Protein AF-0000000075244440 (afdb_homodimer)

Solvent-accessible surface area (backbone atoms only — not comparable to full-atom values): 50216 Å² total; per-residue (Å²): 133,82,74,75,76,78,76,61,69,69,57,56,50,50,51,46,50,51,49,48,52,52,49,50,52,50,43,52,56,48,33,72,63,42,45,59,71,54,45,70,45,36,67,42,29,48,49,49,31,52,45,41,51,48,50,46,51,46,51,52,47,52,49,50,47,53,51,52,54,40,43,72,74,70,46,52,72,71,58,43,63,72,31,72,67,40,49,54,52,52,53,50,49,52,53,44,51,50,50,36,51,52,33,48,49,52,22,46,47,60,66,45,50,66,72,66,66,48,75,63,43,72,50,62,38,38,43,51,30,50,49,40,28,30,30,20,2,69,40,48,68,46,76,30,69,63,62,68,83,76,61,66,69,60,52,52,50,34,40,51,46,34,35,59,58,34,46,26,57,54,86,52,78,94,41,58,62,27,31,45,16,27,80,77,61,42,75,33,49,48,93,42,45,37,73,40,54,55,55,51,72,55,47,40,62,41,35,49,24,24,33,65,38,77,59,98,58,85,46,68,70,32,51,47,25,39,47,52,28,39,51,59,55,53,71,36,57,84,65,14,41,38,32,59,41,66,67,60,63,96,78,59,50,59,51,55,49,41,51,47,70,68,40,82,62,66,59,38,16,31,39,67,65,48,79,48,65,73,63,28,66,34,49,61,36,92,51,76,90,38,75,52,31,48,55,68,42,46,65,35,64,51,45,71,72,39,73,61,62,56,44,52,42,46,36,41,51,42,34,50,52,21,52,50,49,45,40,62,71,45,34,80,70,46,52,81,70,54,63,87,42,46,63,38,71,64,77,38,64,56,52,77,39,41,65,59,19,50,48,49,47,53,39,55,53,53,32,36,38,50,70,75,52,59,71,59,39,52,89,76,81,70,89,77,74,80,66,64,59,44,55,60,58,45,58,63,51,60,58,61,58,52,60,63,66,63,62,73,79,80,74,77,84,73,89,72,84,87,79,90,80,91,81,92,79,91,90,81,93,81,89,92,82,95,77,98,78,94,83,93,84,93,83,134,132,84,75,74,76,77,74,59,71,69,56,55,49,52,50,46,50,51,51,46,53,51,49,50,52,50,44,54,56,48,32,74,62,41,47,59,70,52,47,69,45,36,68,42,31,47,46,49,32,51,45,42,52,48,50,45,50,46,51,52,47,52,48,51,47,51,51,51,54,39,44,71,74,72,46,53,73,70,58,44,64,73,31,73,66,40,48,53,51,51,53,50,48,51,53,44,49,51,49,37,52,53,33,48,48,53,23,46,47,58,66,45,48,68,71,67,65,46,74,64,43,73,50,64,38,39,43,51,29,49,48,41,28,30,29,21,2,69,40,49,70,45,76,31,69,63,60,67,84,75,60,67,68,59,53,53,49,34,40,52,46,35,36,60,57,35,46,26,58,55,85,50,78,94,40,59,64,26,32,45,16,28,82,78,62,41,76,33,49,48,93,42,45,37,73,39,55,55,54,50,70,54,48,39,63,41,35,49,24,25,33,61,38,78,58,97,58,85,46,69,71,30,51,47,26,38,48,52,27,38,50,62,56,53,70,36,58,84,65,13,40,37,35,58,40,65,67,59,61,95,78,58,49,58,53,55,48,42,53,49,69,69,39,82,63,66,58,36,16,32,38,67,64,47,78,49,66,72,62,28,65,34,50,60,37,92,50,77,90,36,75,53,31,48,56,69,43,45,66,35,63,49,46,70,73,39,74,59,62,56,44,52,42,46,37,42,51,43,34,49,51,23,52,49,48,46,41,62,71,46,32,80,70,47,51,80,72,56,63,87,42,45,64,38,71,64,77,39,62,71,42,77,37,44,65,58,19,49,47,48,46,53,38,54,54,53,32,35,40,50,70,74,54,58,69,62,39,50,89,74,82,71,89,75,75,80,65,63,60,44,54,61,56,44,60,64,52,64,61,64,62,55,63,65,67,65,61,74,81,78,76,75,84,76,88,75,86,89,79,89,75,90,78,90,81,86,88,81,90,85,91,89,79,87,76,85,82,81,66,95,84,77,84,124

Sequence (888 aa):
MLSRPPVPIRTSSKRHLDELKEINESLQRKRRKLHPKGSFDAEYWSTAVDVISDERRRNNIRKQVSIDDFRATGGTEEEWTNSEHARAFLVEEEVLKLKEAKFKEQCQRLQTSNNTDSTDSPSLALRRSYLELFLSSKRGLGVVSGSGKRADKVQSTFRKDLITAYNSQTSTPHLLEYIWCPILSTWVHESSAIASHIFGYKHGQQTMDAIFGKMEQPELFHPKNGLMLSSVVESKFNSGLFAIVPNLPDIPSPEEIAQWQESEPKDYKLRIVDRDPVKLNMSTAFVPGSGTTWKDLDGKKLDFRSDFRPRARYLYYHYCLQILRVAFRERFEGEIIREKELQKPFWGSPGKYIRKNMLQVFVEEIGHKYDGLLKGASDESSEAQGEDDLMLLAATRDVDLYVREHGDTIVEGETCEEDDEDEDEEEEEEEDKVEDEDEDSDEYMLSRPPVPIRTSSKRHLDELKEINESLQRKRRKLHPKGSFDAEYWSTAVDVISDERRRNNIRKQVSIDDFRATGGTEEEWTNSEHARAFLVEEEVLKLKEAKFKEQCQRLQTSNNTDSTDSPSLALRRSYLELFLSSKRGLGVVSGSGKRADKVQSTFRKDLITAYNSQTSTPHLLEYIWCPILSTWVHESSAIASHIFGYKHGQQTMDAIFGKMEQPELFHPKNGLMLSSVVESKFNSGLFAIVPNLPDIPSPEEIAQWQESEPKDYKLRIVDRDPVKLNMSTAFVPGSGTTWKDLDGKKLDFRSDFRPRARYLYYHYCLQILRVAFRERFEGEIIREKELQKPFWGSPGKYIRKNMLQVFVEEIGHKYDGLLKGASDESSEAQGEDDLMLLAATRDVDLYVREHGDTIVEGETCEEDDEDEDEEEEEEEDKVEDEDEDSDEY

pLDDT: mean 76.16, std 25.98, range [15.17, 98.19]

Structure (mmCIF, N/CA/C/O backbone):
data_AF-0000000075244440-model_v1
#
loop_
_entity.id
_entity.type
_entity.pdbx_description
1 polymer 'HNH nuclease domain-containing protein'
#
loop_
_atom_site.group_PDB
_atom_site.id
_atom_site.type_symbol
_atom_site.label_atom_id
_atom_site.label_alt_id
_atom_site.label_comp_id
_atom_site.label_asym_id
_atom_site.label_entity_id
_atom_site.label_seq_id
_atom_site.pdbx_PDB_ins_code
_atom_site.Cartn_x
_atom_site.Cartn_y
_atom_site.Cartn_z
_atom_site.occupancy
_atom_site.B_iso_or_equiv
_atom_site.auth_seq_id
_atom_site.auth_comp_id
_atom_site.auth_asym_id
_atom_site.auth_atom_id
_atom_site.pdbx_PDB_model_num
ATOM 1 N N . MET A 1 1 ? -62.469 38.688 13.906 1 28.22 1 MET A N 1
ATOM 2 C CA . MET A 1 1 ? -61.125 38.156 13.758 1 28.22 1 MET A CA 1
ATOM 3 C C . MET A 1 1 ? -60.562 37.656 15.102 1 28.22 1 MET A C 1
ATOM 5 O O . MET A 1 1 ? -60.25 38.469 15.977 1 28.22 1 MET A O 1
ATOM 9 N N . LEU A 1 2 ? -61.062 36.625 15.664 1 35.22 2 LEU A N 1
ATOM 10 C CA . LEU A 1 2 ? -60.844 36 16.984 1 35.22 2 LEU A CA 1
ATOM 11 C C . LEU A 1 2 ? -59.375 35.656 17.188 1 35.22 2 LEU A C 1
ATOM 13 O O . LEU A 1 2 ? -58.781 35 16.359 1 35.22 2 LEU A O 1
ATOM 17 N N . SER A 1 3 ? -58.656 36.531 17.906 1 37 3 SER A N 1
ATOM 18 C CA . SER A 1 3 ? -57.25 36.469 18.297 1 37 3 SER A CA 1
ATOM 19 C C . SER A 1 3 ? -56.906 35.094 18.891 1 37 3 SER A C 1
ATOM 21 O O . SER A 1 3 ? -57.625 34.594 19.75 1 37 3 SER A O 1
ATOM 23 N N . ARG A 1 4 ? -56.312 34.156 18.141 1 44.41 4 ARG A N 1
ATOM 24 C CA . ARG A 1 4 ? -55.844 32.875 18.656 1 44.41 4 ARG A CA 1
ATOM 25 C C . ARG A 1 4 ? -55.219 33.031 20.047 1 44.41 4 ARG A C 1
ATOM 27 O O . ARG A 1 4 ? -54.531 34 20.312 1 44.41 4 ARG A O 1
ATOM 34 N N . PRO A 1 5 ? -55.781 32.438 21.047 1 43.78 5 PRO A N 1
ATOM 35 C CA . PRO A 1 5 ? -55.219 32.531 22.391 1 43.78 5 PRO A CA 1
ATOM 36 C C . PRO A 1 5 ? -53.719 32.312 22.422 1 43.78 5 PRO A C 1
ATOM 38 O O . PRO A 1 5 ? -53.156 31.609 21.562 1 43.78 5 PRO A O 1
ATOM 41 N N . PRO A 1 6 ? -52.812 33.219 23.047 1 43.31 6 PRO A N 1
ATOM 42 C CA . PRO A 1 6 ? -51.375 33.125 23.109 1 43.31 6 PRO A CA 1
ATOM 43 C C . PRO A 1 6 ? -50.875 31.766 23.562 1 43.31 6 PRO A C 1
ATOM 45 O O . PRO A 1 6 ? -51.438 31.172 24.469 1 43.31 6 PRO A O 1
ATOM 48 N N . VAL A 1 7 ? -50.438 30.859 22.781 1 47.53 7 VAL A N 1
ATOM 49 C CA . VAL A 1 7 ? -49.781 29.609 23.141 1 47.53 7 VAL A CA 1
ATOM 50 C C . VAL A 1 7 ? -48.906 29.844 24.391 1 47.53 7 VAL A C 1
ATOM 52 O O . VAL A 1 7 ? -48.062 30.734 24.406 1 47.53 7 VAL A O 1
ATOM 55 N N . PRO A 1 8 ? -49.281 29.359 25.5 1 48.44 8 PRO A N 1
ATOM 56 C CA . PRO A 1 8 ? -48.531 29.656 26.719 1 48.44 8 PRO A CA 1
ATOM 57 C C . PRO A 1 8 ? -47.031 29.438 26.594 1 48.44 8 PRO A C 1
ATOM 59 O O . PRO A 1 8 ? -46.594 28.516 25.891 1 48.44 8 PRO A O 1
ATOM 62 N N . ILE A 1 9 ? -46.156 30.328 26.844 1 49.88 9 ILE A N 1
ATOM 63 C CA . ILE A 1 9 ? -44.688 30.469 26.812 1 49.88 9 ILE A CA 1
ATOM 64 C C . ILE A 1 9 ? -44.062 29.203 27.375 1 49.88 9 ILE A C 1
ATOM 66 O O . ILE A 1 9 ? -43.031 28.75 26.875 1 49.88 9 ILE A O 1
ATOM 70 N N . ARG A 1 10 ? -44.719 28.531 28.375 1 54.56 10 ARG A N 1
ATOM 71 C CA . ARG A 1 10 ? -44.156 27.375 29.078 1 54.56 10 ARG A CA 1
ATOM 72 C C . ARG A 1 10 ? -44.031 26.172 28.141 1 54.56 10 ARG A C 1
ATOM 74 O O . ARG A 1 10 ? -43.125 25.375 28.266 1 54.56 10 ARG A O 1
ATOM 81 N N . THR A 1 11 ? -44.906 26.047 27.219 1 58.16 11 THR A N 1
ATOM 82 C CA . THR A 1 11 ? -45 24.891 26.344 1 58.16 11 THR A CA 1
ATOM 83 C C . THR A 1 11 ? -43.938 24.953 25.25 1 58.16 11 THR A C 1
ATOM 85 O O . THR A 1 11 ? -43.375 23.922 24.859 1 58.16 11 THR A O 1
ATOM 88 N N . SER A 1 12 ? -43.656 26.141 24.844 1 64 12 SER A N 1
ATOM 89 C CA . SER A 1 12 ? -42.688 26.297 23.781 1 64 12 SER A CA 1
ATOM 90 C C . SER A 1 12 ? -41.281 25.969 24.266 1 64 12 SER A C 1
ATOM 92 O O . SER A 1 12 ? -40.5 25.312 23.562 1 64 12 SER A O 1
ATOM 94 N N . SER A 1 13 ? -41.094 26.328 25.531 1 68.5 13 SER A N 1
ATOM 95 C CA . SER A 1 13 ? -39.781 26.062 26.141 1 68.5 13 SER A CA 1
ATOM 96 C C . SER A 1 13 ? -39.562 24.578 26.328 1 68.5 13 SER A C 1
ATOM 98 O O . SER A 1 13 ? -38.438 24.062 26.062 1 68.5 13 SER A O 1
ATOM 100 N N . LYS A 1 14 ? -40.688 23.906 26.688 1 75.5 14 LYS A N 1
ATOM 101 C CA . LYS A 1 14 ? -40.562 22.469 26.875 1 75.5 14 LYS A CA 1
ATOM 102 C C . LYS A 1 14 ? -40.312 21.766 25.547 1 75.5 14 LYS A C 1
ATOM 104 O O . LYS A 1 14 ? -39.531 20.797 25.5 1 75.5 14 LYS A O 1
ATOM 109 N N . ARG A 1 15 ? -40.969 22.281 24.516 1 82.06 15 ARG A N 1
ATOM 110 C CA . ARG A 1 15 ? -40.75 21.703 23.203 1 82.06 15 ARG A CA 1
ATOM 111 C C . ARG A 1 15 ? -39.312 21.875 22.734 1 82.06 15 ARG A C 1
ATOM 113 O O . ARG A 1 15 ? -38.719 20.938 22.188 1 82.06 15 ARG A O 1
ATOM 120 N N . HIS A 1 16 ? -38.812 23.016 23.016 1 86.38 16 HIS A N 1
ATOM 121 C CA . HIS A 1 16 ? -37.438 23.266 22.609 1 86.38 16 HIS A CA 1
ATOM 122 C C . HIS A 1 16 ? -36.438 22.422 23.406 1 86.38 16 HIS A C 1
ATOM 124 O O . HIS A 1 16 ? -35.438 21.969 22.875 1 86.38 16 HIS A O 1
ATOM 130 N N . LEU A 1 17 ? -36.875 22.172 24.609 1 84.12 17 LEU A N 1
ATOM 131 C CA . LEU A 1 17 ? -36 21.344 25.453 1 84.12 17 LEU A CA 1
ATOM 132 C C . LEU A 1 17 ? -36 19.906 24.969 1 84.12 17 LEU A C 1
ATOM 134 O O . LEU A 1 17 ? -34.969 19.234 25 1 84.12 17 LEU A O 1
ATOM 138 N N . ASP A 1 18 ? -37.156 19.469 24.531 1 88.5 18 ASP A N 1
ATOM 139 C CA . ASP A 1 18 ? -37.25 18.125 23.984 1 88.5 18 ASP A CA 1
ATOM 140 C C . ASP A 1 18 ? -36.5 18 22.672 1 88.5 18 ASP A C 1
ATOM 142 O O . ASP A 1 18 ? -35.812 17 22.422 1 88.5 18 ASP A O 1
ATOM 146 N N . GLU A 1 19 ? -36.594 19.031 21.891 1 89.56 19 GLU A N 1
ATOM 147 C CA . GLU A 1 19 ? -35.844 19.047 20.641 1 89.56 19 GLU A CA 1
ATOM 148 C C . GLU A 1 19 ? -34.344 19.031 20.875 1 89.56 19 GLU A C 1
ATOM 150 O O . GLU A 1 19 ? -33.594 18.375 20.156 1 89.56 19 GLU A O 1
ATOM 155 N N . LEU A 1 20 ? -33.969 19.719 21.891 1 90.06 20 LEU A N 1
ATOM 156 C CA . LEU A 1 20 ? -32.562 19.766 22.25 1 90.06 20 LEU A CA 1
ATOM 157 C C . LEU A 1 20 ? -32.062 18.391 22.688 1 90.06 20 LEU A C 1
ATOM 159 O O . LEU A 1 20 ? -30.938 18 22.359 1 90.06 20 LEU A O 1
ATOM 163 N N . LYS A 1 21 ? -32.875 17.703 23.391 1 90.12 21 LYS A N 1
ATOM 164 C CA . LYS A 1 21 ? -32.5 16.359 23.828 1 90.12 21 LYS A CA 1
ATOM 165 C C . LYS A 1 21 ? -32.344 15.422 22.641 1 90.12 21 LYS A C 1
ATOM 167 O O . LYS A 1 21 ? -31.406 14.633 22.578 1 90.12 21 LYS A O 1
ATOM 172 N N . GLU A 1 22 ? -33.219 15.562 21.719 1 92.06 22 GLU A N 1
ATOM 173 C CA . GLU A 1 22 ? -33.188 14.711 20.516 1 92.06 22 GLU A CA 1
ATOM 174 C C . GLU A 1 22 ? -31.969 15 19.672 1 92.06 22 GLU A C 1
ATOM 176 O O . GLU A 1 22 ? -31.312 14.07 19.188 1 92.06 22 GLU A O 1
ATOM 181 N N . ILE A 1 23 ? -31.656 16.234 19.516 1 92.69 23 ILE A N 1
ATOM 182 C CA . ILE A 1 23 ? -30.531 16.609 18.688 1 92.69 23 ILE A CA 1
ATOM 183 C C . ILE A 1 23 ? -29.219 16.188 19.359 1 92.69 23 ILE A C 1
ATOM 185 O O . ILE A 1 23 ? -28.266 15.789 18.688 1 92.69 23 ILE A O 1
ATOM 189 N N . ASN A 1 24 ? -29.234 16.312 20.656 1 91.69 24 ASN A N 1
ATOM 190 C CA . ASN A 1 24 ? -28.047 15.883 21.391 1 91.69 24 ASN A CA 1
ATOM 191 C C . ASN A 1 24 ? -27.812 14.383 21.266 1 91.69 24 ASN A C 1
ATOM 193 O O . ASN A 1 24 ? -26.672 13.938 21.125 1 91.69 24 ASN A O 1
ATOM 197 N N . GLU A 1 25 ? -28.844 13.664 21.266 1 92.38 25 GLU A N 1
ATOM 198 C CA . GLU A 1 25 ? -28.734 12.219 21.078 1 92.38 25 GLU A CA 1
ATOM 199 C C . GLU A 1 25 ? -28.25 11.891 19.656 1 92.38 25 GLU A C 1
ATOM 201 O O . GLU A 1 25 ? -27.406 11.016 19.484 1 92.38 25 GLU A O 1
ATOM 206 N N . SER A 1 26 ? -28.797 12.609 18.797 1 91.94 26 SER A N 1
ATOM 207 C CA . SER A 1 26 ? -28.391 12.422 17.406 1 91.94 26 SER A CA 1
ATOM 208 C C . SER A 1 26 ? -26.922 12.766 17.203 1 91.94 26 SER A C 1
ATOM 210 O O . SER A 1 26 ? -26.188 12.047 16.531 1 91.94 26 SER A O 1
ATOM 212 N N . LEU A 1 27 ? -26.531 13.828 17.844 1 90.88 27 LEU A N 1
ATOM 213 C CA . LEU A 1 27 ? -25.141 14.281 17.75 1 90.88 27 LEU A CA 1
ATOM 214 C C . LEU A 1 27 ? -24.203 13.258 18.359 1 90.88 27 LEU A C 1
ATOM 216 O O . LEU A 1 27 ? -23.125 12.984 17.812 1 90.88 27 LEU A O 1
ATOM 220 N N . GLN A 1 28 ? -24.609 12.734 19.406 1 89.69 28 GLN A N 1
ATOM 221 C CA . GLN A 1 28 ? -23.781 11.727 20.062 1 89.69 28 GLN A CA 1
ATOM 222 C C . GLN A 1 28 ? -23.641 10.484 19.188 1 89.69 28 GLN A C 1
ATOM 224 O O . GLN A 1 28 ? -22.531 9.93 19.078 1 89.69 28 GLN A O 1
ATOM 229 N N . ARG A 1 29 ? -24.641 10.086 18.562 1 90.25 29 ARG A N 1
ATOM 230 C CA . ARG A 1 29 ? -24.625 8.93 17.688 1 90.25 29 ARG A CA 1
ATOM 231 C C . ARG A 1 29 ? -23.719 9.18 16.469 1 90.25 29 ARG A C 1
ATOM 233 O O . ARG A 1 29 ? -22.922 8.32 16.094 1 90.25 29 ARG A O 1
ATOM 240 N N . LYS A 1 30 ? -23.844 10.297 15.953 1 89.25 30 LYS A N 1
ATOM 241 C CA . LYS A 1 30 ? -23.078 10.633 14.758 1 89.25 30 LYS A CA 1
ATOM 242 C C . LYS A 1 30 ? -21.609 10.828 15.086 1 89.25 30 LYS A C 1
ATOM 244 O O . LYS A 1 30 ? -20.734 10.477 14.289 1 89.25 30 LYS A O 1
ATOM 249 N N . ARG A 1 31 ? -21.328 11.398 16.219 1 87.56 31 ARG A N 1
ATOM 250 C CA . ARG A 1 31 ? -19.953 11.594 16.641 1 87.56 31 ARG A CA 1
ATOM 251 C C . ARG A 1 31 ? -19.25 10.258 16.875 1 87.56 31 ARG A C 1
ATOM 253 O O . ARG A 1 31 ? -18.047 10.125 16.625 1 87.56 31 ARG A O 1
ATOM 260 N N . ARG A 1 32 ? -19.984 9.289 17.266 1 83.88 32 ARG A N 1
ATOM 261 C CA . ARG A 1 32 ? -19.438 7.957 17.484 1 83.88 32 ARG A CA 1
ATOM 262 C C . ARG A 1 32 ? -19.062 7.305 16.156 1 83.88 32 ARG A C 1
ATOM 264 O O . ARG A 1 32 ? -18.125 6.492 16.094 1 83.88 32 ARG A O 1
ATOM 271 N N . LYS A 1 33 ? -19.719 7.785 15.133 1 83.5 33 LYS A N 1
ATOM 272 C CA . LYS A 1 33 ? -19.469 7.211 13.812 1 83.5 33 LYS A CA 1
ATOM 273 C C . LYS A 1 33 ? -18.422 8.008 13.047 1 83.5 33 LYS A C 1
ATOM 275 O O . LYS A 1 33 ? -18 7.609 11.961 1 83.5 33 LYS A O 1
ATOM 280 N N . LEU A 1 34 ? -18.047 9.125 13.734 1 86.19 34 LEU A N 1
ATOM 281 C CA . LEU A 1 34 ? -17.109 10.016 13.062 1 86.19 34 LEU A CA 1
ATOM 282 C C . LEU A 1 34 ? -15.672 9.523 13.234 1 86.19 34 LEU A C 1
ATOM 284 O O . LEU A 1 34 ? -14.922 10.07 14.039 1 86.19 34 LEU A O 1
ATOM 288 N N . HIS A 1 35 ? -15.273 8.523 12.57 1 83.38 35 HIS A N 1
ATOM 289 C CA . HIS A 1 35 ? -13.906 8.039 12.523 1 83.38 35 HIS A CA 1
ATOM 290 C C . HIS A 1 35 ? -13.539 7.551 11.125 1 83.38 35 HIS A C 1
ATOM 292 O O . HIS A 1 35 ? -14.375 6.992 10.422 1 83.38 35 HIS A O 1
ATOM 298 N N . PRO A 1 36 ? -12.305 7.832 10.773 1 83.06 36 PRO A N 1
ATOM 299 C CA . PRO A 1 36 ? -11.883 7.402 9.438 1 83.06 36 PRO A CA 1
ATOM 300 C C . PRO A 1 36 ? -11.75 5.887 9.32 1 83.06 36 PRO A C 1
ATOM 302 O O . PRO A 1 36 ? -11.25 5.234 10.242 1 83.06 36 PRO A O 1
ATOM 305 N N . LYS A 1 37 ? -12.328 5.336 8.328 1 77.69 37 LYS A N 1
ATOM 306 C CA . LYS A 1 37 ? -12.172 3.918 8.008 1 77.69 37 LYS A CA 1
ATOM 307 C C . LYS A 1 37 ? -11.016 3.703 7.027 1 77.69 37 LYS A C 1
ATOM 309 O O . LYS A 1 37 ? -11.242 3.5 5.832 1 77.69 37 LYS A O 1
ATOM 314 N N . GLY A 1 38 ? -9.805 3.879 7.492 1 78.56 38 GLY A N 1
ATOM 315 C CA . GLY A 1 38 ? -8.633 3.691 6.656 1 78.56 38 GLY A CA 1
ATOM 316 C C . GLY A 1 38 ? -8.078 4.992 6.109 1 78.56 38 GLY A C 1
ATOM 317 O O . GLY A 1 38 ? -6.867 5.113 5.895 1 78.56 38 GLY A O 1
ATOM 318 N N . SER A 1 39 ? -9.039 5.914 5.695 1 85 39 SER A N 1
ATOM 319 C CA . SER A 1 39 ? -8.656 7.238 5.215 1 85 39 SER A CA 1
ATOM 320 C C . SER A 1 39 ? -9.758 8.266 5.496 1 85 39 SER A C 1
ATOM 322 O O . SER A 1 39 ? -10.844 7.906 5.957 1 85 39 SER A O 1
ATOM 324 N N . PHE A 1 40 ? -9.414 9.477 5.301 1 87.94 40 PHE A N 1
ATOM 325 C CA . PHE A 1 40 ? -10.398 10.547 5.41 1 87.94 40 PHE A CA 1
ATOM 326 C C . PHE A 1 40 ? -11.102 10.773 4.078 1 87.94 40 PHE A C 1
ATOM 328 O O . PHE A 1 40 ? -10.883 11.789 3.42 1 87.94 40 PHE A O 1
ATOM 335 N N . ASP A 1 41 ? -11.969 9.828 3.789 1 86.69 41 ASP A N 1
ATOM 336 C CA . ASP A 1 41 ? -12.602 9.797 2.475 1 86.69 41 ASP A CA 1
ATOM 337 C C . ASP A 1 41 ? -13.898 10.602 2.473 1 86.69 41 ASP A C 1
ATOM 339 O O . ASP A 1 41 ? -14.172 11.352 3.418 1 86.69 41 ASP A O 1
ATOM 343 N N . ALA A 1 42 ? -14.633 10.492 1.374 1 87.25 42 ALA A N 1
ATOM 344 C CA . ALA A 1 42 ? -15.867 11.258 1.204 1 87.25 42 ALA A CA 1
ATOM 345 C C . ALA A 1 42 ? -16.906 10.875 2.254 1 87.25 42 ALA A C 1
ATOM 347 O O . ALA A 1 42 ? -17.672 11.719 2.727 1 87.25 42 ALA A O 1
ATOM 348 N N . GLU A 1 43 ? -16.906 9.641 2.633 1 86.25 43 GLU A N 1
ATOM 349 C CA . GLU A 1 43 ? -17.844 9.195 3.658 1 86.25 43 GLU A CA 1
ATOM 350 C C . GLU A 1 43 ? -17.547 9.859 5 1 86.25 43 GLU A C 1
ATOM 352 O O . GLU A 1 43 ? -18.469 10.266 5.715 1 86.25 43 GLU A O 1
ATOM 357 N N . TYR A 1 44 ? -16.328 9.938 5.34 1 89.19 44 TYR A N 1
ATOM 358 C CA . TYR A 1 44 ? -15.93 10.617 6.562 1 89.19 44 TYR A CA 1
ATOM 359 C C . TYR A 1 44 ? -16.438 12.055 6.582 1 89.19 44 TYR A C 1
ATOM 361 O O . TYR A 1 44 ? -17.031 12.492 7.559 1 89.19 44 TYR A O 1
ATOM 369 N N . TRP A 1 45 ? -16.203 12.727 5.539 1 90.5 45 TRP A N 1
ATOM 370 C CA . TRP A 1 45 ? -16.547 14.141 5.492 1 90.5 45 TRP A CA 1
ATOM 371 C C . TRP A 1 45 ? -18.062 14.328 5.367 1 90.5 45 TRP A C 1
ATOM 373 O O . TRP A 1 45 ? -18.609 15.328 5.836 1 90.5 45 TRP A O 1
ATOM 383 N N . SER A 1 46 ? -18.734 13.398 4.75 1 92 46 SER A N 1
ATOM 384 C CA . SER A 1 46 ? -20.188 13.445 4.754 1 92 46 SER A CA 1
ATOM 385 C C . SER A 1 46 ? -20.75 13.359 6.172 1 92 46 SER A C 1
ATOM 387 O O . SER A 1 46 ? -21.656 14.109 6.535 1 92 46 SER A O 1
ATOM 389 N N . THR A 1 47 ? -20.141 12.477 6.91 1 91 47 THR A N 1
ATOM 390 C CA . THR A 1 47 ? -20.531 12.367 8.312 1 91 47 THR A CA 1
ATOM 391 C C . THR A 1 47 ? -20.188 13.641 9.07 1 91 47 THR A C 1
ATOM 393 O O . THR A 1 47 ? -20.953 14.086 9.93 1 91 47 THR A O 1
ATOM 396 N N . ALA A 1 48 ? -19.078 14.219 8.781 1 91.5 48 ALA A N 1
ATOM 397 C CA . ALA A 1 48 ? -18.672 15.477 9.414 1 91.5 48 ALA A CA 1
ATOM 398 C C . ALA A 1 48 ? -19.672 16.594 9.109 1 91.5 48 ALA A C 1
ATOM 400 O O . ALA A 1 48 ? -20 17.391 9.984 1 91.5 48 ALA A O 1
ATOM 401 N N . VAL A 1 49 ? -20.156 16.594 7.871 1 93.44 49 VAL A N 1
ATOM 402 C CA . VAL A 1 49 ? -21.156 17.578 7.477 1 93.44 49 VAL A CA 1
ATOM 403 C C . VAL A 1 49 ? -22.438 17.375 8.273 1 93.44 49 VAL A C 1
ATOM 405 O O . VAL A 1 49 ? -23.062 18.328 8.75 1 93.44 49 VAL A O 1
ATOM 408 N N . ASP A 1 50 ? -22.766 16.141 8.445 1 93.81 50 ASP A N 1
ATOM 409 C CA . ASP A 1 50 ? -23.953 15.828 9.227 1 93.81 50 ASP A CA 1
ATOM 410 C C . ASP A 1 50 ? -23.812 16.297 10.672 1 93.81 50 ASP A C 1
ATOM 412 O O . ASP A 1 50 ? -24.75 16.828 11.25 1 93.81 50 ASP A O 1
ATOM 416 N N . VAL A 1 51 ? -22.703 16.109 11.203 1 92.31 51 VAL A N 1
ATOM 417 C CA . VAL A 1 51 ? -22.438 16.5 12.586 1 92.31 51 VAL A CA 1
ATOM 418 C C . VAL A 1 51 ? -22.547 18.016 12.719 1 92.31 51 VAL A C 1
ATOM 420 O O . VAL A 1 51 ? -23.219 18.516 13.625 1 92.31 51 VAL A O 1
ATOM 423 N N . ILE A 1 52 ? -21.938 18.688 11.805 1 91.88 52 ILE A N 1
ATOM 424 C CA . ILE A 1 52 ? -21.922 20.141 11.891 1 91.88 52 ILE A CA 1
ATOM 425 C C . ILE A 1 52 ? -23.328 20.688 11.633 1 91.88 52 ILE A C 1
ATOM 427 O O . ILE A 1 52 ? -23.734 21.688 12.234 1 91.88 52 ILE A O 1
ATOM 431 N N . SER A 1 53 ? -24.062 20.094 10.766 1 93.75 53 SER A N 1
ATOM 432 C CA . SER A 1 53 ? -25.453 20.5 10.516 1 93.75 53 SER A CA 1
ATOM 433 C C . SER A 1 53 ? -26.297 20.344 11.773 1 93.75 53 SER A C 1
ATOM 435 O O . SER A 1 53 ? -27.109 21.219 12.086 1 93.75 53 SER A O 1
ATOM 437 N N . ASP A 1 54 ? -26.047 19.281 12.453 1 94.31 54 ASP A N 1
ATOM 438 C CA . ASP A 1 54 ? -26.766 19.078 13.703 1 94.31 54 ASP A CA 1
ATOM 439 C C . ASP A 1 54 ? -26.312 20.094 14.766 1 94.31 54 ASP A C 1
ATOM 441 O O . ASP A 1 54 ? -27.125 20.531 15.578 1 94.31 54 ASP A O 1
ATOM 445 N N . GLU A 1 55 ? -25.078 20.391 14.789 1 92.12 55 GLU A N 1
ATOM 446 C CA . GLU A 1 55 ? -24.578 21.406 15.711 1 92.12 55 GLU A CA 1
ATOM 447 C C . GLU A 1 55 ? -25.203 22.766 15.422 1 92.12 55 GLU A C 1
ATOM 449 O O . GLU A 1 55 ? -25.5 23.531 16.344 1 92.12 55 GLU A O 1
ATOM 454 N N . ARG A 1 56 ? -25.375 23.047 14.172 1 93 56 ARG A N 1
ATOM 455 C CA . ARG A 1 56 ? -26.031 24.281 13.781 1 93 56 ARG A CA 1
ATOM 456 C C . ARG A 1 56 ? -27.484 24.312 14.242 1 93 56 ARG A C 1
ATOM 458 O O . ARG A 1 56 ? -27.953 25.312 14.773 1 93 56 ARG A O 1
ATOM 465 N N . ARG A 1 57 ? -28.109 23.234 14.047 1 94.19 57 ARG A N 1
ATOM 466 C CA . ARG A 1 57 ? -29.5 23.125 14.508 1 94.19 57 ARG A CA 1
ATOM 467 C C . ARG A 1 57 ? -29.578 23.266 16.016 1 94.19 57 ARG A C 1
ATOM 469 O O . ARG A 1 57 ? -30.484 23.922 16.547 1 94.19 57 ARG A O 1
ATOM 476 N N . ARG A 1 58 ? -28.656 22.625 16.672 1 93.44 58 ARG A N 1
ATOM 477 C CA . ARG A 1 58 ? -28.609 22.734 18.125 1 93.44 58 ARG A CA 1
ATOM 478 C C . ARG A 1 58 ? -28.422 24.188 18.562 1 93.44 58 ARG A C 1
ATOM 480 O O . ARG A 1 58 ? -29.078 24.656 19.5 1 93.44 58 ARG A O 1
ATOM 487 N N . ASN A 1 59 ? -27.5 24.844 17.891 1 92.19 59 ASN A N 1
ATOM 488 C CA . ASN A 1 59 ? -27.25 26.25 18.188 1 92.19 59 ASN A CA 1
ATOM 489 C C . ASN A 1 59 ? -28.5 27.094 17.969 1 92.19 59 ASN A C 1
ATOM 491 O O . ASN A 1 59 ? -28.781 28 18.75 1 92.19 59 ASN A O 1
ATOM 495 N N . ASN A 1 60 ? -29.266 26.797 16.938 1 92.31 60 ASN A N 1
ATOM 496 C CA . ASN A 1 60 ? -30.5 27.516 16.641 1 92.31 60 ASN A CA 1
ATOM 497 C C . ASN A 1 60 ? -31.562 27.297 17.719 1 92.31 60 ASN A C 1
ATOM 499 O O . ASN A 1 60 ? -32.25 28.219 18.109 1 92.31 60 ASN A O 1
ATOM 503 N N . ILE A 1 61 ? -31.641 26.078 18.141 1 92.75 61 ILE A N 1
ATOM 504 C CA . ILE A 1 61 ? -32.594 25.75 19.203 1 92.75 61 ILE A CA 1
ATOM 505 C C . ILE A 1 61 ? -32.188 26.438 20.5 1 92.75 61 ILE A C 1
ATOM 507 O O . ILE A 1 61 ? -33.031 26.984 21.219 1 92.75 61 ILE A O 1
ATOM 511 N N . ARG A 1 62 ? -30.891 26.391 20.828 1 91.25 62 ARG A N 1
ATOM 512 C CA . ARG A 1 62 ? -30.391 27.062 22.016 1 91.25 62 ARG A CA 1
ATOM 513 C C . ARG A 1 62 ? -30.656 28.562 21.969 1 91.25 62 ARG A C 1
ATOM 515 O O . ARG A 1 62 ? -30.953 29.172 23 1 91.25 62 ARG A O 1
ATOM 522 N N . LYS A 1 63 ? -30.484 29.109 20.766 1 90.94 63 LYS A N 1
ATOM 523 C CA . LYS A 1 63 ? -30.797 30.516 20.578 1 90.94 63 LYS A CA 1
ATOM 524 C C . LYS A 1 63 ? -32.281 30.797 20.891 1 90.94 63 LYS A C 1
ATOM 526 O O . LYS A 1 63 ? -32.594 31.766 21.594 1 90.94 63 LYS A O 1
ATOM 531 N N . GLN A 1 64 ? -33.156 29.922 20.453 1 90.12 64 GLN A N 1
ATOM 532 C CA . GLN A 1 64 ? -34.594 30.094 20.703 1 90.12 64 GLN A CA 1
ATOM 533 C C . GLN A 1 64 ? -34.906 29.969 22.188 1 90.12 64 GLN A C 1
ATOM 535 O O . GLN A 1 64 ? -35.75 30.703 22.703 1 90.12 64 GLN A O 1
ATOM 540 N N . VAL A 1 65 ? -34.281 29.062 22.75 1 88.12 65 VAL A N 1
ATOM 541 C CA . VAL A 1 65 ? -34.469 28.891 24.188 1 88.12 65 VAL A CA 1
ATOM 542 C C . VAL A 1 65 ? -34 30.141 24.938 1 88.12 65 VAL A C 1
ATOM 544 O O . VAL A 1 65 ? -34.656 30.594 25.875 1 88.12 65 VAL A O 1
ATOM 547 N N . SER A 1 66 ? -32.875 30.703 24.531 1 88.31 66 SER A N 1
ATOM 548 C CA . SER A 1 66 ? -32.344 31.906 25.156 1 88.31 66 SER A CA 1
ATOM 549 C C . SER A 1 66 ? -33.281 33.094 24.969 1 88.31 66 SER A C 1
ATOM 551 O O . SER A 1 66 ? -33.469 33.906 25.875 1 88.31 66 SER A O 1
ATOM 553 N N . ILE A 1 67 ? -33.938 33.188 23.828 1 88.75 67 ILE A N 1
ATOM 554 C CA . ILE A 1 67 ? -34.906 34.25 23.547 1 88.75 67 ILE A CA 1
ATOM 555 C C . ILE A 1 67 ? -36.125 34.062 24.438 1 88.75 67 ILE A C 1
ATOM 557 O O . ILE A 1 67 ? -36.625 35.062 25.016 1 88.75 67 ILE A O 1
ATOM 561 N N . ASP A 1 68 ? -36.594 32.812 24.562 1 87.06 68 ASP A N 1
ATOM 562 C CA . ASP A 1 68 ? -37.75 32.531 25.375 1 87.06 68 ASP A CA 1
ATOM 563 C C . ASP A 1 68 ? -37.5 32.844 26.859 1 87.06 68 ASP A C 1
ATOM 565 O O . ASP A 1 68 ? -38.375 33.375 27.547 1 87.06 68 ASP A O 1
ATOM 569 N N . ASP A 1 69 ? -36.312 32.469 27.297 1 85.94 69 ASP A N 1
ATOM 570 C CA . ASP A 1 69 ? -35.938 32.75 28.688 1 85.94 69 ASP A CA 1
ATOM 571 C C . ASP A 1 69 ? -35.875 34.25 28.938 1 85.94 69 ASP A C 1
ATOM 573 O O . ASP A 1 69 ? -36.281 34.719 30 1 85.94 69 ASP A O 1
ATOM 577 N N . PHE A 1 70 ? -35.375 34.938 27.953 1 86.69 70 PHE A N 1
ATOM 578 C CA . PHE A 1 70 ? -35.25 36.406 28.078 1 86.69 70 PHE A CA 1
ATOM 579 C C . PHE A 1 70 ? -36.656 37.031 28.109 1 86.69 70 PHE A C 1
ATOM 581 O O . PHE A 1 70 ? -36.875 37.969 28.875 1 86.69 70 PHE A O 1
ATOM 588 N N . ARG A 1 71 ? -37.562 36.531 27.375 1 86.88 71 ARG A N 1
ATOM 589 C CA . ARG A 1 71 ? -38.938 37 27.328 1 86.88 71 ARG A CA 1
ATOM 590 C C . ARG A 1 71 ? -39.656 36.719 28.641 1 86.88 71 ARG A C 1
ATOM 592 O O . ARG A 1 71 ? -40.469 37.531 29.094 1 86.88 71 ARG A O 1
ATOM 599 N N . ALA A 1 72 ? -39.312 35.656 29.156 1 85.56 72 ALA A N 1
ATOM 600 C CA . ALA A 1 72 ? -39.938 35.25 30.406 1 85.56 72 ALA A CA 1
ATOM 601 C C . ALA A 1 72 ? -39.531 36.156 31.562 1 85.56 72 ALA A C 1
ATOM 603 O O . ALA A 1 72 ? -40.25 36.281 32.562 1 85.56 72 ALA A O 1
ATOM 604 N N . THR A 1 73 ? -38.281 36.719 31.469 1 86.81 73 THR A N 1
ATOM 605 C CA . THR A 1 73 ? -37.812 37.625 32.531 1 86.81 73 THR A CA 1
ATOM 606 C C . THR A 1 73 ? -38.219 39.062 32.281 1 86.81 73 THR A C 1
ATOM 608 O O . THR A 1 73 ? -37.812 39.969 33 1 86.81 73 THR A O 1
ATOM 611 N N . GLY A 1 74 ? -39.031 39.344 31.203 1 86.5 74 GLY A N 1
ATOM 612 C CA . GLY A 1 74 ? -39.625 40.625 30.969 1 86.5 74 GLY A CA 1
ATOM 613 C C . GLY A 1 74 ? -38.906 41.438 29.875 1 86.5 74 GLY A C 1
ATOM 614 O O . GLY A 1 74 ? -39.25 42.594 29.625 1 86.5 74 GLY A O 1
ATOM 615 N N . GLY A 1 75 ? -37.938 40.875 29.266 1 86.12 75 GLY A N 1
ATOM 616 C CA . GLY A 1 75 ? -37.219 41.562 28.219 1 86.12 75 GLY A CA 1
ATOM 617 C C . GLY A 1 75 ? -37.844 41.406 26.859 1 86.12 75 GLY A C 1
ATOM 618 O O . GLY A 1 75 ? -38.719 40.562 26.656 1 86.12 75 GLY A O 1
ATOM 619 N N . THR A 1 76 ? -37.594 42.344 25.938 1 89.75 76 THR A N 1
ATOM 620 C CA . THR A 1 76 ? -38.094 42.281 24.562 1 89.75 76 THR A CA 1
ATOM 621 C C . THR A 1 76 ? -37.094 41.625 23.641 1 89.75 76 THR A C 1
ATOM 623 O O . THR A 1 76 ? -35.906 41.531 23.984 1 89.75 76 THR A O 1
ATOM 626 N N . GLU A 1 77 ? -37.531 41.062 22.562 1 87.62 77 GLU A N 1
ATOM 627 C CA . GLU A 1 77 ? -36.688 40.406 21.578 1 87.62 77 GLU A CA 1
ATOM 628 C C . GLU A 1 77 ? -35.625 41.375 21.031 1 87.62 77 GLU A C 1
ATOM 630 O O . GLU A 1 77 ? -34.5 40.969 20.703 1 87.62 77 GLU A O 1
ATOM 635 N N . GLU A 1 78 ? -36.031 42.625 20.938 1 88 78 GLU A N 1
ATOM 636 C CA . GLU A 1 78 ? -35.125 43.656 20.453 1 88 78 GLU A CA 1
ATOM 637 C C . GLU A 1 78 ? -33.969 43.875 21.422 1 88 78 GLU A C 1
ATOM 639 O O . GLU A 1 78 ? -32.812 44.062 21.016 1 88 78 GLU A O 1
ATOM 644 N N . GLU A 1 79 ? -34.25 43.781 22.719 1 89.88 79 GLU A N 1
ATOM 645 C CA . GLU A 1 79 ? -33.219 43.938 23.75 1 89.88 79 GLU A CA 1
ATOM 646 C C . GLU A 1 79 ? -32.281 42.719 23.75 1 89.88 79 GLU A C 1
ATOM 648 O O . GLU A 1 79 ? -31.062 42.875 23.969 1 89.88 79 GLU A O 1
ATOM 653 N N . TRP A 1 80 ? -32.844 41.625 23.484 1 91.31 80 TRP A N 1
ATOM 654 C CA . TRP A 1 80 ? -32.062 40.406 23.422 1 91.31 80 TRP A CA 1
ATOM 655 C C . TRP A 1 80 ? -31.062 40.469 22.25 1 91.31 80 TRP A C 1
ATOM 657 O O . TRP A 1 80 ? -29.891 40.125 22.406 1 91.31 80 TRP A O 1
ATOM 667 N N . THR A 1 81 ? -31.547 40.969 21.094 1 89 81 THR A N 1
ATOM 668 C CA . THR A 1 81 ? -30.734 41.031 19.875 1 89 81 THR A CA 1
ATOM 669 C C . THR A 1 81 ? -29.516 41.938 20.094 1 89 81 THR A C 1
ATOM 671 O O . THR A 1 81 ? -28.469 41.719 19.484 1 89 81 THR A O 1
ATOM 674 N N . ASN A 1 82 ? -29.641 42.844 21 1 87 82 ASN A N 1
ATOM 675 C CA . ASN A 1 82 ? -28.547 43.781 21.266 1 87 82 ASN A CA 1
ATOM 676 C C . ASN A 1 82 ? -27.703 43.312 22.453 1 87 82 ASN A C 1
ATOM 678 O O . ASN A 1 82 ? -26.734 44 22.812 1 87 82 ASN A O 1
ATOM 682 N N . SER A 1 83 ? -27.984 42.156 22.984 1 88.31 83 SER A N 1
ATOM 683 C CA . SER A 1 83 ? -27.266 41.656 24.156 1 88.31 83 SER A CA 1
ATOM 684 C C . SER A 1 83 ? -26.016 40.875 23.75 1 88.31 83 SER A C 1
ATOM 686 O O . SER A 1 83 ? -25.844 40.531 22.578 1 88.31 83 SER A O 1
ATOM 688 N N . GLU A 1 84 ? -25.078 40.719 24.734 1 84.75 84 GLU A N 1
ATOM 689 C CA . GLU A 1 84 ? -23.844 39.969 24.547 1 84.75 84 GLU A CA 1
ATOM 690 C C . GLU A 1 84 ? -24.141 38.5 24.25 1 84.75 84 GLU A C 1
ATOM 692 O O . GLU A 1 84 ? -23.422 37.844 23.469 1 84.75 84 GLU A O 1
ATOM 697 N N . HIS A 1 85 ? -25.25 38.031 24.766 1 83.88 85 HIS A N 1
ATOM 698 C CA . HIS A 1 85 ? -25.656 36.656 24.531 1 83.88 85 HIS A CA 1
ATOM 699 C C . HIS A 1 85 ? -26.047 36.438 23.078 1 83.88 85 HIS A C 1
ATOM 701 O O . HIS A 1 85 ? -25.688 35.438 22.469 1 83.88 85 HIS A O 1
ATOM 707 N N . ALA A 1 86 ? -26.766 37.344 22.609 1 89.06 86 ALA A N 1
ATOM 708 C CA . ALA A 1 86 ? -27.188 37.25 21.203 1 89.06 86 ALA A CA 1
ATOM 709 C C . ALA A 1 86 ? -25.984 37.281 20.266 1 89.06 86 ALA A C 1
ATOM 711 O O . ALA A 1 86 ? -25.938 36.531 19.297 1 89.06 86 ALA A O 1
ATOM 712 N N . ARG A 1 87 ? -25 38.125 20.625 1 87.75 87 ARG A N 1
ATOM 713 C CA . ARG A 1 87 ? -23.797 38.219 19.797 1 87.75 87 ARG A CA 1
ATOM 714 C C . ARG A 1 87 ? -23.031 36.906 19.797 1 87.75 87 ARG A C 1
ATOM 716 O O . ARG A 1 87 ? -22.516 36.5 18.766 1 87.75 87 ARG A O 1
ATOM 723 N N . ALA A 1 88 ? -22.969 36.281 20.922 1 88.25 88 ALA A N 1
ATOM 724 C CA . ALA A 1 88 ? -22.266 35.031 21.031 1 88.25 88 ALA A CA 1
ATOM 725 C C . ALA A 1 88 ? -22.906 33.969 20.141 1 88.25 88 ALA A C 1
ATOM 727 O O . ALA A 1 88 ? -22.203 33.188 19.484 1 88.25 88 ALA A O 1
ATOM 728 N N . PHE A 1 89 ? -24.234 33.938 20.047 1 89.25 89 PHE A N 1
ATOM 729 C CA . PHE A 1 89 ? -24.938 32.969 19.219 1 89.25 89 PHE A CA 1
ATOM 730 C C . PHE A 1 89 ? -24.719 33.281 17.75 1 89.25 89 PHE A C 1
ATOM 732 O O . PHE A 1 89 ? -24.578 32.344 16.938 1 89.25 89 PHE A O 1
ATOM 739 N N . LEU A 1 90 ? -24.672 34.5 17.438 1 88.06 90 LEU A N 1
ATOM 740 C CA . LEU A 1 90 ? -24.5 34.875 16.031 1 88.06 90 LEU A CA 1
ATOM 741 C C . LEU A 1 90 ? -23.109 34.531 15.539 1 88.06 90 LEU A C 1
ATOM 743 O O . LEU A 1 90 ? -22.953 34.031 14.422 1 88.06 90 LEU A O 1
ATOM 747 N N . VAL A 1 91 ? -22.094 34.812 16.375 1 87.25 91 VAL A N 1
ATOM 748 C CA . VAL A 1 91 ? -20.734 34.469 16.016 1 87.25 91 VAL A CA 1
ATOM 749 C C . VAL A 1 91 ? -20.609 32.938 15.859 1 87.25 91 VAL A C 1
ATOM 751 O O . VAL A 1 91 ? -20 32.469 14.898 1 87.25 91 VAL A O 1
ATOM 754 N N . GLU A 1 92 ? -21.172 32.25 16.766 1 88.75 92 GLU A N 1
ATOM 755 C CA . GLU A 1 92 ? -21.125 30.781 16.703 1 88.75 92 GLU A CA 1
ATOM 756 C C . GLU A 1 92 ? -21.812 30.266 15.438 1 88.75 92 GLU A C 1
ATOM 758 O O . GLU A 1 92 ? -21.328 29.328 14.805 1 88.75 92 GLU A O 1
ATOM 763 N N . GLU A 1 93 ? -22.875 30.844 15.133 1 90.25 93 GLU A N 1
A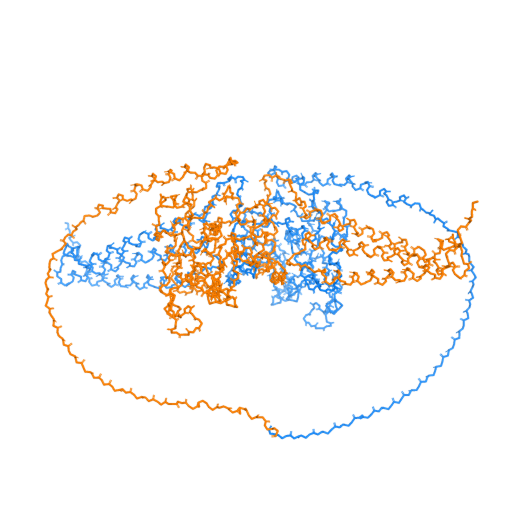TOM 764 C CA . GLU A 1 93 ? -23.594 30.453 13.922 1 90.25 93 GLU A CA 1
ATOM 765 C C . GLU A 1 93 ? -22.75 30.688 12.68 1 90.25 93 GLU A C 1
ATOM 767 O O . GLU A 1 93 ? -22.734 29.844 11.766 1 90.25 93 GLU A O 1
ATOM 772 N N . GLU A 1 94 ? -22.109 31.812 12.68 1 87.12 94 GLU A N 1
ATOM 773 C CA . GLU A 1 94 ? -21.266 32.125 11.531 1 87.12 94 GLU A CA 1
ATOM 774 C C . GLU A 1 94 ? -20.109 31.125 11.422 1 87.12 94 GLU A C 1
ATOM 776 O O . GLU A 1 94 ? -19.75 30.688 10.32 1 87.12 94 GLU A O 1
ATOM 781 N N . VAL A 1 95 ? -19.5 30.812 12.516 1 88.81 95 VAL A N 1
ATOM 782 C CA . VAL A 1 95 ? -18.406 29.844 12.547 1 88.81 95 VAL A CA 1
ATOM 783 C C . VAL A 1 95 ? -18.891 28.484 12.055 1 88.81 95 VAL A C 1
ATOM 785 O O . VAL A 1 95 ? -18.234 27.844 11.234 1 88.81 95 VAL A O 1
ATOM 788 N N . LEU A 1 96 ? -20.031 28.062 12.508 1 91 96 LEU A N 1
ATOM 789 C CA . LEU A 1 96 ? -20.578 26.766 12.125 1 91 96 LEU A CA 1
ATOM 790 C C . LEU A 1 96 ? -20.938 26.75 10.648 1 91 96 LEU A C 1
ATOM 792 O O . LEU A 1 96 ? -20.766 25.719 9.977 1 91 96 LEU A O 1
ATOM 796 N N . LYS A 1 97 ? -21.422 27.844 10.172 1 90.75 97 LYS A N 1
ATOM 797 C CA . LYS A 1 97 ? -21.75 27.953 8.758 1 90.75 97 LYS A CA 1
ATOM 798 C C . LYS A 1 97 ? -20.5 27.812 7.895 1 90.75 97 LYS A C 1
ATOM 800 O O . LYS A 1 97 ? -20.516 27.125 6.871 1 90.75 97 LYS A O 1
ATOM 805 N N . LEU A 1 98 ? -19.469 28.453 8.352 1 88.19 98 LEU A N 1
ATOM 806 C CA . LEU A 1 98 ? -18.203 28.375 7.617 1 88.19 98 LEU A CA 1
ATOM 807 C C . LEU A 1 98 ? -17.656 26.969 7.629 1 88.19 98 LEU A C 1
ATOM 809 O O . LEU A 1 98 ? -17.172 26.469 6.605 1 88.19 98 LEU A O 1
ATOM 813 N N . LYS A 1 99 ? -17.75 26.344 8.734 1 89.12 99 LYS A N 1
ATOM 814 C CA . LYS A 1 99 ? -17.281 24.969 8.852 1 89.12 99 LYS A CA 1
ATOM 815 C C . LYS A 1 99 ? -18.078 24.047 7.934 1 89.12 99 LYS A C 1
ATOM 817 O O . LYS A 1 99 ? -17.5 23.203 7.238 1 89.12 99 LYS A O 1
ATOM 822 N N . GLU A 1 100 ? -19.328 24.203 7.984 1 91.75 100 GLU A N 1
ATOM 823 C CA . GLU A 1 100 ? -20.188 23.359 7.148 1 91.75 100 GLU A CA 1
ATOM 824 C C . GLU A 1 100 ? -19.844 23.531 5.672 1 91.75 100 GLU A C 1
ATOM 826 O O . GLU A 1 100 ? -19.766 22.531 4.938 1 91.75 100 GLU A O 1
ATOM 831 N N . ALA A 1 101 ? -19.656 24.766 5.297 1 90.81 101 ALA A N 1
ATOM 832 C CA . ALA A 1 101 ? -19.312 25.031 3.902 1 90.81 101 ALA A CA 1
ATOM 833 C C . ALA A 1 101 ? -17.984 24.375 3.531 1 90.81 101 ALA A C 1
ATOM 835 O O . ALA A 1 101 ? -17.859 23.766 2.463 1 90.81 101 ALA A O 1
ATOM 836 N N . LYS A 1 102 ? -17.016 24.469 4.418 1 87.88 102 LYS A N 1
ATOM 837 C CA . LYS A 1 102 ? -15.703 23.875 4.188 1 87.88 102 LYS A CA 1
ATOM 838 C C . LYS A 1 102 ? -15.789 22.359 4.078 1 87.88 102 LYS A C 1
ATOM 840 O O . LYS A 1 102 ? -15.172 21.766 3.197 1 87.88 102 LYS A O 1
ATOM 845 N N . PHE A 1 103 ? -16.547 21.781 4.945 1 91.88 103 PHE A N 1
ATOM 846 C CA . PHE A 1 103 ? -16.688 20.328 4.957 1 91.88 103 PHE A CA 1
ATOM 847 C C . PHE A 1 103 ? -17.422 19.844 3.717 1 91.88 103 PHE A C 1
ATOM 849 O O . PHE A 1 103 ? -17.078 18.828 3.135 1 91.88 103 PHE A O 1
ATOM 856 N N . LYS A 1 104 ? -18.406 20.594 3.322 1 91.75 104 LYS A N 1
ATOM 857 C CA . LYS A 1 104 ? -19.156 20.25 2.123 1 91.75 104 LYS A CA 1
ATOM 858 C C . LYS A 1 104 ? -18.281 20.312 0.88 1 91.75 104 LYS A C 1
ATOM 860 O O . LYS A 1 104 ? -18.344 19.438 0.017 1 91.75 104 LYS A O 1
ATOM 865 N N . GLU A 1 105 ? -17.516 21.328 0.873 1 88.69 105 GLU A N 1
ATOM 866 C CA . GLU A 1 105 ? -16.594 21.469 -0.26 1 88.69 105 GLU A CA 1
ATOM 867 C C . GLU A 1 105 ? -15.602 20.312 -0.316 1 88.69 105 GLU A C 1
ATOM 869 O O . GLU A 1 105 ? -15.336 19.766 -1.389 1 88.69 105 GLU A O 1
ATOM 874 N N . GLN A 1 106 ? -15.023 19.984 0.789 1 88.94 106 GLN A N 1
ATOM 875 C CA . GLN A 1 106 ? -14.086 18.875 0.85 1 88.94 106 GLN A CA 1
ATOM 876 C C . GLN A 1 106 ? -14.758 17.562 0.443 1 88.94 106 GLN A C 1
ATOM 878 O O . GLN A 1 106 ? -14.172 16.766 -0.283 1 88.94 106 GLN A O 1
ATOM 883 N N . CYS A 1 107 ? -15.938 17.375 0.935 1 89.44 107 CYS A N 1
ATOM 884 C CA . CYS A 1 107 ? -16.703 16.188 0.584 1 89.44 107 CYS A CA 1
ATOM 885 C C . CYS A 1 107 ? -16.922 16.094 -0.921 1 89.44 107 CYS A C 1
ATOM 887 O O . CYS A 1 107 ? -16.719 15.047 -1.523 1 89.44 107 CYS A O 1
ATOM 889 N N . GLN A 1 108 ? -17.234 17.188 -1.501 1 87.62 108 GLN A N 1
ATOM 890 C CA . GLN A 1 108 ? -17.5 17.234 -2.936 1 87.62 108 GLN A CA 1
ATOM 891 C C . GLN A 1 108 ? -16.219 17 -3.734 1 87.62 108 GLN A C 1
ATOM 893 O O . GLN A 1 108 ? -16.234 16.297 -4.75 1 87.62 108 GLN A O 1
ATOM 898 N N . ARG A 1 109 ? -15.18 17.516 -3.266 1 83.38 109 ARG A N 1
ATOM 899 C CA . ARG A 1 109 ? -13.883 17.359 -3.93 1 83.38 109 ARG A CA 1
ATOM 900 C C . ARG A 1 109 ? -13.461 15.891 -3.969 1 83.38 109 ARG A C 1
ATOM 902 O O . ARG A 1 109 ? -12.898 15.43 -4.961 1 83.38 109 ARG A O 1
ATOM 909 N N . LEU A 1 110 ? -13.703 15.242 -2.895 1 86.12 110 LEU A N 1
ATOM 910 C CA . LEU A 1 110 ? -13.281 13.852 -2.787 1 86.12 110 LEU A CA 1
ATOM 911 C C . LEU A 1 110 ? -14.219 12.938 -3.57 1 86.12 110 LEU A C 1
ATOM 913 O O . LEU A 1 110 ? -13.859 11.805 -3.904 1 86.12 110 LEU A O 1
ATOM 917 N N . GLN A 1 111 ? -15.5 13.422 -3.592 1 80.19 111 GLN A N 1
ATOM 918 C CA . GLN A 1 111 ? -16.453 12.633 -4.359 1 80.19 111 GLN A CA 1
ATOM 919 C C . GLN A 1 111 ? -16.219 12.797 -5.859 1 80.19 111 GLN A C 1
ATOM 921 O O . GLN A 1 111 ? -16.438 11.867 -6.637 1 80.19 111 GLN A O 1
ATOM 926 N N . THR A 1 112 ? -16.016 14.125 -6.105 1 65.19 112 THR A N 1
ATOM 927 C CA . THR A 1 112 ? -15.867 14.477 -7.516 1 65.19 112 THR A CA 1
ATOM 928 C C . THR A 1 112 ? -14.43 14.227 -7.988 1 65.19 112 THR A C 1
ATOM 930 O O . THR A 1 112 ? -14.117 14.43 -9.164 1 65.19 112 THR A O 1
ATOM 933 N N . SER A 1 113 ? -13.695 14.266 -6.941 1 53.22 113 SER A N 1
ATOM 934 C CA . SER A 1 113 ? -12.352 14.109 -7.484 1 53.22 113 SER A CA 1
ATOM 935 C C . SER A 1 113 ? -12.391 13.641 -8.938 1 53.22 113 SER A C 1
ATOM 937 O O . SER A 1 113 ? -13.023 12.633 -9.25 1 53.22 113 SER A O 1
ATOM 939 N N . ASN A 1 114 ? -11.891 14.602 -9.695 1 43.31 114 ASN A N 1
ATOM 940 C CA . ASN A 1 114 ? -12.125 15.203 -11.008 1 43.31 114 ASN A CA 1
ATOM 941 C C . ASN A 1 114 ? -12.172 14.148 -12.109 1 43.31 114 ASN A C 1
ATOM 943 O O . ASN A 1 114 ? -11.258 13.336 -12.234 1 43.31 114 ASN A O 1
ATOM 947 N N . ASN A 1 115 ? -13.273 13.828 -12.594 1 40.69 115 ASN A N 1
ATOM 948 C CA . ASN A 1 115 ? -13.547 13.641 -14.008 1 40.69 115 ASN A CA 1
ATOM 949 C C . ASN A 1 115 ? -12.5 14.344 -14.875 1 40.69 115 ASN A C 1
ATOM 951 O O . ASN A 1 115 ? -12.742 14.617 -16.062 1 40.69 115 ASN A O 1
ATOM 955 N N . THR A 1 116 ? -11.875 15.406 -14.242 1 40.5 116 THR A N 1
ATOM 956 C CA . THR A 1 116 ? -11.047 15.852 -15.352 1 40.5 116 THR A CA 1
ATOM 957 C C . THR A 1 116 ? -10.273 14.688 -15.961 1 40.5 116 THR A C 1
ATOM 959 O O . THR A 1 116 ? -9.359 14.141 -15.328 1 40.5 116 THR A O 1
ATOM 962 N N . ASP A 1 117 ? -11 13.852 -16.391 1 44.19 117 ASP A N 1
ATOM 963 C CA . ASP A 1 117 ? -10.664 12.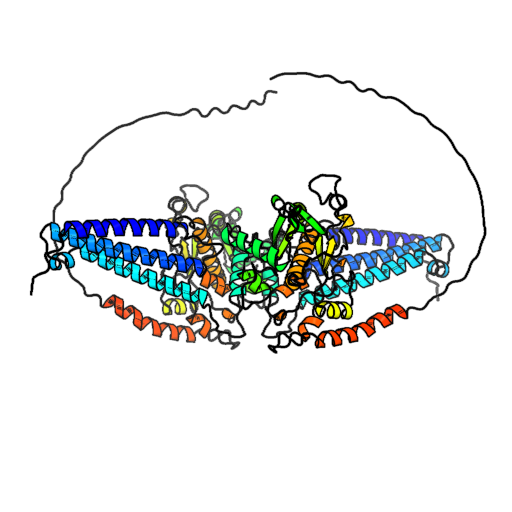914 -17.453 1 44.19 117 ASP A CA 1
ATOM 964 C C . ASP A 1 117 ? -9.328 13.273 -18.109 1 44.19 117 ASP A C 1
ATOM 966 O O . ASP A 1 117 ? -9.281 13.664 -19.281 1 44.19 117 ASP A O 1
ATOM 970 N N . SER A 1 118 ? -8.664 14.297 -17.562 1 47.69 118 SER A N 1
ATOM 971 C CA . SER A 1 118 ? -7.496 14.297 -18.422 1 47.69 118 SER A CA 1
ATOM 972 C C . SER A 1 118 ? -6.805 12.938 -18.422 1 47.69 118 SER A C 1
ATOM 974 O O . SER A 1 118 ? -6.711 12.289 -17.375 1 47.69 118 SER A O 1
ATOM 976 N N . THR A 1 119 ? -6.918 12.352 -19.453 1 55.5 119 THR A N 1
ATOM 977 C CA . THR A 1 119 ? -6.344 11.109 -19.938 1 55.5 119 THR A CA 1
ATOM 978 C C . THR A 1 119 ? -5.031 10.797 -19.234 1 55.5 119 THR A C 1
ATOM 980 O O . THR A 1 119 ? -4.613 9.641 -19.156 1 55.5 119 THR A O 1
ATOM 983 N N . ASP A 1 120 ? -4.543 11.938 -18.375 1 63.09 120 ASP A N 1
ATOM 984 C CA . ASP A 1 120 ? -3.162 11.664 -17.984 1 63.09 120 ASP A CA 1
ATOM 985 C C . ASP A 1 120 ? -3.049 11.438 -16.484 1 63.09 120 ASP A C 1
ATOM 987 O O . ASP A 1 120 ? -1.963 11.164 -15.969 1 63.09 120 ASP A O 1
ATOM 991 N N . SER A 1 121 ? -4.273 11.547 -15.656 1 71.56 121 SER A N 1
ATOM 992 C CA . SER A 1 121 ? -4.152 11.383 -14.211 1 71.56 121 SER A CA 1
ATOM 993 C C . SER A 1 121 ? -4.656 10.016 -13.766 1 71.56 121 SER A C 1
ATOM 995 O O . SER A 1 121 ? -5.535 9.43 -14.398 1 71.56 121 SER A O 1
ATOM 997 N N . PRO A 1 122 ? -4.012 9.516 -12.703 1 78.44 122 PRO A N 1
ATOM 998 C CA . PRO A 1 122 ? -4.543 8.258 -12.164 1 78.44 122 PRO A CA 1
ATOM 999 C C . PRO A 1 122 ? -6.008 8.375 -11.742 1 78.44 122 PRO A C 1
ATOM 1001 O O . PRO A 1 122 ? -6.445 9.438 -11.305 1 78.44 122 PRO A O 1
ATOM 1004 N N . SER A 1 123 ? -6.746 7.348 -11.969 1 82.44 123 SER A N 1
ATOM 1005 C CA . SER A 1 123 ? -8.156 7.316 -11.609 1 82.44 123 SER A CA 1
ATOM 1006 C C . SER A 1 123 ? -8.352 7.547 -10.109 1 82.44 123 SER A C 1
ATOM 1008 O O . SER A 1 123 ? -7.422 7.344 -9.328 1 82.44 123 SER A O 1
ATOM 1010 N N . LEU A 1 124 ? -9.508 8.039 -9.781 1 85.19 124 LEU A N 1
ATOM 1011 C CA . LEU A 1 124 ? -9.836 8.25 -8.375 1 85.19 124 LEU A CA 1
ATOM 1012 C C . LEU A 1 124 ? -9.672 6.965 -7.574 1 85.19 124 LEU A C 1
ATOM 1014 O O . LEU A 1 124 ? -9.141 6.98 -6.461 1 85.19 124 LEU A O 1
ATOM 1018 N N . ALA A 1 125 ? -10.133 5.879 -8.156 1 87.75 125 ALA A N 1
ATOM 1019 C CA . ALA A 1 125 ? -10.039 4.586 -7.477 1 87.75 125 ALA A CA 1
ATOM 1020 C C . ALA A 1 125 ? -8.586 4.215 -7.207 1 87.75 125 ALA A C 1
ATOM 1022 O O . ALA A 1 125 ? -8.258 3.709 -6.133 1 87.75 125 ALA A O 1
ATOM 1023 N N . LEU A 1 126 ? -7.809 4.484 -8.18 1 90.81 126 LEU A N 1
ATOM 1024 C CA . LEU A 1 126 ? -6.395 4.164 -8.023 1 90.81 126 LEU A CA 1
ATOM 1025 C C . LEU A 1 126 ? -5.758 5.043 -6.953 1 90.81 126 LEU A C 1
ATOM 1027 O O . LEU A 1 126 ? -4.996 4.551 -6.113 1 90.81 126 LEU A O 1
ATOM 1031 N N . ARG A 1 127 ? -6.027 6.289 -6.945 1 90.31 127 ARG A N 1
ATOM 1032 C CA . ARG A 1 127 ? -5.48 7.215 -5.957 1 90.31 127 ARG A CA 1
ATOM 1033 C C . ARG A 1 127 ? -5.895 6.816 -4.547 1 90.31 127 ARG A C 1
ATOM 1035 O O . ARG A 1 127 ? -5.055 6.738 -3.646 1 90.31 127 ARG A O 1
ATOM 1042 N N . ARG A 1 128 ? -7.094 6.496 -4.418 1 90.94 128 ARG A N 1
ATOM 1043 C CA . ARG A 1 128 ? -7.605 6.141 -3.098 1 90.94 128 ARG A CA 1
ATOM 1044 C C . ARG A 1 128 ? -7.035 4.809 -2.629 1 90.94 128 ARG A C 1
ATOM 1046 O O . ARG A 1 128 ? -6.664 4.66 -1.462 1 90.94 128 ARG A O 1
ATOM 1053 N N . SER A 1 129 ? -7.039 3.875 -3.553 1 93.25 129 SER A N 1
ATOM 1054 C CA . SER A 1 129 ? -6.461 2.576 -3.219 1 93.25 129 SER A CA 1
ATOM 1055 C C . SER A 1 129 ? -4.996 2.711 -2.816 1 93.25 129 SER A C 1
ATOM 1057 O O . SER A 1 129 ? -4.559 2.117 -1.827 1 93.25 129 SER A O 1
ATOM 1059 N N . TYR A 1 130 ? -4.297 3.521 -3.586 1 94.5 130 TYR A N 1
ATOM 1060 C CA . TYR A 1 130 ? -2.885 3.758 -3.305 1 94.5 130 TYR A CA 1
ATOM 1061 C C . TYR A 1 130 ? -2.697 4.336 -1.906 1 94.5 130 TYR A C 1
ATOM 1063 O O . TYR A 1 130 ? -1.835 3.879 -1.15 1 94.5 130 TYR A O 1
ATOM 1071 N N . LEU A 1 131 ? -3.498 5.281 -1.595 1 94.75 131 LEU A N 1
ATOM 1072 C CA . LEU A 1 131 ? -3.408 5.93 -0.292 1 94.75 131 LEU A CA 1
ATOM 1073 C C . LEU A 1 131 ? -3.719 4.945 0.83 1 94.75 131 LEU A C 1
ATOM 1075 O O . LEU A 1 131 ? -3.002 4.895 1.833 1 94.75 131 LEU A O 1
ATOM 1079 N N . GLU A 1 132 ? -4.742 4.184 0.683 1 93.44 132 GLU A N 1
ATOM 1080 C CA . GLU A 1 132 ? -5.125 3.223 1.712 1 93.44 132 GLU A CA 1
ATOM 1081 C C . GLU A 1 132 ? -4.02 2.197 1.946 1 93.44 132 GLU A C 1
ATOM 1083 O O . GLU A 1 132 ? -3.744 1.825 3.088 1 93.44 132 GLU A O 1
ATOM 1088 N N . LEU A 1 133 ? -3.5 1.772 0.868 1 94.62 133 LEU A N 1
ATOM 1089 C CA . LEU A 1 133 ? -2.385 0.838 0.984 1 94.62 133 LEU A CA 1
ATOM 1090 C C . LEU A 1 133 ? -1.194 1.495 1.673 1 94.62 133 LEU A C 1
ATOM 1092 O O . LEU A 1 133 ? -0.562 0.889 2.541 1 94.62 133 LEU A O 1
ATOM 1096 N N . PHE A 1 134 ? -0.899 2.715 1.317 1 96.06 134 PHE A N 1
ATOM 1097 C CA . PHE A 1 134 ? 0.225 3.434 1.904 1 96.06 134 PHE A CA 1
ATOM 1098 C C . PHE A 1 134 ? 0.035 3.602 3.406 1 96.06 134 PHE A C 1
ATOM 1100 O O . PHE A 1 134 ? 0.969 3.395 4.184 1 96.06 134 PHE A O 1
ATOM 1107 N N . LEU A 1 135 ? -1.131 3.967 3.791 1 94.81 135 LEU A N 1
ATOM 1108 C CA . LEU A 1 135 ? -1.424 4.254 5.191 1 94.81 135 LEU A CA 1
ATOM 1109 C C . LEU A 1 135 ? -1.376 2.982 6.027 1 94.81 135 LEU A C 1
ATOM 1111 O O . LEU A 1 135 ? -1.088 3.033 7.227 1 94.81 135 LEU A O 1
ATOM 1115 N N . SER A 1 136 ? -1.584 1.845 5.426 1 93.5 136 SER A N 1
ATOM 1116 C CA . SER A 1 136 ? -1.667 0.598 6.18 1 93.5 136 SER A CA 1
ATOM 1117 C C . SER A 1 136 ? -0.4 -0.235 6.012 1 93.5 136 SER A C 1
ATOM 1119 O O . SER A 1 136 ? -0.219 -1.244 6.695 1 93.5 136 SER A O 1
ATOM 1121 N N . SER A 1 137 ? 0.431 0.111 5.156 1 93.56 137 SER A N 1
ATOM 1122 C CA . SER A 1 137 ? 1.636 -0.651 4.844 1 93.56 137 SER A CA 1
ATOM 1123 C C . SER A 1 137 ? 2.76 -0.33 5.824 1 93.56 137 SER A C 1
ATOM 1125 O O . SER A 1 137 ? 2.947 0.827 6.207 1 93.56 137 SER A O 1
ATOM 1127 N N . LYS A 1 138 ? 3.59 -1.305 6.098 1 90.19 138 LYS A N 1
ATOM 1128 C CA . LYS A 1 138 ? 4.793 -1.112 6.906 1 90.19 138 LYS A CA 1
ATOM 1129 C C . LYS A 1 138 ? 5.832 -0.286 6.156 1 90.19 138 LYS A C 1
ATOM 1131 O O . LYS A 1 13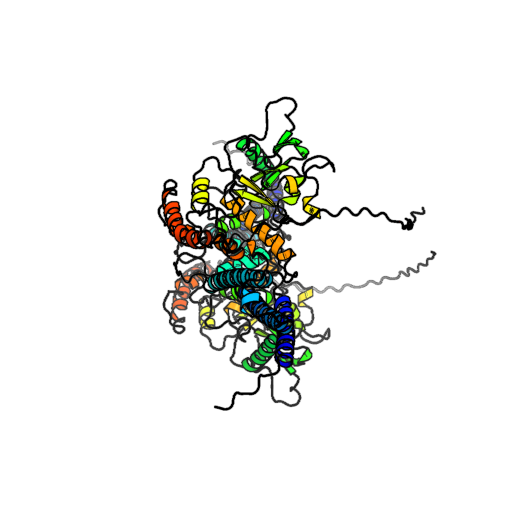8 ? 6.688 0.353 6.773 1 90.19 138 LYS A O 1
ATOM 1136 N N . ARG A 1 139 ? 5.746 -0.275 4.844 1 92.5 139 ARG A N 1
ATOM 1137 C CA . ARG A 1 139 ? 6.66 0.496 4.008 1 92.5 139 ARG A CA 1
ATOM 1138 C C . ARG A 1 139 ? 6.129 1.909 3.779 1 92.5 139 ARG A C 1
ATOM 1140 O O . ARG A 1 139 ? 6.836 2.76 3.232 1 92.5 139 ARG A O 1
ATOM 1147 N N . GLY A 1 140 ? 4.867 2.074 4.125 1 93.69 140 GLY A N 1
ATOM 1148 C CA . GLY A 1 140 ? 4.266 3.396 4.051 1 93.69 140 GLY A CA 1
ATOM 1149 C C . GLY A 1 140 ? 4.234 4.113 5.391 1 93.69 140 GLY A C 1
ATOM 1150 O O . GLY A 1 140 ? 5.273 4.281 6.031 1 93.69 140 GLY A O 1
ATOM 1151 N N . LEU A 1 141 ? 3.08 4.477 5.789 1 94.12 141 LEU A N 1
ATOM 1152 C CA . LEU A 1 141 ? 2.955 5.176 7.062 1 94.12 141 LEU A CA 1
ATOM 1153 C C . LEU A 1 141 ? 2.672 4.195 8.195 1 94.12 141 LEU A C 1
ATOM 1155 O O . LEU A 1 141 ? 3.082 4.422 9.336 1 94.12 141 LEU A O 1
ATOM 1159 N N . GLY A 1 142 ? 1.893 3.123 7.93 1 91.31 142 GLY A N 1
ATOM 1160 C CA . GLY A 1 142 ? 1.654 2.045 8.875 1 91.31 142 GLY A CA 1
ATOM 1161 C C . GLY A 1 142 ? 0.792 2.463 10.055 1 91.31 142 GLY A C 1
ATOM 1162 O O . GLY A 1 142 ? 1 2.002 11.172 1 91.31 142 GLY A O 1
ATOM 1163 N N . VAL A 1 143 ? -0.175 3.369 9.852 1 89.25 143 VAL A N 1
ATOM 1164 C CA . VAL A 1 143 ? -0.93 3.912 10.977 1 89.25 143 VAL A CA 1
ATOM 1165 C C . VAL A 1 143 ? -2.342 3.328 10.984 1 89.25 143 VAL A C 1
ATOM 1167 O O . VAL A 1 143 ? -3.096 3.518 11.945 1 89.25 143 VAL A O 1
ATOM 1170 N N . VAL A 1 144 ? -2.684 2.74 9.859 1 84.81 144 VAL A N 1
ATOM 1171 C CA . VAL A 1 144 ? -4.043 2.225 9.734 1 84.81 144 VAL A CA 1
ATOM 1172 C C . VAL A 1 144 ? -4.023 0.698 9.797 1 84.81 144 VAL A C 1
ATOM 1174 O O . VAL A 1 144 ? -3.127 0.06 9.242 1 84.81 144 VAL A O 1
ATOM 1177 N N . SER A 1 145 ? -4.852 0.353 10.586 1 75.56 145 SER A N 1
ATOM 1178 C CA . SER A 1 145 ? -5.016 -1.097 10.633 1 75.56 145 SER A CA 1
ATOM 1179 C C . SER A 1 145 ? -6.105 -1.562 9.672 1 75.56 145 SER A C 1
ATOM 1181 O O . SER A 1 145 ? -6.582 -0.785 8.844 1 75.56 145 SER A O 1
ATOM 1183 N N . GLY A 1 146 ? -6.82 -2.484 9.805 1 66.44 146 GLY A N 1
ATOM 1184 C CA . GLY A 1 146 ? -7.773 -3.213 8.977 1 66.44 146 GLY A CA 1
ATOM 1185 C C . GLY A 1 146 ? -9.039 -2.426 8.688 1 66.44 146 GLY A C 1
ATOM 1186 O O . GLY A 1 146 ? -9.117 -1.234 8.992 1 66.44 146 GLY A O 1
ATOM 1187 N N . SER A 1 147 ? -9.922 -2.691 7.742 1 62.5 147 SER A N 1
ATOM 1188 C CA . SER A 1 147 ? -11.141 -2.084 7.211 1 62.5 147 SER A CA 1
ATOM 1189 C C . SER A 1 147 ? -12.242 -2.053 8.258 1 62.5 147 SER A C 1
ATOM 1191 O O . SER A 1 147 ? -13.32 -1.501 8.016 1 62.5 147 SER A O 1
ATOM 1193 N N . GLY A 1 148 ? -11.898 -2.119 9.492 1 61.81 148 GLY A N 1
ATOM 1194 C CA . GLY A 1 148 ? -12.945 -2.104 10.5 1 61.81 148 GLY A CA 1
ATOM 1195 C C . GLY A 1 148 ? -13.961 -3.221 10.328 1 61.81 148 GLY A C 1
ATOM 1196 O O . GLY A 1 148 ? -13.867 -4.004 9.375 1 61.81 148 GLY A O 1
ATOM 1197 N N . LYS A 1 149 ? -15.008 -3.344 11.18 1 64.12 149 LYS A N 1
ATOM 1198 C CA . LYS A 1 149 ? -16.016 -4.402 11.172 1 64.12 149 LYS A CA 1
ATOM 1199 C C . LYS A 1 149 ? -17.047 -4.172 10.07 1 64.12 149 LYS A C 1
ATOM 1201 O O . LYS A 1 149 ? -17.406 -3.029 9.773 1 64.12 149 LYS A O 1
ATOM 1206 N N . ARG A 1 150 ? -17.422 -5.238 9.422 1 66 150 ARG A N 1
ATOM 1207 C CA . ARG A 1 150 ? -18.453 -5.238 8.398 1 66 150 ARG A CA 1
ATOM 1208 C C . ARG A 1 150 ? -19.844 -5.051 9.016 1 66 150 ARG A C 1
ATOM 1210 O O . ARG A 1 150 ? -20.078 -5.473 10.148 1 66 150 ARG A O 1
ATOM 1217 N N . ALA A 1 151 ? -20.594 -4.355 8.242 1 70.12 151 ALA A N 1
ATOM 1218 C CA . ALA A 1 151 ? -21.969 -4.258 8.711 1 70.12 151 ALA A CA 1
ATOM 1219 C C . ALA A 1 151 ? -22.672 -5.609 8.617 1 70.12 151 ALA A C 1
ATOM 1221 O O . ALA A 1 151 ? -22.625 -6.27 7.582 1 70.12 151 ALA A O 1
ATOM 1222 N N . ASP A 1 152 ? -23.281 -6.102 9.664 1 74.31 152 ASP A N 1
ATOM 1223 C CA . ASP A 1 152 ? -23.922 -7.406 9.781 1 74.31 152 ASP A CA 1
ATOM 1224 C C . ASP A 1 152 ? -24.969 -7.605 8.688 1 74.31 152 ASP A C 1
ATOM 1226 O O . ASP A 1 152 ? -25.062 -8.68 8.102 1 74.31 152 ASP A O 1
ATOM 1230 N N . LYS A 1 153 ? -25.703 -6.637 8.383 1 82 153 LYS A N 1
ATOM 1231 C CA . LYS A 1 153 ? -26.766 -6.754 7.395 1 82 153 LYS A CA 1
ATOM 1232 C C . LYS A 1 153 ? -26.203 -7.035 6.004 1 82 153 LYS A C 1
ATOM 1234 O O . LYS A 1 153 ? -26.75 -7.848 5.258 1 82 153 LYS A O 1
ATOM 1239 N N . VAL A 1 154 ? -25.125 -6.473 5.691 1 85.12 154 VAL A N 1
ATOM 1240 C CA . VAL A 1 154 ? -24.516 -6.621 4.379 1 85.12 154 VAL A CA 1
ATOM 1241 C C . VAL A 1 154 ? -23.969 -8.039 4.219 1 85.12 154 VAL A C 1
ATOM 1243 O O . VAL A 1 154 ? -24.094 -8.648 3.152 1 85.12 154 VAL A O 1
ATOM 1246 N N . GLN A 1 155 ? -23.516 -8.586 5.262 1 87.12 155 GLN A N 1
ATOM 1247 C CA . GLN A 1 155 ? -22.969 -9.938 5.242 1 87.12 155 GLN A CA 1
ATOM 1248 C C . GLN A 1 155 ? -24.078 -10.969 5.047 1 87.12 155 GLN A C 1
ATOM 1250 O O . GLN A 1 155 ? -23.922 -11.93 4.285 1 87.12 155 GLN A O 1
ATOM 1255 N N . SER A 1 156 ? -25.141 -10.695 5.727 1 91.5 156 SER A N 1
ATOM 1256 C CA . SER A 1 156 ? -26.281 -11.609 5.605 1 91.5 156 SER A CA 1
ATOM 1257 C C . SER A 1 156 ? -26.859 -11.594 4.195 1 91.5 156 SER A C 1
ATOM 1259 O O . SER A 1 156 ? -27.188 -12.648 3.643 1 91.5 156 SER A O 1
ATOM 1261 N N . THR A 1 157 ? -26.953 -10.477 3.621 1 94.56 157 THR A N 1
ATOM 1262 C CA . THR A 1 157 ? -27.469 -10.344 2.258 1 94.56 157 THR A CA 1
ATOM 1263 C C . THR A 1 157 ? -26.516 -11.008 1.266 1 94.56 157 THR A C 1
ATOM 1265 O O . THR A 1 157 ? -26.953 -11.664 0.317 1 94.56 157 THR A O 1
ATOM 1268 N N . PHE A 1 158 ? -25.281 -10.82 1.458 1 96.38 158 PHE A N 1
ATOM 1269 C CA . PHE A 1 158 ? -24.281 -11.438 0.609 1 96.38 158 PHE A CA 1
ATOM 1270 C C . PHE A 1 158 ? -24.406 -12.953 0.617 1 96.38 158 PHE A C 1
ATOM 1272 O O . PHE A 1 158 ? -24.422 -13.586 -0.441 1 96.38 158 PHE A O 1
ATOM 1279 N N . ARG A 1 159 ? -24.594 -13.508 1.804 1 97.19 159 ARG A N 1
ATOM 1280 C CA . ARG A 1 159 ? -24.766 -14.953 1.951 1 97.19 159 ARG A CA 1
ATOM 1281 C C . ARG A 1 159 ? -26.016 -15.438 1.217 1 97.19 159 ARG A C 1
ATOM 1283 O O . ARG A 1 159 ? -25.953 -16.422 0.472 1 97.19 159 ARG A O 1
ATOM 1290 N N . LYS A 1 160 ? -27.062 -14.734 1.41 1 97.06 160 LYS A N 1
ATOM 1291 C CA . LYS A 1 160 ? -28.312 -15.109 0.76 1 97.06 160 LYS A CA 1
ATOM 1292 C C . LYS A 1 160 ? -28.188 -15.039 -0.759 1 97.06 160 LYS A C 1
ATOM 1294 O O . LYS A 1 160 ? -28.672 -15.922 -1.468 1 97.06 160 LYS A O 1
ATOM 1299 N N . ASP A 1 161 ? -27.547 -14.016 -1.247 1 97.75 161 ASP A N 1
ATOM 1300 C CA . ASP A 1 161 ? -27.344 -13.836 -2.684 1 97.75 161 ASP A CA 1
ATOM 1301 C C . ASP A 1 161 ? -26.5 -14.961 -3.271 1 97.75 161 ASP A C 1
ATOM 1303 O O . ASP A 1 161 ? -26.781 -15.438 -4.375 1 97.75 161 ASP A O 1
ATOM 1307 N N . LEU A 1 162 ? -25.547 -15.383 -2.545 1 98.12 162 LEU A N 1
ATOM 1308 C CA . LEU A 1 162 ? -24.703 -16.484 -2.988 1 98.12 162 LEU A CA 1
ATOM 1309 C C . LEU A 1 162 ? -25.5 -17.781 -3.076 1 98.12 162 LEU A C 1
ATOM 1311 O O . LEU A 1 162 ? -25.406 -18.5 -4.074 1 98.12 162 LEU A O 1
ATOM 1315 N N . ILE A 1 163 ? -26.188 -18.016 -2.055 1 98 163 ILE A N 1
ATOM 1316 C CA . ILE A 1 163 ? -26.984 -19.25 -1.994 1 98 163 ILE A CA 1
ATOM 1317 C C . ILE A 1 163 ? -27.969 -19.281 -3.162 1 98 163 ILE A C 1
ATOM 1319 O O . ILE A 1 163 ? -28.109 -20.312 -3.822 1 98 163 ILE A O 1
ATOM 1323 N N . THR A 1 164 ? -28.531 -18.156 -3.398 1 97.88 164 THR A N 1
ATOM 1324 C CA . THR A 1 164 ? -29.5 -18.062 -4.48 1 97.88 164 THR A CA 1
ATOM 1325 C C . THR A 1 164 ? -28.828 -18.203 -5.836 1 97.88 164 THR A C 1
ATOM 1327 O O . THR A 1 164 ? -29.266 -19 -6.672 1 97.88 164 THR A O 1
ATOM 1330 N N . ALA A 1 165 ? -27.797 -17.5 -6.086 1 98.06 165 ALA A N 1
ATOM 1331 C CA . ALA A 1 165 ? -27.109 -17.484 -7.375 1 98.06 165 ALA A CA 1
ATOM 1332 C C . ALA A 1 165 ? -26.578 -18.859 -7.727 1 98.06 165 ALA A C 1
ATOM 1334 O O . ALA A 1 165 ? -26.688 -19.312 -8.867 1 98.06 165 ALA A O 1
ATOM 1335 N N . TYR A 1 166 ? -26.062 -19.562 -6.738 1 98.19 166 TYR A N 1
ATOM 1336 C CA . TYR A 1 166 ? -25.391 -20.844 -6.977 1 98.19 166 TYR A CA 1
ATOM 1337 C C . TYR A 1 166 ? -26.344 -22 -6.715 1 98.19 166 TYR A C 1
ATOM 1339 O O . TYR A 1 166 ? -25.953 -23.172 -6.816 1 98.19 166 TYR A O 1
ATOM 1347 N N . ASN A 1 167 ? -27.531 -21.672 -6.367 1 97.69 167 ASN A N 1
ATOM 1348 C CA . ASN A 1 167 ? -28.5 -22.719 -6.027 1 97.69 167 ASN A CA 1
ATOM 1349 C C . ASN A 1 167 ? -27.938 -23.688 -5 1 97.69 167 ASN A C 1
ATOM 1351 O O . ASN A 1 167 ? -28 -24.906 -5.195 1 97.69 167 ASN A O 1
ATOM 1355 N N . SER A 1 168 ? -27.406 -23.141 -3.947 1 96.94 168 SER A N 1
ATOM 1356 C CA . SER A 1 168 ? -26.656 -23.922 -2.984 1 96.94 168 SER A CA 1
ATOM 1357 C C . SER A 1 168 ? -27.578 -24.547 -1.932 1 96.94 168 SER A C 1
ATOM 1359 O O . SER A 1 168 ? -27.109 -25.156 -0.968 1 96.94 168 SER A O 1
ATOM 1361 N N . GLN A 1 169 ? -28.797 -24.328 -2.018 1 95.81 169 GLN A N 1
ATOM 1362 C CA . GLN A 1 169 ? -29.766 -24.953 -1.129 1 95.81 169 GLN A CA 1
ATOM 1363 C C . GLN A 1 169 ? -30.781 -25.781 -1.917 1 95.81 169 GLN A C 1
ATOM 1365 O O . GLN A 1 169 ? -31 -25.531 -3.104 1 95.81 169 GLN A O 1
ATOM 1370 N N . THR A 1 170 ? -31.328 -26.734 -1.241 1 92.75 170 THR A N 1
ATOM 1371 C CA . THR A 1 170 ? -32.312 -27.609 -1.873 1 92.75 170 THR A CA 1
ATOM 1372 C C . THR A 1 170 ? -33.562 -27.719 -1.02 1 92.75 170 THR A C 1
ATOM 1374 O O . THR A 1 170 ? -33.562 -27.359 0.162 1 92.75 170 THR A O 1
ATOM 1377 N N . SER A 1 171 ? -34.688 -28.094 -1.698 1 90.56 171 SER A N 1
ATOM 1378 C CA . SER A 1 171 ? -35.938 -28.266 -1.007 1 90.56 171 SER A CA 1
ATOM 1379 C C . SER A 1 171 ? -36.094 -29.688 -0.448 1 90.56 171 SER A C 1
ATOM 1381 O O . SER A 1 171 ? -37.094 -30 0.201 1 90.56 171 SER A O 1
ATOM 1383 N N . THR A 1 172 ? -35.125 -30.453 -0.685 1 91.81 172 THR A N 1
ATOM 1384 C CA . THR A 1 172 ? -35.156 -31.797 -0.136 1 91.81 172 THR A CA 1
ATOM 1385 C C . THR A 1 172 ? -35.188 -31.766 1.389 1 91.81 172 THR A C 1
ATOM 1387 O O . THR A 1 172 ? -34.312 -31.172 2.023 1 91.81 172 THR A O 1
ATOM 1390 N N . PRO A 1 173 ? -36.125 -32.375 2.066 1 90.94 173 PRO A N 1
ATOM 1391 C CA . PRO A 1 173 ? -36.406 -32.219 3.5 1 90.94 173 PRO A CA 1
ATOM 1392 C C . PRO A 1 173 ? -35.188 -32.531 4.367 1 90.94 173 PRO A C 1
ATOM 1394 O O . PRO A 1 173 ? -34.875 -31.781 5.293 1 90.94 173 PRO A O 1
ATOM 1397 N N . HIS A 1 174 ? -34.438 -33.562 4.105 1 91.25 174 HIS A N 1
ATOM 1398 C CA . HIS A 1 174 ? -33.344 -33.938 4.98 1 91.25 174 HIS A CA 1
ATOM 1399 C C . HIS A 1 174 ? -32.094 -33.094 4.719 1 91.25 174 HIS A C 1
ATOM 1401 O O . HIS A 1 174 ? -31.109 -33.188 5.434 1 91.25 174 HIS A O 1
ATOM 1407 N N . LEU A 1 175 ? -32.094 -32.188 3.746 1 92 175 LEU A N 1
ATOM 1408 C CA . LEU A 1 175 ? -30.969 -31.375 3.377 1 92 175 LEU A CA 1
ATOM 1409 C C . LEU A 1 175 ? -31.297 -29.891 3.549 1 92 175 LEU A C 1
ATOM 1411 O O . LEU A 1 175 ? -30.531 -29.031 3.111 1 92 175 LEU A O 1
ATOM 1415 N N . LEU A 1 176 ? -32.344 -29.609 4.277 1 91.94 176 LEU A N 1
ATOM 1416 C CA . LEU A 1 176 ? -32.844 -28.25 4.406 1 91.94 176 LEU A CA 1
ATOM 1417 C C . LEU A 1 176 ? -31.828 -27.391 5.168 1 91.94 176 LEU A C 1
ATOM 1419 O O . LEU A 1 176 ? -31.719 -26.188 4.926 1 91.94 176 LEU A O 1
ATOM 1423 N N . GLU A 1 177 ? -31.078 -27.984 6.062 1 94.75 177 GLU A N 1
ATOM 1424 C CA . GLU A 1 177 ? -30.141 -27.234 6.891 1 94.75 177 GLU A CA 1
ATOM 1425 C C . GLU A 1 177 ? -28.719 -27.344 6.336 1 94.75 177 GLU A C 1
ATOM 1427 O O . GLU A 1 177 ? -27.75 -27.109 7.055 1 94.75 177 GLU A O 1
ATOM 1432 N N . TYR A 1 178 ? -28.672 -27.734 5.094 1 96.25 178 TYR A N 1
ATOM 1433 C CA . TYR A 1 178 ? -27.359 -27.953 4.5 1 96.25 178 TYR A CA 1
ATOM 1434 C C . TYR A 1 178 ? -27.156 -27.047 3.293 1 96.25 178 TYR A C 1
ATOM 1436 O O . TYR A 1 178 ? -28.125 -26.594 2.674 1 96.25 178 TYR A O 1
ATOM 1444 N N . ILE A 1 179 ? -25.891 -26.719 3.041 1 96.75 179 ILE A N 1
ATOM 1445 C CA . ILE A 1 179 ? -25.469 -25.875 1.934 1 96.75 179 ILE A CA 1
ATOM 1446 C C . ILE A 1 179 ? -24.453 -26.609 1.067 1 96.75 179 ILE A C 1
ATOM 1448 O O . ILE A 1 179 ? -23.562 -27.266 1.587 1 96.75 179 ILE A O 1
ATOM 1452 N N . TRP A 1 180 ? -24.609 -26.516 -0.204 1 96.62 180 TRP A N 1
ATOM 1453 C CA . TRP A 1 180 ? -23.719 -27.203 -1.137 1 96.62 180 TRP A CA 1
ATOM 1454 C C . TRP A 1 180 ? -22.375 -26.5 -1.225 1 96.62 180 TRP A C 1
ATOM 1456 O O . TRP A 1 180 ? -22.312 -25.281 -1.441 1 96.62 180 TRP A O 1
ATOM 1466 N N . CYS A 1 181 ? -21.312 -27.203 -1.051 1 96.19 181 CYS A N 1
ATOM 1467 C CA . CYS A 1 181 ? -19.969 -26.703 -1.255 1 96.19 181 CYS A CA 1
ATOM 1468 C C . CYS A 1 181 ? -19.406 -27.172 -2.594 1 96.19 181 CYS A C 1
ATOM 1470 O O . CYS A 1 181 ? -19.156 -28.375 -2.783 1 96.19 181 CYS A O 1
ATOM 1472 N N . PRO A 1 182 ? -19.125 -26.297 -3.449 1 97.12 182 PRO A N 1
ATOM 1473 C CA . PRO A 1 182 ? -18.703 -26.703 -4.797 1 97.12 182 PRO A CA 1
ATOM 1474 C C . PRO A 1 182 ? -17.312 -27.328 -4.812 1 97.12 182 PRO A C 1
ATOM 1476 O O . PRO A 1 182 ? -17 -28.109 -5.719 1 97.12 182 PRO A O 1
ATOM 1479 N N . ILE A 1 183 ? -16.453 -26.984 -3.895 1 96.06 183 ILE A N 1
ATOM 1480 C CA . ILE A 1 183 ? -15.102 -27.531 -3.865 1 96.06 183 ILE A CA 1
ATOM 1481 C C . ILE A 1 183 ? -15.125 -28.969 -3.359 1 96.06 183 ILE A C 1
ATOM 1483 O O . ILE A 1 183 ? -14.5 -29.844 -3.953 1 96.06 183 ILE A O 1
ATOM 1487 N N . LEU A 1 184 ? -15.891 -29.188 -2.316 1 94.12 184 LEU A N 1
ATOM 1488 C CA . LEU A 1 184 ? -15.969 -30.531 -1.737 1 94.12 184 LEU A CA 1
ATOM 1489 C C . LEU A 1 184 ? -17.016 -31.375 -2.457 1 94.12 184 LEU A C 1
ATOM 1491 O O . LEU A 1 184 ? -17.047 -32.594 -2.307 1 94.12 184 LEU A O 1
ATOM 1495 N N . SER A 1 185 ? -17.859 -30.797 -3.191 1 93.56 185 SER A N 1
ATOM 1496 C CA . SER A 1 185 ? -18.953 -31.453 -3.889 1 93.56 185 SER A CA 1
ATOM 1497 C C . SER A 1 185 ? -19.828 -32.219 -2.916 1 93.56 185 SER A C 1
ATOM 1499 O O . SER A 1 185 ? -20.141 -33.406 -3.148 1 93.56 185 SER A O 1
ATOM 1501 N N . THR A 1 186 ? -20.125 -31.609 -1.86 1 92.81 186 THR A N 1
ATOM 1502 C CA . THR A 1 186 ? -20.953 -32.25 -0.844 1 92.81 186 THR A CA 1
ATOM 1503 C C . THR A 1 186 ? -21.781 -31.203 -0.09 1 92.81 186 THR A C 1
ATOM 1505 O O . THR A 1 186 ? -21.531 -30 -0.202 1 92.81 186 THR A O 1
ATOM 1508 N N . TRP A 1 187 ? -22.828 -31.703 0.575 1 94.62 187 TRP A N 1
ATOM 1509 C CA . TRP A 1 187 ? -23.656 -30.875 1.438 1 94.62 187 TRP A CA 1
ATOM 1510 C C . TRP A 1 187 ? -23 -30.688 2.805 1 94.62 187 TRP A C 1
ATOM 1512 O O . TRP A 1 187 ? -22.547 -31.656 3.422 1 94.62 187 TRP A O 1
ATOM 1522 N N . VAL A 1 188 ? -22.844 -29.453 3.205 1 93.62 188 VAL A N 1
ATOM 1523 C CA . VAL A 1 188 ? -22.281 -29.125 4.512 1 93.62 188 VAL A CA 1
ATOM 1524 C C . VAL A 1 188 ? -23.344 -28.438 5.363 1 93.62 188 VAL A C 1
ATOM 1526 O O . VAL A 1 188 ? -24.141 -27.625 4.852 1 93.62 188 VAL A O 1
ATOM 1529 N N . HIS A 1 189 ? -23.297 -28.719 6.637 1 94.31 189 HIS A N 1
ATOM 1530 C CA . HIS A 1 189 ? -24.266 -28.078 7.52 1 94.31 189 HIS A CA 1
ATOM 1531 C C . HIS A 1 189 ? -24.156 -26.562 7.453 1 94.31 189 HIS A C 1
ATOM 1533 O O . HIS A 1 189 ? -23.047 -26.016 7.359 1 94.31 189 HIS A O 1
ATOM 1539 N N . GLU A 1 190 ? -25.234 -25.891 7.578 1 94.75 190 GLU A N 1
ATOM 1540 C CA . GLU A 1 190 ? -25.297 -24.453 7.395 1 94.75 190 GLU A CA 1
ATOM 1541 C C . GLU A 1 190 ? -24.391 -23.734 8.391 1 94.75 190 GLU A C 1
ATOM 1543 O O . GLU A 1 190 ? -23.812 -22.688 8.078 1 94.75 190 GLU A O 1
ATOM 1548 N N . SER A 1 191 ? -24.25 -24.312 9.586 1 93.69 191 SER A N 1
ATOM 1549 C CA . SER A 1 191 ? -23.438 -23.688 10.617 1 93.69 191 SER A CA 1
ATOM 1550 C C . SER A 1 191 ? -21.953 -23.75 10.258 1 93.69 191 SER A C 1
ATOM 1552 O O . SER A 1 191 ? -21.141 -22.969 10.781 1 93.69 191 SER A O 1
ATOM 1554 N N . SER A 1 192 ? -21.625 -24.625 9.32 1 94.56 192 SER A N 1
ATOM 1555 C CA . SER A 1 192 ? -20.234 -24.797 8.906 1 94.56 192 SER A CA 1
ATOM 1556 C C . SER A 1 192 ? -20.016 -24.25 7.5 1 94.56 192 SER A C 1
ATOM 1558 O O . SER A 1 192 ? -18.953 -24.453 6.914 1 94.56 192 SER A O 1
ATOM 1560 N N . ALA A 1 193 ? -21.047 -23.672 7.008 1 96 193 ALA A N 1
ATOM 1561 C CA . ALA A 1 193 ? -20.953 -23.094 5.672 1 96 193 ALA A CA 1
ATOM 1562 C C . ALA A 1 193 ? -20.672 -21.594 5.754 1 96 193 ALA A C 1
ATOM 1564 O O . ALA A 1 193 ? -21.375 -20.859 6.461 1 96 193 ALA A O 1
ATOM 1565 N N . ILE A 1 194 ? -19.672 -21.156 5.074 1 96.88 194 ILE A N 1
ATOM 1566 C CA . ILE A 1 194 ? -19.25 -19.766 5.156 1 96.88 194 ILE A CA 1
ATOM 1567 C C . ILE A 1 194 ? -19.312 -19.125 3.768 1 96.88 194 ILE A C 1
ATOM 1569 O O . ILE A 1 194 ? -18.891 -19.734 2.779 1 96.88 194 ILE A O 1
ATOM 1573 N N . ALA A 1 195 ? -19.906 -17.969 3.705 1 97.44 195 ALA A N 1
ATOM 1574 C CA . ALA A 1 195 ? -19.828 -17.141 2.5 1 97.44 195 ALA A CA 1
ATOM 1575 C C . ALA A 1 195 ? -18.453 -16.5 2.361 1 97.44 195 ALA A C 1
ATOM 1577 O O . ALA A 1 195 ? -18.109 -15.578 3.109 1 97.44 195 ALA A O 1
ATOM 1578 N N . SER A 1 196 ? -17.688 -16.984 1.386 1 97.38 196 SER A N 1
ATOM 1579 C CA . SER A 1 196 ? -16.312 -16.547 1.265 1 97.38 196 SER A CA 1
ATOM 1580 C C . SER A 1 196 ? -16.125 -15.578 0.103 1 97.38 196 SER A C 1
ATOM 1582 O O . SER A 1 196 ? -16.625 -15.812 -0.997 1 97.38 196 SER A O 1
ATOM 1584 N N . HIS A 1 197 ? -15.438 -14.516 0.343 1 97.25 197 HIS A N 1
ATOM 1585 C CA . HIS A 1 197 ? -15.047 -13.586 -0.714 1 97.25 197 HIS A CA 1
ATOM 1586 C C . HIS A 1 197 ? -13.82 -14.094 -1.465 1 97.25 197 HIS A C 1
ATOM 1588 O O . HIS A 1 197 ? -12.859 -14.57 -0.849 1 97.25 197 HIS A O 1
ATOM 1594 N N . ILE A 1 198 ? -13.883 -14.031 -2.754 1 97.94 198 ILE A N 1
ATOM 1595 C CA . ILE A 1 198 ? -12.688 -14.328 -3.541 1 97.94 198 ILE A CA 1
ATOM 1596 C C . ILE A 1 198 ? -11.711 -13.156 -3.453 1 97.94 198 ILE A C 1
ATOM 1598 O O . ILE A 1 198 ? -10.547 -13.344 -3.076 1 97.94 198 ILE A O 1
ATOM 1602 N N . PHE A 1 199 ? -12.203 -12.008 -3.9 1 97.12 199 PHE A N 1
ATOM 1603 C CA . PHE A 1 199 ? -11.516 -10.766 -3.561 1 97.12 199 PHE A CA 1
ATOM 1604 C C . PHE A 1 199 ? -11.891 -10.312 -2.156 1 97.12 199 PHE A C 1
ATOM 1606 O O . PHE A 1 199 ? -13.039 -9.93 -1.906 1 97.12 199 PHE A O 1
ATOM 1613 N N . GLY A 1 200 ? -10.945 -10.344 -1.278 1 94.56 200 GLY A N 1
ATOM 1614 C CA . GLY A 1 200 ? -11.188 -10.164 0.144 1 94.56 200 GLY A CA 1
ATOM 1615 C C . GLY A 1 200 ? -11.828 -8.836 0.478 1 94.56 200 GLY A C 1
ATOM 1616 O O . GLY A 1 200 ? -11.477 -7.805 -0.102 1 94.56 200 GLY A O 1
ATOM 1617 N N . TYR A 1 201 ? -12.688 -8.891 1.418 1 91.75 201 TYR A N 1
ATOM 1618 C CA . TYR A 1 201 ? -13.359 -7.691 1.905 1 91.75 201 TYR A CA 1
ATOM 1619 C C . TYR A 1 201 ? -12.359 -6.676 2.438 1 91.75 201 TYR A C 1
ATOM 1621 O O . TYR A 1 201 ? -12.539 -5.465 2.275 1 91.75 201 TYR A O 1
ATOM 1629 N N . LYS A 1 202 ? -11.305 -7.145 3.016 1 90.25 202 LYS A N 1
ATOM 1630 C CA . LYS A 1 202 ? -10.312 -6.289 3.662 1 90.25 202 LYS A CA 1
ATOM 1631 C C . LYS A 1 202 ? -9.672 -5.336 2.66 1 90.25 202 LYS A C 1
ATOM 1633 O O . LYS A 1 202 ? -9.172 -4.27 3.037 1 90.25 202 LYS A O 1
ATOM 1638 N N . HIS A 1 203 ? -9.641 -5.785 1.406 1 93.12 203 HIS A N 1
ATOM 1639 C CA . HIS A 1 203 ? -9.023 -4.938 0.39 1 93.12 203 HIS A CA 1
ATOM 1640 C C . HIS A 1 203 ? -9.875 -3.705 0.108 1 93.12 203 HIS A C 1
ATOM 1642 O O . HIS A 1 203 ? -9.344 -2.625 -0.153 1 93.12 203 HIS A O 1
ATOM 1648 N N . GLY A 1 204 ? -11.211 -3.871 0.093 1 90.75 204 GLY A N 1
ATOM 1649 C CA . GLY A 1 204 ? -12.133 -2.768 -0.121 1 90.75 204 GLY A CA 1
ATOM 1650 C C . GLY A 1 204 ? -12.508 -2.582 -1.578 1 90.75 204 GLY A C 1
ATOM 1651 O O . GLY A 1 204 ? -11.82 -3.074 -2.473 1 90.75 204 GLY A O 1
ATOM 1652 N N . GLN A 1 205 ? -13.57 -1.804 -1.778 1 90.94 205 GLN A N 1
ATOM 1653 C CA . GLN A 1 205 ? -14.125 -1.58 -3.109 1 90.94 205 GLN A CA 1
ATOM 1654 C C . GLN A 1 205 ? -13.18 -0.73 -3.959 1 90.94 205 GLN A C 1
ATOM 1656 O O . GLN A 1 205 ? -13.039 -0.968 -5.16 1 90.94 205 GLN A O 1
ATOM 1661 N N . GLN A 1 206 ? -12.523 0.23 -3.416 1 89.38 206 GLN A N 1
ATOM 1662 C CA . GLN A 1 206 ? -11.625 1.101 -4.16 1 89.38 206 GLN A CA 1
ATOM 1663 C C . GLN A 1 206 ? -10.453 0.311 -4.738 1 89.38 206 GLN A C 1
ATOM 1665 O O . GLN A 1 206 ? -10.055 0.531 -5.887 1 89.38 206 GLN A O 1
ATOM 1670 N N . THR A 1 207 ? -9.945 -0.557 -3.955 1 94 207 THR A N 1
ATOM 1671 C CA . THR A 1 207 ? -8.852 -1.396 -4.418 1 94 207 THR A CA 1
ATOM 1672 C C . THR A 1 207 ? -9.312 -2.338 -5.523 1 94 207 THR A C 1
ATOM 1674 O O . THR A 1 207 ? -8.594 -2.562 -6.5 1 94 207 THR A O 1
ATOM 1677 N N . MET A 1 208 ? -10.523 -2.877 -5.328 1 94.5 208 MET A N 1
ATOM 1678 C CA . MET A 1 208 ? -11.078 -3.715 -6.383 1 94.5 208 MET A CA 1
ATOM 1679 C C . MET A 1 208 ? -11.156 -2.951 -7.699 1 94.5 208 MET A C 1
ATOM 1681 O O . MET A 1 208 ? -10.758 -3.465 -8.742 1 94.5 208 MET A O 1
ATOM 1685 N N . ASP A 1 209 ? -11.594 -1.734 -7.625 1 91.56 209 ASP A N 1
ATOM 1686 C CA . ASP A 1 209 ? -11.734 -0.896 -8.812 1 91.56 209 ASP A CA 1
ATOM 1687 C C . ASP A 1 209 ? -10.367 -0.552 -9.398 1 91.56 209 ASP A C 1
ATOM 1689 O O . ASP A 1 209 ? -10.219 -0.455 -10.625 1 91.56 209 ASP A O 1
ATOM 1693 N N . ALA A 1 210 ? -9.438 -0.336 -8.578 1 92.19 210 ALA A N 1
ATOM 1694 C CA . ALA A 1 210 ? -8.094 -0.007 -9.039 1 92.19 210 ALA A CA 1
ATOM 1695 C C . ALA A 1 210 ? -7.461 -1.185 -9.773 1 92.19 210 ALA A C 1
ATOM 1697 O O . ALA A 1 210 ? -6.762 -0.999 -10.773 1 92.19 210 ALA A O 1
ATOM 1698 N N . ILE A 1 211 ? -7.727 -2.342 -9.297 1 93.25 211 ILE A N 1
ATOM 1699 C CA . ILE A 1 211 ? -7.062 -3.533 -9.812 1 93.25 211 ILE A CA 1
ATOM 1700 C C . ILE A 1 211 ? -7.797 -4.031 -11.055 1 93.25 211 ILE A C 1
ATOM 1702 O O . ILE A 1 211 ? -7.168 -4.426 -12.039 1 93.25 211 ILE A O 1
ATOM 1706 N N . PHE A 1 212 ? -9.125 -3.963 -11.016 1 91.19 212 PHE A N 1
ATOM 1707 C CA . PHE A 1 212 ? -9.875 -4.617 -12.078 1 91.19 212 PHE A CA 1
ATOM 1708 C C . PHE A 1 212 ? -10.57 -3.59 -12.969 1 91.19 212 PHE A C 1
ATOM 1710 O O . PHE A 1 212 ? -11.086 -3.932 -14.031 1 91.19 212 PHE A O 1
ATOM 1717 N N . GLY A 1 213 ? -10.617 -2.408 -12.562 1 85.81 213 GLY A N 1
ATOM 1718 C CA . GLY A 1 213 ? -11.406 -1.398 -13.25 1 85.81 213 GLY A CA 1
ATOM 1719 C C . GLY A 1 213 ? -12.781 -1.204 -12.641 1 85.81 213 GLY A C 1
ATOM 1720 O O . GLY A 1 213 ? -13.391 -2.16 -12.156 1 85.81 213 GLY A O 1
ATOM 1721 N N . LYS A 1 214 ? -13.18 -0.014 -12.703 1 84.06 214 LYS A N 1
ATOM 1722 C CA . LYS A 1 214 ? -14.492 0.304 -12.141 1 84.06 214 LYS A CA 1
ATOM 1723 C C . LYS A 1 214 ? -15.609 -0.341 -12.953 1 84.06 214 LYS A C 1
ATOM 1725 O O . LYS A 1 214 ? -15.625 -0.243 -14.18 1 84.06 214 LYS A O 1
ATOM 1730 N N . MET A 1 215 ? -16.484 -1.009 -12.219 1 83.31 215 MET A N 1
ATOM 1731 C CA . MET A 1 215 ? -17.656 -1.618 -12.82 1 83.31 215 MET A CA 1
ATOM 1732 C C . MET A 1 215 ? -18.891 -0.743 -12.617 1 83.31 215 MET A C 1
ATOM 1734 O O . MET A 1 215 ? -18.875 0.175 -11.789 1 83.31 215 MET A O 1
ATOM 1738 N N . GLU A 1 216 ? -19.875 -0.96 -13.414 1 82.38 216 GLU A N 1
ATOM 1739 C CA . GLU A 1 216 ? -21.125 -0.214 -13.266 1 82.38 216 GLU A CA 1
ATOM 1740 C C . GLU A 1 216 ? -21.672 -0.335 -11.844 1 82.38 216 GLU A C 1
ATOM 1742 O O . GLU A 1 216 ? -22.047 0.666 -11.234 1 82.38 216 GLU A O 1
ATOM 1747 N N . GLN A 1 217 ? -21.609 -1.515 -11.43 1 89.56 217 GLN A N 1
ATOM 1748 C CA . GLN A 1 217 ? -22.016 -1.766 -10.047 1 89.56 217 GLN A CA 1
ATOM 1749 C C . GLN A 1 217 ? -20.859 -2.357 -9.242 1 89.56 217 GLN A C 1
ATOM 1751 O O . GLN A 1 217 ? -20.094 -3.189 -9.75 1 89.56 217 GLN A O 1
ATOM 1756 N N . PRO A 1 218 ? -20.797 -1.882 -8.008 1 91.88 218 PRO A N 1
ATOM 1757 C CA . PRO A 1 218 ? -19.766 -2.479 -7.156 1 91.88 218 PRO A CA 1
ATOM 1758 C C . PRO A 1 218 ? -19.938 -3.986 -6.996 1 91.88 218 PRO A C 1
ATOM 1760 O O . PRO A 1 218 ? -21.062 -4.48 -6.883 1 91.88 218 PRO A O 1
ATOM 1763 N N . GLU A 1 219 ? -18.859 -4.684 -6.945 1 94.38 219 GLU A N 1
ATOM 1764 C CA . GLU A 1 219 ? -18.984 -6.141 -6.973 1 94.38 219 GLU A CA 1
ATOM 1765 C C . GLU A 1 219 ? -18.344 -6.77 -5.738 1 94.38 219 GLU A C 1
ATOM 1767 O O . GLU A 1 219 ? -18.203 -7.992 -5.66 1 94.38 219 GLU A O 1
ATOM 1772 N N . LEU A 1 220 ? -17.969 -5.953 -4.793 1 94.94 220 LEU A N 1
ATOM 1773 C CA . LEU A 1 220 ? -17.344 -6.508 -3.596 1 94.94 220 LEU A CA 1
ATOM 1774 C C . LEU A 1 220 ? -18.281 -7.5 -2.908 1 94.94 220 LEU A C 1
ATOM 1776 O O . LEU A 1 220 ? -17.828 -8.539 -2.408 1 94.94 220 LEU A O 1
ATOM 1780 N N . PHE A 1 221 ? -19.578 -7.227 -2.967 1 95.44 221 PHE A N 1
ATOM 1781 C CA . PHE A 1 221 ? -20.578 -8.102 -2.348 1 95.44 221 PHE A CA 1
ATOM 1782 C C . PHE A 1 221 ? -21.469 -8.734 -3.4 1 95.44 221 PHE A C 1
ATOM 1784 O O . PHE A 1 221 ? -22.609 -9.117 -3.105 1 95.44 221 PHE A O 1
ATOM 1791 N N . HIS A 1 222 ? -21.031 -8.75 -4.559 1 96.62 222 HIS A N 1
ATOM 1792 C CA . HIS A 1 222 ? -21.734 -9.43 -5.637 1 96.62 222 HIS A CA 1
ATOM 1793 C C . HIS A 1 222 ? -21.422 -10.922 -5.648 1 96.62 222 HIS A C 1
ATOM 1795 O O . HIS A 1 222 ? -20.281 -11.328 -5.379 1 96.62 222 HIS A O 1
ATOM 1801 N N . PRO A 1 223 ? -22.328 -11.75 -6.008 1 97.62 223 PRO A N 1
ATOM 1802 C CA . PRO A 1 223 ? -22.109 -13.203 -5.992 1 97.62 223 PRO A CA 1
ATOM 1803 C C . PRO A 1 223 ? -20.969 -13.633 -6.898 1 97.62 223 PRO A C 1
ATOM 1805 O O . PRO A 1 223 ? -20.375 -14.695 -6.684 1 97.62 223 PRO A O 1
ATOM 1808 N N . LYS A 1 224 ? -20.641 -12.867 -7.855 1 96.75 224 LYS A N 1
ATOM 1809 C CA . LYS A 1 224 ? -19.531 -13.195 -8.75 1 96.75 224 LYS A CA 1
ATOM 1810 C C . LYS A 1 224 ? -18.188 -13.133 -8.016 1 96.75 224 LYS A C 1
ATOM 1812 O O . LYS A 1 224 ? -17.172 -13.617 -8.516 1 96.75 224 LYS A O 1
ATOM 1817 N N . ASN A 1 225 ? -18.219 -12.516 -6.836 1 97.62 225 ASN A N 1
ATOM 1818 C CA . ASN A 1 225 ? -17 -12.391 -6.023 1 97.62 225 ASN A CA 1
ATOM 1819 C C . ASN A 1 225 ? -17.047 -13.305 -4.801 1 97.62 225 ASN A C 1
ATOM 1821 O O . ASN A 1 225 ? -16.469 -12.984 -3.762 1 97.62 225 ASN A O 1
ATOM 1825 N N . GLY A 1 226 ? -17.781 -14.383 -4.914 1 98.06 226 GLY A N 1
ATOM 1826 C CA . GLY A 1 226 ? -17.875 -15.211 -3.719 1 98.06 226 GLY A CA 1
ATOM 1827 C C . GLY A 1 226 ? -18.25 -16.656 -4.02 1 98.06 226 GLY A C 1
ATOM 1828 O O . GLY A 1 226 ? -18.562 -16.984 -5.16 1 98.06 226 GLY A O 1
ATOM 1829 N N . LEU A 1 227 ? -18.141 -17.484 -3 1 98.12 227 LEU A N 1
ATOM 1830 C CA . LEU A 1 227 ? -18.5 -18.891 -3.004 1 98.12 227 LEU A CA 1
ATOM 1831 C C . LEU A 1 227 ? -18.953 -19.344 -1.619 1 98.12 227 LEU A C 1
ATOM 1833 O O . LEU A 1 227 ? -18.5 -18.812 -0.606 1 98.12 227 LEU A O 1
ATOM 1837 N N . MET A 1 228 ? -19.891 -20.234 -1.602 1 97.88 228 MET A N 1
ATOM 1838 C CA . MET A 1 228 ? -20.188 -20.922 -0.348 1 97.88 228 MET A CA 1
ATOM 1839 C C . MET A 1 228 ? -19.219 -22.078 -0.109 1 97.88 228 MET A C 1
ATOM 1841 O O . MET A 1 228 ? -19.094 -22.984 -0.934 1 97.88 228 MET A O 1
ATOM 1845 N N . LEU A 1 229 ? -18.5 -21.984 1.032 1 97.25 229 LEU A N 1
ATOM 1846 C CA . LEU A 1 229 ? -17.484 -22.984 1.327 1 97.25 229 LEU A CA 1
ATOM 1847 C C . LEU A 1 229 ? -17.656 -23.547 2.729 1 97.25 229 LEU A C 1
ATOM 1849 O O . LEU A 1 229 ? -18.219 -22.891 3.607 1 97.25 229 LEU A O 1
ATOM 1853 N N . SER A 1 230 ? -17.234 -24.781 2.871 1 95.44 230 SER A N 1
ATOM 1854 C CA . SER A 1 230 ? -17.141 -25.297 4.23 1 95.44 230 SER A CA 1
ATOM 1855 C C . SER A 1 230 ? -16.125 -24.5 5.055 1 95.44 230 SER A C 1
ATOM 1857 O O . SER A 1 230 ? -15.18 -23.938 4.508 1 95.44 230 SER A O 1
ATOM 1859 N N . SER A 1 231 ? -16.312 -24.562 6.336 1 95.31 231 SER A N 1
ATOM 1860 C CA . SER A 1 231 ? -15.43 -23.828 7.234 1 95.31 231 SER A CA 1
ATOM 1861 C C . SER A 1 231 ? -13.984 -24.312 7.113 1 95.31 231 SER A C 1
ATOM 1863 O O . SER A 1 231 ? -13.047 -23.516 7.203 1 95.31 231 SER A O 1
ATOM 1865 N N . VAL A 1 232 ? -13.805 -25.516 6.812 1 93.19 232 VAL A N 1
ATOM 1866 C CA . VAL A 1 232 ? -12.461 -26.094 6.688 1 93.19 232 VAL A CA 1
ATOM 1867 C C . VAL A 1 232 ? -11.789 -25.562 5.422 1 93.19 232 VAL A C 1
ATOM 1869 O O . VAL A 1 232 ? -10.641 -25.125 5.461 1 93.19 232 VAL A O 1
ATOM 1872 N N . VAL A 1 233 ? -12.555 -25.547 4.359 1 95.06 233 VAL A N 1
ATOM 1873 C CA . VAL A 1 233 ? -12.023 -25.078 3.086 1 95.06 233 VAL A CA 1
ATOM 1874 C C . VAL A 1 233 ? -11.758 -23.578 3.164 1 95.06 233 VAL A C 1
ATOM 1876 O O . VAL A 1 233 ? -10.711 -23.094 2.723 1 95.06 233 VAL A O 1
ATOM 1879 N N . GLU A 1 234 ? -12.672 -22.891 3.762 1 96.94 234 GLU A N 1
ATOM 1880 C CA . GLU A 1 234 ? -12.555 -21.438 3.877 1 96.94 234 GLU A CA 1
ATOM 1881 C C . GLU A 1 234 ? -11.344 -21.047 4.707 1 96.94 234 GLU A C 1
ATOM 1883 O O . GLU A 1 234 ? -10.672 -20.047 4.41 1 96.94 234 GLU A O 1
ATOM 1888 N N . SER A 1 235 ? -11.023 -21.812 5.688 1 95.38 235 SER A N 1
ATOM 1889 C CA . SER A 1 235 ? -9.883 -21.5 6.555 1 95.38 235 SER A CA 1
ATOM 1890 C C . SER A 1 235 ? -8.57 -21.578 5.789 1 95.38 235 SER A C 1
ATOM 1892 O O . SER A 1 235 ? -7.566 -21 6.203 1 95.38 235 SER A O 1
ATOM 1894 N N . LYS A 1 236 ? -8.602 -22.266 4.664 1 95.69 236 LYS A N 1
ATOM 1895 C CA . LYS A 1 236 ? -7.387 -22.438 3.873 1 95.69 236 LYS A CA 1
ATOM 1896 C C . LYS A 1 236 ? -7.438 -21.609 2.594 1 95.69 236 LYS A C 1
ATOM 1898 O O . LYS A 1 236 ? -6.477 -21.578 1.826 1 95.69 236 LYS A O 1
ATOM 1903 N N . PHE A 1 237 ? -8.492 -20.906 2.395 1 96.44 237 PHE A N 1
ATOM 1904 C CA . PHE A 1 237 ? -8.75 -20.219 1.135 1 96.44 237 PHE A CA 1
ATOM 1905 C C . PHE A 1 237 ? -7.688 -19.172 0.872 1 96.44 237 PHE A C 1
ATOM 1907 O O . PHE A 1 237 ? -7.309 -18.938 -0.277 1 96.44 237 PHE A O 1
ATOM 1914 N N . ASN A 1 238 ? -7.219 -18.531 1.928 1 95.12 238 ASN A N 1
ATOM 1915 C CA . ASN A 1 238 ? -6.215 -17.484 1.782 1 95.12 238 ASN A CA 1
ATOM 1916 C C . ASN A 1 238 ? -4.898 -17.875 2.443 1 95.12 238 ASN A C 1
ATOM 1918 O O . ASN A 1 238 ? -4.141 -17 2.889 1 95.12 238 ASN A O 1
ATOM 1922 N N . SER A 1 239 ? -4.578 -19.141 2.486 1 94.69 239 SER A N 1
ATOM 1923 C CA . SER A 1 239 ? -3.389 -19.594 3.195 1 94.69 239 SER A CA 1
ATOM 1924 C C . SER A 1 239 ? -2.242 -19.875 2.229 1 94.69 239 SER A C 1
ATOM 1926 O O . SER A 1 239 ? -1.098 -20.047 2.65 1 94.69 239 SER A O 1
ATOM 1928 N N . GLY A 1 240 ? -2.566 -19.938 0.973 1 95.56 240 GLY A N 1
ATOM 1929 C CA . GLY A 1 240 ? -1.573 -20.328 -0.016 1 95.56 240 GLY A CA 1
ATOM 1930 C C . GLY A 1 240 ? -1.619 -21.812 -0.359 1 95.56 240 GLY A C 1
ATOM 1931 O O . GLY A 1 240 ? -0.859 -22.281 -1.209 1 95.56 240 GLY A O 1
ATOM 1932 N N . LEU A 1 241 ? -2.533 -22.5 0.189 1 96 241 LEU A N 1
ATOM 1933 C CA . LEU A 1 241 ? -2.578 -23.953 0.006 1 96 241 LEU A CA 1
ATOM 1934 C C . LEU A 1 241 ? -3.088 -24.312 -1.387 1 96 241 LEU A C 1
ATOM 1936 O O . LEU A 1 241 ? -2.502 -25.156 -2.07 1 96 241 LEU A O 1
ATOM 1940 N N . PHE A 1 242 ? -4.129 -23.656 -1.743 1 96.81 242 PHE A N 1
ATOM 1941 C CA . PHE A 1 242 ? -4.715 -24 -3.035 1 96.81 242 PHE A CA 1
ATOM 1942 C C . PHE A 1 242 ? -5.23 -22.75 -3.74 1 96.81 242 PHE A C 1
ATOM 1944 O O . PHE A 1 242 ? -5.293 -21.672 -3.143 1 96.81 242 PHE A O 1
ATOM 1951 N N . ALA A 1 243 ? -5.555 -22.906 -4.973 1 96.88 243 ALA A N 1
ATOM 1952 C CA . ALA A 1 243 ? -6.234 -21.906 -5.789 1 96.88 243 ALA A CA 1
ATOM 1953 C C . ALA A 1 243 ? -7.234 -22.547 -6.738 1 96.88 243 ALA A C 1
ATOM 1955 O O . ALA A 1 243 ? -7.133 -23.75 -7.039 1 96.88 243 ALA A O 1
ATOM 1956 N N . ILE A 1 244 ? -8.219 -21.828 -7.074 1 97.94 244 ILE A N 1
ATOM 1957 C CA . ILE A 1 244 ? -9.18 -22.266 -8.086 1 97.94 244 ILE A CA 1
ATOM 1958 C C . ILE A 1 244 ? -8.75 -21.766 -9.461 1 97.94 244 ILE A C 1
ATOM 1960 O O . ILE A 1 244 ? -8.562 -20.562 -9.656 1 97.94 244 ILE A O 1
ATOM 1964 N N . VAL A 1 245 ? -8.562 -22.672 -10.43 1 96.62 245 VAL A N 1
ATOM 1965 C CA . VAL A 1 245 ? -8.047 -22.344 -11.75 1 96.62 245 VAL A CA 1
ATOM 1966 C C . VAL A 1 245 ? -8.953 -22.922 -12.828 1 96.62 245 VAL A C 1
ATOM 1968 O O . VAL A 1 245 ? -9.828 -23.734 -12.531 1 96.62 245 VAL A O 1
ATOM 1971 N N . PRO A 1 246 ? -8.789 -22.484 -14.062 1 96 246 PRO A N 1
ATOM 1972 C CA . PRO A 1 246 ? -9.562 -23.078 -15.156 1 96 246 PRO A CA 1
ATOM 1973 C C . PRO A 1 246 ? -9.359 -24.594 -15.266 1 96 246 PRO A C 1
ATOM 1975 O O . PRO A 1 246 ? -8.258 -25.078 -15.055 1 96 246 PRO A O 1
ATOM 1978 N N . ASN A 1 247 ? -10.461 -25.234 -15.547 1 96.75 247 ASN A N 1
ATOM 1979 C CA . ASN A 1 247 ? -10.344 -26.672 -15.789 1 96.75 247 ASN A CA 1
ATOM 1980 C C . ASN A 1 247 ? -9.602 -26.969 -17.078 1 96.75 247 ASN A C 1
ATOM 1982 O O . ASN A 1 247 ? -10.188 -27.453 -18.047 1 96.75 247 ASN A O 1
ATOM 1986 N N . LEU A 1 248 ? -8.312 -26.656 -17.078 1 94.19 248 LEU A N 1
ATOM 1987 C CA . LEU A 1 248 ? -7.375 -26.844 -18.188 1 94.19 248 LEU A CA 1
ATOM 1988 C C . LEU A 1 248 ? -6.102 -27.531 -17.703 1 94.19 248 LEU A C 1
ATOM 1990 O O . LEU A 1 248 ? -5.875 -27.656 -16.5 1 94.19 248 LEU A O 1
ATOM 1994 N N . PRO A 1 249 ? -5.348 -28 -18.594 1 89.5 249 PRO A N 1
ATOM 1995 C CA . PRO A 1 249 ? -4.047 -28.531 -18.188 1 89.5 249 PRO A CA 1
ATOM 1996 C C . PRO A 1 249 ? -3.143 -27.469 -17.578 1 89.5 249 PRO A C 1
ATOM 1998 O O . PRO A 1 249 ? -3.426 -26.281 -17.672 1 89.5 249 PRO A O 1
ATOM 2001 N N . ASP A 1 250 ? -2.098 -27.859 -16.906 1 80.75 250 ASP A N 1
ATOM 2002 C CA . ASP A 1 250 ? -1.214 -26.953 -16.172 1 80.75 250 ASP A CA 1
ATOM 2003 C C . ASP A 1 250 ? -0.585 -25.922 -17.094 1 80.75 250 ASP A C 1
ATOM 2005 O O . ASP A 1 250 ? -0.374 -24.766 -16.703 1 80.75 250 ASP A O 1
ATOM 2009 N N . ILE A 1 251 ? -0.257 -26.328 -18.219 1 80.94 251 ILE A N 1
ATOM 2010 C CA . ILE A 1 251 ? 0.269 -25.406 -19.234 1 80.94 251 ILE A CA 1
ATOM 2011 C C . ILE A 1 251 ? -0.637 -25.422 -20.453 1 80.94 251 ILE A C 1
ATOM 2013 O O . ILE A 1 251 ? -0.356 -26.125 -21.438 1 80.94 251 ILE A O 1
ATOM 2017 N N . PRO A 1 252 ? -1.635 -24.672 -20.328 1 85.44 252 PRO A N 1
ATOM 2018 C CA . PRO A 1 252 ? -2.584 -24.672 -21.438 1 85.44 252 PRO A CA 1
ATOM 2019 C C . PRO A 1 252 ? -2.068 -23.891 -22.641 1 85.44 252 PRO A C 1
ATOM 2021 O O . PRO A 1 252 ? -1.312 -22.938 -22.484 1 85.44 252 PRO A O 1
ATOM 2024 N N . SER A 1 253 ? -2.475 -24.359 -23.781 1 82 253 SER A N 1
ATOM 2025 C CA . SER A 1 253 ? -2.199 -23.594 -25 1 82 253 SER A CA 1
ATOM 2026 C C . SER A 1 253 ? -3.082 -22.359 -25.094 1 82 253 SER A C 1
ATOM 2028 O O . SER A 1 253 ? -4.121 -22.281 -24.438 1 82 253 SER A O 1
ATOM 2030 N N . PRO A 1 254 ? -2.672 -21.422 -25.828 1 77.69 254 PRO A N 1
ATOM 2031 C CA . PRO A 1 254 ? -3.51 -20.234 -26.016 1 77.69 254 PRO A CA 1
ATOM 2032 C C . PRO A 1 254 ? -4.895 -20.562 -26.562 1 77.69 254 PRO A C 1
ATOM 2034 O O . PRO A 1 254 ? -5.879 -19.922 -26.203 1 77.69 254 PRO A O 1
ATOM 2037 N N . GLU A 1 255 ? -4.895 -21.578 -27.406 1 83.19 255 GLU A N 1
ATOM 2038 C CA . GLU A 1 255 ? -6.168 -22 -27.984 1 83.19 255 GLU A CA 1
ATOM 2039 C C . GLU A 1 255 ? -7.094 -22.578 -26.922 1 83.19 255 GLU A C 1
ATOM 2041 O O . GLU A 1 255 ? -8.305 -22.328 -26.938 1 83.19 255 GLU A O 1
ATOM 2046 N N . GLU A 1 256 ? -6.5 -23.328 -26.078 1 88.56 256 GLU A N 1
ATOM 2047 C CA . GLU A 1 256 ? -7.277 -23.922 -25 1 88.56 256 GLU A CA 1
ATOM 2048 C C . GLU A 1 256 ? -7.836 -22.844 -24.062 1 88.56 256 GLU A C 1
ATOM 2050 O O . GLU A 1 256 ? -8.984 -22.938 -23.625 1 88.56 256 GLU A O 1
ATOM 2055 N N . ILE A 1 257 ? -7.078 -21.906 -23.812 1 86 257 ILE A N 1
ATOM 2056 C CA . ILE A 1 257 ? -7.5 -20.797 -22.953 1 86 257 ILE A CA 1
ATOM 2057 C C . ILE A 1 257 ? -8.641 -20.031 -23.625 1 86 257 ILE A C 1
ATOM 2059 O O . ILE A 1 257 ? -9.641 -19.703 -22.984 1 86 257 ILE A O 1
ATOM 2063 N N . ALA A 1 258 ? -8.469 -19.75 -24.859 1 82.94 258 ALA A N 1
ATOM 2064 C CA . ALA A 1 258 ? -9.492 -19.031 -25.609 1 82.94 258 ALA A CA 1
ATOM 2065 C C . ALA A 1 258 ? -10.812 -19.797 -25.625 1 82.94 258 ALA A C 1
ATOM 2067 O O . ALA A 1 258 ? -11.883 -19.203 -25.438 1 82.94 258 ALA A O 1
ATOM 2068 N N . GLN A 1 259 ? -10.688 -21.078 -25.891 1 89.38 259 GLN A N 1
ATOM 2069 C CA . GLN A 1 259 ? -11.883 -21.922 -25.906 1 89.38 259 GLN A CA 1
ATOM 2070 C C . GLN A 1 259 ? -12.57 -21.906 -24.547 1 89.38 259 GLN A C 1
ATOM 2072 O O . GLN A 1 259 ? -13.797 -21.812 -24.469 1 89.38 259 GLN A O 1
ATOM 2077 N N . TRP A 1 260 ? -11.781 -21.984 -23.578 1 91.88 260 TRP A N 1
ATOM 2078 C CA . TRP A 1 260 ? -12.328 -21.953 -22.219 1 91.88 260 TRP A CA 1
ATOM 2079 C C . TRP A 1 260 ? -12.984 -20.609 -21.938 1 91.88 260 TRP A C 1
ATOM 2081 O O . TRP A 1 260 ? -14.062 -20.547 -21.344 1 91.88 260 TRP A O 1
ATOM 2091 N N . GLN A 1 261 ? -12.422 -19.578 -22.297 1 85.88 261 GLN A N 1
ATOM 2092 C CA . GLN A 1 261 ? -12.945 -18.234 -22.078 1 85.88 261 GLN A CA 1
ATOM 2093 C C . GLN A 1 261 ? -14.297 -18.047 -22.75 1 85.88 261 GLN A C 1
ATOM 2095 O O . GLN A 1 261 ? -15.156 -17.328 -22.25 1 85.88 261 GLN A O 1
ATOM 2100 N N . GLU A 1 262 ? -14.477 -18.734 -23.828 1 86.75 262 GLU A N 1
ATOM 2101 C CA . GLU A 1 262 ? -15.711 -18.594 -24.594 1 86.75 262 GLU A CA 1
ATOM 2102 C C . GLU A 1 262 ? -16.766 -19.578 -24.109 1 86.75 262 GLU A C 1
ATOM 2104 O O . GLU A 1 262 ? -17.953 -19.438 -24.438 1 86.75 262 GLU A O 1
ATOM 2109 N N . SER A 1 263 ? -16.328 -20.438 -23.359 1 90.5 263 SER A N 1
ATOM 2110 C CA . SER A 1 263 ? -17.266 -21.453 -22.891 1 90.5 263 SER A CA 1
ATOM 2111 C C . SER A 1 263 ? -18.188 -20.906 -21.797 1 90.5 263 SER A C 1
ATOM 2113 O O . SER A 1 263 ? -17.781 -20.047 -21.016 1 90.5 263 SER A O 1
ATOM 2115 N N . GLU A 1 264 ? -19.453 -21.312 -21.953 1 91 264 GLU A N 1
ATOM 2116 C CA . GLU A 1 264 ? -20.422 -20.984 -20.906 1 91 264 GLU A CA 1
ATOM 2117 C C . GLU A 1 264 ? -21.25 -22.203 -20.531 1 91 264 GLU A C 1
ATOM 2119 O O . GLU A 1 264 ? -21.891 -22.828 -21.391 1 91 264 GLU A O 1
ATOM 2124 N N . PRO A 1 265 ? -21.266 -22.609 -19.234 1 95.06 265 PRO A N 1
ATOM 2125 C CA . PRO A 1 265 ? -20.562 -22.031 -18.094 1 95.06 265 PRO A CA 1
ATOM 2126 C C . PRO A 1 265 ? -19.094 -22.438 -18.031 1 95.06 265 PRO A C 1
ATOM 2128 O O . PRO A 1 265 ? -18.734 -23.531 -18.484 1 95.06 265 PRO A O 1
ATOM 2131 N N . LYS A 1 266 ? -18.281 -21.656 -17.453 1 94.75 266 LYS A N 1
ATOM 2132 C CA . LYS A 1 266 ? -16.859 -21.922 -17.312 1 94.75 266 LYS A CA 1
ATOM 2133 C C . LYS A 1 266 ? -16.594 -23 -16.25 1 94.75 266 LYS A C 1
ATOM 2135 O O . LYS A 1 266 ? -17.203 -22.969 -15.172 1 94.75 266 LYS A O 1
ATOM 2140 N N . ASP A 1 267 ? -15.719 -23.859 -16.609 1 96.56 267 ASP A N 1
ATOM 2141 C CA . ASP A 1 267 ? -15.367 -24.922 -15.664 1 96.56 267 ASP A CA 1
ATOM 2142 C C . ASP A 1 267 ? -14.055 -24.609 -14.953 1 96.56 267 ASP A C 1
ATOM 2144 O O . ASP A 1 267 ? -13.109 -24.125 -15.578 1 96.56 267 ASP A O 1
ATOM 2148 N N . TYR A 1 268 ? -14.078 -24.875 -13.68 1 97.62 268 TYR A N 1
ATOM 2149 C CA . TYR A 1 268 ? -12.914 -24.625 -12.852 1 97.62 268 TYR A CA 1
ATOM 2150 C C . TYR A 1 268 ? -12.469 -25.906 -12.133 1 97.62 268 TYR A C 1
ATOM 2152 O O . TYR A 1 268 ? -13.242 -26.859 -12.016 1 97.62 268 TYR A O 1
ATOM 2160 N N . LYS A 1 269 ? -11.273 -25.891 -11.672 1 97.88 269 LYS A N 1
ATOM 2161 C CA . LYS A 1 269 ? -10.758 -26.984 -10.844 1 97.88 269 LYS A CA 1
ATOM 2162 C C . LYS A 1 269 ? -9.891 -26.453 -9.711 1 97.88 269 LYS A C 1
ATOM 2164 O O . LYS A 1 269 ? -9.484 -25.297 -9.727 1 97.88 269 LYS A O 1
ATOM 2169 N N . LEU A 1 270 ? -9.695 -27.297 -8.75 1 97.31 270 LEU A N 1
ATOM 2170 C CA . LEU A 1 270 ? -8.828 -26.969 -7.625 1 97.31 270 LEU A CA 1
ATOM 2171 C C . LEU A 1 270 ? -7.383 -27.344 -7.922 1 97.31 270 LEU A C 1
ATOM 2173 O O . LEU A 1 270 ? -7.105 -28.438 -8.422 1 97.31 270 LEU A O 1
ATOM 2177 N N . ARG A 1 271 ? -6.469 -26.453 -7.668 1 96.12 271 ARG A N 1
ATOM 2178 C CA . ARG A 1 271 ? -5.039 -26.703 -7.816 1 96.12 271 ARG A CA 1
ATOM 2179 C C . ARG A 1 271 ? -4.301 -26.469 -6.504 1 96.12 271 ARG A C 1
ATOM 2181 O O . ARG A 1 271 ? -4.395 -25.391 -5.922 1 96.12 271 ARG A O 1
ATOM 2188 N N . ILE A 1 272 ? -3.611 -27.422 -6.09 1 95.31 272 ILE A N 1
ATOM 2189 C CA . ILE A 1 272 ? -2.791 -27.266 -4.895 1 95.31 272 ILE A CA 1
ATOM 2190 C C . ILE A 1 272 ? -1.537 -26.469 -5.234 1 95.31 272 ILE A C 1
ATOM 2192 O O . ILE A 1 272 ? -0.854 -26.75 -6.219 1 95.31 272 ILE A O 1
ATOM 2196 N N . VAL A 1 273 ? -1.27 -25.469 -4.477 1 92.94 273 VAL A N 1
ATOM 2197 C CA . VAL A 1 273 ? -0.136 -24.578 -4.695 1 92.94 273 VAL A CA 1
ATOM 2198 C C . VAL A 1 273 ? 1.013 -24.953 -3.766 1 92.94 273 VAL A C 1
ATOM 2200 O O . VAL A 1 273 ? 2.133 -25.203 -4.219 1 92.94 273 VAL A O 1
ATOM 2203 N N . ASP A 1 274 ? 0.685 -25.031 -2.49 1 92.5 274 ASP A N 1
ATOM 2204 C CA . ASP A 1 274 ? 1.667 -25.453 -1.492 1 92.5 274 ASP A CA 1
ATOM 2205 C C . ASP A 1 274 ? 1.699 -26.969 -1.345 1 92.5 274 ASP A C 1
ATOM 2207 O O . ASP A 1 274 ? 0.787 -27.562 -0.765 1 92.5 274 ASP A O 1
ATOM 2211 N N . ARG A 1 275 ? 2.709 -27.578 -1.708 1 89.31 275 ARG A N 1
ATOM 2212 C CA . ARG A 1 275 ? 2.76 -29.031 -1.776 1 89.31 275 ARG A CA 1
ATOM 2213 C C . ARG A 1 275 ? 3.535 -29.609 -0.596 1 89.31 275 ARG A C 1
ATOM 2215 O O . ARG A 1 275 ? 4.164 -30.656 -0.714 1 89.31 275 ARG A O 1
ATOM 2222 N N . ASP A 1 276 ? 3.465 -28.875 0.462 1 89.62 276 ASP A N 1
ATOM 2223 C CA . ASP A 1 276 ? 3.998 -29.422 1.708 1 89.62 276 ASP A CA 1
ATOM 2224 C C . ASP A 1 276 ? 3.289 -30.719 2.088 1 89.62 276 ASP A C 1
ATOM 2226 O O . ASP A 1 276 ? 2.062 -30.75 2.209 1 89.62 276 ASP A O 1
ATOM 2230 N N . PRO A 1 277 ? 4.008 -31.734 2.283 1 90.06 277 PRO A N 1
ATOM 2231 C CA . PRO A 1 277 ? 3.393 -33.031 2.523 1 90.06 277 PRO A CA 1
ATOM 2232 C C . PRO A 1 277 ? 2.492 -33.062 3.756 1 90.06 277 PRO A C 1
ATOM 2234 O O . PRO A 1 277 ? 1.463 -33.719 3.77 1 90.06 277 PRO A O 1
ATOM 2237 N N . VAL A 1 278 ? 2.857 -32.375 4.719 1 90.94 278 VAL A N 1
ATOM 2238 C CA . VAL A 1 278 ? 2.062 -32.312 5.941 1 90.94 278 VAL A CA 1
ATOM 2239 C C . VAL A 1 278 ? 0.694 -31.719 5.648 1 90.94 278 VAL A C 1
ATOM 2241 O O . VAL A 1 278 ? -0.336 -32.25 6.051 1 90.94 278 VAL A O 1
ATOM 2244 N N . LYS A 1 279 ? 0.67 -30.719 4.902 1 90.81 279 LYS A N 1
ATOM 2245 C CA . LYS A 1 279 ? -0.57 -30.016 4.559 1 90.81 279 LYS A CA 1
ATOM 2246 C C . LYS A 1 279 ? -1.406 -30.844 3.584 1 90.81 279 LYS A C 1
ATOM 2248 O O . LYS A 1 279 ? -2.633 -30.891 3.701 1 90.81 279 LYS A O 1
ATOM 2253 N N . LEU A 1 280 ? -0.808 -31.5 2.738 1 92.5 280 LEU A N 1
ATOM 2254 C CA . LEU A 1 280 ? -1.485 -32.281 1.707 1 92.5 280 LEU A CA 1
ATOM 2255 C C . LEU A 1 280 ? -2.232 -33.438 2.32 1 92.5 280 LEU A C 1
ATOM 2257 O O . LEU A 1 280 ? -3.287 -33.844 1.821 1 92.5 280 LEU A O 1
ATOM 2261 N N . ASN A 1 281 ? -1.688 -33.938 3.359 1 90.69 281 ASN A N 1
ATOM 2262 C CA . ASN A 1 281 ? -2.271 -35.125 3.949 1 90.69 281 ASN A CA 1
ATOM 2263 C C . ASN A 1 281 ? -3.289 -34.781 5.031 1 90.69 281 ASN A C 1
ATOM 2265 O O . ASN A 1 281 ? -3.93 -35.688 5.594 1 90.69 281 ASN A O 1
ATOM 2269 N N . MET A 1 282 ? -3.516 -33.594 5.223 1 89.56 282 MET A N 1
ATOM 2270 C CA . MET A 1 282 ? -4.543 -33.156 6.168 1 89.56 282 MET A CA 1
ATOM 2271 C C . MET A 1 282 ? -5.938 -33.406 5.609 1 89.56 282 MET A C 1
ATOM 2273 O O . MET A 1 282 ? -6.16 -33.312 4.406 1 89.56 282 MET A O 1
ATOM 2277 N N . SER A 1 283 ? -6.844 -33.719 6.539 1 88.81 283 SER A N 1
ATOM 2278 C CA . SER A 1 283 ? -8.227 -33.969 6.164 1 88.81 283 SER A CA 1
ATOM 2279 C C . SER A 1 283 ? -8.984 -32.688 5.859 1 88.81 283 SER A C 1
ATOM 2281 O O . SER A 1 283 ? -8.734 -31.656 6.488 1 88.81 283 SER A O 1
ATOM 2283 N N . THR A 1 284 ? -9.898 -32.781 4.863 1 86.69 284 THR A N 1
ATOM 2284 C CA . THR A 1 284 ? -10.75 -31.641 4.52 1 86.69 284 THR A CA 1
ATOM 2285 C C . THR A 1 284 ? -12.016 -31.641 5.363 1 86.69 284 THR A C 1
ATOM 2287 O O . THR A 1 284 ? -12.883 -30.766 5.195 1 86.69 284 THR A O 1
ATOM 2290 N N . ALA A 1 285 ? -12.258 -32.625 6.156 1 76.81 285 ALA A N 1
ATOM 2291 C CA . ALA A 1 285 ? -13.391 -32.719 7.07 1 76.81 285 ALA A CA 1
ATOM 2292 C C . ALA A 1 285 ? -12.992 -32.281 8.477 1 76.81 285 ALA A C 1
ATOM 2294 O O . ALA A 1 285 ? -11.805 -32.219 8.797 1 76.81 285 ALA A O 1
ATOM 2295 N N . PHE A 1 286 ? -14.047 -31.906 9.211 1 69.38 286 PHE A N 1
ATOM 2296 C CA . PHE A 1 286 ? -13.812 -31.516 10.594 1 69.38 286 PHE A CA 1
ATOM 2297 C C . PHE A 1 286 ? -13.32 -32.719 11.414 1 69.38 286 PHE A C 1
ATOM 2299 O O . PHE A 1 286 ? -12.523 -32.562 12.336 1 69.38 286 PHE A O 1
ATOM 2306 N N . VAL A 1 287 ? -13.914 -33.781 11.023 1 55.88 287 VAL A N 1
ATOM 2307 C CA . VAL A 1 287 ? -13.523 -34.969 11.742 1 55.88 287 VAL A CA 1
ATOM 2308 C C . VAL A 1 287 ? -12.312 -35.625 11.078 1 55.88 287 VAL A C 1
ATOM 2310 O O . VAL A 1 287 ? -12.359 -35.969 9.898 1 55.88 287 VAL A O 1
ATOM 2313 N N . PRO A 1 288 ? -11.281 -35.656 11.828 1 56.62 288 PRO A N 1
ATOM 2314 C CA . PRO A 1 288 ? -10.07 -36.25 11.281 1 56.62 288 PRO A CA 1
ATOM 2315 C C . PRO A 1 288 ? -10.312 -37.688 10.758 1 56.62 288 PRO A C 1
ATOM 2317 O O . PRO A 1 288 ? -11.039 -38.469 11.391 1 56.62 288 PRO A O 1
ATOM 2320 N N . GLY A 1 289 ? -9.602 -38.031 9.703 1 53.94 289 GLY A N 1
ATOM 2321 C CA . GLY A 1 289 ? -9.719 -39.375 9.133 1 53.94 289 GLY A CA 1
ATOM 2322 C C . GLY A 1 289 ? -10.969 -39.562 8.297 1 53.94 289 GLY A C 1
ATOM 2323 O O . GLY A 1 289 ? -11.156 -40.594 7.668 1 53.94 289 GLY A O 1
ATOM 2324 N N . SER A 1 290 ? -11.758 -38.562 8.406 1 61.28 290 SER A N 1
ATOM 2325 C CA . SER A 1 290 ? -12.977 -38.594 7.598 1 61.28 290 SER A CA 1
ATOM 2326 C C . SER A 1 290 ? -12.875 -37.656 6.398 1 61.28 290 SER A C 1
ATOM 2328 O O . SER A 1 290 ? -12.203 -36.625 6.465 1 61.28 290 SER A O 1
ATOM 2330 N N . GLY A 1 291 ? -13.07 -38.188 5.281 1 67.12 291 GLY A N 1
ATOM 2331 C CA . GLY A 1 291 ? -13.195 -37.344 4.105 1 67.12 291 GLY A CA 1
ATOM 2332 C C . GLY A 1 291 ? -11.977 -37.406 3.203 1 67.12 291 GLY A C 1
ATOM 2333 O O . GLY A 1 291 ? -11.18 -38.344 3.281 1 67.12 291 GLY A O 1
ATOM 2334 N N . THR A 1 292 ? -11.836 -36.656 2.357 1 86.44 292 THR A N 1
ATOM 2335 C CA . THR A 1 292 ? -10.773 -36.562 1.359 1 86.44 292 THR A CA 1
ATOM 2336 C C . THR A 1 292 ? -9.648 -35.656 1.835 1 86.44 292 THR A C 1
ATOM 2338 O O . THR A 1 292 ? -9.844 -34.844 2.73 1 86.44 292 THR A O 1
ATOM 2341 N N . THR A 1 293 ? -8.461 -36.031 1.517 1 92.69 293 THR A N 1
ATOM 2342 C CA . THR A 1 293 ? -7.316 -35.188 1.818 1 92.69 293 THR A CA 1
ATOM 2343 C C . THR A 1 293 ? -7.168 -34.094 0.768 1 92.69 293 THR A C 1
ATOM 2345 O O . THR A 1 293 ? -7.801 -34.125 -0.289 1 92.69 293 THR A O 1
ATOM 2348 N N . TRP A 1 294 ? -6.387 -33.125 1.141 1 94.5 294 TRP A N 1
ATOM 2349 C CA . TRP A 1 294 ? -6.141 -32.031 0.183 1 94.5 294 TRP A CA 1
ATOM 2350 C C . TRP A 1 294 ? -5.449 -32.562 -1.066 1 94.5 294 TRP A C 1
ATOM 2352 O O . TRP A 1 294 ? -5.684 -32.094 -2.172 1 94.5 294 TRP A O 1
ATOM 2362 N N . LYS A 1 295 ? -4.676 -33.562 -0.875 1 94 295 LYS A N 1
ATOM 2363 C CA . LYS A 1 295 ? -4.027 -34.219 -2.014 1 94 295 LYS A CA 1
ATOM 2364 C C . LYS A 1 295 ? -5.059 -34.781 -2.98 1 94 295 LYS A C 1
ATOM 2366 O O . LYS A 1 295 ? -4.906 -34.656 -4.199 1 94 295 LYS A O 1
ATOM 2371 N N . ASP A 1 296 ? -6.062 -35.281 -2.404 1 93.69 296 ASP A N 1
ATOM 2372 C CA . ASP A 1 296 ? -7.117 -35.906 -3.209 1 93.69 296 ASP A CA 1
ATOM 2373 C C . ASP A 1 296 ? -7.891 -34.844 -3.996 1 93.69 296 ASP A C 1
ATOM 2375 O O . ASP A 1 296 ? -8.5 -35.156 -5.02 1 93.69 296 ASP A O 1
ATOM 2379 N N . LEU A 1 297 ? -7.867 -33.656 -3.545 1 94.5 297 LEU A N 1
ATOM 2380 C CA . LEU A 1 297 ? -8.648 -32.562 -4.156 1 94.5 297 LEU A CA 1
ATOM 2381 C C . LEU A 1 297 ? -7.871 -31.922 -5.293 1 94.5 297 LEU A C 1
ATOM 2383 O O . LEU A 1 297 ? -8.438 -31.156 -6.074 1 94.5 297 LEU A O 1
ATOM 2387 N N . ASP A 1 298 ? -6.598 -32.25 -5.371 1 95.44 298 ASP A N 1
ATOM 2388 C CA . ASP A 1 298 ? -5.785 -31.656 -6.422 1 95.44 298 ASP A CA 1
ATOM 2389 C C . ASP A 1 298 ? -6.297 -32.062 -7.805 1 95.44 298 ASP A C 1
ATOM 2391 O O . ASP A 1 298 ? -6.41 -33.25 -8.109 1 95.44 298 ASP A O 1
ATOM 2395 N N . GLY A 1 299 ? -6.66 -31.062 -8.562 1 95.44 299 GLY A N 1
ATOM 2396 C CA . GLY A 1 299 ? -7.129 -31.312 -9.914 1 95.44 299 GLY A CA 1
ATOM 2397 C C . GLY A 1 299 ? -8.609 -31.641 -9.984 1 95.44 299 GLY A C 1
ATOM 2398 O O . GLY A 1 299 ? -9.148 -31.859 -11.07 1 95.44 299 GLY A O 1
ATOM 2399 N N . LYS A 1 300 ? -9.195 -31.625 -8.914 1 95.44 300 LYS A N 1
ATOM 2400 C CA . LYS A 1 300 ? -10.617 -31.922 -8.891 1 95.44 300 LYS A CA 1
ATOM 2401 C C . LYS A 1 300 ? -11.438 -30.781 -9.492 1 95.44 300 LYS A C 1
ATOM 2403 O O . LYS A 1 300 ? -11.234 -29.625 -9.141 1 95.44 300 LYS A O 1
ATOM 2408 N N . LYS A 1 301 ? -12.344 -31.156 -10.391 1 97.25 301 LYS A N 1
ATOM 2409 C CA . LYS A 1 301 ? -13.266 -30.188 -10.961 1 97.25 301 LYS A CA 1
ATOM 2410 C C . LYS A 1 301 ? -14.273 -29.703 -9.914 1 97.25 301 LYS A C 1
ATOM 2412 O O . LYS A 1 301 ? -14.797 -30.516 -9.141 1 97.25 301 LYS A O 1
ATOM 2417 N N . LEU A 1 302 ? -14.477 -28.391 -9.867 1 97.94 302 LEU A N 1
ATOM 2418 C CA . LEU A 1 302 ? -15.5 -27.875 -8.969 1 97.94 302 LEU A CA 1
ATOM 2419 C C . LEU A 1 302 ? -16.891 -28.281 -9.43 1 97.94 302 LEU A C 1
ATOM 2421 O O . LEU A 1 302 ? -17.172 -28.312 -10.633 1 97.94 302 LEU A O 1
ATOM 2425 N N . ASP A 1 303 ? -17.766 -28.547 -8.461 1 97.44 303 ASP A N 1
ATOM 2426 C CA . ASP A 1 303 ? -19.125 -29.016 -8.75 1 97.44 303 ASP A CA 1
ATOM 2427 C C . ASP A 1 303 ? -20.156 -27.938 -8.383 1 97.44 303 ASP A C 1
ATOM 2429 O O . ASP A 1 303 ? -20.531 -27.812 -7.219 1 97.44 303 ASP A O 1
ATOM 2433 N N . PHE A 1 304 ? -20.641 -27.266 -9.398 1 97.69 304 PHE A N 1
ATOM 2434 C CA . PHE A 1 304 ? -21.656 -26.234 -9.18 1 97.69 304 PHE A CA 1
ATOM 2435 C C . PHE A 1 304 ? -23.047 -26.781 -9.43 1 97.69 304 PHE A C 1
ATOM 2437 O O . PHE A 1 304 ? -23.25 -27.625 -10.305 1 97.69 304 PHE A O 1
ATOM 2444 N N . ARG A 1 305 ? -24.016 -26.203 -8.812 1 97 305 ARG A N 1
ATOM 2445 C CA . ARG A 1 305 ? -25.391 -26.656 -8.945 1 97 305 ARG A CA 1
ATOM 2446 C C . ARG A 1 305 ? -26.172 -25.766 -9.898 1 97 305 ARG A C 1
ATOM 2448 O O . ARG A 1 305 ? -27.344 -26.016 -10.164 1 97 305 ARG A O 1
ATOM 2455 N N . SER A 1 306 ? -25.594 -24.719 -10.289 1 97.19 306 SER A N 1
ATOM 2456 C CA . SER A 1 306 ? -26.172 -23.797 -11.258 1 97.19 306 SER A CA 1
ATOM 2457 C C . SER A 1 306 ? -25.156 -23.406 -12.336 1 97.19 306 SER A C 1
ATOM 2459 O O . SER A 1 306 ? -24 -23.828 -12.281 1 97.19 306 SER A O 1
ATOM 2461 N N . ASP A 1 307 ? -25.609 -22.656 -13.328 1 96.88 307 ASP A N 1
ATOM 2462 C CA . ASP A 1 307 ? -24.719 -22.203 -14.398 1 96.88 307 ASP A CA 1
ATOM 2463 C C . ASP A 1 307 ? -24 -20.922 -14 1 96.88 307 ASP A C 1
ATOM 2465 O O . ASP A 1 307 ? -23.125 -20.438 -14.727 1 96.88 307 ASP A O 1
ATOM 2469 N N . PHE A 1 308 ? -24.297 -20.422 -12.875 1 97.38 308 PHE A N 1
ATOM 2470 C CA . PHE A 1 308 ? -23.625 -19.234 -12.383 1 97.38 308 PHE A CA 1
ATOM 2471 C C . PHE A 1 308 ? -22.188 -19.531 -12.008 1 97.38 308 PHE A C 1
ATOM 2473 O O . PHE A 1 308 ? -21.891 -20.594 -11.461 1 97.38 308 PHE A O 1
ATOM 2480 N N . ARG A 1 309 ? -21.281 -18.656 -12.367 1 97.38 309 ARG A N 1
ATOM 2481 C CA . ARG A 1 309 ? -19.875 -18.828 -12.078 1 97.38 309 ARG A CA 1
ATOM 2482 C C . ARG A 1 309 ? -19.266 -17.547 -11.547 1 97.38 309 ARG A C 1
ATOM 2484 O O . ARG A 1 309 ? -19.719 -16.453 -11.875 1 97.38 309 ARG A O 1
ATOM 2491 N N . PRO A 1 310 ? -18.25 -17.719 -10.617 1 96.62 310 PRO A N 1
ATOM 2492 C CA . PRO A 1 310 ? -17.5 -16.531 -10.234 1 96.62 310 PRO A CA 1
ATOM 2493 C C . PRO A 1 310 ? -16.734 -15.906 -11.406 1 96.62 310 PRO A C 1
ATOM 2495 O O . PRO A 1 310 ? -16.469 -16.594 -12.398 1 96.62 310 PRO A O 1
ATOM 2498 N N . ARG A 1 311 ? -16.406 -14.656 -11.258 1 93.81 311 ARG A N 1
ATOM 2499 C CA . ARG A 1 311 ? -15.648 -13.984 -12.305 1 93.81 311 ARG A CA 1
ATOM 2500 C C . ARG A 1 311 ? -14.234 -14.547 -12.398 1 93.81 311 ARG A C 1
ATOM 2502 O O . ARG A 1 311 ? -13.547 -14.703 -11.383 1 93.81 311 ARG A O 1
ATOM 2509 N N . ALA A 1 312 ? -13.766 -14.75 -13.609 1 93.69 312 ALA A N 1
ATOM 2510 C CA . ALA A 1 312 ? -12.453 -15.359 -13.844 1 93.69 312 ALA A CA 1
ATOM 2511 C C . ALA A 1 312 ? -11.328 -14.461 -13.344 1 93.69 312 ALA A C 1
ATOM 2513 O O . ALA A 1 312 ? -10.336 -14.945 -12.812 1 93.69 312 ALA A O 1
ATOM 2514 N N . ARG A 1 313 ? -11.445 -13.195 -13.492 1 92 313 ARG A N 1
ATOM 2515 C CA . ARG A 1 313 ? -10.367 -12.281 -13.109 1 92 313 ARG A CA 1
ATOM 2516 C C . ARG A 1 313 ? -10.172 -12.281 -11.594 1 92 313 ARG A C 1
ATOM 2518 O O . ARG A 1 313 ? -9.047 -12.133 -11.109 1 92 313 ARG A O 1
ATOM 2525 N N . TYR A 1 314 ? -11.289 -12.445 -10.836 1 95.94 314 TYR A N 1
ATOM 2526 C CA . TYR A 1 314 ? -11.148 -12.516 -9.383 1 95.94 314 TYR A CA 1
ATOM 2527 C C . TYR A 1 314 ? -10.414 -13.781 -8.969 1 95.94 314 TYR A C 1
ATOM 2529 O O . TYR A 1 314 ? -9.562 -13.742 -8.078 1 95.94 314 TYR A O 1
ATOM 2537 N N . LEU A 1 315 ? -10.734 -14.859 -9.625 1 97.06 315 LEU A N 1
ATOM 2538 C CA . LEU A 1 315 ? -10.062 -16.125 -9.336 1 97.06 315 LEU A CA 1
ATOM 2539 C C . LEU A 1 315 ? -8.594 -16.062 -9.727 1 97.06 315 LEU A C 1
ATOM 2541 O O . LEU A 1 315 ? -7.73 -16.594 -9.031 1 97.06 315 LEU A O 1
ATOM 2545 N N . TYR A 1 316 ? -8.336 -15.461 -10.844 1 94.5 316 TYR A N 1
ATOM 2546 C CA . TYR A 1 316 ? -6.953 -15.297 -11.273 1 94.5 316 TYR A CA 1
ATOM 2547 C C . TYR A 1 316 ? -6.152 -14.492 -10.258 1 94.5 316 TYR A C 1
ATOM 2549 O O . TYR A 1 316 ? -5.027 -14.859 -9.914 1 94.5 316 TYR A O 1
ATOM 2557 N N . TYR A 1 317 ? -6.754 -13.438 -9.898 1 95.69 317 TYR A N 1
ATOM 2558 C CA . TYR A 1 317 ? -6.125 -12.609 -8.875 1 95.69 317 TYR A CA 1
ATOM 2559 C C . TYR A 1 317 ? -5.84 -13.422 -7.617 1 95.69 317 TYR A C 1
ATOM 2561 O O . TYR A 1 317 ? -4.746 -13.336 -7.055 1 95.69 317 TYR A O 1
ATOM 2569 N N . HIS A 1 318 ? -6.816 -14.125 -7.184 1 97.56 318 HIS A N 1
ATOM 2570 C CA . HIS A 1 318 ? -6.641 -14.984 -6.02 1 97.56 318 HIS A CA 1
ATOM 2571 C C . HIS A 1 318 ? -5.496 -15.977 -6.23 1 97.56 318 HIS A C 1
ATOM 2573 O O . HIS A 1 318 ? -4.695 -16.203 -5.32 1 97.56 318 HIS A O 1
ATOM 2579 N N . TYR A 1 319 ? -5.457 -16.562 -7.387 1 96 319 TYR A N 1
ATOM 2580 C CA . TYR A 1 319 ? -4.371 -17.453 -7.766 1 96 319 TYR A CA 1
ATOM 2581 C C . TYR A 1 319 ? -3.018 -16.781 -7.598 1 96 319 TYR A C 1
ATOM 2583 O O . TYR A 1 319 ? -2.105 -17.344 -6.992 1 96 319 TYR A O 1
ATOM 2591 N N . CYS A 1 320 ? -2.883 -15.57 -8.094 1 95.38 320 CYS A N 1
ATOM 2592 C CA . CYS A 1 320 ? -1.646 -14.805 -7.969 1 95.38 320 CYS A CA 1
ATOM 2593 C C . CYS A 1 320 ? -1.255 -14.641 -6.504 1 95.38 320 CYS A C 1
ATOM 2595 O O . CYS A 1 320 ? -0.092 -14.828 -6.145 1 95.38 320 CYS A O 1
ATOM 2597 N N . LEU A 1 321 ? -2.219 -14.312 -5.707 1 97 321 LEU A N 1
ATOM 2598 C CA . LEU A 1 321 ? -1.942 -14.062 -4.297 1 97 321 LEU A CA 1
ATOM 2599 C C . LEU A 1 321 ? -1.465 -15.336 -3.604 1 97 321 LEU A C 1
ATOM 2601 O O . LEU A 1 321 ? -0.575 -15.289 -2.752 1 97 321 LEU A O 1
ATOM 2605 N N . GLN A 1 322 ? -2.059 -16.469 -3.936 1 96.12 322 GLN A N 1
ATOM 2606 C CA . GLN A 1 322 ? -1.646 -17.719 -3.316 1 96.12 322 GLN A CA 1
ATOM 2607 C C . GLN A 1 322 ? -0.215 -18.078 -3.705 1 96.12 322 GLN A C 1
ATOM 2609 O O . GLN A 1 322 ? 0.568 -18.531 -2.863 1 96.12 322 GLN A O 1
ATOM 2614 N N . ILE A 1 323 ? 0.086 -17.844 -4.938 1 93.69 323 ILE A N 1
ATOM 2615 C CA . ILE A 1 323 ? 1.441 -18.109 -5.41 1 93.69 323 ILE A CA 1
ATOM 2616 C C . ILE A 1 323 ? 2.432 -17.234 -4.648 1 93.69 323 ILE A C 1
ATOM 2618 O O . ILE A 1 323 ? 3.48 -17.703 -4.207 1 93.69 323 ILE A O 1
ATOM 2622 N N . LEU A 1 324 ? 2.094 -16.031 -4.473 1 93.31 324 LEU A N 1
ATOM 2623 C CA . LEU A 1 324 ? 2.98 -15.086 -3.805 1 93.31 324 LEU A CA 1
ATOM 2624 C C . LEU A 1 324 ? 3.133 -15.43 -2.328 1 93.31 324 LEU A C 1
ATOM 2626 O O . LEU A 1 324 ? 4.223 -15.297 -1.764 1 93.31 324 LEU A O 1
ATOM 2630 N N . ARG A 1 325 ? 2.111 -15.875 -1.702 1 93.69 325 ARG A N 1
ATOM 2631 C CA . ARG A 1 325 ? 2.184 -16.281 -0.305 1 93.69 325 ARG A CA 1
ATOM 2632 C C . ARG A 1 325 ? 3.199 -17.406 -0.118 1 93.69 325 ARG A C 1
ATOM 2634 O O . ARG A 1 325 ? 4.023 -17.359 0.797 1 93.69 325 ARG A O 1
ATOM 2641 N N . VAL A 1 326 ? 3.107 -18.328 -0.953 1 91.56 326 VAL A N 1
ATOM 2642 C CA . VAL A 1 326 ? 4.016 -19.469 -0.859 1 91.56 326 VAL A CA 1
ATOM 2643 C C . VAL A 1 326 ? 5.438 -19.016 -1.194 1 91.56 326 VAL A C 1
ATOM 2645 O O . VAL A 1 326 ? 6.395 -19.406 -0.517 1 91.56 326 VAL A O 1
ATOM 2648 N N . ALA A 1 327 ? 5.543 -18.219 -2.229 1 89.62 327 ALA A N 1
ATOM 2649 C CA . ALA A 1 327 ? 6.855 -17.75 -2.662 1 89.62 327 ALA A CA 1
ATOM 2650 C C . ALA A 1 327 ? 7.57 -17 -1.534 1 89.62 327 ALA A C 1
ATOM 2652 O O . ALA A 1 327 ? 8.766 -17.203 -1.317 1 89.62 327 ALA A O 1
ATOM 2653 N N . PHE A 1 328 ? 6.941 -16.219 -0.804 1 88.81 328 PHE A N 1
ATOM 2654 C CA . PHE A 1 328 ? 7.578 -15.414 0.235 1 88.81 328 PHE A CA 1
ATOM 2655 C C . PHE A 1 328 ? 7.84 -16.25 1.48 1 88.81 328 PHE A C 1
ATOM 2657 O O . PHE A 1 328 ? 8.68 -15.898 2.309 1 88.81 328 PHE A O 1
ATOM 2664 N N . ARG A 1 329 ? 7.152 -17.328 1.628 1 85.5 329 ARG A N 1
ATOM 2665 C CA . ARG A 1 329 ? 7.469 -18.25 2.713 1 85.5 329 ARG A CA 1
ATOM 2666 C C . ARG A 1 329 ? 8.758 -19.016 2.426 1 85.5 329 ARG A C 1
ATOM 2668 O O . ARG A 1 329 ? 9.547 -19.281 3.338 1 85.5 329 ARG A O 1
ATOM 2675 N N . GLU A 1 330 ? 8.977 -19.219 1.173 1 78.94 330 GLU A N 1
ATOM 2676 C CA . GLU A 1 330 ? 10.125 -20 0.75 1 78.94 330 GLU A CA 1
ATOM 2677 C C . GLU A 1 330 ? 11.289 -19.109 0.329 1 78.94 330 GLU A C 1
ATOM 2679 O O . GLU A 1 330 ? 12.289 -19.594 -0.209 1 78.94 330 GLU A O 1
ATOM 2684 N N . ARG A 1 331 ? 11.258 -17.875 0.528 1 68.12 331 ARG A N 1
ATOM 2685 C CA . ARG A 1 331 ? 12.148 -16.875 -0.049 1 68.12 331 ARG A CA 1
ATOM 2686 C C . ARG A 1 331 ? 13.586 -17.078 0.426 1 68.12 331 ARG A C 1
ATOM 2688 O O . ARG A 1 331 ? 14.523 -16.609 -0.219 1 68.12 331 ARG A O 1
ATOM 2695 N N . PHE A 1 332 ? 13.758 -17.859 1.494 1 64.12 332 PHE A N 1
ATOM 2696 C CA . PHE A 1 332 ? 15.109 -17.953 2.025 1 64.12 332 PHE A CA 1
ATOM 2697 C C . PHE A 1 332 ? 15.719 -19.328 1.709 1 64.12 332 PHE A C 1
ATOM 2699 O O . PHE A 1 332 ? 16.812 -19.641 2.174 1 64.12 332 PHE A O 1
ATOM 2706 N N . GLU A 1 333 ? 15.047 -20.109 0.86 1 66.25 333 GLU A N 1
ATOM 2707 C CA . GLU A 1 333 ? 15.516 -21.469 0.617 1 66.25 333 GLU A CA 1
ATOM 2708 C C . GLU A 1 333 ? 16.594 -21.5 -0.461 1 66.25 333 GLU A C 1
ATOM 2710 O O . GLU A 1 333 ? 17.25 -22.516 -0.674 1 66.25 333 GLU A O 1
ATOM 2715 N N . GLY A 1 334 ? 16.906 -20.312 -0.999 1 63.81 334 GLY A N 1
ATOM 2716 C CA . GLY A 1 334 ? 17.984 -20.219 -1.968 1 63.81 334 GLY A CA 1
ATOM 2717 C C . GLY A 1 334 ? 17.609 -20.766 -3.332 1 63.81 334 GLY A C 1
ATOM 2718 O O . GLY A 1 334 ? 18.453 -20.875 -4.219 1 63.81 334 GLY A O 1
ATOM 2719 N N . GLU A 1 335 ? 16.391 -21.266 -3.404 1 68.19 335 GLU A N 1
ATOM 2720 C CA . GLU A 1 335 ? 15.898 -21.75 -4.688 1 68.19 335 GLU A CA 1
ATOM 2721 C C . GLU A 1 335 ? 15.125 -20.672 -5.43 1 68.19 335 GLU A C 1
ATOM 2723 O O . GLU A 1 335 ? 14.617 -19.719 -4.812 1 68.19 335 GLU A O 1
ATOM 2728 N N . ILE A 1 336 ? 15.398 -20.766 -6.668 1 71 336 ILE A N 1
ATOM 2729 C CA . ILE A 1 336 ? 14.664 -19.797 -7.48 1 71 336 ILE A CA 1
ATOM 2730 C C . ILE A 1 336 ? 13.172 -20.078 -7.395 1 71 336 ILE A C 1
ATOM 2732 O O . ILE A 1 336 ? 12.703 -21.156 -7.797 1 71 336 ILE A O 1
ATOM 2736 N N . ILE A 1 337 ? 12.586 -19.141 -6.68 1 66.69 337 ILE A N 1
ATOM 2737 C CA . ILE A 1 337 ? 11.164 -19.266 -6.395 1 66.69 337 ILE A CA 1
ATOM 2738 C C . ILE A 1 337 ? 10.352 -18.844 -7.621 1 66.69 337 ILE A C 1
ATOM 2740 O O . ILE A 1 337 ? 10.773 -17.969 -8.383 1 66.69 337 ILE A O 1
ATOM 2744 N N . ARG A 1 338 ? 9.406 -19.672 -8.039 1 69.88 338 ARG A N 1
ATOM 2745 C CA . ARG A 1 338 ? 8.406 -19.281 -9.031 1 69.88 338 ARG A CA 1
ATOM 2746 C C . ARG A 1 338 ? 8.867 -19.641 -10.438 1 69.88 338 ARG A C 1
ATOM 2748 O O . ARG A 1 338 ? 8.281 -19.203 -11.422 1 69.88 338 ARG A O 1
ATOM 2755 N N . GLU A 1 339 ? 9.875 -20.438 -10.453 1 77.69 339 GLU A N 1
ATOM 2756 C CA . GLU A 1 339 ? 10.344 -20.844 -11.773 1 77.69 339 GLU A CA 1
ATOM 2757 C C . GLU A 1 339 ? 9.227 -21.516 -12.57 1 77.69 339 GLU A C 1
ATOM 2759 O O . GLU A 1 339 ? 9.086 -21.281 -13.773 1 77.69 339 GLU A O 1
ATOM 2764 N N . LYS A 1 340 ? 8.453 -22.25 -11.859 1 75.81 340 LYS A N 1
ATOM 2765 C CA . LYS A 1 340 ? 7.414 -23.047 -12.516 1 75.81 340 LYS A CA 1
ATOM 2766 C C . LYS A 1 340 ? 6.305 -22.156 -13.062 1 75.81 340 LYS A C 1
ATOM 2768 O O . LYS A 1 340 ? 5.586 -22.547 -13.984 1 75.81 340 LYS A O 1
ATOM 2773 N N . GLU A 1 341 ? 6.195 -21 -12.5 1 84.5 341 GLU A N 1
ATOM 2774 C CA . GLU A 1 341 ? 5.117 -20.094 -12.898 1 84.5 341 GLU A CA 1
ATOM 2775 C C . GLU A 1 341 ? 5.539 -19.219 -14.062 1 84.5 341 GLU A C 1
ATOM 2777 O O . GLU A 1 341 ? 4.691 -18.688 -14.789 1 84.5 341 GLU A O 1
ATOM 2782 N N . LEU A 1 342 ? 6.746 -19.109 -14.266 1 86.06 342 LEU A N 1
ATOM 2783 C CA . LEU A 1 342 ? 7.246 -18.172 -15.266 1 86.06 342 LEU A CA 1
ATOM 2784 C C . LEU A 1 342 ? 6.707 -18.5 -16.656 1 86.06 342 LEU A C 1
ATOM 2786 O O . LEU A 1 342 ? 6.68 -19.672 -17.047 1 86.06 342 LEU A O 1
ATOM 2790 N N . GLN A 1 343 ? 6.156 -17.531 -17.328 1 82.62 343 GLN A N 1
ATOM 2791 C CA . GLN A 1 343 ? 5.762 -17.531 -18.734 1 82.62 343 GLN A CA 1
ATOM 2792 C C . GLN A 1 343 ? 4.449 -18.281 -18.938 1 82.62 343 GLN A C 1
ATOM 2794 O O . GLN A 1 343 ? 4.055 -18.562 -20.078 1 82.62 343 GLN A O 1
ATOM 2799 N N . LYS A 1 344 ? 3.85 -18.781 -17.891 1 84.44 344 LYS A N 1
ATOM 2800 C CA . LYS A 1 344 ? 2.488 -19.281 -18.031 1 84.44 344 LYS A CA 1
ATOM 2801 C C . LYS A 1 344 ? 1.552 -18.203 -18.562 1 84.44 344 LYS A C 1
ATOM 2803 O O . LYS A 1 344 ? 1.763 -17.016 -18.297 1 84.44 344 LYS A O 1
ATOM 2808 N N . PRO A 1 345 ? 0.615 -18.609 -19.234 1 83.06 345 PRO A N 1
ATOM 2809 C CA . PRO A 1 345 ? -0.281 -17.609 -19.812 1 83.06 345 PRO A CA 1
ATOM 2810 C C . PRO A 1 345 ? -1.28 -17.062 -18.797 1 83.06 345 PRO A C 1
ATOM 2812 O O . PRO A 1 345 ? -1.711 -17.781 -17.891 1 83.06 345 PRO A O 1
ATOM 2815 N N . PHE A 1 346 ? -1.646 -15.836 -19.047 1 86.31 346 PHE A N 1
ATOM 2816 C CA . PHE A 1 346 ? -2.723 -15.195 -18.297 1 86.31 346 PHE A CA 1
ATOM 2817 C C . PHE A 1 346 ? -4.078 -15.758 -18.719 1 86.31 346 PHE A C 1
ATOM 2819 O O . PHE A 1 346 ? -4.379 -15.859 -19.906 1 86.31 346 PHE A O 1
ATOM 2826 N N . TRP A 1 347 ? -4.879 -16.156 -17.766 1 85.38 347 TRP A N 1
ATOM 2827 C CA . TRP A 1 347 ? -6.168 -16.75 -18.125 1 85.38 347 TRP A CA 1
ATOM 2828 C C . TRP A 1 347 ? -7.316 -15.93 -17.547 1 85.38 347 TRP A C 1
ATOM 2830 O O . TRP A 1 347 ? -8.484 -16.312 -17.672 1 85.38 347 TRP A O 1
ATOM 2840 N N . GLY A 1 348 ? -6.949 -14.82 -16.922 1 81 348 GLY A N 1
ATOM 2841 C CA . GLY A 1 348 ? -8.008 -13.953 -16.422 1 81 348 GLY A CA 1
ATOM 2842 C C . GLY A 1 348 ? -8.719 -13.195 -17.531 1 81 348 GLY A C 1
ATOM 2843 O O . GLY A 1 348 ? -8.25 -13.172 -18.672 1 81 348 GLY A O 1
ATOM 2844 N N . SER A 1 349 ? -9.938 -12.797 -17.422 1 71.56 349 SER A N 1
ATOM 2845 C CA . SER A 1 349 ? -10.602 -11.984 -18.438 1 71.56 349 SER A CA 1
ATOM 2846 C C . SER A 1 349 ? -9.945 -10.609 -18.562 1 71.56 349 SER A C 1
ATOM 2848 O O . SER A 1 349 ? -9.844 -9.875 -17.578 1 71.56 349 SER A O 1
ATOM 2850 N N . PRO A 1 350 ? -9.07 -10.469 -19.688 1 60.78 350 PRO A N 1
ATOM 2851 C CA . PRO A 1 350 ? -8.289 -9.242 -19.766 1 60.78 350 PRO A CA 1
ATOM 2852 C C . PRO A 1 350 ? -9.156 -7.984 -19.734 1 60.78 350 PRO A C 1
ATOM 2854 O O . PRO A 1 350 ? -8.688 -6.914 -19.328 1 60.78 350 PRO A O 1
ATOM 2857 N N . GLY A 1 351 ? -10.281 -7.953 -19.125 1 56.5 351 GLY A N 1
ATOM 2858 C CA . GLY A 1 351 ? -11.18 -6.812 -19.203 1 56.5 351 GLY A CA 1
ATOM 2859 C C . GLY A 1 351 ? -10.672 -5.719 -20.125 1 56.5 351 GLY A C 1
ATOM 2860 O O . GLY A 1 351 ? -9.531 -5.77 -20.594 1 56.5 351 GLY A O 1
ATOM 2861 N N . LYS A 1 352 ? -11.438 -4.746 -20.781 1 54.75 352 LYS A N 1
ATOM 2862 C CA . LYS A 1 352 ? -11.086 -3.604 -21.609 1 54.75 352 LYS A CA 1
ATOM 2863 C C . LYS A 1 352 ? -9.945 -2.799 -21 1 54.75 352 LYS A C 1
ATOM 2865 O O . LYS A 1 352 ? -9.211 -2.115 -21.703 1 54.75 352 LYS A O 1
ATOM 2870 N N . TYR A 1 353 ? -9.672 -3.156 -19.734 1 58.81 353 TYR A N 1
ATOM 2871 C CA . TYR A 1 353 ? -8.898 -2.117 -19.062 1 58.81 353 TYR A CA 1
ATOM 2872 C C . TYR A 1 353 ? -7.695 -2.713 -18.344 1 58.81 353 TYR A C 1
ATOM 2874 O O . TYR A 1 353 ? -7.18 -2.121 -17.391 1 58.81 353 TYR A O 1
ATOM 2882 N N . ILE A 1 354 ? -7.211 -3.863 -18.984 1 61 354 ILE A N 1
ATOM 2883 C CA . ILE A 1 354 ? -6.145 -4.453 -18.188 1 61 354 ILE A CA 1
ATOM 2884 C C . ILE A 1 354 ? -4.934 -3.523 -18.172 1 61 354 ILE A C 1
ATOM 2886 O O . ILE A 1 354 ? -4.219 -3.438 -17.172 1 61 354 ILE A O 1
ATOM 2890 N N . ARG A 1 355 ? -4.828 -2.75 -19.234 1 64.5 355 ARG A N 1
ATOM 2891 C CA . ARG A 1 355 ? -3.658 -1.886 -19.344 1 64.5 355 ARG A CA 1
ATOM 2892 C C . ARG A 1 355 ? -3.758 -0.699 -18.391 1 64.5 355 ARG A C 1
ATOM 2894 O O . ARG A 1 355 ? -2.744 -0.097 -18.031 1 64.5 355 ARG A O 1
ATOM 2901 N N . LYS A 1 356 ? -4.914 -0.558 -18.016 1 70.75 356 LYS A N 1
ATOM 2902 C CA . LYS A 1 356 ? -5.102 0.659 -17.219 1 70.75 356 LYS A CA 1
ATOM 2903 C C . LYS A 1 356 ? -5.203 0.341 -15.734 1 70.75 356 LYS A C 1
ATOM 2905 O O . LYS A 1 356 ? -5.125 1.241 -14.898 1 70.75 356 LYS A O 1
ATOM 2910 N N . ASN A 1 357 ? -5.297 -0.999 -15.578 1 80.5 357 ASN A N 1
ATOM 2911 C CA . ASN A 1 357 ? -5.539 -1.33 -14.18 1 80.5 357 ASN A CA 1
ATOM 2912 C C . ASN A 1 357 ? -4.32 -1.992 -13.539 1 80.5 357 ASN A C 1
ATOM 2914 O O . ASN A 1 357 ? -3.277 -2.127 -14.18 1 80.5 357 ASN A O 1
ATOM 2918 N N . MET A 1 358 ? -4.402 -2.268 -12.328 1 90.06 358 MET A N 1
ATOM 2919 C CA . MET A 1 358 ? -3.236 -2.707 -11.57 1 90.06 358 MET A CA 1
ATOM 2920 C C . MET A 1 358 ? -3.141 -4.23 -11.547 1 90.06 358 MET A C 1
ATOM 2922 O O . MET A 1 358 ? -2.227 -4.789 -10.945 1 90.06 358 MET A O 1
ATOM 2926 N N . LEU A 1 359 ? -4.082 -4.902 -12.266 1 89.62 359 LEU A N 1
ATOM 2927 C CA . LEU A 1 359 ? -3.971 -6.355 -12.352 1 89.62 359 LEU A CA 1
ATOM 2928 C C . LEU A 1 359 ? -2.668 -6.762 -13.031 1 89.62 359 LEU A C 1
ATOM 2930 O O . LEU A 1 359 ? -2.072 -7.781 -12.688 1 89.62 359 LEU A O 1
ATOM 2934 N N . GLN A 1 360 ? -2.246 -5.945 -13.898 1 87.19 360 GLN A N 1
ATOM 2935 C CA . GLN A 1 360 ? -1.024 -6.184 -14.664 1 87.19 360 GLN A CA 1
ATOM 2936 C C . GLN A 1 360 ? 0.171 -6.387 -13.734 1 87.19 360 GLN A C 1
ATOM 2938 O O . GLN A 1 360 ? 1.053 -7.199 -14.016 1 87.19 360 GLN A O 1
ATOM 2943 N N . VAL A 1 361 ? 0.197 -5.695 -12.695 1 90.62 361 VAL A N 1
ATOM 2944 C CA . VAL A 1 361 ? 1.358 -5.73 -11.812 1 90.62 361 VAL A CA 1
ATOM 2945 C C . VAL A 1 361 ? 1.478 -7.109 -11.172 1 90.62 361 VAL A C 1
ATOM 2947 O O . VAL A 1 361 ? 2.584 -7.625 -10.992 1 90.62 361 VAL A O 1
ATOM 2950 N N . PHE A 1 362 ? 0.417 -7.668 -10.891 1 92.31 362 PHE A N 1
ATOM 2951 C CA . PHE A 1 362 ? 0.426 -8.992 -10.289 1 92.31 362 PHE A CA 1
ATOM 2952 C C . PHE A 1 362 ? 0.845 -10.047 -11.297 1 92.31 362 PHE A C 1
ATOM 2954 O O . PHE A 1 362 ? 1.569 -10.992 -10.961 1 92.31 362 PHE A O 1
ATOM 2961 N N . VAL A 1 363 ? 0.386 -9.859 -12.5 1 89.5 363 VAL A N 1
ATOM 2962 C CA . VAL A 1 363 ? 0.766 -10.758 -13.586 1 89.5 363 VAL A CA 1
ATOM 2963 C C . VAL A 1 363 ? 2.279 -10.719 -13.781 1 89.5 363 VAL A C 1
ATOM 2965 O O . VAL A 1 363 ? 2.926 -11.766 -13.898 1 89.5 363 VAL A O 1
ATOM 2968 N N . GLU A 1 364 ? 2.783 -9.547 -13.766 1 87.31 364 GLU A N 1
ATOM 2969 C CA . GLU A 1 364 ? 4.223 -9.352 -13.938 1 87.31 364 GLU A CA 1
ATOM 2970 C C . GLU A 1 364 ? 5 -9.961 -12.773 1 87.31 364 GLU A C 1
ATOM 2972 O O . GLU A 1 364 ? 6.066 -10.547 -12.969 1 87.31 364 GLU A O 1
ATOM 2977 N N . GLU A 1 365 ? 4.461 -9.797 -11.641 1 90.81 365 GLU A N 1
ATOM 2978 C CA . GLU A 1 365 ? 5.148 -10.25 -10.438 1 90.81 365 GLU A CA 1
ATOM 2979 C C . GLU A 1 365 ? 5.289 -11.773 -10.422 1 90.81 365 GLU A C 1
ATOM 2981 O O . GLU A 1 365 ? 6.336 -12.297 -10.039 1 90.81 365 GLU A O 1
ATOM 2986 N N . ILE A 1 366 ? 4.238 -12.484 -10.836 1 90.56 366 ILE A N 1
ATOM 2987 C CA . ILE A 1 366 ? 4.305 -13.945 -10.797 1 90.56 366 ILE A CA 1
ATOM 2988 C C . ILE A 1 366 ? 5.012 -14.453 -12.055 1 90.56 366 ILE A C 1
ATOM 2990 O O . ILE A 1 366 ? 5.398 -15.625 -12.117 1 90.56 366 ILE A O 1
ATOM 2994 N N . GLY A 1 367 ? 5.16 -13.578 -13.086 1 88.44 367 GLY A N 1
ATOM 2995 C CA . GLY A 1 367 ? 5.953 -13.922 -14.258 1 88.44 367 GLY A CA 1
ATOM 2996 C C . GLY A 1 367 ? 5.121 -14.5 -15.391 1 88.44 367 GLY A C 1
ATOM 2997 O O . GLY A 1 367 ? 5.656 -15.172 -16.281 1 88.44 367 GLY A O 1
ATOM 2998 N N . HIS A 1 368 ? 3.836 -14.281 -15.359 1 87.25 368 HIS A N 1
ATOM 2999 C CA . HIS A 1 368 ? 2.959 -14.766 -16.422 1 87.25 368 HIS A CA 1
ATOM 3000 C C . HIS A 1 368 ? 3.045 -13.867 -17.656 1 87.25 368 HIS A C 1
ATOM 3002 O O . HIS A 1 368 ? 3.449 -12.711 -17.562 1 87.25 368 HIS A O 1
ATOM 3008 N N . LYS A 1 369 ? 2.758 -14.445 -18.75 1 80.69 369 LYS A N 1
ATOM 3009 C CA . LYS A 1 369 ? 2.725 -13.695 -20.016 1 80.69 369 LYS A CA 1
ATOM 3010 C C . LYS A 1 369 ? 1.317 -13.188 -20.312 1 80.69 369 LYS A C 1
ATOM 3012 O O . LYS A 1 369 ? 0.335 -13.898 -20.078 1 80.69 369 LYS A O 1
ATOM 3017 N N . TYR A 1 370 ? 1.279 -11.867 -20.656 1 71.88 370 TYR A N 1
ATOM 3018 C CA . TYR A 1 370 ? -0.036 -11.32 -20.969 1 71.88 370 TYR A CA 1
ATOM 3019 C C . TYR A 1 370 ? -0.001 -10.531 -22.281 1 71.88 370 TYR A C 1
ATOM 3021 O O . TYR A 1 370 ? -0.98 -9.875 -22.641 1 71.88 370 TYR A O 1
ATOM 3029 N N . ASP A 1 371 ? 1.05 -10.375 -22.922 1 63.06 371 ASP A N 1
ATOM 3030 C CA . ASP A 1 371 ? 1.221 -9.555 -24.109 1 63.06 371 ASP A CA 1
ATOM 3031 C C . ASP A 1 371 ? 0.162 -9.883 -25.172 1 63.06 371 ASP A C 1
ATOM 3033 O O . ASP A 1 371 ? -0.376 -8.984 -25.812 1 63.06 371 ASP A O 1
ATOM 3037 N N . GLY A 1 372 ? -0.126 -11.055 -25.359 1 55.94 372 GLY A N 1
ATOM 3038 C CA . GLY A 1 372 ? -1.106 -11.43 -26.375 1 55.94 372 GLY A CA 1
ATOM 3039 C C . GLY A 1 372 ? -2.516 -10.984 -26.031 1 55.94 372 GLY A C 1
ATOM 3040 O O . GLY A 1 372 ? -3.342 -10.781 -26.922 1 55.94 372 GLY A O 1
ATOM 3041 N N . LEU A 1 373 ? -2.744 -10.766 -24.703 1 54.62 373 LEU A N 1
ATOM 3042 C CA . LEU A 1 373 ? -4.074 -10.383 -24.234 1 54.62 373 LEU A CA 1
ATOM 3043 C C . LEU A 1 373 ? -4.277 -8.875 -24.344 1 54.62 373 LEU A C 1
ATOM 3045 O O . LEU A 1 373 ? -5.398 -8.406 -24.562 1 54.62 373 LEU A O 1
ATOM 3049 N N . LEU A 1 374 ? -3.164 -8.047 -24.219 1 54.84 374 LEU A N 1
ATOM 3050 C CA . LEU A 1 374 ? -3.197 -6.594 -24.266 1 54.84 374 LEU A CA 1
ATOM 3051 C C . LEU A 1 374 ? -3.539 -6.117 -25.688 1 54.84 374 LEU A C 1
ATOM 3053 O O . LEU A 1 374 ? -4.145 -5.055 -25.844 1 54.84 374 LEU A O 1
ATOM 3057 N N . LYS A 1 375 ? -3.104 -6.715 -26.719 1 47.94 375 LYS A N 1
ATOM 3058 C CA . LYS A 1 375 ? -3.373 -6.312 -28.094 1 47.94 375 LYS A CA 1
ATOM 3059 C C . LYS A 1 375 ? -4.863 -6.402 -28.406 1 47.94 375 LYS A C 1
ATOM 3061 O O . LYS A 1 375 ? -5.383 -5.609 -29.203 1 47.94 375 LYS A O 1
ATOM 3066 N N . GLY A 1 376 ? -5.637 -7.277 -27.906 1 43.12 376 GLY A N 1
ATOM 3067 C CA . GLY A 1 376 ? -7.059 -7.398 -28.188 1 43.12 376 GLY A CA 1
ATOM 3068 C C . GLY A 1 376 ? -7.91 -6.445 -27.359 1 43.12 376 GLY A C 1
ATOM 3069 O O . GLY A 1 376 ? -9.125 -6.359 -27.562 1 43.12 376 GLY A O 1
ATOM 3070 N N . ALA A 1 377 ? -7.41 -6.004 -26.297 1 44.06 377 ALA A N 1
ATOM 3071 C CA . ALA A 1 377 ? -8.211 -5.098 -25.469 1 44.06 377 ALA A CA 1
ATOM 3072 C C . ALA A 1 377 ? -8.383 -3.746 -26.156 1 44.06 377 ALA A C 1
ATOM 3074 O O . ALA A 1 377 ? -7.602 -2.822 -25.938 1 44.06 377 ALA A O 1
ATOM 3075 N N . SER A 1 378 ? -8.461 -3.619 -27.484 1 36.88 378 SER A N 1
ATOM 3076 C CA . SER A 1 378 ? -8.828 -2.4 -28.203 1 36.88 378 SER A CA 1
ATOM 3077 C C . SER A 1 378 ? -9.984 -1.685 -27.5 1 36.88 378 SER A C 1
ATOM 3079 O O . SER A 1 378 ? -10.758 -2.309 -26.766 1 36.88 378 SER A O 1
ATOM 3081 N N . ASP A 1 379 ? -10.07 -0.295 -27.625 1 35.59 379 ASP A N 1
ATOM 3082 C CA . ASP A 1 379 ? -10.992 0.712 -27.094 1 35.59 379 ASP A CA 1
ATOM 3083 C C . ASP A 1 379 ? -12.445 0.26 -27.25 1 35.59 379 ASP A C 1
ATOM 3085 O O . ASP A 1 379 ? -13.367 1.035 -26.984 1 35.59 379 ASP A O 1
ATOM 3089 N N . GLU A 1 380 ? -12.938 -0.509 -28.344 1 31.61 380 GLU A N 1
ATOM 3090 C CA . GLU A 1 380 ? -14.367 -0.501 -28.609 1 31.61 380 GLU A CA 1
ATOM 3091 C C . GLU A 1 380 ? -15.148 -1.112 -27.453 1 31.61 380 GLU A C 1
ATOM 3093 O O . GLU A 1 380 ? -14.664 -2.025 -26.781 1 31.61 380 GLU A O 1
ATOM 3098 N N . SER A 1 381 ? -16.328 -0.535 -27 1 31.84 381 SER A N 1
ATOM 3099 C CA . SER A 1 381 ? -17.453 -0.675 -26.078 1 31.84 381 SER A CA 1
ATOM 3100 C C . SER A 1 381 ? -17.938 -2.119 -26.016 1 31.84 381 SER A C 1
ATOM 3102 O O . SER A 1 381 ? -18.797 -2.451 -25.203 1 31.84 381 SER A O 1
ATOM 3104 N N . SER A 1 382 ? -18.109 -2.984 -27.188 1 28.97 382 SER A N 1
ATOM 3105 C CA . SER A 1 382 ? -19.125 -4.035 -27.094 1 28.97 382 SER A CA 1
ATOM 3106 C C . SER A 1 382 ? -18.672 -5.156 -26.172 1 28.97 382 SER A C 1
ATOM 3108 O O . SER A 1 382 ? -17.547 -5.648 -26.281 1 28.97 382 SER A O 1
ATOM 3110 N N . GLU A 1 383 ? -19.203 -5.516 -25.031 1 32.81 383 GLU A N 1
ATOM 3111 C CA . GLU A 1 383 ? -19.281 -6.734 -24.234 1 32.81 383 GLU A CA 1
ATOM 3112 C C . GLU A 1 383 ? -19.109 -7.977 -25.109 1 32.81 383 GLU A C 1
ATOM 3114 O O . GLU A 1 383 ? -18.828 -9.062 -24.594 1 32.81 383 GLU A O 1
ATOM 3119 N N . ALA A 1 384 ? -19.688 -8.047 -26.484 1 27.61 384 ALA A N 1
ATOM 3120 C CA . ALA A 1 384 ? -19.922 -9.25 -27.281 1 27.61 384 ALA A CA 1
ATOM 3121 C C . ALA A 1 384 ? -18.594 -9.812 -27.797 1 27.61 384 ALA A C 1
ATOM 3123 O O . ALA A 1 384 ? -18.453 -11.023 -27.969 1 27.61 384 ALA A O 1
ATOM 3124 N N . GLN A 1 385 ? -17.688 -9.086 -28.609 1 27.92 385 GLN A N 1
ATOM 3125 C CA . GLN A 1 385 ? -16.781 -9.742 -29.547 1 27.92 385 GLN A CA 1
ATOM 3126 C C . GLN A 1 385 ? -15.492 -10.188 -28.844 1 27.92 385 GLN A C 1
ATOM 3128 O O . GLN A 1 385 ? -14.414 -9.656 -29.125 1 27.92 385 GLN A O 1
ATOM 3133 N N . GLY A 1 386 ? -15.367 -10.469 -27.703 1 29.78 386 GLY A N 1
ATOM 3134 C CA . GLY A 1 386 ? -14.211 -11.039 -27.047 1 29.78 386 GLY A CA 1
ATOM 3135 C C . GLY A 1 386 ? -13.68 -12.281 -27.734 1 29.78 386 GLY A C 1
ATOM 3136 O O . GLY A 1 386 ? -12.75 -12.93 -27.234 1 29.78 386 GLY A O 1
ATOM 3137 N N . GLU A 1 387 ? -14.32 -12.828 -28.828 1 28.86 387 GLU A N 1
ATOM 3138 C CA . GLU A 1 387 ? -14.062 -14.086 -29.531 1 28.86 387 GLU A CA 1
ATOM 3139 C C . GLU A 1 387 ? -12.82 -13.977 -30.422 1 28.86 387 GLU A C 1
ATOM 3141 O O . GLU A 1 387 ? -12.047 -14.93 -30.531 1 28.86 387 GLU A O 1
ATOM 3146 N N . ASP A 1 388 ? -12.648 -12.977 -31.203 1 28.56 388 ASP A N 1
ATOM 3147 C CA . ASP A 1 388 ? -11.789 -13.062 -32.375 1 28.56 388 ASP A CA 1
ATOM 3148 C C . ASP A 1 388 ? -10.312 -13.016 -31.984 1 28.56 388 ASP A C 1
ATOM 3150 O O . ASP A 1 388 ? -9.477 -13.68 -32.594 1 28.56 388 ASP A O 1
ATOM 3154 N N . ASP A 1 389 ? -9.93 -12.258 -31.078 1 30.97 389 ASP A N 1
ATOM 3155 C CA . ASP A 1 389 ? -8.5 -12.008 -30.969 1 30.97 389 ASP A CA 1
ATOM 3156 C C . ASP A 1 389 ? -7.781 -13.164 -30.297 1 30.97 389 ASP A C 1
ATOM 3158 O O . ASP A 1 389 ? -6.551 -13.227 -30.281 1 30.97 389 ASP A O 1
ATOM 3162 N N . LEU A 1 390 ? -8.367 -14.117 -29.766 1 30.78 390 LEU A N 1
ATOM 3163 C CA . LEU A 1 390 ? -7.844 -15.406 -29.344 1 30.78 390 LEU A CA 1
ATOM 3164 C C . LEU A 1 390 ? -7.273 -16.172 -30.531 1 30.78 390 LEU A C 1
ATOM 3166 O O . LEU A 1 390 ? -6.32 -16.938 -30.391 1 30.78 390 LEU A O 1
ATOM 3170 N N . MET A 1 391 ? -7.66 -15.898 -31.734 1 28.52 391 MET A N 1
ATOM 3171 C CA . MET A 1 391 ? -7.211 -16.609 -32.938 1 28.52 391 MET A CA 1
ATOM 3172 C C . MET A 1 391 ? -5.77 -16.25 -33.281 1 28.52 391 MET A C 1
ATOM 3174 O O . MET A 1 391 ? -4.996 -17.109 -33.688 1 28.52 391 MET A O 1
ATOM 3178 N N . LEU A 1 392 ? -5.434 -15.062 -33.094 1 29.56 392 LEU A N 1
ATOM 3179 C CA . LEU A 1 392 ? -4.102 -14.703 -33.594 1 29.56 392 LEU A CA 1
ATOM 3180 C C . LEU A 1 392 ? -3.021 -15.32 -32.688 1 29.56 392 LEU A C 1
ATOM 3182 O O . LEU A 1 392 ? -1.996 -15.789 -33.188 1 29.56 392 LEU A O 1
ATOM 3186 N N . LEU A 1 393 ? -3.281 -15.461 -31.484 1 30.75 393 LEU A N 1
ATOM 3187 C CA . LEU A 1 393 ? -2.244 -16.031 -30.641 1 30.75 393 LEU A CA 1
ATOM 3188 C C . LEU A 1 393 ? -2.049 -17.516 -30.938 1 30.75 393 LEU A C 1
ATOM 3190 O O . LEU A 1 393 ? -0.949 -18.047 -30.766 1 30.75 393 LEU A O 1
ATOM 3194 N N . ALA A 1 394 ? -2.961 -18.188 -31.453 1 28.89 394 ALA A N 1
ATOM 3195 C CA . ALA A 1 394 ? -2.801 -19.562 -31.922 1 28.89 394 ALA A CA 1
ATOM 3196 C C . ALA A 1 394 ? -1.793 -19.625 -33.062 1 28.89 394 ALA A C 1
ATOM 3198 O O . ALA A 1 394 ? -1.034 -20.594 -33.188 1 28.89 394 ALA A O 1
ATOM 3199 N N . ALA A 1 395 ? -1.669 -18.609 -33.812 1 28.92 395 ALA A N 1
ATOM 3200 C CA . ALA A 1 395 ? -0.8 -18.703 -35 1 28.92 395 ALA A CA 1
ATOM 3201 C C . ALA A 1 395 ? 0.671 -18.641 -34.594 1 28.92 395 ALA A C 1
ATOM 3203 O O . ALA A 1 395 ? 1.517 -19.297 -35.188 1 28.92 395 ALA A O 1
ATOM 3204 N N . THR A 1 396 ? 1.023 -17.938 -33.562 1 30.67 396 THR A N 1
ATOM 3205 C CA . THR A 1 396 ? 2.463 -17.828 -33.344 1 30.67 396 THR A CA 1
ATOM 3206 C C . THR A 1 396 ? 3.004 -19.078 -32.625 1 30.67 396 THR A C 1
ATOM 3208 O O . THR A 1 396 ? 4.203 -19.359 -32.688 1 30.67 396 THR A O 1
ATOM 3211 N N . ARG A 1 397 ? 2.277 -19.859 -31.969 1 30.64 397 ARG A N 1
ATOM 3212 C CA . ARG A 1 397 ? 2.746 -21.109 -31.391 1 30.64 397 ARG A CA 1
ATOM 3213 C C . ARG A 1 397 ? 3.158 -22.094 -32.469 1 30.64 397 ARG A C 1
ATOM 3215 O O . ARG A 1 397 ? 3.92 -23.031 -32.219 1 30.64 397 ARG A O 1
ATOM 3222 N N . ASP A 1 398 ? 2.643 -22.047 -33.625 1 29.66 398 ASP A N 1
ATOM 3223 C CA . ASP A 1 398 ? 3.088 -23.016 -34.625 1 29.66 398 ASP A CA 1
ATOM 3224 C C . ASP A 1 398 ? 4.586 -22.891 -34.875 1 29.66 398 ASP A C 1
ATOM 3226 O O . ASP A 1 398 ? 5.23 -23.844 -35.312 1 29.66 398 ASP A O 1
ATOM 3230 N N . VAL A 1 399 ? 5.156 -21.844 -34.469 1 30.89 399 VAL A N 1
ATOM 3231 C CA . VAL A 1 399 ? 6.586 -21.828 -34.781 1 30.89 399 VAL A CA 1
ATOM 3232 C C . VAL A 1 399 ? 7.348 -22.594 -33.719 1 30.89 399 VAL A C 1
ATOM 3234 O O . VAL A 1 399 ? 8.273 -23.359 -34 1 30.89 399 VAL A O 1
ATOM 3237 N N . ASP A 1 400 ? 6.895 -22.547 -32.406 1 30.64 400 ASP A N 1
ATOM 3238 C CA . ASP A 1 400 ? 7.77 -23.156 -31.422 1 30.64 400 ASP A CA 1
ATOM 3239 C C . ASP A 1 400 ? 7.574 -24.672 -31.375 1 30.64 400 ASP A C 1
ATOM 3241 O O . ASP A 1 400 ? 8.484 -25.406 -30.984 1 30.64 400 ASP A O 1
ATOM 3245 N N . LEU A 1 401 ? 6.434 -25.219 -31.672 1 28.55 401 LEU A N 1
ATOM 3246 C CA . LEU A 1 401 ? 6.273 -26.656 -31.797 1 28.55 401 LEU A CA 1
ATOM 3247 C C . LEU A 1 401 ? 7.148 -27.219 -32.906 1 28.55 401 LEU A C 1
ATOM 3249 O O . LEU A 1 401 ? 7.516 -28.391 -32.906 1 28.55 401 LEU A O 1
ATOM 3253 N N . TYR A 1 402 ? 7.496 -26.438 -33.906 1 26.47 402 TYR A N 1
ATOM 3254 C CA . TYR A 1 402 ? 8.344 -27 -34.969 1 26.47 402 TYR A CA 1
ATOM 3255 C C . TYR A 1 402 ? 9.727 -27.328 -34.406 1 26.47 402 TYR A C 1
ATOM 3257 O O . TYR A 1 402 ? 10.375 -28.281 -34.875 1 26.47 402 TYR A O 1
ATOM 3265 N N . VAL A 1 403 ? 10.273 -26.625 -33.406 1 28.56 403 VAL A N 1
ATOM 3266 C CA . VAL A 1 403 ? 11.648 -26.938 -33.031 1 28.56 403 VAL A CA 1
ATOM 3267 C C . VAL A 1 403 ? 11.688 -28.203 -32.219 1 28.56 403 VAL A C 1
ATOM 3269 O O . VAL A 1 403 ? 12.703 -28.906 -32.188 1 28.56 403 VAL A O 1
ATOM 3272 N N . ARG A 1 404 ? 10.672 -28.406 -31.422 1 30.95 404 ARG A N 1
ATOM 3273 C CA . ARG A 1 404 ? 10.766 -29.641 -30.641 1 30.95 404 ARG A CA 1
ATOM 3274 C C . ARG A 1 404 ? 10.672 -30.875 -31.531 1 30.95 404 ARG A C 1
ATOM 3276 O O . ARG A 1 404 ? 11.203 -31.922 -31.188 1 30.95 404 ARG A O 1
ATOM 3283 N N . GLU A 1 405 ? 9.68 -30.828 -32.344 1 26.66 405 GLU A N 1
ATOM 3284 C CA . GLU A 1 405 ? 9.484 -32.094 -33.062 1 26.66 405 GLU A CA 1
ATOM 3285 C C . GLU A 1 405 ? 10.727 -32.469 -33.844 1 26.66 405 GLU A C 1
ATOM 3287 O O . GLU A 1 405 ? 10.977 -33.656 -34.094 1 26.66 405 GLU A O 1
ATOM 3292 N N . HIS A 1 406 ? 11.367 -31.531 -34.562 1 27.25 406 HIS A N 1
ATOM 3293 C CA . HIS A 1 406 ? 12.375 -32.031 -35.469 1 27.25 406 HIS A CA 1
ATOM 3294 C C . HIS A 1 406 ? 13.68 -32.375 -34.75 1 27.25 406 HIS A C 1
ATOM 3296 O O . HIS A 1 406 ? 14.719 -32.562 -35.375 1 27.25 406 HIS A O 1
ATOM 3302 N N . GLY A 1 407 ? 13.891 -32.188 -33.438 1 25.69 407 GLY A N 1
ATOM 3303 C CA . GLY A 1 407 ? 15.125 -32.875 -33.094 1 25.69 407 GLY A CA 1
ATOM 3304 C C . GLY A 1 407 ? 15.047 -34.375 -33.281 1 25.69 407 GLY A C 1
ATOM 3305 O O . GLY A 1 407 ? 14.117 -35 -32.781 1 25.69 407 GLY A O 1
ATOM 3306 N N . ASP A 1 408 ? 15.547 -34.906 -34.375 1 23.48 408 ASP A N 1
ATOM 3307 C CA . ASP A 1 408 ? 15.711 -36.25 -34.938 1 23.48 408 ASP A CA 1
ATOM 3308 C C . ASP A 1 408 ? 15.969 -37.281 -33.844 1 23.48 408 ASP A C 1
ATOM 3310 O O . ASP A 1 408 ? 16.531 -36.938 -32.812 1 23.48 408 ASP A O 1
ATOM 3314 N N . THR A 1 409 ? 15.297 -38.469 -33.906 1 23.61 409 THR A N 1
ATOM 3315 C CA . THR A 1 409 ? 15.391 -39.875 -33.562 1 23.61 409 THR A CA 1
ATOM 3316 C C . THR A 1 409 ? 16.828 -40.375 -33.719 1 23.61 409 THR A C 1
ATOM 3318 O O . THR A 1 409 ? 17.297 -40.594 -34.844 1 23.61 409 THR A O 1
ATOM 3321 N N . ILE A 1 410 ? 17.953 -39.844 -33.188 1 19.66 410 ILE A N 1
ATOM 3322 C CA . ILE A 1 410 ? 19.047 -40.781 -33.25 1 19.66 410 ILE A CA 1
ATOM 3323 C C . ILE A 1 410 ? 18.641 -42.094 -32.594 1 19.66 410 ILE A C 1
ATOM 3325 O O . ILE A 1 410 ? 18.375 -42.125 -31.375 1 19.66 410 ILE A O 1
ATOM 3329 N N . VAL A 1 411 ? 17.938 -43 -33.281 1 20.23 411 VAL A N 1
ATOM 3330 C CA . VAL A 1 411 ? 17.594 -44.406 -33.094 1 20.23 411 VAL A CA 1
ATOM 3331 C C . VAL A 1 411 ? 18.828 -45.188 -32.719 1 20.23 411 VAL A C 1
ATOM 3333 O O . VAL A 1 411 ? 19.734 -45.375 -33.531 1 20.23 411 VAL A O 1
ATOM 3336 N N . GLU A 1 412 ? 19.625 -44.906 -31.688 1 18.66 412 GLU A N 1
ATOM 3337 C CA . GLU A 1 412 ? 20.578 -45.969 -31.469 1 18.66 412 GLU A CA 1
ATOM 3338 C C . GLU A 1 412 ? 19.875 -47.312 -31.391 1 18.66 412 GLU A C 1
ATOM 3340 O O . GLU A 1 412 ? 18.672 -47.406 -31.109 1 18.66 412 GLU A O 1
ATOM 3345 N N . GLY A 1 413 ? 20.688 -48.5 -31.688 1 16.7 413 GLY A N 1
ATOM 3346 C CA . GLY A 1 413 ? 20.688 -49.938 -31.938 1 16.7 413 GLY A CA 1
ATOM 3347 C C . GLY A 1 413 ? 20.125 -50.719 -30.797 1 16.7 413 GLY A C 1
ATOM 3348 O O . GLY A 1 413 ? 20.031 -50.219 -29.672 1 16.7 413 GLY A O 1
ATOM 3349 N N . GLU A 1 414 ? 19.625 -51.969 -31.078 1 17.69 414 GLU A N 1
ATOM 3350 C CA . GLU A 1 414 ? 18.859 -53.125 -30.609 1 17.69 414 GLU A CA 1
ATOM 3351 C C . GLU A 1 414 ? 19.625 -53.875 -29.531 1 17.69 414 GLU A C 1
ATOM 3353 O O . GLU A 1 414 ? 19.109 -54.844 -28.969 1 17.69 414 GLU A O 1
ATOM 3358 N N . THR A 1 415 ? 20.688 -53.562 -28.859 1 16.81 415 THR A N 1
ATOM 3359 C CA . THR A 1 415 ? 21.281 -54.812 -28.406 1 16.81 415 THR A CA 1
ATOM 3360 C C . THR A 1 415 ? 20.344 -55.531 -27.438 1 16.81 415 THR A C 1
ATOM 3362 O O . THR A 1 415 ? 19.672 -54.906 -26.625 1 16.81 415 THR A O 1
ATOM 3365 N N . CYS A 1 416 ? 20.031 -56.875 -27.672 1 16.61 416 CYS A N 1
ATOM 3366 C CA . CYS A 1 416 ? 19.188 -58 -27.234 1 16.61 416 CYS A CA 1
ATOM 3367 C C . CYS A 1 416 ? 19.594 -58.469 -25.844 1 16.61 416 CYS A C 1
ATOM 3369 O O . CYS A 1 416 ? 18.844 -59.188 -25.188 1 16.61 416 CYS A O 1
ATOM 3371 N N . GLU A 1 417 ? 20.781 -58.438 -25.328 1 16.27 417 GLU A N 1
ATOM 3372 C CA . GLU A 1 417 ? 21.094 -59.75 -24.766 1 16.27 417 GLU A CA 1
ATOM 3373 C C . GLU A 1 417 ? 20.109 -60.125 -23.656 1 16.27 417 GLU A C 1
ATOM 3375 O O . GLU A 1 417 ? 19.422 -59.25 -23.125 1 16.27 417 GLU A O 1
ATOM 3380 N N . GLU A 1 418 ? 20.5 -61.281 -22.953 1 16.44 418 GLU A N 1
ATOM 3381 C CA . GLU A 1 418 ? 20.188 -62.562 -22.328 1 16.44 418 GLU A CA 1
ATOM 3382 C C . GLU A 1 418 ? 19.625 -62.375 -20.922 1 16.44 418 GLU A C 1
ATOM 3384 O O . GLU A 1 418 ? 19.812 -61.312 -20.312 1 16.44 418 GLU A O 1
ATOM 3389 N N . ASP A 1 419 ? 19.172 -63.5 -20.25 1 16.09 419 ASP A N 1
ATOM 3390 C CA . ASP A 1 419 ? 18.172 -64.188 -19.438 1 16.09 419 ASP A CA 1
ATOM 3391 C C . ASP A 1 419 ? 18.422 -63.969 -17.953 1 16.09 419 ASP A C 1
ATOM 3393 O O . ASP A 1 419 ? 17.516 -64.125 -17.125 1 16.09 419 ASP A O 1
ATOM 3397 N N . ASP A 1 420 ? 19.641 -63.875 -17.453 1 16.39 420 ASP A N 1
ATOM 3398 C CA . ASP A 1 420 ? 19.859 -64.875 -16.391 1 16.39 420 ASP A CA 1
ATOM 3399 C C . ASP A 1 420 ? 18.953 -64.562 -15.195 1 16.39 420 ASP A C 1
ATOM 3401 O O . ASP A 1 420 ? 18.625 -63.438 -14.906 1 16.39 420 ASP A O 1
ATOM 3405 N N . GLU A 1 421 ? 18.578 -65.688 -14.359 1 16.28 421 GLU A N 1
ATOM 3406 C CA . GLU A 1 421 ? 17.703 -66.5 -13.469 1 16.28 421 GLU A CA 1
ATOM 3407 C C . GLU A 1 421 ? 17.766 -65.938 -12.047 1 16.28 421 GLU A C 1
ATOM 3409 O O . GLU A 1 421 ? 16.719 -65.75 -11.398 1 16.28 421 GLU A O 1
ATOM 3414 N N . ASP A 1 422 ? 18.906 -66.062 -11.312 1 16.12 422 ASP A N 1
ATOM 3415 C CA . ASP A 1 422 ? 18.875 -66.938 -10.125 1 16.12 422 ASP A CA 1
ATOM 3416 C C . ASP A 1 422 ? 18.109 -66.25 -8.992 1 16.12 422 ASP A C 1
ATOM 3418 O O . ASP A 1 422 ? 17.953 -65 -8.977 1 16.12 422 ASP A O 1
ATOM 3422 N N . GLU A 1 423 ? 17.969 -67.062 -7.73 1 15.97 423 GLU A N 1
ATOM 3423 C CA . GLU A 1 423 ? 17.266 -67.688 -6.641 1 15.97 423 GLU A CA 1
ATOM 3424 C C . GLU A 1 423 ? 17.297 -66.875 -5.367 1 15.97 423 GLU A C 1
ATOM 3426 O O . GLU A 1 423 ? 16.297 -66.75 -4.652 1 15.97 423 GLU A O 1
ATOM 3431 N N . ASP A 1 424 ? 18.484 -66.5 -4.766 1 15.44 424 ASP A N 1
ATOM 3432 C CA . ASP A 1 424 ? 18.703 -67 -3.408 1 15.44 424 ASP A CA 1
ATOM 3433 C C . ASP A 1 424 ? 17.828 -66.25 -2.404 1 15.44 424 ASP A C 1
ATOM 3435 O O . ASP A 1 424 ? 17.438 -65.125 -2.656 1 15.44 424 ASP A O 1
ATOM 3439 N N . GLU A 1 425 ? 17.734 -66.812 -0.997 1 15.97 425 GLU A N 1
ATOM 3440 C CA . GLU A 1 425 ? 17.109 -67.312 0.217 1 15.97 425 GLU A CA 1
ATOM 3441 C C . GLU A 1 425 ? 17.125 -66.312 1.327 1 15.97 425 GLU A C 1
ATOM 3443 O O . GLU A 1 425 ? 16.172 -66.188 2.109 1 15.97 425 GLU A O 1
ATOM 3448 N N . GLU A 1 426 ? 18.266 -65.688 1.688 1 15.21 426 GLU A N 1
ATOM 3449 C CA . GLU A 1 426 ? 18.625 -65.875 3.084 1 15.21 426 GLU A CA 1
ATOM 3450 C C . GLU A 1 426 ? 17.672 -65.125 4.02 1 15.21 426 GLU A C 1
ATOM 3452 O O . GLU A 1 426 ? 17.016 -64.188 3.617 1 15.21 426 GLU A O 1
ATOM 3457 N N . GLU A 1 427 ? 17.922 -65.375 5.477 1 15.9 427 GLU A N 1
ATOM 3458 C CA . GLU A 1 427 ? 17.531 -65.812 6.812 1 15.9 427 GLU A CA 1
ATOM 3459 C C . GLU A 1 427 ? 17.062 -64.625 7.664 1 15.9 427 GLU A C 1
ATOM 3461 O O . GLU A 1 427 ? 15.914 -64.625 8.109 1 15.9 427 GLU A O 1
ATOM 3466 N N . GLU A 1 428 ? 17.75 -64.438 8.969 1 15.17 428 GLU A N 1
ATOM 3467 C CA . GLU A 1 428 ? 17.438 -64.75 10.359 1 15.17 428 GLU A CA 1
ATOM 3468 C C . GLU A 1 428 ? 17 -63.531 11.125 1 15.17 428 GLU A C 1
ATOM 3470 O O . GLU A 1 428 ? 15.953 -63.531 11.789 1 15.17 428 GLU A O 1
ATOM 3475 N N . GLU A 1 429 ? 17.891 -62.719 11.797 1 15.41 429 GLU A N 1
ATOM 3476 C CA . GLU A 1 429 ? 18.062 -62.75 13.242 1 15.41 429 GLU A CA 1
ATOM 3477 C C . GLU A 1 429 ? 17.109 -61.781 13.93 1 15.41 429 GLU A C 1
ATOM 3479 O O . GLU A 1 429 ? 16.625 -60.844 13.305 1 15.41 429 GLU A O 1
ATOM 3484 N N . GLU A 1 430 ? 17.125 -61.75 15.453 1 15.76 430 GLU A N 1
ATOM 3485 C CA . GLU A 1 430 ? 16.531 -61.906 16.781 1 15.76 430 GLU A CA 1
ATOM 3486 C C . GLU A 1 430 ? 16.297 -60.531 17.422 1 15.76 430 GLU A C 1
ATOM 3488 O O . GLU A 1 430 ? 15.234 -60.281 18 1 15.76 430 GLU A O 1
ATOM 3493 N N . GLU A 1 431 ? 17.266 -59.656 17.781 1 15.32 431 GLU A N 1
ATOM 3494 C CA . GLU A 1 431 ? 17.531 -59.438 19.203 1 15.32 431 GLU A CA 1
ATOM 3495 C C . GLU A 1 431 ? 16.484 -58.531 19.828 1 15.32 431 GLU A C 1
ATOM 3497 O O . GLU A 1 431 ? 15.82 -57.75 19.125 1 15.32 431 GLU A O 1
ATOM 3502 N N . ASP A 1 432 ? 16.703 -58.125 21.25 1 15.32 432 ASP A N 1
ATOM 3503 C CA . ASP A 1 432 ? 16.312 -58.094 22.656 1 15.32 432 ASP A CA 1
ATOM 3504 C C . ASP A 1 432 ? 15.641 -56.75 23.016 1 15.32 432 ASP A C 1
ATOM 3506 O O . ASP A 1 432 ? 15.438 -55.906 22.156 1 15.32 432 ASP A O 1
ATOM 3510 N N . LYS A 1 433 ? 16.156 -56.125 24.375 1 16.77 433 LYS A N 1
ATOM 3511 C CA . LYS A 1 433 ? 15.773 -55.938 25.766 1 16.77 433 LYS A CA 1
ATOM 3512 C C . LYS A 1 433 ? 15.211 -54.562 26.016 1 16.77 433 LYS A C 1
ATOM 3514 O O . LYS A 1 433 ? 14.156 -54.406 26.641 1 16.77 433 LYS A O 1
ATOM 3519 N N . VAL A 1 434 ? 16.016 -53.375 26.25 1 15.95 434 VAL A N 1
ATOM 3520 C CA . VAL A 1 434 ? 16.234 -52.875 27.594 1 15.95 434 VAL A CA 1
ATOM 3521 C C . VAL A 1 434 ? 15.07 -51.969 28 1 15.95 434 VAL A C 1
ATOM 3523 O O . VAL A 1 434 ? 14.438 -51.344 27.141 1 15.95 434 VAL A O 1
ATOM 3526 N N . GLU A 1 435 ? 14.75 -51.719 29.547 1 16.42 435 GLU A N 1
ATOM 3527 C CA . GLU A 1 435 ? 14.016 -51.531 30.781 1 16.42 435 GLU A CA 1
ATOM 3528 C C . GLU A 1 435 ? 13.969 -50.031 31.156 1 16.42 435 GLU A C 1
ATOM 3530 O O . GLU A 1 435 ? 13.258 -49.656 32.094 1 16.42 435 GLU A O 1
ATOM 3535 N N . ASP A 1 436 ? 14.641 -49.031 30.844 1 16.52 436 ASP A N 1
ATOM 3536 C CA . ASP A 1 436 ? 15.055 -48.125 31.906 1 16.52 436 ASP A CA 1
ATOM 3537 C C . ASP A 1 436 ? 13.852 -47.438 32.531 1 16.52 436 ASP A C 1
ATOM 3539 O O . ASP A 1 436 ? 12.953 -46.969 31.812 1 16.52 436 ASP A O 1
ATOM 3543 N N . GLU A 1 437 ? 13.656 -47.219 34.125 1 16.95 437 GLU A N 1
ATOM 3544 C CA . GLU A 1 437 ? 13.094 -47 35.469 1 16.95 437 GLU A CA 1
ATOM 3545 C C . GLU A 1 437 ? 12.953 -45.5 35.719 1 16.95 437 GLU A C 1
ATOM 3547 O O . GLU A 1 437 ? 12.07 -45.062 36.469 1 16.95 437 GLU A O 1
ATOM 3552 N N . ASP A 1 438 ? 13.898 -44.594 35.781 1 16.75 438 ASP A N 1
ATOM 3553 C CA . ASP A 1 438 ? 14.18 -43.781 36.969 1 16.75 438 ASP A CA 1
ATOM 3554 C C . ASP A 1 438 ? 12.977 -42.906 37.344 1 16.75 438 ASP A C 1
ATOM 3556 O O . ASP A 1 438 ? 12.141 -42.594 36.469 1 16.75 438 ASP A O 1
ATOM 3560 N N . GLU A 1 439 ? 12.961 -42.125 38.781 1 17.02 439 GLU A N 1
ATOM 3561 C CA . GLU A 1 439 ? 12.742 -41.75 40.188 1 17.02 439 GLU A CA 1
ATOM 3562 C C . GLU A 1 439 ? 12.227 -40.312 40.281 1 17.02 439 GLU A C 1
ATOM 3564 O O . GLU A 1 439 ? 11.25 -40.031 40.969 1 17.02 439 GLU A O 1
ATOM 3569 N N . ASP A 1 440 ? 13.109 -39.312 40.5 1 17.86 440 ASP A N 1
ATOM 3570 C CA . ASP A 1 440 ? 13.195 -38.438 41.656 1 17.86 440 ASP A CA 1
ATOM 3571 C C . ASP A 1 440 ? 11.961 -37.562 41.781 1 17.86 440 ASP A C 1
ATOM 3573 O O . ASP A 1 440 ? 11.234 -37.375 40.812 1 17.86 440 ASP A O 1
ATOM 3577 N N . SER A 1 441 ? 12.117 -36.375 42.75 1 17.69 441 SER A N 1
ATOM 3578 C CA . SER A 1 441 ? 12.125 -35.719 44.062 1 17.69 441 SER A CA 1
ATOM 3579 C C . SER A 1 441 ? 11.281 -34.438 44.031 1 17.69 441 SER A C 1
ATOM 3581 O O . SER A 1 441 ? 10.398 -34.25 44.875 1 17.69 441 SER A O 1
ATOM 3583 N N . ASP A 1 442 ? 11.891 -33.312 44.594 1 18.09 442 ASP A N 1
ATOM 3584 C CA . ASP A 1 442 ? 11.641 -32.375 45.688 1 18.09 442 ASP A CA 1
ATOM 3585 C C . ASP A 1 442 ? 10.477 -31.438 45.344 1 18.09 442 ASP A C 1
ATOM 3587 O O . ASP A 1 442 ? 10.047 -31.344 44.188 1 18.09 442 ASP A O 1
ATOM 3591 N N . GLU A 1 443 ? 10.75 -30.078 46 1 19.03 443 GLU A N 1
ATOM 3592 C CA . GLU A 1 443 ? 10.625 -29.141 47.125 1 19.03 443 GLU A CA 1
ATOM 3593 C C . GLU A 1 443 ? 9.719 -27.969 46.75 1 19.03 443 GLU A C 1
ATOM 3595 O O . GLU A 1 443 ? 8.797 -27.641 47.5 1 19.03 443 GLU A O 1
ATOM 3600 N N . TYR A 1 444 ? 10.203 -26.562 46.875 1 21.31 444 TYR A N 1
ATOM 3601 C CA . TYR A 1 444 ? 9.5 -25.375 47.344 1 21.31 444 TYR A CA 1
ATOM 3602 C C . TYR A 1 444 ? 8.383 -24.984 46.375 1 21.31 444 TYR A C 1
ATOM 3604 O O . TYR A 1 444 ? 8.5 -25.172 45.156 1 21.31 444 TYR A O 1
ATOM 3612 N N . MET B 1 1 ? 58.906 -28.438 -35.906 1 28.56 1 MET B N 1
ATOM 3613 C CA . MET B 1 1 ? 57.688 -28.031 -35.188 1 28.56 1 MET B CA 1
ATOM 3614 C C . MET B 1 1 ? 57.562 -28.781 -33.875 1 28.56 1 MET B C 1
ATOM 3616 O O . MET B 1 1 ? 57.375 -30 -33.875 1 28.56 1 MET B O 1
ATOM 3620 N N . LEU B 1 2 ? 58.281 -28.453 -32.844 1 36.06 2 LEU B N 1
ATOM 3621 C CA . LEU B 1 2 ? 58.5 -29.094 -31.547 1 36.06 2 LEU B CA 1
ATOM 3622 C C . LEU B 1 2 ? 57.156 -29.266 -30.797 1 36.06 2 LEU B C 1
ATOM 3624 O O . LEU B 1 2 ? 56.438 -28.297 -30.609 1 36.06 2 LEU B O 1
ATOM 3628 N N . SER B 1 3 ? 56.562 -30.453 -30.875 1 36.56 3 SER B N 1
ATOM 3629 C CA . SER B 1 3 ? 55.344 -30.906 -30.25 1 36.56 3 SER B CA 1
ATOM 3630 C C . SER B 1 3 ? 55.312 -30.547 -28.766 1 36.56 3 SER B C 1
ATOM 3632 O O . SER B 1 3 ? 56.281 -30.812 -28.047 1 36.56 3 SER B O 1
ATOM 3634 N N . ARG B 1 4 ? 54.688 -29.438 -28.359 1 44.06 4 ARG B N 1
ATOM 3635 C CA . ARG B 1 4 ? 54.5 -29.078 -26.953 1 44.06 4 ARG B CA 1
ATOM 3636 C C . ARG B 1 4 ? 54.25 -30.328 -26.094 1 44.06 4 ARG B C 1
ATOM 3638 O O . ARG B 1 4 ? 53.5 -31.219 -26.516 1 44.06 4 ARG B O 1
ATOM 3645 N N . PRO B 1 5 ? 55.125 -30.656 -25.188 1 43.84 5 PRO B N 1
ATOM 3646 C CA . PRO B 1 5 ? 54.906 -31.828 -24.312 1 43.84 5 PRO B CA 1
ATOM 3647 C C . PRO B 1 5 ? 53.5 -31.891 -23.75 1 43.84 5 PRO B C 1
ATOM 3649 O O . PRO B 1 5 ? 52.844 -30.859 -23.578 1 43.84 5 PRO B O 1
ATOM 3652 N N . PRO B 1 6 ? 52.688 -33.031 -23.891 1 42.97 6 PRO B N 1
ATOM 3653 C CA . PRO B 1 6 ? 51.312 -33.219 -23.406 1 42.97 6 PRO B CA 1
ATOM 3654 C C . PRO B 1 6 ? 51.125 -32.781 -21.953 1 42.97 6 PRO B C 1
ATOM 3656 O O . PRO B 1 6 ? 52 -33.062 -21.109 1 42.97 6 PRO B O 1
ATOM 3659 N N . VAL B 1 7 ? 50.656 -31.625 -21.594 1 47.72 7 VAL B N 1
ATOM 3660 C CA . VAL B 1 7 ? 50.312 -31.219 -20.25 1 47.72 7 VAL B CA 1
ATOM 3661 C C . VAL B 1 7 ? 49.781 -32.406 -19.453 1 47.72 7 VAL B C 1
ATOM 3663 O O . VAL B 1 7 ? 48.875 -33.125 -19.906 1 47.72 7 VAL B O 1
ATOM 3666 N N . PRO B 1 8 ? 50.5 -32.906 -18.547 1 48.81 8 PRO B N 1
ATOM 3667 C CA . PRO B 1 8 ? 50.094 -34.125 -17.844 1 48.81 8 PRO B CA 1
ATOM 3668 C C . PRO B 1 8 ?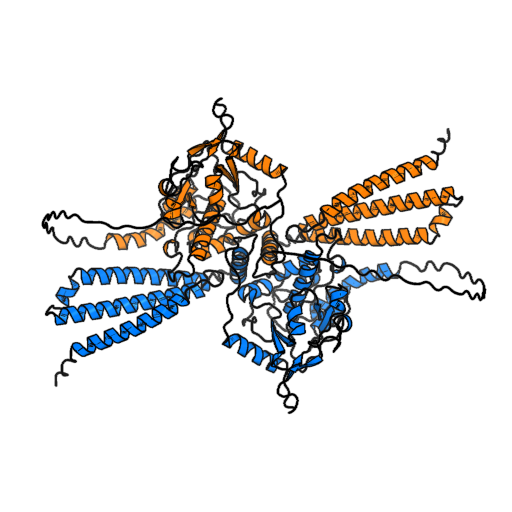 48.656 -34.094 -17.359 1 48.81 8 PRO B C 1
ATOM 3670 O O . PRO B 1 8 ? 48.156 -33 -16.969 1 48.81 8 PRO B O 1
ATOM 3673 N N . ILE B 1 9 ? 47.781 -34.969 -17.656 1 49.88 9 ILE B N 1
ATOM 3674 C CA . ILE B 1 9 ? 46.344 -35.219 -17.375 1 49.88 9 ILE B CA 1
ATOM 3675 C C . ILE B 1 9 ? 46.062 -34.875 -15.922 1 49.88 9 ILE B C 1
ATOM 3677 O O . ILE B 1 9 ? 44.969 -34.344 -15.625 1 49.88 9 ILE B O 1
ATOM 3681 N N . ARG B 1 10 ? 47.062 -35.062 -15.016 1 55.34 10 ARG B N 1
ATOM 3682 C CA . ARG B 1 10 ? 46.875 -34.875 -13.578 1 55.34 10 ARG B CA 1
ATOM 3683 C C . ARG B 1 10 ? 46.656 -33.406 -13.242 1 55.34 10 ARG B C 1
ATOM 3685 O O . ARG B 1 10 ? 45.906 -33.062 -12.328 1 55.34 10 ARG B O 1
ATOM 3692 N N . THR B 1 11 ? 47.281 -32.562 -13.945 1 57.44 11 THR B N 1
ATOM 3693 C CA . THR B 1 11 ? 47.281 -31.125 -13.656 1 57.44 11 THR B CA 1
ATOM 3694 C C . THR B 1 11 ? 46 -30.469 -14.117 1 57.44 11 THR B C 1
ATOM 3696 O O . THR B 1 11 ? 45.469 -29.562 -13.461 1 57.44 11 THR B O 1
ATOM 3699 N N . SER B 1 12 ? 45.469 -30.969 -15.195 1 64 12 SER B N 1
ATOM 3700 C CA . SER B 1 12 ? 44.219 -30.406 -15.719 1 64 12 SER B CA 1
ATOM 3701 C C . SER B 1 12 ? 43.031 -30.703 -14.805 1 64 12 SER B C 1
ATOM 3703 O O . SER B 1 12 ? 42.188 -29.844 -14.562 1 64 12 SER B O 1
ATOM 3705 N N . SER B 1 13 ? 43.156 -31.891 -14.258 1 68.62 13 SER B N 1
ATOM 3706 C CA . SER B 1 13 ? 42.062 -32.312 -13.352 1 68.62 13 SER B CA 1
ATOM 3707 C C . SER B 1 13 ? 42.094 -31.484 -12.07 1 68.62 13 SER B C 1
ATOM 3709 O O . SER B 1 13 ? 41.031 -31.078 -11.578 1 68.62 13 SER B O 1
ATOM 3711 N N . LYS B 1 14 ? 43.375 -31.188 -11.633 1 76 14 LYS B N 1
ATOM 3712 C CA . LYS B 1 14 ? 43.469 -30.375 -10.43 1 76 14 LYS B CA 1
ATOM 3713 C C . LYS B 1 14 ? 42.969 -28.953 -10.672 1 76 14 LYS B C 1
ATOM 3715 O O . LYS B 1 14 ? 42.312 -28.359 -9.797 1 76 14 LYS B O 1
ATOM 3720 N N . ARG B 1 15 ? 43.25 -28.453 -11.867 1 82.5 15 ARG B N 1
ATOM 3721 C CA . ARG B 1 15 ? 42.781 -27.109 -12.219 1 82.5 15 ARG B CA 1
ATOM 3722 C C . ARG B 1 15 ? 41.25 -27.062 -12.25 1 82.5 15 ARG B C 1
ATOM 3724 O O . ARG B 1 15 ? 40.656 -26.094 -11.758 1 82.5 15 ARG B O 1
ATOM 3731 N N . HIS B 1 16 ? 40.688 -28.078 -12.781 1 86.5 16 HIS B N 1
ATOM 3732 C CA . HIS B 1 16 ? 39.25 -28.109 -12.867 1 86.5 16 HIS B CA 1
ATOM 3733 C C . HIS B 1 16 ? 38.625 -28.25 -11.484 1 86.5 16 HIS B C 1
ATOM 3735 O O . HIS B 1 16 ? 37.562 -27.688 -11.219 1 86.5 16 HIS B O 1
ATOM 3741 N N . LEU B 1 17 ? 39.344 -28.938 -10.68 1 84.25 17 LEU B N 1
ATOM 3742 C CA . LEU B 1 17 ? 38.812 -29.125 -9.32 1 84.25 17 LEU B CA 1
ATOM 3743 C C . LEU B 1 17 ? 38.875 -27.812 -8.547 1 84.25 17 LEU B C 1
ATOM 3745 O O . LEU B 1 17 ? 37.969 -27.5 -7.766 1 84.25 17 LEU B O 1
ATOM 3749 N N . ASP B 1 18 ? 39.938 -27.078 -8.797 1 88.62 18 ASP B N 1
ATOM 3750 C CA . ASP B 1 18 ? 40.062 -25.766 -8.172 1 88.62 18 ASP B CA 1
ATOM 3751 C C . ASP B 1 18 ? 39 -24.797 -8.703 1 88.62 18 ASP B C 1
ATOM 3753 O O . ASP B 1 18 ? 38.406 -24.031 -7.938 1 88.62 18 ASP B O 1
ATOM 3757 N N . GLU B 1 19 ? 38.781 -24.891 -9.969 1 89.81 19 GLU B N 1
ATOM 3758 C CA . GLU B 1 19 ? 37.75 -24.047 -10.57 1 89.81 19 GLU B CA 1
ATOM 3759 C C . GLU B 1 19 ? 36.344 -24.391 -10.023 1 89.81 19 GLU B C 1
ATOM 3761 O O . GLU B 1 19 ? 35.531 -23.516 -9.789 1 89.81 19 GLU B O 1
ATOM 3766 N N . LEU B 1 20 ? 36.188 -25.641 -9.789 1 90.12 20 LEU B N 1
ATOM 3767 C CA . LEU B 1 20 ? 34.906 -26.094 -9.242 1 90.12 20 LEU B CA 1
ATOM 3768 C C . LEU B 1 20 ? 34.719 -25.562 -7.824 1 90.12 20 LEU B C 1
ATOM 3770 O O . LEU B 1 20 ? 33.594 -25.172 -7.453 1 90.12 20 LEU B O 1
ATOM 3774 N N . LYS B 1 21 ? 35.719 -25.531 -7.082 1 90.38 21 LYS B N 1
ATOM 3775 C CA . LYS B 1 21 ? 35.656 -25 -5.727 1 90.38 21 LYS B CA 1
ATOM 3776 C C . LYS B 1 21 ? 35.312 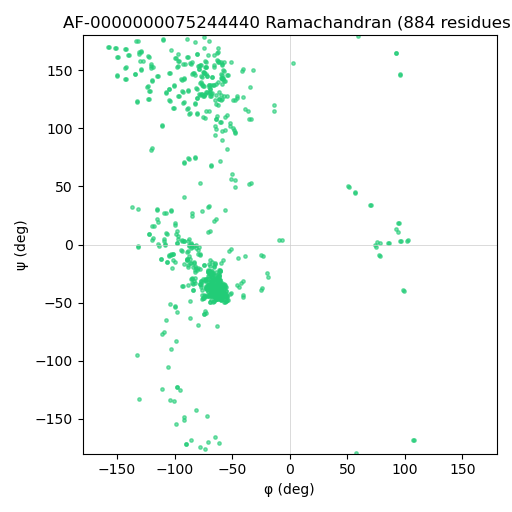-23.5 -5.742 1 90.38 21 LYS B C 1
ATOM 3778 O O . LYS B 1 21 ? 34.5 -23.047 -4.957 1 90.38 21 LYS B O 1
ATOM 3783 N N . GLU B 1 22 ? 35.906 -22.812 -6.652 1 92.12 22 GLU B N 1
ATOM 3784 C CA . GLU B 1 22 ? 35.656 -21.375 -6.766 1 92.12 22 GLU B CA 1
ATOM 3785 C C . GLU B 1 22 ? 34.219 -21.094 -7.18 1 92.12 22 GLU B C 1
ATOM 3787 O O . GLU B 1 22 ? 33.594 -20.188 -6.633 1 92.12 22 GLU B O 1
ATOM 3792 N N . ILE B 1 23 ? 33.75 -21.828 -8.094 1 92.94 23 ILE B N 1
ATOM 3793 C CA . ILE B 1 23 ? 32.406 -21.594 -8.594 1 92.94 23 ILE B CA 1
ATOM 3794 C C . ILE B 1 23 ? 31.391 -21.969 -7.523 1 92.94 23 ILE B C 1
ATOM 3796 O O . ILE B 1 23 ? 30.359 -21.312 -7.391 1 92.94 23 ILE B O 1
ATOM 3800 N N . ASN B 1 24 ? 31.734 -23 -6.805 1 91.81 24 ASN B N 1
ATOM 3801 C CA . ASN B 1 24 ? 30.828 -23.406 -5.723 1 91.81 24 ASN B CA 1
ATOM 3802 C C . ASN B 1 24 ? 30.75 -22.328 -4.641 1 91.81 24 ASN B C 1
ATOM 3804 O O . ASN B 1 24 ? 29.688 -22.062 -4.094 1 91.81 24 ASN B O 1
ATOM 3808 N N . GLU B 1 25 ? 31.828 -21.734 -4.379 1 92.38 25 GLU B N 1
ATOM 3809 C CA . GLU B 1 25 ? 31.844 -20.641 -3.41 1 92.38 25 GLU B CA 1
ATOM 3810 C C . GLU B 1 25 ? 31.062 -19.438 -3.928 1 92.38 25 GLU B C 1
ATOM 3812 O O . GLU B 1 25 ? 30.297 -18.812 -3.18 1 92.38 25 GLU B O 1
ATOM 3817 N N . SER B 1 26 ? 31.266 -19.203 -5.168 1 92.12 26 SER B N 1
ATOM 3818 C CA . SER B 1 26 ? 30.531 -18.109 -5.785 1 92.12 26 SER B CA 1
ATOM 3819 C C . SER B 1 26 ? 29.031 -18.359 -5.773 1 92.12 26 SER B C 1
ATOM 3821 O O . SER B 1 26 ? 28.234 -17.469 -5.477 1 92.12 26 SER B O 1
ATOM 3823 N N . LEU B 1 27 ? 28.688 -19.578 -6.035 1 91.06 27 LEU B N 1
ATOM 3824 C CA . LEU B 1 27 ? 27.297 -19.984 -6.059 1 91.06 27 LEU B CA 1
ATOM 3825 C C . LEU B 1 27 ? 26.672 -19.844 -4.676 1 91.06 27 LEU B C 1
ATOM 3827 O O . LEU B 1 27 ? 25.531 -19.391 -4.543 1 91.06 27 LEU B O 1
ATOM 3831 N N . GLN B 1 28 ? 27.406 -20.219 -3.75 1 89.94 28 GLN B N 1
ATOM 3832 C CA . GLN B 1 28 ? 26.906 -20.125 -2.385 1 89.94 28 GLN B CA 1
ATOM 3833 C C . GLN B 1 28 ? 26.672 -18.672 -1.981 1 89.94 28 GLN B C 1
ATOM 3835 O O . GLN B 1 28 ? 25.656 -18.344 -1.363 1 89.94 28 GLN B O 1
ATOM 3840 N N . ARG B 1 29 ? 27.516 -17.812 -2.346 1 90.31 29 ARG B N 1
ATOM 3841 C CA . ARG B 1 29 ? 27.406 -16.391 -2.045 1 90.31 29 ARG B CA 1
ATOM 3842 C C . ARG B 1 29 ? 26.203 -15.773 -2.76 1 90.31 29 ARG B C 1
ATOM 3844 O O . ARG B 1 29 ? 25.438 -15.023 -2.16 1 90.31 29 ARG B O 1
ATOM 3851 N N . LYS B 1 30 ? 26.062 -16.141 -3.943 1 89.44 30 LYS B N 1
ATOM 3852 C CA . LYS B 1 30 ? 24.969 -15.57 -4.742 1 89.44 30 LYS B CA 1
ATOM 3853 C C . LYS B 1 30 ? 23.625 -16.109 -4.297 1 89.44 30 LYS B C 1
ATOM 3855 O O . LYS B 1 30 ? 22.625 -15.391 -4.309 1 89.44 30 LYS B O 1
ATOM 3860 N N . ARG B 1 31 ? 23.578 -17.359 -3.916 1 87.75 31 ARG B N 1
ATOM 3861 C CA . ARG B 1 31 ? 22.344 -17.953 -3.436 1 87.75 31 ARG B CA 1
ATOM 3862 C C . ARG B 1 31 ? 21.891 -17.312 -2.129 1 87.75 31 ARG B C 1
ATOM 3864 O O . ARG B 1 31 ? 20.688 -17.188 -1.877 1 87.75 31 ARG B O 1
ATOM 3871 N N . ARG B 1 32 ? 22.812 -16.875 -1.357 1 84 32 ARG B N 1
ATOM 3872 C CA . ARG B 1 32 ? 22.484 -16.188 -0.107 1 84 32 ARG B CA 1
ATOM 3873 C C . ARG B 1 32 ? 21.859 -14.828 -0.373 1 84 32 ARG B C 1
ATOM 3875 O O . ARG B 1 32 ? 21.062 -14.344 0.425 1 84 32 ARG B O 1
ATOM 3882 N N . LYS B 1 33 ? 22.172 -14.328 -1.539 1 83.5 33 LYS B N 1
ATOM 3883 C CA . LYS B 1 33 ? 21.672 -13.008 -1.891 1 83.5 33 LYS B CA 1
ATOM 3884 C C . LYS B 1 33 ? 20.359 -13.109 -2.68 1 83.5 33 LYS B C 1
ATOM 3886 O O . LYS B 1 33 ? 19.719 -12.094 -2.955 1 83.5 33 LYS B O 1
ATOM 3891 N N . LEU B 1 34 ? 20.047 -14.391 -2.971 1 86.25 34 LEU B N 1
ATOM 3892 C CA . LEU B 1 34 ? 18.859 -14.609 -3.803 1 86.25 34 LEU B CA 1
ATOM 3893 C C . LEU B 1 34 ? 17.594 -14.57 -2.963 1 86.25 34 LEU B C 1
ATOM 3895 O O . LEU B 1 34 ? 17.016 -15.617 -2.67 1 86.25 34 LEU B O 1
ATOM 3899 N N . HIS B 1 35 ? 17.156 -13.461 -2.553 1 83.5 35 HIS B N 1
ATOM 3900 C CA . HIS B 1 35 ? 15.883 -13.266 -1.866 1 83.5 35 HIS B CA 1
ATOM 3901 C C . HIS B 1 35 ? 15.227 -11.953 -2.287 1 83.5 35 HIS B C 1
ATOM 3903 O O . HIS B 1 35 ? 15.922 -10.961 -2.545 1 83.5 35 HIS B O 1
ATOM 3909 N N . PRO B 1 36 ? 13.93 -12.023 -2.4 1 83.19 36 PRO B N 1
ATOM 3910 C CA . PRO B 1 36 ? 13.227 -10.812 -2.811 1 83.19 36 PRO B CA 1
ATOM 3911 C C . PRO B 1 36 ? 13.25 -9.727 -1.737 1 83.19 36 PRO B C 1
ATOM 3913 O O . PRO B 1 36 ? 13.102 -10.023 -0.548 1 83.19 36 PRO B O 1
ATOM 3916 N N . LYS B 1 37 ? 13.594 -8.539 -2.113 1 77.62 37 LYS B N 1
ATOM 3917 C CA . LYS B 1 37 ? 13.531 -7.375 -1.236 1 77.62 37 LYS B CA 1
ATOM 3918 C C . LYS B 1 37 ? 12.188 -6.656 -1.38 1 77.62 37 LYS B C 1
ATOM 3920 O O . LYS B 1 37 ? 12.102 -5.617 -2.039 1 77.62 37 LYS B O 1
ATOM 3925 N N . GLY B 1 38 ? 11.133 -7.273 -0.896 1 78.81 38 GLY B N 1
ATOM 3926 C CA . GLY B 1 38 ? 9.805 -6.684 -0.963 1 78.81 38 GLY B CA 1
ATOM 3927 C C . GLY B 1 38 ? 8.977 -7.215 -2.117 1 78.81 38 GLY B C 1
ATOM 3928 O O . GLY B 1 38 ? 7.75 -7.273 -2.029 1 78.81 38 GLY B O 1
ATOM 3929 N N . SER B 1 39 ? 9.68 -7.43 -3.309 1 85.5 39 SER B N 1
ATOM 3930 C CA . SER B 1 39 ? 9.039 -8.008 -4.484 1 85.5 39 SER B CA 1
ATOM 3931 C C . SER B 1 39 ? 10.047 -8.766 -5.344 1 85.5 39 SER B C 1
ATOM 3933 O O . SER B 1 39 ? 11.25 -8.727 -5.082 1 85.5 39 SER B O 1
ATOM 3935 N N . PHE B 1 40 ? 9.523 -9.477 -6.277 1 88 40 PHE B N 1
ATOM 3936 C CA . PHE B 1 40 ? 10.375 -10.148 -7.254 1 88 40 PHE B CA 1
ATOM 3937 C C . PHE B 1 40 ? 10.664 -9.234 -8.438 1 88 40 PHE B C 1
ATOM 3939 O O . PHE B 1 40 ? 10.164 -9.453 -9.539 1 88 40 PHE B O 1
ATOM 3946 N N . ASP B 1 41 ? 11.531 -8.297 -8.148 1 86.75 41 ASP B N 1
ATOM 3947 C CA . ASP B 1 41 ? 11.805 -7.242 -9.125 1 86.75 41 ASP B CA 1
ATOM 3948 C C . ASP B 1 41 ? 12.945 -7.633 -10.055 1 86.75 41 ASP B C 1
ATOM 3950 O O . ASP B 1 41 ? 13.375 -8.789 -10.078 1 86.75 41 ASP B O 1
ATOM 3954 N N . ALA B 1 42 ? 13.375 -6.664 -10.867 1 87.44 42 ALA B N 1
ATOM 3955 C CA . ALA B 1 42 ? 14.422 -6.914 -11.859 1 87.44 42 ALA B CA 1
ATOM 3956 C C . ALA B 1 42 ? 15.734 -7.305 -11.188 1 87.44 42 ALA B C 1
ATOM 3958 O O . ALA B 1 42 ? 16.484 -8.133 -11.703 1 87.44 42 ALA B O 1
ATOM 3959 N N . GLU B 1 43 ? 15.992 -6.746 -10.031 1 86.12 43 GLU B N 1
ATOM 3960 C CA . GLU B 1 43 ? 17.219 -7.086 -9.312 1 86.12 43 GLU B CA 1
ATOM 3961 C C . GLU B 1 43 ? 17.203 -8.547 -8.875 1 86.12 43 GLU B C 1
ATOM 3963 O O . GLU B 1 43 ? 18.234 -9.234 -8.961 1 86.12 43 GLU B O 1
ATOM 3968 N N . TYR B 1 44 ? 16.109 -8.984 -8.398 1 89.31 44 TYR B N 1
ATOM 3969 C CA . TYR B 1 44 ? 15.969 -10.391 -8.016 1 89.31 44 TYR B CA 1
ATOM 3970 C C . TYR B 1 44 ? 16.281 -11.305 -9.195 1 89.31 44 TYR B C 1
ATOM 3972 O O . TYR B 1 44 ? 17.062 -12.25 -9.055 1 89.31 44 TYR B O 1
ATOM 3980 N N . TRP B 1 45 ? 15.703 -11.047 -10.281 1 90.5 45 TRP B N 1
ATOM 3981 C CA . TRP B 1 45 ? 15.859 -11.922 -11.438 1 90.5 45 TRP B CA 1
ATOM 3982 C C . TRP B 1 45 ? 17.25 -11.781 -12.047 1 90.5 45 TRP B C 1
ATOM 3984 O O . TRP B 1 45 ? 17.781 -12.727 -12.625 1 90.5 45 TRP B O 1
ATOM 3994 N N . SER B 1 46 ? 17.859 -10.602 -11.922 1 92 46 SER B N 1
ATOM 3995 C CA . SER B 1 46 ? 19.25 -10.469 -12.336 1 92 46 SER B CA 1
ATOM 3996 C C . SER B 1 46 ? 20.156 -11.383 -11.523 1 92 46 SER B C 1
ATOM 3998 O O . SER B 1 46 ? 21.047 -12.039 -12.078 1 92 46 SER B O 1
ATOM 4000 N N . THR B 1 47 ? 19.875 -11.406 -10.258 1 91.06 47 THR B N 1
ATOM 4001 C CA . THR B 1 47 ? 20.625 -12.312 -9.398 1 91.06 47 THR B CA 1
ATOM 4002 C C . THR B 1 47 ? 20.344 -13.766 -9.758 1 91.06 47 THR B C 1
ATOM 4004 O O . THR B 1 47 ? 21.25 -14.602 -9.742 1 91.06 47 THR B O 1
ATOM 4007 N N . ALA B 1 48 ? 19.141 -14.07 -10.07 1 91.56 48 ALA B N 1
ATOM 4008 C CA . ALA B 1 48 ? 18.766 -15.422 -10.492 1 91.56 48 ALA B CA 1
ATOM 4009 C C . ALA B 1 48 ? 19.516 -15.828 -11.758 1 91.56 48 ALA B C 1
ATOM 4011 O O . ALA B 1 48 ? 19.969 -16.969 -11.875 1 91.56 48 ALA B O 1
ATOM 4012 N N . VAL B 1 49 ? 19.656 -14.859 -12.672 1 93.44 49 VAL B N 1
ATOM 4013 C CA . VAL B 1 49 ? 20.391 -15.117 -13.898 1 93.44 49 VAL B CA 1
ATOM 4014 C C . VAL B 1 49 ? 21.859 -15.406 -13.578 1 93.44 49 VAL B C 1
ATOM 4016 O O . VAL B 1 49 ? 22.453 -16.328 -14.148 1 93.44 49 VAL B O 1
ATOM 4019 N N . ASP B 1 50 ? 22.344 -14.68 -12.648 1 93.94 50 ASP B N 1
ATOM 4020 C CA . ASP B 1 50 ? 23.734 -14.898 -12.242 1 93.94 50 ASP B CA 1
ATOM 4021 C C . ASP B 1 50 ? 23.906 -16.297 -11.633 1 93.94 50 ASP B C 1
ATOM 4023 O O . ASP B 1 50 ? 24.891 -16.969 -11.914 1 93.94 50 ASP B O 1
ATOM 4027 N N . VAL B 1 51 ? 23.016 -16.688 -10.875 1 92.31 51 VAL B N 1
ATOM 4028 C CA . VAL B 1 51 ? 23.078 -17.984 -10.227 1 92.31 51 VAL B CA 1
ATOM 4029 C C . VAL B 1 51 ? 23.031 -19.094 -11.281 1 92.31 51 VAL B C 1
ATOM 4031 O O . VAL B 1 51 ? 23.844 -20 -11.266 1 92.31 51 VAL B O 1
ATOM 4034 N N . ILE B 1 52 ? 22.109 -18.953 -12.188 1 91.81 52 ILE B N 1
ATOM 4035 C CA . ILE B 1 52 ? 21.953 -19.984 -13.195 1 91.81 52 ILE B CA 1
ATOM 4036 C C . ILE B 1 52 ? 23.156 -20 -14.125 1 91.81 52 ILE B C 1
ATOM 4038 O O . ILE B 1 52 ? 23.594 -21.062 -14.578 1 91.81 52 ILE B O 1
ATOM 4042 N N . SER B 1 53 ? 23.719 -18.875 -14.43 1 93.81 53 SER B N 1
ATOM 4043 C CA . SER B 1 53 ? 24.922 -18.797 -15.242 1 93.81 53 SER B CA 1
ATOM 4044 C C . SER B 1 53 ? 26.094 -19.531 -14.562 1 93.81 53 SER B C 1
ATOM 4046 O O . SER B 1 53 ? 26.844 -20.25 -15.227 1 93.81 53 SER B O 1
ATOM 4048 N N . ASP B 1 54 ? 26.156 -19.344 -13.289 1 94.44 54 ASP B N 1
ATOM 4049 C CA . ASP B 1 54 ? 27.188 -20.047 -12.539 1 94.44 54 ASP B CA 1
ATOM 4050 C C . ASP B 1 54 ? 26.922 -21.547 -12.492 1 94.44 54 ASP B C 1
ATOM 4052 O O . ASP B 1 54 ? 27.859 -22.344 -12.516 1 94.44 54 ASP B O 1
ATOM 4056 N N . GLU B 1 55 ? 25.703 -21.906 -12.375 1 91.94 55 GLU B N 1
ATOM 4057 C CA . GLU B 1 55 ? 25.359 -23.328 -12.406 1 91.94 55 GLU B CA 1
ATOM 4058 C C . GLU B 1 55 ? 25.703 -23.953 -13.75 1 91.94 55 GLU B C 1
ATOM 4060 O O . GLU B 1 55 ? 26.141 -25.109 -13.805 1 91.94 55 GLU B O 1
ATOM 4065 N N . ARG B 1 56 ? 25.5 -23.203 -14.781 1 93.12 56 ARG B N 1
ATOM 4066 C CA . ARG B 1 56 ? 25.875 -23.672 -16.109 1 93.12 56 ARG B CA 1
ATOM 4067 C C . ARG B 1 56 ? 27.391 -23.859 -16.219 1 93.12 56 ARG B C 1
ATOM 4069 O O . ARG B 1 56 ? 27.859 -24.875 -16.734 1 93.12 56 ARG B O 1
ATOM 4076 N N . ARG B 1 57 ? 28.094 -22.906 -15.727 1 94.31 57 ARG B N 1
ATOM 4077 C CA . ARG B 1 57 ? 29.547 -23.016 -15.711 1 94.31 57 ARG B CA 1
ATOM 4078 C C . ARG B 1 57 ? 30 -24.219 -14.891 1 94.31 57 ARG B C 1
ATOM 4080 O O . ARG B 1 57 ? 30.922 -24.938 -15.281 1 94.31 57 ARG B O 1
ATOM 4087 N N . ARG B 1 58 ? 29.359 -24.375 -13.766 1 93.5 58 ARG B N 1
ATOM 4088 C CA . ARG B 1 58 ? 29.688 -25.516 -12.922 1 93.5 58 ARG B CA 1
ATOM 4089 C C . ARG B 1 58 ? 29.453 -26.828 -13.672 1 93.5 58 ARG B C 1
ATOM 4091 O O . ARG B 1 58 ? 30.266 -27.75 -13.602 1 93.5 58 ARG B O 1
ATOM 4098 N N . ASN B 1 59 ? 28.281 -26.875 -14.336 1 92.25 59 ASN B N 1
ATOM 4099 C CA . ASN B 1 59 ? 27.969 -28.078 -15.109 1 92.25 59 ASN B CA 1
ATOM 4100 C C . ASN B 1 59 ? 29 -28.328 -16.188 1 92.25 59 ASN B C 1
ATOM 4102 O O . ASN B 1 59 ? 29.375 -29.484 -16.438 1 92.25 59 ASN B O 1
ATOM 4106 N N . ASN B 1 60 ? 29.516 -27.281 -16.828 1 92.38 60 ASN B N 1
ATOM 4107 C CA . ASN B 1 60 ? 30.531 -27.406 -17.875 1 92.38 60 ASN B CA 1
ATOM 4108 C C . ASN B 1 60 ? 31.844 -27.922 -17.297 1 92.38 60 ASN B C 1
ATOM 4110 O O . ASN B 1 60 ? 32.531 -28.75 -17.906 1 92.38 60 ASN B O 1
ATOM 4114 N N . ILE B 1 61 ? 32.188 -27.406 -16.156 1 93 61 ILE B N 1
ATOM 4115 C CA . ILE B 1 61 ? 33.406 -27.844 -15.516 1 93 61 ILE B CA 1
ATOM 4116 C C . ILE B 1 61 ? 33.281 -29.312 -15.094 1 93 61 ILE B C 1
ATOM 4118 O O . ILE B 1 61 ? 34.219 -30.094 -15.266 1 93 61 ILE B O 1
ATOM 4122 N N . ARG B 1 62 ? 32.156 -29.672 -14.508 1 91.31 62 ARG B N 1
ATOM 4123 C CA . ARG B 1 62 ? 31.891 -31.047 -14.117 1 91.31 62 ARG B CA 1
ATOM 4124 C C . ARG B 1 62 ? 31.969 -31.984 -15.32 1 91.31 62 ARG B C 1
ATOM 4126 O O . ARG B 1 62 ? 32.438 -33.125 -15.203 1 91.31 62 ARG B O 1
ATOM 4133 N N . LYS B 1 63 ? 31.422 -31.484 -16.422 1 90.94 63 LYS B N 1
ATOM 4134 C CA . LYS B 1 63 ? 31.5 -32.25 -17.656 1 90.94 63 LYS B CA 1
ATOM 4135 C C . LYS B 1 63 ? 32.969 -32.5 -18.047 1 90.94 63 LYS B C 1
ATOM 4137 O O . LYS B 1 63 ? 33.344 -33.625 -18.391 1 90.94 63 LYS B O 1
ATOM 4142 N N . GLN B 1 64 ? 33.812 -31.469 -17.922 1 90.19 64 GLN B N 1
ATOM 4143 C CA . GLN B 1 64 ? 35.219 -31.594 -18.281 1 90.19 64 GLN B CA 1
ATOM 4144 C C . GLN B 1 64 ? 35.938 -32.562 -17.328 1 90.19 64 GLN B C 1
ATOM 4146 O O . GLN B 1 64 ? 36.781 -33.344 -17.766 1 90.19 64 GLN B O 1
ATOM 4151 N N . VAL B 1 65 ? 35.562 -32.469 -16.141 1 88.25 65 VAL B N 1
ATOM 4152 C CA . VAL B 1 65 ? 36.156 -33.375 -15.156 1 88.25 65 VAL B CA 1
ATOM 4153 C C . VAL B 1 65 ? 35.781 -34.812 -15.484 1 88.25 65 VAL B C 1
ATOM 4155 O O . VAL B 1 65 ? 36.594 -35.719 -15.391 1 88.25 65 VAL B O 1
ATOM 4158 N N . SER B 1 66 ? 34.5 -35.031 -15.867 1 88.25 66 SER B N 1
ATOM 4159 C CA . SER B 1 66 ? 34.031 -36.344 -16.219 1 88.25 66 SER B CA 1
ATOM 4160 C C . SER B 1 66 ? 34.75 -36.906 -17.453 1 88.25 66 SER B C 1
ATOM 4162 O O . SER B 1 66 ? 35.031 -38.094 -17.516 1 88.25 66 SER B O 1
ATOM 4164 N N . ILE B 1 67 ? 35.094 -36.031 -18.391 1 88.81 67 ILE B N 1
ATOM 4165 C CA . ILE B 1 67 ? 35.812 -36.438 -19.594 1 88.81 67 ILE B CA 1
ATOM 4166 C C . ILE B 1 67 ? 37.219 -36.844 -19.234 1 88.81 67 ILE B C 1
ATOM 4168 O O . ILE B 1 67 ? 37.75 -37.844 -19.703 1 88.81 67 ILE B O 1
ATOM 4172 N N . ASP B 1 68 ? 37.844 -36.031 -18.359 1 87.12 68 ASP B N 1
ATOM 4173 C CA . ASP B 1 68 ? 39.219 -36.281 -17.953 1 87.12 68 ASP B CA 1
ATOM 4174 C C . ASP B 1 68 ? 39.312 -37.594 -17.188 1 87.12 68 ASP B C 1
ATOM 4176 O O . ASP B 1 68 ? 40.25 -38.375 -17.391 1 87.12 68 ASP B O 1
ATOM 4180 N N . ASP B 1 69 ? 38.312 -37.844 -16.312 1 85.88 69 ASP B N 1
ATOM 4181 C CA . ASP B 1 69 ? 38.281 -39.094 -15.547 1 85.88 69 ASP B CA 1
ATOM 4182 C C . ASP B 1 69 ? 38.125 -40.281 -16.469 1 85.88 69 ASP B C 1
ATOM 4184 O O . ASP B 1 69 ? 38.719 -41.312 -16.266 1 85.88 69 ASP B O 1
ATOM 4188 N N . PHE B 1 70 ? 37.281 -40.094 -17.484 1 86.62 70 PHE B N 1
ATOM 4189 C CA . PHE B 1 70 ? 37.062 -41.156 -18.453 1 86.62 70 PHE B CA 1
ATOM 4190 C C . PHE B 1 70 ? 38.312 -41.438 -19.25 1 86.62 70 PHE B C 1
ATOM 4192 O O . PHE B 1 70 ? 38.625 -42.594 -19.531 1 86.62 70 PHE B O 1
ATOM 4199 N N . ARG B 1 71 ? 39.062 -40.469 -19.578 1 87.06 71 ARG B N 1
ATOM 4200 C CA . ARG B 1 71 ? 40.312 -40.594 -20.328 1 87.06 71 ARG B CA 1
ATOM 4201 C C . ARG B 1 71 ? 41.375 -41.281 -19.469 1 87.06 71 ARG B C 1
ATOM 4203 O O . ARG B 1 71 ? 42.188 -42.062 -19.984 1 87.06 71 ARG B O 1
ATOM 4210 N N . ALA B 1 72 ? 41.312 -40.969 -18.266 1 85.75 72 ALA B N 1
ATOM 4211 C CA . ALA B 1 72 ? 42.281 -41.562 -17.359 1 85.75 72 ALA B CA 1
ATOM 4212 C C . ALA B 1 72 ? 42.062 -43.062 -17.188 1 85.75 72 ALA B C 1
ATOM 4214 O O . ALA B 1 72 ? 43 -43.781 -16.859 1 85.75 72 ALA B O 1
ATOM 4215 N N . THR B 1 73 ? 40.812 -43.531 -17.359 1 86.56 73 THR B N 1
ATOM 4216 C CA . THR B 1 73 ? 40.5 -44.938 -17.219 1 86.56 73 THR B CA 1
ATOM 4217 C C . THR B 1 73 ? 40.688 -45.656 -18.547 1 86.56 73 THR B C 1
ATOM 4219 O O . THR B 1 73 ? 40.375 -46.844 -18.672 1 86.56 73 THR B O 1
ATOM 4222 N N . GLY B 1 74 ? 41.156 -45 -19.625 1 86.44 74 GLY B N 1
ATOM 4223 C CA . GLY B 1 74 ? 41.531 -45.594 -20.891 1 86.44 74 GLY B CA 1
ATOM 4224 C C . GLY B 1 74 ? 40.469 -45.406 -21.969 1 86.44 74 GLY B C 1
ATOM 4225 O O . GLY B 1 74 ? 40.594 -45.969 -23.062 1 86.44 74 GLY B O 1
ATOM 4226 N N . GLY B 1 75 ? 39.438 -44.719 -21.672 1 86.31 75 GLY B N 1
ATOM 4227 C CA . GLY B 1 75 ? 38.406 -44.5 -22.656 1 86.31 75 GLY B CA 1
ATOM 4228 C C . GLY B 1 75 ? 38.656 -43.312 -23.562 1 86.31 75 GLY B C 1
ATOM 4229 O O . GLY B 1 75 ? 39.531 -42.5 -23.281 1 86.31 75 GLY B O 1
ATOM 4230 N N . THR B 1 76 ? 38.094 -43.281 -24.781 1 89.81 76 THR B N 1
ATOM 4231 C CA . THR B 1 76 ? 38.219 -42.188 -25.719 1 89.81 76 THR B CA 1
ATOM 4232 C C . THR B 1 76 ? 37.094 -41.188 -25.531 1 89.81 76 THR B C 1
ATOM 4234 O O . THR B 1 76 ? 36.062 -41.531 -24.953 1 89.81 76 THR B O 1
ATOM 4237 N N . GLU B 1 77 ? 37.312 -39.969 -25.922 1 87.62 77 GLU B N 1
ATOM 4238 C CA . GLU B 1 77 ? 36.312 -38.906 -25.828 1 87.62 77 GLU B CA 1
ATOM 4239 C C . GLU B 1 77 ? 35.062 -39.281 -26.625 1 87.62 77 GLU B C 1
ATOM 4241 O O . GLU B 1 77 ? 33.969 -38.906 -26.234 1 87.62 77 GLU B O 1
ATOM 4246 N N . GLU B 1 78 ? 35.281 -40 -27.703 1 88 78 GLU B N 1
ATOM 4247 C CA . GLU B 1 78 ? 34.156 -40.438 -28.531 1 88 78 GLU B CA 1
ATOM 4248 C C . GLU B 1 78 ? 33.281 -41.438 -27.781 1 88 78 GLU B C 1
ATOM 4250 O O . GLU B 1 78 ? 32.031 -41.406 -27.891 1 88 78 GLU B O 1
ATOM 4255 N N . GLU B 1 79 ? 33.875 -42.312 -26.969 1 89.94 79 GLU B N 1
ATOM 4256 C CA . GLU B 1 79 ? 33.125 -43.281 -26.172 1 89.94 79 GLU B CA 1
ATOM 4257 C C . GLU B 1 79 ? 32.375 -42.594 -25.031 1 89.94 79 GLU B C 1
ATOM 4259 O O . GLU B 1 79 ? 31.266 -43 -24.703 1 89.94 79 GLU B O 1
ATOM 4264 N N . TRP B 1 80 ? 33 -41.594 -24.531 1 91.25 80 TRP B N 1
ATOM 4265 C CA . TRP B 1 80 ? 32.344 -40.844 -23.469 1 91.25 80 TRP B CA 1
ATOM 4266 C C . TRP B 1 80 ? 31.094 -40.125 -24 1 91.25 80 TRP B C 1
ATOM 4268 O O . TRP B 1 80 ? 30.047 -40.156 -23.328 1 91.25 80 TRP B O 1
ATOM 4278 N N . THR B 1 81 ? 31.188 -39.531 -25.219 1 89.06 81 THR B N 1
ATOM 4279 C CA . THR B 1 81 ? 30.094 -38.781 -25.812 1 89.06 81 THR B CA 1
ATOM 4280 C C . THR B 1 81 ? 28.875 -39.688 -26.016 1 89.06 81 THR B C 1
ATOM 4282 O O . THR B 1 81 ? 27.734 -39.219 -25.969 1 89.06 81 THR B O 1
ATOM 4285 N N . ASN B 1 82 ? 29.141 -40.938 -26.156 1 87.12 82 ASN B N 1
ATOM 4286 C CA . ASN B 1 82 ? 28.047 -41.875 -26.406 1 87.12 82 ASN B CA 1
ATOM 4287 C C . ASN B 1 82 ? 27.594 -42.562 -25.109 1 87.12 82 ASN B C 1
ATOM 4289 O O . ASN B 1 82 ? 26.672 -43.375 -25.125 1 87.12 82 ASN B O 1
ATOM 4293 N N . SER B 1 83 ? 28.125 -42.125 -23.984 1 88.25 83 SER B N 1
ATOM 4294 C CA . SER B 1 83 ? 27.812 -42.75 -22.703 1 88.25 83 SER B CA 1
ATOM 4295 C C . SER B 1 83 ? 26.578 -42.094 -22.062 1 88.25 83 SER B C 1
ATOM 4297 O O . SER B 1 83 ? 26.156 -41.031 -22.5 1 88.25 83 SER B O 1
ATOM 4299 N N . GLU B 1 84 ? 25.953 -42.812 -21.078 1 84.81 84 GLU B N 1
ATOM 4300 C CA . GLU B 1 84 ? 24.812 -42.344 -20.328 1 84.81 84 GLU B CA 1
ATOM 4301 C C . GLU B 1 84 ? 25.188 -41.094 -19.516 1 84.81 84 GLU B C 1
ATOM 4303 O O . GLU B 1 84 ? 24.375 -40.188 -19.359 1 84.81 84 GLU B O 1
ATOM 4308 N N . HIS B 1 85 ? 26.453 -41.031 -19.141 1 83.75 85 HIS B N 1
ATOM 4309 C CA . HIS B 1 85 ? 26.922 -39.875 -18.375 1 83.75 85 HIS B CA 1
ATOM 4310 C C . HIS B 1 85 ? 26.953 -38.625 -19.219 1 83.75 85 HIS B C 1
ATOM 4312 O O . HIS B 1 85 ? 26.562 -37.562 -18.766 1 83.75 85 HIS B O 1
ATOM 4318 N N . ALA B 1 86 ? 27.422 -38.812 -20.391 1 89.06 86 ALA B N 1
ATOM 4319 C CA . ALA B 1 86 ? 27.484 -37.656 -21.297 1 89.06 86 ALA B CA 1
ATOM 4320 C C . ALA B 1 86 ? 26.078 -37.125 -21.594 1 89.06 86 ALA B C 1
ATOM 4322 O O . ALA B 1 86 ? 25.875 -35.906 -21.641 1 89.06 86 ALA B O 1
ATOM 4323 N N . ARG B 1 87 ? 25.125 -38.062 -21.734 1 87.62 87 ARG B N 1
ATOM 4324 C CA . ARG B 1 87 ? 23.75 -37.656 -22.016 1 87.62 87 ARG B CA 1
ATOM 4325 C C . ARG B 1 87 ? 23.172 -36.875 -20.844 1 87.62 87 ARG B C 1
ATOM 4327 O O . ARG B 1 87 ? 22.453 -35.906 -21.047 1 87.62 87 ARG B O 1
ATOM 4334 N N . ALA B 1 88 ? 23.453 -37.312 -19.672 1 88 88 ALA B N 1
ATOM 4335 C CA . ALA B 1 88 ? 22.953 -36.625 -18.484 1 88 88 ALA B CA 1
ATOM 4336 C C . ALA B 1 88 ? 23.453 -35.188 -18.422 1 88 88 ALA B C 1
ATOM 4338 O O . ALA B 1 88 ? 22.703 -34.281 -18.094 1 88 88 ALA B O 1
ATOM 4339 N N . PHE B 1 89 ? 24.703 -34.969 -18.812 1 89.38 89 PHE B N 1
ATOM 4340 C CA . PHE B 1 89 ? 25.281 -33.625 -18.797 1 89.38 89 PHE B CA 1
ATOM 4341 C C . PHE B 1 89 ? 24.656 -32.75 -19.891 1 89.38 89 PHE B C 1
ATOM 4343 O O . PHE B 1 89 ? 24.422 -31.562 -19.672 1 89.38 89 PHE B O 1
ATOM 4350 N N . LEU B 1 90 ? 24.375 -33.344 -20.984 1 87.88 90 LEU B N 1
ATOM 4351 C CA . LEU B 1 90 ? 23.812 -32.594 -22.094 1 87.88 90 LEU B CA 1
ATOM 4352 C C . LEU B 1 90 ? 22.375 -32.156 -21.781 1 87.88 90 LEU B C 1
ATOM 4354 O O . LEU B 1 90 ? 22 -31.016 -22.062 1 87.88 90 LEU B O 1
ATOM 4358 N N . VAL B 1 91 ? 21.609 -33.094 -21.203 1 87.19 91 VAL B N 1
ATOM 4359 C CA . VAL B 1 91 ? 20.234 -32.75 -20.812 1 87.19 91 VAL B CA 1
ATOM 4360 C C . VAL B 1 91 ? 20.25 -31.641 -19.766 1 87.19 91 VAL B C 1
ATOM 4362 O O . VAL B 1 91 ? 19.484 -30.688 -19.859 1 87.19 91 VAL B O 1
ATOM 4365 N N . GLU B 1 92 ? 21.109 -31.766 -18.812 1 88.62 92 GLU B N 1
ATOM 4366 C CA . GLU B 1 92 ? 21.219 -30.766 -17.781 1 88.62 92 GLU B CA 1
ATOM 4367 C C . GLU B 1 92 ? 21.609 -29.406 -18.359 1 88.62 92 GLU B C 1
ATOM 4369 O O . GLU B 1 92 ? 21.094 -28.375 -17.938 1 88.62 92 GLU B O 1
ATOM 4374 N N . GLU B 1 93 ? 22.484 -29.438 -19.266 1 90.38 93 GLU B N 1
ATOM 4375 C CA . GLU B 1 93 ? 22.906 -28.188 -19.906 1 90.38 93 GLU B CA 1
ATOM 4376 C C . GLU B 1 93 ? 21.75 -27.531 -20.641 1 90.38 93 GLU B C 1
ATOM 4378 O O . GLU B 1 93 ? 21.578 -26.312 -20.594 1 90.38 93 GLU B O 1
ATOM 4383 N N . GLU B 1 94 ? 20.984 -28.359 -21.297 1 87.19 94 GLU B N 1
ATOM 4384 C CA . GLU B 1 94 ? 19.844 -27.828 -22.031 1 87.19 94 GLU B CA 1
ATOM 4385 C C . GLU B 1 94 ? 18.812 -27.219 -21.078 1 87.19 94 GLU B C 1
ATOM 4387 O O . GLU B 1 94 ? 18.25 -26.156 -21.359 1 87.19 94 GLU B O 1
ATOM 4392 N N . VAL B 1 95 ? 18.562 -27.891 -20 1 88.81 95 VAL B N 1
ATOM 4393 C CA . VAL B 1 95 ? 17.625 -27.406 -19 1 88.81 95 VAL B CA 1
ATOM 4394 C C . VAL B 1 95 ? 18.125 -26.078 -18.422 1 88.81 95 VAL B C 1
ATOM 4396 O O . VAL B 1 95 ? 17.359 -25.109 -18.297 1 88.81 95 VAL B O 1
ATOM 4399 N N . LEU B 1 96 ? 19.391 -25.984 -18.125 1 90.94 96 LEU B N 1
ATOM 4400 C CA . LEU B 1 96 ? 19.969 -24.781 -17.547 1 90.94 96 LEU B CA 1
ATOM 4401 C C . LEU B 1 96 ? 19.938 -23.625 -18.547 1 90.94 96 LEU B C 1
ATOM 4403 O O . LEU B 1 96 ? 19.703 -22.484 -18.188 1 90.94 96 LEU B O 1
ATOM 4407 N N . LYS B 1 97 ? 20.156 -23.953 -19.781 1 90.81 97 LYS B N 1
ATOM 4408 C CA . LYS B 1 97 ? 20.094 -22.953 -20.844 1 90.81 97 LYS B CA 1
ATOM 4409 C C . LYS B 1 97 ? 18.688 -22.359 -20.953 1 90.81 97 LYS B C 1
ATOM 4411 O O . LYS B 1 97 ? 18.516 -21.156 -21.094 1 90.81 97 LYS B O 1
ATOM 4416 N N . LEU B 1 98 ? 17.734 -23.25 -20.875 1 88.31 98 LEU B N 1
ATOM 4417 C CA . LEU B 1 98 ? 16.344 -22.812 -20.953 1 88.31 98 LEU B CA 1
ATOM 4418 C C . LEU B 1 98 ? 15.984 -21.938 -19.766 1 88.31 98 LEU B C 1
ATOM 4420 O O . LEU B 1 98 ? 15.305 -20.922 -19.922 1 88.31 98 LEU B O 1
ATOM 4424 N N . LYS B 1 99 ? 16.406 -22.328 -18.641 1 89.19 99 LYS B N 1
ATOM 4425 C CA . LYS B 1 99 ? 16.156 -21.547 -17.438 1 89.19 99 LYS B CA 1
ATOM 4426 C C . LYS B 1 99 ? 16.781 -20.156 -17.531 1 89.19 99 LYS B C 1
ATOM 4428 O O . LYS B 1 99 ? 16.156 -19.156 -17.219 1 89.19 99 LYS B O 1
ATOM 4433 N N . GLU B 1 100 ? 17.984 -20.156 -17.938 1 91.75 100 GLU B N 1
ATOM 4434 C CA . GLU B 1 100 ? 18.688 -18.875 -18.078 1 91.75 100 GLU B CA 1
ATOM 4435 C C . GLU B 1 100 ? 17.953 -17.938 -19.031 1 91.75 100 GLU B C 1
ATOM 4437 O O . GLU B 1 100 ? 17.812 -16.75 -18.766 1 91.75 100 GLU B O 1
ATOM 4442 N N . ALA B 1 101 ? 17.531 -18.516 -20.141 1 90.75 101 ALA B N 1
ATOM 4443 C CA . ALA B 1 101 ? 16.797 -17.719 -21.125 1 90.75 101 ALA B CA 1
ATOM 4444 C C . ALA B 1 101 ? 15.508 -17.156 -20.531 1 90.75 101 ALA B C 1
ATOM 4446 O O . ALA B 1 101 ? 15.188 -15.984 -20.719 1 90.75 101 ALA B O 1
ATOM 4447 N N . LYS B 1 102 ? 14.812 -17.969 -19.781 1 88 102 LYS B N 1
ATOM 4448 C CA . LYS B 1 102 ? 13.555 -17.562 -19.156 1 88 102 LYS B CA 1
ATOM 4449 C C . LYS B 1 102 ? 13.789 -16.453 -18.141 1 88 102 LYS B C 1
ATOM 4451 O O . LYS B 1 102 ? 13.039 -15.484 -18.078 1 88 102 LYS B O 1
ATOM 4456 N N . PHE B 1 103 ? 14.805 -16.625 -17.359 1 91.94 103 PHE B N 1
ATOM 4457 C CA . PHE B 1 103 ? 15.117 -15.648 -16.328 1 91.94 103 PHE B CA 1
ATOM 4458 C C . PHE B 1 103 ? 15.562 -14.328 -16.953 1 91.94 103 PHE B C 1
ATOM 4460 O O . PHE B 1 103 ? 15.188 -13.25 -16.469 1 91.94 103 PHE B O 1
ATOM 4467 N N . LYS B 1 104 ? 16.312 -14.414 -18 1 91.88 104 LYS B N 1
ATOM 4468 C CA . LYS B 1 104 ? 16.75 -13.219 -18.703 1 91.88 104 LYS B CA 1
ATOM 4469 C C . LYS B 1 104 ? 15.578 -12.453 -19.297 1 91.88 104 LYS B C 1
ATOM 4471 O O . LYS B 1 104 ? 15.523 -11.227 -19.219 1 91.88 104 LYS B O 1
ATOM 4476 N N . GLU B 1 105 ? 14.727 -13.219 -19.844 1 88.62 105 GLU B N 1
ATOM 4477 C CA . GLU B 1 105 ? 13.547 -12.594 -20.422 1 88.62 105 GLU B CA 1
ATOM 4478 C C . GLU B 1 105 ? 12.711 -11.891 -19.359 1 88.62 105 GLU B C 1
ATOM 4480 O O . GLU B 1 105 ? 12.242 -10.766 -19.562 1 88.62 105 GLU B O 1
ATOM 4485 N N . GLN B 1 106 ? 12.477 -12.547 -18.266 1 89.12 106 GLN B N 1
ATOM 4486 C CA . GLN B 1 106 ? 11.727 -11.953 -17.172 1 89.12 106 GLN B CA 1
ATOM 4487 C C . GLN B 1 106 ? 12.422 -10.703 -16.641 1 89.12 106 GLN B C 1
ATOM 4489 O O . GLN B 1 106 ? 11.766 -9.695 -16.359 1 89.12 106 GLN B O 1
ATOM 4494 N N . CYS B 1 107 ? 13.703 -10.781 -16.5 1 89.44 107 CYS B N 1
ATOM 4495 C CA . CYS B 1 107 ? 14.492 -9.641 -16.062 1 89.44 107 CYS B CA 1
ATOM 4496 C C . CYS B 1 107 ? 14.312 -8.453 -17 1 89.44 107 CYS B C 1
ATOM 4498 O O . CYS B 1 107 ? 14.078 -7.328 -16.547 1 89.44 107 CYS B O 1
ATOM 4500 N N . GLN B 1 108 ? 14.328 -8.727 -18.25 1 87.75 108 GLN B N 1
ATOM 4501 C CA . GLN B 1 108 ? 14.195 -7.684 -19.266 1 87.75 108 GLN B CA 1
ATOM 4502 C C . GLN B 1 108 ? 12.789 -7.086 -19.25 1 87.75 108 GLN B C 1
ATOM 4504 O O . GLN B 1 108 ? 12.625 -5.871 -19.375 1 87.75 108 GLN B O 1
ATOM 4509 N N . ARG B 1 109 ? 11.844 -7.906 -19.062 1 83.44 109 ARG B N 1
ATOM 4510 C CA . ARG B 1 109 ? 10.453 -7.465 -19.031 1 83.44 109 ARG B CA 1
ATOM 4511 C C . ARG B 1 109 ? 10.219 -6.504 -17.859 1 83.44 109 ARG B C 1
ATOM 4513 O O . ARG B 1 109 ? 9.461 -5.539 -18 1 83.44 109 ARG B O 1
ATOM 4520 N N . LEU B 1 110 ? 10.812 -6.82 -16.781 1 86.25 110 LEU B N 1
ATOM 4521 C CA . LEU B 1 110 ? 10.602 -6.016 -15.578 1 86.25 110 LEU B CA 1
ATOM 4522 C C . LEU B 1 110 ? 11.406 -4.723 -15.648 1 86.25 110 LEU B C 1
ATOM 4524 O O . LEU B 1 110 ? 11.117 -3.768 -14.922 1 86.25 110 LEU B O 1
ATOM 4528 N N . GLN B 1 111 ? 12.57 -4.879 -16.344 1 80.12 111 GLN B N 1
ATOM 4529 C CA . GLN B 1 111 ? 13.383 -3.674 -16.484 1 80.12 111 GLN B CA 1
ATOM 4530 C C . GLN B 1 111 ? 12.75 -2.717 -17.5 1 80.12 111 GLN B C 1
ATOM 4532 O O . GLN B 1 111 ? 12.859 -1.497 -17.359 1 80.12 111 GLN B O 1
ATOM 4537 N N . THR B 1 112 ? 12.359 -3.439 -18.578 1 65.19 112 THR B N 1
ATOM 4538 C CA . THR B 1 112 ? 11.805 -2.654 -19.672 1 65.19 112 THR B CA 1
ATOM 4539 C C . THR B 1 112 ? 10.336 -2.324 -19.422 1 65.19 112 THR B C 1
ATOM 4541 O O . THR B 1 112 ? 9.695 -1.66 -20.234 1 65.19 112 THR B O 1
ATOM 4544 N N . SER B 1 113 ? 9.922 -3.146 -18.547 1 53.22 113 SER B N 1
ATOM 4545 C CA . SER B 1 113 ? 8.5 -2.828 -18.438 1 53.22 113 SER B CA 1
ATOM 4546 C C . SER B 1 113 ? 8.188 -1.496 -19.109 1 53.22 113 SER B C 1
ATOM 4548 O O . SER B 1 113 ? 8.844 -0.49 -18.844 1 53.22 113 SER B O 1
ATOM 4550 N N . ASN B 1 114 ? 7.293 -1.689 -20.094 1 43.47 114 ASN B N 1
ATOM 4551 C CA . ASN B 1 114 ? 7.047 -1.158 -21.438 1 43.47 114 ASN B CA 1
ATOM 4552 C C . ASN B 1 114 ? 7.004 0.368 -21.438 1 43.47 114 ASN B C 1
ATOM 4554 O O . ASN B 1 114 ? 6.246 0.971 -20.672 1 43.47 114 ASN B O 1
ATOM 4558 N N . ASN B 1 115 ? 7.965 1.017 -21.828 1 40.72 115 ASN B N 1
ATOM 4559 C CA . ASN B 1 115 ? 7.883 2.174 -22.719 1 40.72 115 ASN B CA 1
ATOM 4560 C C . ASN B 1 115 ? 6.559 2.213 -23.469 1 40.72 115 ASN B C 1
ATOM 4562 O O . ASN B 1 115 ? 6.441 2.895 -24.484 1 40.72 115 ASN B O 1
ATOM 4566 N N . THR B 1 116 ? 5.996 0.959 -23.656 1 40.44 116 THR B N 1
ATOM 4567 C CA . THR B 1 116 ? 4.832 1.374 -24.438 1 40.44 116 THR B CA 1
ATOM 4568 C C . THR B 1 116 ? 4.09 2.506 -23.734 1 40.44 116 THR B C 1
ATOM 4570 O O . THR B 1 116 ? 3.441 2.285 -22.703 1 40.44 116 THR B O 1
ATOM 4573 N N . ASP B 1 117 ? 4.793 3.465 -23.5 1 44.38 117 ASP B N 1
ATOM 4574 C CA . ASP B 1 117 ? 4.328 4.844 -23.375 1 44.38 117 ASP B CA 1
ATOM 4575 C C . ASP B 1 117 ? 2.85 4.957 -23.734 1 44.38 117 ASP B C 1
ATOM 4577 O O . ASP B 1 117 ? 2.498 5.566 -24.75 1 44.38 117 ASP B O 1
ATOM 4581 N N . SER B 1 118 ? 2.23 3.809 -24.016 1 47.66 118 SER B N 1
ATOM 4582 C CA . SER B 1 118 ? 0.895 4.332 -24.281 1 47.66 118 SER B CA 1
ATOM 4583 C C . SER B 1 118 ? 0.389 5.172 -23.109 1 47.66 118 SER B C 1
ATOM 4585 O O . SER B 1 118 ? 0.637 4.844 -21.938 1 47.66 118 SER B O 1
ATOM 4587 N N . THR B 1 119 ? 0.3 6.328 -23.344 1 55.47 119 THR B N 1
ATOM 4588 C CA . THR B 1 119 ? -0.238 7.461 -22.609 1 55.47 119 THR B CA 1
ATOM 4589 C C . THR B 1 119 ? -1.272 6.996 -21.578 1 55.47 119 THR B C 1
ATOM 4591 O O . THR B 1 119 ? -1.516 7.676 -20.578 1 55.47 119 THR B O 1
ATOM 4594 N N . ASP B 1 120 ? -1.645 5.547 -21.734 1 63.25 120 ASP B N 1
ATOM 4595 C CA . ASP B 1 120 ? -2.832 5.293 -20.922 1 63.25 120 ASP B CA 1
ATOM 4596 C C . ASP B 1 120 ? -2.52 4.336 -19.781 1 63.25 120 ASP B C 1
ATOM 4598 O O . ASP B 1 120 ? -3.4 4 -18.984 1 63.25 120 ASP B O 1
ATOM 4602 N N . SER B 1 121 ? -1.141 3.82 -19.641 1 71.88 121 SER B N 1
ATOM 4603 C CA . SER B 1 121 ? -0.858 2.863 -18.578 1 71.88 121 SER B CA 1
ATOM 4604 C C . SER B 1 121 ? -0.1 3.52 -17.422 1 71.88 121 SER B C 1
ATOM 4606 O O . SER B 1 121 ? 0.636 4.488 -17.641 1 71.88 121 SER B O 1
ATOM 4608 N N . PRO B 1 122 ? -0.381 3.008 -16.219 1 78.81 122 PRO B N 1
ATOM 4609 C CA . PRO B 1 122 ? 0.413 3.527 -15.109 1 78.81 122 PRO B CA 1
ATOM 4610 C C . PRO B 1 122 ? 1.914 3.322 -15.305 1 78.81 122 PRO B C 1
ATOM 4612 O O . PRO B 1 122 ? 2.33 2.34 -15.93 1 78.81 122 PRO B O 1
ATOM 4615 N N . SER B 1 123 ? 2.68 4.254 -14.891 1 82.56 123 SER B N 1
ATOM 4616 C CA . SER B 1 123 ? 4.133 4.176 -15.008 1 82.56 123 SER B CA 1
ATOM 4617 C C . SER B 1 123 ? 4.684 2.953 -14.289 1 82.56 123 SER B C 1
ATOM 4619 O O . SER B 1 123 ? 4.027 2.406 -13.398 1 82.56 123 SER B O 1
ATOM 4621 N N . LEU B 1 124 ? 5.82 2.518 -14.734 1 85.25 124 LEU B N 1
ATOM 4622 C CA . LEU B 1 124 ? 6.484 1.388 -14.094 1 85.25 124 LEU B CA 1
ATOM 4623 C C . LEU B 1 124 ? 6.688 1.652 -12.609 1 85.25 124 LEU B C 1
ATOM 4625 O O . LEU B 1 124 ? 6.469 0.765 -11.781 1 85.25 124 LEU B O 1
ATOM 4629 N N . ALA B 1 125 ? 7.125 2.861 -12.297 1 87.81 125 ALA B N 1
ATOM 4630 C CA . ALA B 1 125 ? 7.359 3.223 -10.898 1 87.81 125 ALA B CA 1
ATOM 4631 C C . ALA B 1 125 ? 6.082 3.104 -10.078 1 87.81 125 ALA B C 1
ATOM 4633 O O . ALA B 1 125 ? 6.109 2.623 -8.945 1 87.81 125 ALA B O 1
ATOM 4634 N N . LEU B 1 126 ? 5.055 3.545 -10.68 1 90.81 126 LEU B N 1
ATOM 4635 C CA . LEU B 1 126 ? 3.779 3.479 -9.977 1 90.81 126 LEU B CA 1
ATOM 4636 C C . LEU B 1 126 ? 3.342 2.031 -9.781 1 90.81 126 LEU B C 1
ATOM 4638 O O . LEU B 1 126 ? 2.895 1.656 -8.695 1 90.81 126 LEU B O 1
ATOM 4642 N N . ARG B 1 127 ? 3.461 1.226 -10.758 1 90.31 127 ARG B N 1
ATOM 4643 C CA . ARG B 1 127 ? 3.082 -0.182 -10.664 1 90.31 127 ARG B CA 1
ATOM 4644 C C . ARG B 1 127 ? 3.896 -0.899 -9.594 1 90.31 127 ARG B C 1
ATOM 4646 O O . ARG B 1 127 ? 3.338 -1.603 -8.75 1 90.31 127 ARG B O 1
ATOM 4653 N N . ARG B 1 128 ? 5.113 -0.649 -9.609 1 90.94 128 ARG B N 1
ATOM 4654 C CA . ARG B 1 128 ? 5.992 -1.317 -8.648 1 90.94 128 ARG B CA 1
ATOM 4655 C C . ARG B 1 128 ? 5.723 -0.833 -7.23 1 90.94 128 ARG B C 1
ATOM 4657 O O . ARG B 1 128 ? 5.691 -1.631 -6.293 1 90.94 128 ARG B O 1
ATOM 4664 N N . SER B 1 129 ? 5.594 0.468 -7.121 1 93.12 129 SER B N 1
ATOM 4665 C CA . SER B 1 129 ? 5.281 1.025 -5.812 1 93.12 129 SER B CA 1
ATOM 4666 C C . SER B 1 129 ? 3.967 0.466 -5.273 1 93.12 129 SER B C 1
ATOM 4668 O O . SER B 1 129 ? 3.881 0.087 -4.102 1 93.12 129 SER B O 1
ATOM 4670 N N . TYR B 1 130 ? 3.002 0.406 -6.164 1 94.44 130 TYR B N 1
ATOM 4671 C CA . TYR B 1 130 ? 1.697 -0.126 -5.789 1 94.44 130 TYR B CA 1
ATOM 4672 C C . TYR B 1 130 ? 1.817 -1.559 -5.285 1 94.44 130 TYR B C 1
ATOM 4674 O O . TYR B 1 130 ? 1.247 -1.908 -4.246 1 94.44 130 TYR B O 1
ATOM 4682 N N . LEU B 1 131 ? 2.551 -2.324 -5.992 1 94.81 131 LEU B N 1
ATOM 4683 C CA . LEU B 1 131 ? 2.727 -3.727 -5.629 1 94.81 131 LEU B CA 1
ATOM 4684 C C . LEU B 1 131 ? 3.438 -3.852 -4.281 1 94.81 131 LEU B C 1
ATOM 4686 O O . LEU B 1 131 ? 3.02 -4.637 -3.428 1 94.81 131 LEU B O 1
ATOM 4690 N N . GLU B 1 132 ? 4.477 -3.119 -4.09 1 93.44 132 GLU B N 1
ATOM 4691 C CA . GLU B 1 132 ? 5.227 -3.184 -2.84 1 93.44 132 GLU B CA 1
ATOM 4692 C C . GLU B 1 132 ? 4.352 -2.795 -1.649 1 93.44 132 GLU B C 1
ATOM 4694 O O . GLU B 1 132 ? 4.434 -3.412 -0.586 1 93.44 132 GLU B O 1
ATOM 4699 N N . LEU B 1 133 ? 3.625 -1.776 -1.878 1 94.62 133 LEU B N 1
ATOM 4700 C CA . LEU B 1 133 ? 2.701 -1.364 -0.828 1 94.62 133 LEU B CA 1
ATOM 4701 C C . LEU B 1 133 ? 1.664 -2.451 -0.56 1 94.62 133 LEU B C 1
ATOM 4703 O O . LEU B 1 133 ? 1.359 -2.752 0.596 1 94.62 133 LEU B O 1
ATOM 4707 N N . PHE B 1 134 ? 1.144 -3.039 -1.597 1 96.12 134 PHE B N 1
ATOM 4708 C CA . PHE B 1 134 ? 0.135 -4.086 -1.458 1 96.12 134 PHE B CA 1
ATOM 4709 C C . PHE B 1 134 ? 0.693 -5.273 -0.688 1 96.12 134 PHE B C 1
ATOM 4711 O O . PHE B 1 134 ? 0.031 -5.809 0.206 1 96.12 134 PHE B O 1
ATOM 4718 N N . LEU B 1 135 ? 1.864 -5.676 -1.021 1 94.69 135 LEU B N 1
ATOM 4719 C CA . LEU B 1 135 ? 2.477 -6.859 -0.43 1 94.69 135 LEU B CA 1
ATOM 4720 C C . LEU B 1 135 ? 2.799 -6.629 1.042 1 94.69 135 LEU B C 1
ATOM 4722 O O . LEU B 1 135 ? 2.822 -7.574 1.833 1 94.69 135 LEU B O 1
ATOM 4726 N N . SER B 1 136 ? 2.986 -5.391 1.441 1 93.5 136 SER B N 1
ATOM 4727 C CA . SER B 1 136 ? 3.412 -5.098 2.805 1 93.5 136 SER B CA 1
ATOM 4728 C C . SER B 1 136 ? 2.254 -4.566 3.643 1 93.5 136 SER B C 1
ATOM 4730 O O . SER B 1 136 ? 2.387 -4.395 4.859 1 93.5 136 SER B O 1
ATOM 4732 N N . SER B 1 137 ? 1.181 -4.285 3.08 1 93.56 137 SER B N 1
ATOM 4733 C CA . SER B 1 137 ? 0.038 -3.689 3.762 1 93.56 137 SER B CA 1
ATOM 4734 C C . SER B 1 137 ? -0.82 -4.754 4.441 1 93.56 137 SER B C 1
ATOM 4736 O O . SER B 1 137 ? -1.041 -5.828 3.881 1 93.56 137 SER B O 1
ATOM 4738 N N . LYS B 1 138 ? -1.42 -4.387 5.555 1 90.25 138 LYS B N 1
ATOM 4739 C CA . LYS B 1 138 ? -2.379 -5.25 6.234 1 90.25 138 LYS B CA 1
ATOM 4740 C C . LYS B 1 138 ? -3.672 -5.379 5.434 1 90.25 138 LYS B C 1
ATOM 4742 O O . LYS B 1 138 ? -4.398 -6.363 5.574 1 90.25 138 LYS B O 1
ATOM 4747 N N . ARG B 1 139 ? -3.941 -4.418 4.586 1 92.5 139 ARG B N 1
ATOM 4748 C CA . ARG B 1 139 ? -5.129 -4.434 3.738 1 92.5 139 ARG B CA 1
ATOM 4749 C C . ARG B 1 139 ? -4.852 -5.148 2.418 1 92.5 139 ARG B C 1
ATOM 4751 O O . ARG B 1 1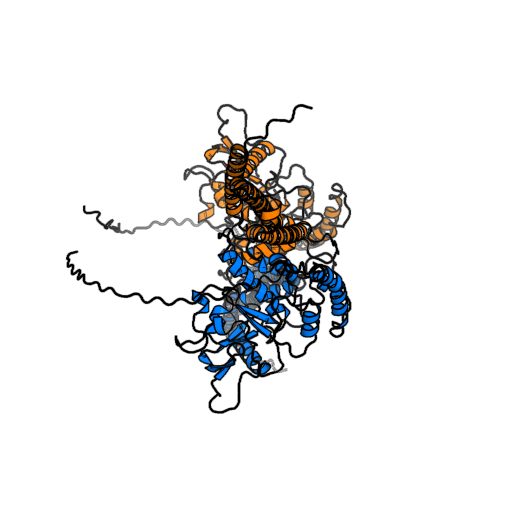39 ? -5.773 -5.402 1.64 1 92.5 139 ARG B O 1
ATOM 4758 N N . GLY B 1 140 ? -3.576 -5.363 2.172 1 93.69 140 GLY B N 1
ATOM 4759 C CA . GLY B 1 140 ? -3.18 -6.121 0.996 1 93.69 140 GLY B CA 1
ATOM 4760 C C . GLY B 1 140 ? -2.883 -7.578 1.299 1 93.69 140 GLY B C 1
ATOM 4761 O O . GLY B 1 140 ? -3.729 -8.289 1.851 1 93.69 140 GLY B O 1
ATOM 4762 N N . LEU B 1 141 ? -1.701 -7.965 0.979 1 94.12 141 LEU B N 1
ATOM 4763 C CA . LEU B 1 141 ? -1.327 -9.352 1.227 1 94.12 141 LEU B CA 1
ATOM 4764 C C . LEU B 1 141 ? -0.643 -9.5 2.582 1 94.12 141 LEU B C 1
ATOM 4766 O O . LEU B 1 141 ? -0.76 -10.539 3.232 1 94.12 141 LEU B O 1
ATOM 4770 N N . GLY B 1 142 ? 0.161 -8.5 2.998 1 91.25 142 GLY B N 1
ATOM 4771 C CA . GLY B 1 142 ? 0.764 -8.445 4.32 1 91.25 142 GLY B CA 1
ATOM 4772 C C . GLY B 1 142 ? 1.85 -9.484 4.523 1 91.25 142 GLY B C 1
ATOM 4773 O O . GLY B 1 142 ? 1.999 -10.031 5.621 1 91.25 142 GLY B O 1
ATOM 4774 N N . VAL B 1 143 ? 2.625 -9.828 3.469 1 89.12 143 VAL B N 1
ATOM 4775 C CA . VAL B 1 143 ? 3.58 -10.93 3.578 1 89.12 143 VAL B CA 1
ATOM 4776 C C . VAL B 1 143 ? 5 -10.375 3.648 1 89.12 143 VAL B C 1
ATOM 4778 O O . VAL B 1 143 ? 5.949 -11.109 3.92 1 89.12 143 VAL B O 1
ATOM 4781 N N . VAL B 1 144 ? 5.105 -9.109 3.283 1 84.81 144 VAL B N 1
ATOM 4782 C CA . VAL B 1 144 ? 6.438 -8.516 3.232 1 84.81 144 VAL B CA 1
ATOM 4783 C C . VAL B 1 144 ? 6.609 -7.539 4.395 1 84.81 144 VAL B C 1
ATOM 4785 O O . VAL B 1 144 ? 5.68 -6.805 4.742 1 84.81 144 VAL B O 1
ATOM 4788 N N . SER B 1 145 ? 7.637 -7.816 4.918 1 75.25 145 SER B N 1
ATOM 4789 C CA . SER B 1 145 ? 7.973 -6.848 5.957 1 75.25 145 SER B CA 1
ATOM 4790 C C . SER B 1 145 ? 8.836 -5.719 5.402 1 75.25 145 SER B C 1
ATOM 4792 O O . SER B 1 145 ? 9.039 -5.625 4.188 1 75.25 145 SER B O 1
ATOM 4794 N N . GLY B 1 146 ? 9.641 -5.066 5.945 1 66.44 146 GLY B N 1
ATOM 4795 C CA . GLY B 1 146 ? 10.438 -3.869 5.73 1 66.44 146 GLY B CA 1
ATOM 4796 C C . GLY B 1 146 ? 11.453 -4.023 4.613 1 66.44 146 GLY B C 1
ATOM 4797 O O . GLY B 1 146 ? 11.438 -5.02 3.885 1 66.44 146 GLY B O 1
ATOM 4798 N N . SER B 1 147 ? 12.094 -3.076 3.986 1 62.53 147 SER B N 1
ATOM 4799 C CA . SER B 1 147 ? 13.031 -2.939 2.879 1 62.53 147 SER B CA 1
ATOM 4800 C C . SER B 1 147 ? 14.367 -3.598 3.205 1 62.53 147 SER B C 1
ATOM 4802 O O . SER B 1 147 ? 15.266 -3.652 2.357 1 62.53 147 SER B O 1
ATOM 4804 N N . GLY B 1 148 ? 14.391 -4.48 4.133 1 62.03 148 GLY B N 1
ATOM 4805 C CA . GLY B 1 148 ? 15.672 -5.098 4.465 1 62.03 148 GLY B CA 1
ATOM 4806 C C . GLY B 1 148 ? 16.719 -4.094 4.918 1 62.03 148 GLY B C 1
ATOM 4807 O O . GLY B 1 148 ? 16.453 -2.889 4.938 1 62.03 148 GLY B O 1
ATOM 4808 N N . LYS B 1 149 ? 17.953 -4.516 5.273 1 63.88 149 LYS B N 1
ATOM 4809 C CA . LYS B 1 149 ? 19.031 -3.678 5.785 1 63.88 149 LYS B CA 1
ATOM 4810 C C . LYS B 1 149 ? 19.688 -2.893 4.66 1 63.88 149 LYS B C 1
ATOM 4812 O O . LYS B 1 149 ? 19.828 -3.395 3.541 1 63.88 149 LYS B O 1
ATOM 4817 N N . ARG B 1 150 ? 20 -1.666 4.953 1 66.06 150 ARG B N 1
ATOM 4818 C CA . ARG B 1 150 ? 20.719 -0.784 4.043 1 66.06 150 ARG B CA 1
ATOM 4819 C C . ARG B 1 150 ? 22.188 -1.2 3.924 1 66.06 150 ARG B C 1
ATOM 4821 O O . ARG B 1 150 ? 22.766 -1.723 4.875 1 66.06 150 ARG B O 1
ATOM 4828 N N . ALA B 1 151 ? 22.609 -0.999 2.732 1 70.5 151 ALA B N 1
ATOM 4829 C CA . ALA B 1 151 ? 24.031 -1.253 2.59 1 70.5 151 ALA B CA 1
ATOM 4830 C C . ALA B 1 151 ? 24.859 -0.202 3.334 1 70.5 151 ALA B C 1
ATOM 4832 O O . ALA B 1 151 ? 24.625 0.999 3.182 1 70.5 151 ALA B O 1
ATOM 4833 N N . ASP B 1 152 ? 25.766 -0.562 4.176 1 74.12 152 ASP B N 1
ATOM 4834 C CA . ASP B 1 152 ? 26.578 0.293 5.031 1 74.12 152 ASP B CA 1
ATOM 4835 C C . ASP B 1 152 ? 27.328 1.351 4.215 1 74.12 152 ASP B C 1
ATOM 4837 O O . ASP B 1 152 ? 27.391 2.516 4.609 1 74.12 152 ASP B O 1
ATOM 4841 N N . LYS B 1 153 ? 27.812 0.999 3.119 1 82.81 153 LYS B N 1
ATOM 4842 C CA . LYS B 1 153 ? 28.578 1.93 2.301 1 82.81 153 LYS B CA 1
ATOM 4843 C C . LYS B 1 153 ? 27.703 3.07 1.792 1 82.81 153 LYS B C 1
ATOM 4845 O O . LYS B 1 153 ? 28.125 4.227 1.772 1 82.81 153 LYS B O 1
ATOM 4850 N N . VAL B 1 154 ? 26.531 2.807 1.48 1 85.44 154 VAL B N 1
ATOM 4851 C CA . VAL B 1 154 ? 25.609 3.803 0.934 1 85.44 154 VAL B CA 1
ATOM 4852 C C . VAL B 1 154 ? 25.234 4.805 2.021 1 85.44 154 VAL B C 1
ATOM 4854 O O . VAL B 1 154 ? 25.141 6.008 1.763 1 85.44 154 VAL B O 1
ATOM 4857 N N . GLN B 1 155 ? 25.141 4.344 3.203 1 87.19 155 GLN B N 1
ATOM 4858 C CA . GLN B 1 155 ? 24.781 5.203 4.324 1 87.19 155 GLN B CA 1
ATOM 4859 C C . GLN B 1 155 ? 25.922 6.168 4.664 1 87.19 155 GLN B C 1
ATOM 4861 O O . GLN B 1 155 ? 25.688 7.348 4.93 1 87.19 155 GLN B O 1
ATOM 4866 N N . SER B 1 156 ? 27.094 5.609 4.594 1 91.5 156 SER B N 1
ATOM 4867 C CA . SER B 1 156 ? 28.25 6.441 4.887 1 91.5 156 SER B CA 1
ATOM 4868 C C . SER B 1 156 ? 28.438 7.535 3.836 1 91.5 156 SER B C 1
ATOM 4870 O O . SER B 1 156 ? 28.734 8.68 4.172 1 91.5 156 SER B O 1
ATOM 4872 N N . THR B 1 157 ? 28.234 7.211 2.625 1 94.62 157 THR B N 1
ATOM 4873 C CA . THR B 1 157 ? 28.344 8.188 1.545 1 94.62 157 THR B CA 1
ATOM 4874 C C . THR B 1 157 ? 27.266 9.242 1.658 1 94.62 157 THR B C 1
ATOM 4876 O O . THR B 1 157 ? 27.516 10.43 1.424 1 94.62 157 THR B O 1
ATOM 4879 N N . PHE B 1 158 ? 26.109 8.836 1.973 1 96.38 158 PHE B N 1
ATOM 4880 C CA . PHE B 1 158 ? 24.984 9.75 2.156 1 96.38 158 PHE B CA 1
ATOM 4881 C C . PHE B 1 158 ? 25.297 10.781 3.238 1 96.38 158 PHE B C 1
ATOM 4883 O O . PHE B 1 158 ? 25.109 11.977 3.035 1 96.38 158 PHE B O 1
ATOM 4890 N N . ARG B 1 159 ? 25.875 10.297 4.34 1 97.19 159 ARG B N 1
ATOM 4891 C CA . ARG B 1 159 ? 26.25 11.172 5.445 1 97.19 159 ARG B CA 1
ATOM 4892 C C . ARG B 1 159 ? 27.312 12.18 5.008 1 97.19 159 ARG B C 1
ATOM 4894 O O . ARG B 1 159 ? 27.172 13.375 5.273 1 97.19 159 ARG B O 1
ATOM 4901 N N . LYS B 1 160 ? 28.281 11.703 4.34 1 97.06 160 LYS B N 1
ATOM 4902 C CA . LYS B 1 160 ? 29.359 12.578 3.873 1 97.06 160 LYS B CA 1
ATOM 4903 C C . LYS B 1 160 ? 28.828 13.633 2.904 1 97.06 160 LYS B C 1
ATOM 4905 O O . LYS B 1 160 ? 29.203 14.797 2.982 1 97.06 160 LYS B O 1
ATOM 4910 N N . ASP B 1 161 ? 27.953 13.219 2.014 1 97.81 161 ASP B N 1
ATOM 4911 C CA . ASP B 1 161 ? 27.375 14.133 1.031 1 97.81 161 ASP B CA 1
ATOM 4912 C C . ASP B 1 161 ? 26.547 15.219 1.713 1 97.81 161 ASP B C 1
ATOM 4914 O O . ASP B 1 161 ? 26.578 16.375 1.302 1 97.81 161 ASP B O 1
ATOM 4918 N N . LEU B 1 162 ? 25.875 14.852 2.723 1 98.12 162 LEU B N 1
ATOM 4919 C CA . LEU B 1 162 ? 25.062 15.812 3.475 1 98.12 162 LEU B CA 1
ATOM 4920 C C . LEU B 1 162 ? 25.953 16.844 4.164 1 98.12 162 LEU B C 1
ATOM 4922 O O . LEU B 1 162 ? 25.703 18.047 4.086 1 98.12 162 LEU B O 1
ATOM 4926 N N . ILE B 1 163 ? 26.922 16.344 4.809 1 98 163 ILE B N 1
ATOM 4927 C CA . ILE B 1 163 ? 27.844 17.203 5.539 1 98 163 ILE B CA 1
ATOM 4928 C C . ILE B 1 163 ? 28.484 18.203 4.578 1 98 163 ILE B C 1
ATOM 4930 O O . ILE B 1 163 ? 28.578 19.406 4.883 1 98 163 ILE B O 1
ATOM 4934 N N . THR B 1 164 ? 28.828 17.688 3.445 1 97.88 164 THR B N 1
ATOM 4935 C CA . THR B 1 164 ? 29.469 18.531 2.441 1 97.88 164 THR B CA 1
ATOM 4936 C C . THR B 1 164 ? 28.469 19.547 1.88 1 97.88 164 THR B C 1
ATOM 4938 O O . THR B 1 164 ? 28.766 20.734 1.82 1 97.88 164 THR B O 1
ATOM 4941 N N . ALA B 1 165 ? 27.344 19.125 1.482 1 98.12 165 ALA B N 1
ATOM 4942 C CA . ALA B 1 165 ? 26.344 19.984 0.838 1 98.12 165 ALA B CA 1
ATOM 4943 C C . ALA B 1 165 ? 25.891 21.094 1.773 1 98.12 165 ALA B C 1
ATOM 4945 O O . ALA B 1 165 ? 25.75 22.25 1.354 1 98.12 165 ALA B O 1
ATOM 4946 N N . TYR B 1 166 ? 25.75 20.781 3.035 1 98.12 166 TYR B N 1
ATOM 4947 C CA . TYR B 1 166 ? 25.203 21.734 3.994 1 98.12 166 TYR B CA 1
ATOM 4948 C C . TYR B 1 166 ? 26.312 22.438 4.762 1 98.12 166 TYR B C 1
ATOM 4950 O O . TYR B 1 166 ? 26.047 23.25 5.652 1 98.12 166 TYR B O 1
ATOM 4958 N N . ASN B 1 167 ? 27.516 22.109 4.445 1 97.62 167 ASN B N 1
ATOM 4959 C CA . ASN B 1 167 ? 28.656 22.656 5.164 1 97.62 167 ASN B CA 1
ATOM 4960 C C . ASN B 1 167 ? 28.5 22.5 6.672 1 97.62 167 ASN B C 1
ATOM 4962 O O . ASN B 1 167 ? 28.641 23.453 7.426 1 97.62 167 ASN B O 1
ATOM 4966 N N . SER B 1 168 ? 28.188 21.297 7.062 1 96.88 168 SER B N 1
ATOM 4967 C CA . SER B 1 168 ? 27.812 21.031 8.445 1 96.88 168 SER B CA 1
ATOM 4968 C C . SER B 1 168 ? 29.047 20.781 9.312 1 96.88 168 SER B C 1
ATOM 4970 O O . SER B 1 168 ? 28.922 20.422 10.484 1 96.88 168 SER B O 1
ATOM 4972 N N . GLN B 1 169 ? 30.156 20.844 8.789 1 95.81 169 GLN B N 1
ATOM 4973 C CA . GLN B 1 169 ? 31.406 20.734 9.547 1 95.81 169 GLN B CA 1
ATOM 4974 C C . GLN B 1 169 ? 32.281 21.984 9.391 1 95.81 169 GLN B C 1
ATOM 4976 O O . GLN B 1 169 ? 32.156 22.703 8.398 1 95.81 169 GLN B O 1
ATOM 4981 N N . THR B 1 170 ? 33.062 22.188 10.375 1 92.69 170 THR B N 1
ATOM 4982 C CA . THR B 1 170 ? 33.938 23.359 10.367 1 92.69 170 THR B CA 1
ATOM 4983 C C . THR B 1 170 ? 35.375 22.938 10.625 1 92.69 170 THR B C 1
ATOM 4985 O O . THR B 1 170 ? 35.656 21.828 11.109 1 92.69 170 THR B O 1
ATOM 4988 N N . SER B 1 171 ? 36.312 23.828 10.188 1 90.62 171 SER B N 1
ATOM 4989 C CA . SER B 1 171 ? 37.75 23.594 10.406 1 90.62 171 SER B CA 1
ATOM 4990 C C . SER B 1 171 ? 38.188 24.141 11.758 1 90.62 171 SER B C 1
ATOM 4992 O O . SER B 1 171 ? 39.344 24 12.133 1 90.62 171 SER B O 1
ATOM 4994 N N . THR B 1 172 ? 37.281 24.719 12.438 1 91.62 172 THR B N 1
ATOM 4995 C CA . THR B 1 172 ? 37.625 25.219 13.766 1 91.62 172 THR B CA 1
ATOM 4996 C C . THR B 1 172 ? 38.062 24.078 14.68 1 91.62 172 THR B C 1
ATOM 4998 O O . THR B 1 172 ? 37.344 23.109 14.867 1 91.62 172 THR B O 1
ATOM 5001 N N . PRO B 1 173 ? 39.219 24.094 15.305 1 90.75 173 PRO B N 1
ATOM 5002 C CA . PRO B 1 173 ? 39.844 22.984 16.031 1 90.75 173 PRO B CA 1
ATOM 5003 C C . PRO B 1 173 ? 38.938 22.406 17.109 1 90.75 173 PRO B C 1
ATOM 5005 O O . PRO B 1 173 ? 38.812 21.188 17.219 1 90.75 173 PRO B O 1
ATOM 5008 N N . HIS B 1 174 ? 38.281 23.203 17.906 1 91.06 174 HIS B N 1
ATOM 5009 C CA . HIS B 1 174 ? 37.5 22.688 19.031 1 91.06 174 HIS B CA 1
ATOM 5010 C C . HIS B 1 174 ? 36.156 22.156 18.547 1 91.06 174 HIS B C 1
ATOM 5012 O O . HIS B 1 174 ? 35.406 21.578 19.344 1 91.06 174 HIS B O 1
ATOM 5018 N N . LEU B 1 175 ? 35.781 22.281 17.297 1 91.69 175 LEU B N 1
ATOM 5019 C CA . LEU B 1 175 ? 34.5 21.875 16.75 1 91.69 175 LEU B CA 1
ATOM 5020 C C . LEU B 1 175 ? 34.688 20.797 15.688 1 91.69 175 LEU B C 1
ATOM 5022 O O . LEU B 1 175 ? 33.719 20.453 14.977 1 91.69 175 LEU B O 1
ATOM 5026 N N . LEU B 1 176 ? 35.844 20.188 15.648 1 91.88 176 LEU B N 1
ATOM 5027 C CA . LEU B 1 176 ? 36.156 19.234 14.594 1 91.88 176 LEU B CA 1
ATOM 5028 C C . LEU B 1 176 ? 35.312 17.984 14.711 1 91.88 176 LEU B C 1
ATOM 5030 O O . LEU B 1 176 ? 35 17.344 13.703 1 91.88 176 LEU B O 1
ATOM 5034 N N . GLU B 1 177 ? 34.906 17.656 15.898 1 94.75 177 GLU B N 1
ATOM 5035 C CA . GLU B 1 177 ? 34.125 16.438 16.125 1 94.75 177 GLU B CA 1
ATOM 5036 C C . GLU B 1 177 ? 32.625 16.75 16.234 1 94.75 177 GLU B C 1
ATOM 5038 O O . GLU B 1 177 ? 31.859 15.938 16.75 1 94.75 177 GLU B O 1
ATOM 5043 N N . TYR B 1 178 ? 32.312 17.938 15.773 1 96.19 178 TYR B N 1
ATOM 5044 C CA . TYR B 1 178 ? 30.922 18.344 15.898 1 96.19 178 TYR B CA 1
ATOM 5045 C C . TYR B 1 178 ? 30.297 18.594 14.531 1 96.19 178 TYR B C 1
ATOM 5047 O O . TYR B 1 178 ? 31.016 18.875 13.562 1 96.19 178 TYR B O 1
ATOM 5055 N N . ILE B 1 179 ? 29 18.406 14.469 1 96.81 179 ILE B N 1
ATOM 5056 C CA . ILE B 1 179 ? 28.203 18.594 13.258 1 96.81 179 ILE B CA 1
ATOM 5057 C C . ILE B 1 179 ? 27.078 19.594 13.516 1 96.81 179 ILE B C 1
ATOM 5059 O O . ILE B 1 179 ? 26.438 19.562 14.57 1 96.81 179 ILE B O 1
ATOM 5063 N N . TRP B 1 180 ? 26.891 20.484 12.609 1 96.62 180 TRP B N 1
ATOM 5064 C CA . TRP B 1 180 ? 25.875 21.531 12.758 1 96.62 180 TRP B CA 1
ATOM 5065 C C . TRP B 1 180 ? 24.484 20.969 12.539 1 96.62 180 TRP B C 1
ATOM 5067 O O . TRP B 1 180 ? 24.219 20.297 11.523 1 96.62 180 TRP B O 1
ATOM 5077 N N . CYS B 1 181 ? 23.594 21.188 13.453 1 96.25 181 CYS B N 1
ATOM 5078 C CA . CYS B 1 181 ? 22.188 20.844 13.312 1 96.25 181 CYS B CA 1
ATOM 5079 C C . CYS B 1 181 ? 21.359 22.078 12.953 1 96.25 181 CYS B C 1
ATOM 5081 O O . CYS B 1 181 ? 21.203 22.984 13.773 1 96.25 181 CYS B O 1
ATOM 5083 N N . PRO B 1 182 ? 20.766 22.078 11.859 1 97.12 182 PRO B N 1
ATOM 5084 C CA . PRO B 1 182 ? 20.047 23.281 11.406 1 97.12 182 PRO B CA 1
ATOM 5085 C C . PRO B 1 182 ? 18.781 23.547 12.219 1 97.12 182 PRO B C 1
ATOM 5087 O O . PRO B 1 182 ? 18.328 24.703 12.297 1 97.12 182 PRO B O 1
ATOM 5090 N N . ILE B 1 183 ? 18.172 22.547 12.781 1 96 183 ILE B N 1
ATOM 5091 C CA . ILE B 1 183 ? 16.938 22.734 13.547 1 96 183 ILE B CA 1
ATOM 5092 C C . ILE B 1 183 ? 17.266 23.328 14.914 1 96 183 ILE B C 1
ATOM 5094 O O . ILE B 1 183 ? 16.625 24.281 15.352 1 96 183 ILE B O 1
ATOM 5098 N N . LEU B 1 184 ? 18.312 22.812 15.539 1 94.12 184 LEU B N 1
ATOM 5099 C CA . LEU B 1 184 ? 18.688 23.281 16.859 1 94.12 184 LEU B CA 1
ATOM 5100 C C . LEU B 1 184 ? 19.609 24.5 16.75 1 94.12 184 LEU B C 1
ATOM 5102 O O . LEU B 1 184 ? 19.812 25.219 17.734 1 94.12 184 LEU B O 1
ATOM 5106 N N . SER B 1 185 ? 20.156 24.75 15.641 1 93.56 185 SER B N 1
ATOM 5107 C CA . SER B 1 185 ? 21.094 25.844 15.414 1 93.56 185 SER B CA 1
ATOM 5108 C C . SER B 1 185 ? 22.281 25.75 16.359 1 93.56 185 SER B C 1
ATOM 5110 O O . SER B 1 185 ? 22.656 26.75 17 1 93.56 185 SER B O 1
ATOM 5112 N N . THR B 1 186 ? 22.766 24.594 16.484 1 92.81 186 THR B N 1
ATOM 5113 C CA . THR B 1 186 ? 23.906 24.375 17.375 1 92.81 186 THR B CA 1
ATOM 5114 C C . THR B 1 186 ? 24.766 23.219 16.875 1 92.81 186 THR B C 1
ATOM 5116 O O . THR B 1 186 ? 24.359 22.469 15.992 1 92.81 186 THR B O 1
ATOM 5119 N N . TRP B 1 187 ? 26 23.188 17.375 1 94.56 187 TRP B N 1
ATOM 5120 C CA . TRP B 1 187 ? 26.922 22.094 17.094 1 94.56 187 TRP B CA 1
ATOM 5121 C C . TRP B 1 187 ? 26.625 20.891 17.984 1 94.56 187 TRP B C 1
ATOM 5123 O O . TRP B 1 187 ? 26.469 21.031 19.203 1 94.56 187 TRP B O 1
ATOM 5133 N N . VAL B 1 188 ? 26.438 19.766 17.375 1 93.56 188 VAL B N 1
ATOM 5134 C CA . VAL B 1 188 ? 26.219 18.516 18.094 1 93.56 188 VAL B CA 1
ATOM 5135 C C . VAL B 1 188 ? 27.375 17.547 17.844 1 93.56 188 VAL B C 1
ATOM 5137 O O . VAL B 1 188 ? 27.906 17.484 16.719 1 93.56 188 VAL B O 1
ATOM 5140 N N . HIS B 1 189 ? 27.688 16.797 18.875 1 94.31 189 HIS B N 1
ATOM 5141 C CA . HIS B 1 189 ? 28.781 15.844 18.703 1 94.31 189 HIS B CA 1
ATOM 5142 C C . HIS B 1 189 ? 28.469 14.859 17.578 1 94.31 189 HIS B C 1
ATOM 5144 O O . HIS B 1 189 ? 27.328 14.438 17.406 1 94.31 189 HIS B O 1
ATOM 5150 N N . GLU B 1 190 ? 29.453 14.445 16.891 1 94.81 190 GLU B N 1
ATOM 5151 C CA . GLU B 1 190 ? 29.281 13.617 15.695 1 94.81 190 GLU B CA 1
ATOM 5152 C C . GLU B 1 190 ? 28.609 12.289 16.031 1 94.81 190 GLU B C 1
ATOM 5154 O O . GLU B 1 190 ? 27.844 11.758 15.227 1 94.81 190 GLU B O 1
ATOM 5159 N N . SER B 1 191 ? 28.859 11.797 17.234 1 93.69 191 SER B N 1
ATOM 5160 C CA . SER B 1 191 ? 28.266 10.531 17.656 1 93.69 191 SER B CA 1
ATOM 5161 C C . SER B 1 191 ? 26.75 10.664 17.859 1 93.69 191 SER B C 1
ATOM 5163 O O . SER B 1 191 ? 26.031 9.664 17.844 1 93.69 191 SER B O 1
ATOM 5165 N N . SER B 1 192 ? 26.297 11.898 18 1 94.5 192 SER B N 1
ATOM 5166 C CA . SER B 1 192 ? 24.891 12.156 18.234 1 94.5 192 SER B CA 1
ATOM 5167 C C . SER B 1 192 ? 24.234 12.789 17 1 94.5 192 SER B C 1
ATOM 5169 O O . SER B 1 192 ? 23.078 13.227 17.062 1 94.5 192 SER B O 1
ATOM 5171 N N . ALA B 1 193 ? 25.047 12.906 16 1 96 193 ALA B N 1
ATOM 5172 C CA . ALA B 1 193 ? 24.531 13.477 14.758 1 96 193 ALA B CA 1
ATOM 5173 C C . ALA B 1 193 ? 24.109 12.383 13.781 1 96 193 ALA B C 1
ATOM 5175 O O . ALA B 1 193 ? 24.875 11.453 13.508 1 96 193 ALA B O 1
ATOM 5176 N N . ILE B 1 194 ? 22.922 12.461 13.281 1 96.88 194 ILE B N 1
ATOM 5177 C CA . ILE B 1 194 ? 22.375 11.414 12.43 1 96.88 194 ILE B CA 1
ATOM 5178 C C . ILE B 1 194 ? 21.984 12.008 11.07 1 96.88 194 ILE B C 1
ATOM 5180 O O . ILE B 1 194 ? 21.406 13.102 11.008 1 96.88 194 ILE B O 1
ATOM 5184 N N . ALA B 1 195 ? 22.406 11.328 10.031 1 97.44 195 ALA B N 1
ATOM 5185 C CA . ALA B 1 195 ? 21.922 11.656 8.695 1 97.44 195 ALA B CA 1
ATOM 5186 C C . ALA B 1 195 ? 20.484 11.156 8.5 1 97.44 195 ALA B C 1
ATOM 5188 O O . ALA B 1 195 ? 20.25 9.953 8.383 1 97.44 195 ALA B O 1
ATOM 5189 N N . SER B 1 196 ? 19.562 12.109 8.438 1 97.31 196 SER B N 1
ATOM 5190 C CA . SER B 1 196 ? 18.141 11.75 8.406 1 97.31 196 SER B CA 1
ATOM 5191 C C . SER B 1 196 ? 17.562 11.93 7.016 1 97.31 196 SER B C 1
ATOM 5193 O O . SER B 1 196 ? 17.781 12.953 6.367 1 97.31 196 SER B O 1
ATOM 5195 N N . HIS B 1 197 ? 16.828 10.953 6.574 1 97.25 197 HIS B N 1
ATOM 5196 C CA . HIS B 1 197 ? 16.078 11.062 5.332 1 97.25 197 HIS B CA 1
ATOM 5197 C C . HIS B 1 197 ? 14.766 11.812 5.555 1 97.25 197 HIS B C 1
ATOM 5199 O O . HIS B 1 197 ? 14.07 11.578 6.547 1 97.25 197 HIS B O 1
ATOM 5205 N N . ILE B 1 198 ? 14.492 12.711 4.68 1 97.94 198 ILE B N 1
ATOM 5206 C CA . ILE B 1 198 ? 13.18 13.352 4.715 1 97.94 198 ILE B CA 1
ATOM 5207 C C . ILE B 1 198 ? 12.117 12.391 4.176 1 97.94 198 ILE B C 1
ATOM 5209 O O . ILE B 1 198 ? 11.133 12.109 4.852 1 97.94 198 ILE B O 1
ATOM 5213 N N . PHE B 1 199 ? 12.328 12 2.924 1 97.19 199 PHE B N 1
ATOM 5214 C CA . PHE B 1 199 ? 11.617 10.836 2.41 1 97.19 199 PHE B CA 1
ATOM 5215 C C . PHE B 1 199 ? 12.289 9.547 2.859 1 97.19 199 PHE B C 1
ATOM 5217 O O . PHE B 1 199 ? 13.398 9.234 2.432 1 97.19 199 PHE B O 1
ATOM 5224 N N . GLY B 1 200 ? 11.609 8.82 3.693 1 94.44 200 GLY B N 1
ATOM 5225 C CA . GLY B 1 200 ? 12.195 7.688 4.391 1 94.44 200 GLY B CA 1
ATOM 5226 C C . GLY B 1 200 ? 12.734 6.621 3.455 1 94.44 200 GLY B C 1
ATOM 5227 O O . GLY B 1 200 ? 12.125 6.32 2.43 1 94.44 200 GLY B O 1
ATOM 5228 N N . TYR B 1 201 ? 13.805 6.074 3.865 1 91.62 201 TYR B N 1
ATOM 5229 C CA . TYR B 1 201 ? 14.438 4.996 3.113 1 91.62 201 TYR B CA 1
ATOM 5230 C C . TYR B 1 201 ? 13.492 3.807 2.969 1 91.62 201 TYR B C 1
ATOM 5232 O O . TYR B 1 201 ? 13.484 3.137 1.933 1 91.62 201 TYR B O 1
ATOM 5240 N N . LYS B 1 202 ? 12.703 3.564 3.947 1 90.19 202 LYS B N 1
ATOM 5241 C CA . LYS B 1 202 ? 11.828 2.4 3.986 1 90.19 202 LYS B CA 1
ATOM 5242 C C . LYS B 1 202 ? 10.836 2.42 2.826 1 90.19 202 LYS B C 1
ATOM 5244 O O . LYS B 1 202 ? 10.344 1.37 2.41 1 90.19 202 LYS B O 1
ATOM 5249 N N . HIS B 1 203 ? 10.531 3.635 2.371 1 93.19 203 HIS B N 1
ATOM 5250 C CA . HIS B 1 203 ? 9.57 3.74 1.275 1 93.19 203 HIS B CA 1
ATOM 5251 C C . HIS B 1 203 ? 10.172 3.227 -0.031 1 93.19 203 HIS B C 1
ATOM 5253 O O . HIS B 1 203 ? 9.461 2.639 -0.852 1 93.19 203 HIS B O 1
ATOM 5259 N N . GLY B 1 204 ? 11.461 3.502 -0.266 1 90.75 204 GLY B N 1
ATOM 5260 C CA . GLY B 1 204 ? 12.156 3.029 -1.453 1 90.75 204 GLY B CA 1
ATOM 5261 C C . GLY B 1 204 ? 12.109 4.016 -2.604 1 90.75 204 GLY B C 1
ATOM 5262 O O . GLY B 1 204 ? 11.273 4.922 -2.619 1 90.75 204 GLY B O 1
ATOM 5263 N N . GLN B 1 205 ? 12.984 3.773 -3.576 1 90.81 205 GLN B N 1
ATOM 5264 C CA . GLN B 1 205 ? 13.125 4.668 -4.719 1 90.81 205 GLN B CA 1
ATOM 5265 C C . GLN B 1 205 ? 11.906 4.605 -5.629 1 90.81 205 GLN B C 1
ATOM 5267 O O . GLN B 1 205 ? 11.477 5.629 -6.172 1 90.81 205 GLN B O 1
ATOM 5272 N N . GLN B 1 206 ? 11.305 3.482 -5.816 1 89.44 206 GLN B N 1
ATOM 5273 C CA . GLN B 1 206 ? 10.141 3.334 -6.68 1 89.44 206 GLN B CA 1
ATOM 5274 C C . GLN B 1 206 ? 8.961 4.148 -6.156 1 89.44 206 GLN B C 1
ATOM 5276 O O . GLN B 1 206 ? 8.258 4.793 -6.934 1 89.44 206 GLN B O 1
ATOM 5281 N N . THR B 1 207 ? 8.797 4.09 -4.891 1 93.94 207 THR B N 1
ATOM 5282 C CA . THR B 1 207 ? 7.723 4.859 -4.277 1 93.94 207 THR B CA 1
ATOM 5283 C C . THR B 1 207 ? 7.988 6.355 -4.402 1 93.94 207 THR B C 1
ATOM 5285 O O . THR B 1 207 ? 7.07 7.137 -4.656 1 93.94 207 THR B O 1
ATOM 5288 N N . MET B 1 208 ? 9.266 6.719 -4.211 1 94.56 208 MET B N 1
ATOM 5289 C CA . MET B 1 208 ? 9.625 8.117 -4.41 1 94.56 208 MET B CA 1
ATOM 5290 C C . MET B 1 208 ? 9.258 8.586 -5.816 1 94.56 208 MET B C 1
ATOM 5292 O O . MET B 1 208 ? 8.656 9.648 -5.988 1 94.56 208 MET B O 1
ATOM 5296 N N . ASP B 1 209 ? 9.555 7.758 -6.77 1 91.69 209 ASP B N 1
ATOM 5297 C CA . ASP B 1 209 ? 9.273 8.086 -8.164 1 91.69 209 ASP B CA 1
ATOM 5298 C C . ASP B 1 209 ? 7.77 8.117 -8.43 1 91.69 209 ASP B C 1
ATOM 5300 O O . ASP B 1 209 ? 7.297 8.922 -9.234 1 91.69 209 ASP B O 1
ATOM 5304 N N . ALA B 1 210 ? 7.062 7.262 -7.82 1 92.19 210 ALA B N 1
ATOM 5305 C CA . ALA B 1 210 ? 5.613 7.215 -8 1 92.19 210 ALA B CA 1
ATOM 5306 C C . ALA B 1 210 ? 4.953 8.469 -7.434 1 92.19 210 ALA B C 1
ATOM 5308 O O . ALA B 1 210 ? 4 8.992 -8.016 1 92.19 210 ALA B O 1
ATOM 5309 N N . ILE B 1 211 ? 5.473 8.93 -6.355 1 93.25 211 ILE B N 1
ATOM 5310 C CA . ILE B 1 211 ? 4.844 10.039 -5.637 1 93.25 211 ILE B CA 1
ATOM 5311 C C . ILE B 1 211 ? 5.281 11.367 -6.25 1 93.25 211 ILE B C 1
ATOM 5313 O O . ILE B 1 211 ? 4.469 12.273 -6.418 1 93.25 211 ILE B O 1
ATOM 5317 N N . PHE B 1 212 ? 6.559 11.438 -6.629 1 91.25 212 PHE B N 1
ATOM 5318 C CA . PHE B 1 212 ? 7.078 12.742 -7.016 1 91.25 212 PHE B CA 1
ATOM 5319 C C . PHE B 1 212 ? 7.379 12.789 -8.508 1 91.25 212 PHE B C 1
ATOM 5321 O O . PHE B 1 212 ? 7.629 13.859 -9.062 1 91.25 212 PHE B O 1
ATOM 5328 N N . GLY B 1 213 ? 7.387 11.711 -9.125 1 85.94 213 GLY B N 1
ATOM 5329 C CA . GLY B 1 213 ? 7.844 11.625 -10.508 1 85.94 213 GLY B CA 1
ATOM 5330 C C . GLY B 1 213 ? 9.297 11.211 -10.625 1 85.94 213 GLY B C 1
ATOM 5331 O O . GLY B 1 213 ? 10.125 11.562 -9.781 1 85.94 213 GLY B O 1
ATOM 5332 N N . LYS B 1 214 ? 9.523 10.508 -11.656 1 83.94 214 LYS B N 1
ATOM 5333 C CA . LYS B 1 214 ? 10.883 10.031 -11.883 1 83.94 214 LYS B CA 1
ATOM 5334 C C . LYS B 1 214 ? 11.82 11.188 -12.211 1 83.94 214 LYS B C 1
ATOM 5336 O O . LYS B 1 214 ? 11.5 12.031 -13.062 1 83.94 214 LYS B O 1
ATOM 5341 N N . MET B 1 215 ? 12.922 11.203 -11.484 1 83.25 215 MET B N 1
ATOM 5342 C CA . MET B 1 215 ? 13.969 12.195 -11.727 1 83.25 215 MET B CA 1
ATOM 5343 C C . MET B 1 215 ? 15.094 11.609 -12.562 1 83.25 215 MET B C 1
ATOM 5345 O O . MET B 1 215 ? 15.195 10.391 -12.711 1 83.25 215 MET B O 1
ATOM 5349 N N . GLU B 1 216 ? 15.852 12.461 -13.156 1 82.38 216 GLU B N 1
ATOM 5350 C CA . GLU B 1 216 ? 17 12 -13.938 1 82.38 216 GLU B CA 1
ATOM 5351 C C . GLU B 1 216 ? 17.906 11.109 -13.102 1 82.38 216 GLU B C 1
ATOM 5353 O O . GLU B 1 216 ? 18.312 10.031 -13.547 1 82.38 216 GLU B O 1
ATOM 5358 N N . GLN B 1 217 ? 18.109 11.586 -11.953 1 89.81 217 GLN B N 1
ATOM 5359 C CA . GLN B 1 217 ? 18.875 10.781 -11.008 1 89.81 217 GLN B CA 1
ATOM 5360 C C . GLN B 1 217 ? 18.047 10.461 -9.766 1 89.81 217 GLN B C 1
ATOM 5362 O O . GLN B 1 217 ? 17.297 11.305 -9.273 1 89.81 217 GLN B O 1
ATOM 5367 N N . PRO B 1 218 ? 18.266 9.234 -9.328 1 91.94 218 PRO B N 1
ATOM 5368 C CA . PRO B 1 218 ? 17.562 8.891 -8.086 1 91.94 218 PRO B CA 1
ATOM 5369 C C . PRO B 1 218 ? 17.953 9.805 -6.922 1 91.94 218 PRO B C 1
ATOM 5371 O O . PRO B 1 218 ? 19.125 10.172 -6.781 1 91.94 218 PRO B O 1
ATOM 5374 N N . GLU B 1 219 ? 17.031 10.117 -6.094 1 94.38 219 GLU B N 1
ATOM 5375 C CA . GLU B 1 219 ? 17.312 11.125 -5.078 1 94.38 219 GLU B CA 1
ATOM 5376 C C . GLU B 1 219 ? 17.094 10.57 -3.674 1 94.38 219 GLU B C 1
ATOM 5378 O O . GLU B 1 219 ? 17.141 11.312 -2.691 1 94.38 219 GLU B O 1
ATOM 5383 N N . LEU B 1 220 ? 16.891 9.281 -3.586 1 94.88 220 LEU B N 1
ATOM 5384 C CA . LEU B 1 220 ? 16.672 8.695 -2.264 1 94.88 220 LEU B CA 1
ATOM 5385 C C . LEU B 1 220 ? 17.859 8.969 -1.349 1 94.88 220 LEU B C 1
ATOM 5387 O O . LEU B 1 220 ? 17.688 9.25 -0.161 1 94.88 220 LEU B O 1
ATOM 5391 N N . PHE B 1 221 ? 19.078 8.984 -1.927 1 95.5 221 PHE B N 1
ATOM 5392 C CA . PHE B 1 221 ? 20.281 9.234 -1.158 1 95.5 221 PHE B CA 1
ATOM 5393 C C . PHE B 1 221 ? 20.953 10.531 -1.604 1 95.5 221 PHE B C 1
ATOM 5395 O O . PHE B 1 221 ? 22.156 10.695 -1.446 1 95.5 221 PHE B O 1
ATOM 5402 N N . HIS B 1 222 ? 20.219 11.344 -2.18 1 96.62 222 HIS B N 1
ATOM 5403 C CA . HIS B 1 222 ? 20.703 12.664 -2.551 1 96.62 222 HIS B CA 1
ATOM 5404 C C . HIS B 1 222 ? 20.578 13.641 -1.385 1 96.62 222 HIS B C 1
ATOM 5406 O O . HIS B 1 222 ? 19.609 13.578 -0.617 1 96.62 222 HIS B O 1
ATOM 5412 N N . PRO B 1 223 ? 21.453 14.562 -1.249 1 97.62 223 PRO B N 1
ATOM 5413 C CA . PRO B 1 223 ? 21.422 15.5 -0.127 1 97.62 223 PRO B CA 1
ATOM 5414 C C . PRO B 1 223 ? 20.141 16.328 -0.082 1 97.62 223 PRO B C 1
ATOM 5416 O O . PRO B 1 223 ? 19.75 16.812 0.984 1 97.62 223 PRO B O 1
ATOM 5419 N N . LYS B 1 224 ? 19.469 16.469 -1.154 1 96.81 224 LYS B N 1
ATOM 5420 C CA . LYS B 1 224 ? 18.219 17.219 -1.188 1 96.81 224 LYS B CA 1
ATOM 5421 C C . LYS B 1 224 ? 17.109 16.469 -0.42 1 96.81 224 LYS B C 1
ATOM 5423 O O . LYS B 1 224 ? 16.062 17.047 -0.119 1 96.81 224 LYS B O 1
ATOM 5428 N N . ASN B 1 225 ? 17.375 15.211 -0.125 1 97.69 225 ASN B N 1
ATOM 5429 C CA . ASN B 1 225 ? 16.406 14.391 0.606 1 97.69 225 ASN B CA 1
ATOM 5430 C C . ASN B 1 225 ? 16.891 14.109 2.031 1 97.69 225 ASN B C 1
ATOM 5432 O O . ASN B 1 225 ? 16.547 13.078 2.607 1 97.69 225 ASN B O 1
ATOM 5436 N N . GLY B 1 226 ? 17.688 14.992 2.557 1 98.06 226 GLY B N 1
ATOM 5437 C CA . GLY B 1 226 ? 18.188 14.688 3.889 1 98.06 226 GLY B CA 1
ATOM 5438 C C . GLY B 1 226 ? 18.625 15.914 4.66 1 98.06 226 GLY B C 1
ATOM 5439 O O . GLY B 1 226 ? 18.672 17.016 4.109 1 98.06 226 GLY B O 1
ATOM 5440 N N . LEU B 1 227 ? 18.891 15.711 5.938 1 98.19 227 LEU B N 1
ATOM 5441 C CA . LEU B 1 227 ? 19.406 16.703 6.871 1 98.19 227 LEU B CA 1
ATOM 5442 C C . LEU B 1 227 ? 20.25 16.047 7.949 1 98.19 227 LEU B C 1
ATOM 5444 O O . LEU B 1 227 ? 20.016 14.898 8.32 1 98.19 227 LEU B O 1
ATOM 5448 N N . MET B 1 228 ? 21.266 16.75 8.367 1 97.88 228 MET B N 1
ATOM 5449 C CA . MET B 1 228 ? 21.953 16.328 9.578 1 97.88 228 MET B CA 1
ATOM 5450 C C . MET B 1 228 ? 21.219 16.812 10.82 1 97.88 228 MET B C 1
ATOM 5452 O O . MET B 1 228 ? 21.016 18.016 11 1 97.88 228 MET B O 1
ATOM 5456 N N . LEU B 1 229 ? 20.828 15.844 11.664 1 97.31 229 LEU B N 1
ATOM 5457 C CA . LEU B 1 229 ? 20.031 16.172 12.844 1 97.31 229 LEU B CA 1
ATOM 5458 C C . LEU B 1 229 ? 20.656 15.547 14.094 1 97.31 229 LEU B C 1
ATOM 5460 O O . LEU B 1 229 ? 21.344 14.531 14.016 1 97.31 229 LEU B O 1
ATOM 5464 N N . SER B 1 230 ? 20.438 16.219 15.195 1 95.56 230 SER B N 1
ATOM 5465 C CA . SER B 1 230 ? 20.75 15.555 16.453 1 95.56 230 SER B CA 1
ATOM 5466 C C . SER B 1 230 ? 19.922 14.297 16.656 1 95.56 230 SER B C 1
ATOM 5468 O O . SER B 1 230 ? 18.797 14.211 16.156 1 95.56 230 SER B O 1
ATOM 5470 N N . SER B 1 231 ? 20.422 13.422 17.469 1 95.31 231 SER B N 1
ATOM 5471 C CA . SER B 1 231 ? 19.734 12.164 17.719 1 95.31 231 SER B CA 1
ATOM 5472 C C . SER B 1 231 ? 18.375 12.406 18.375 1 95.31 231 SER B C 1
ATOM 5474 O O . SER B 1 231 ? 17.406 11.695 18.109 1 95.31 231 SER B O 1
ATOM 5476 N N . VAL B 1 232 ? 18.266 13.422 19.141 1 93.19 232 VAL B N 1
ATOM 5477 C CA . VAL B 1 232 ? 17.031 13.734 19.828 1 93.19 232 VAL B CA 1
ATOM 5478 C C . VAL B 1 232 ? 15.984 14.227 18.828 1 93.19 232 VAL B C 1
ATOM 5480 O O . VAL B 1 232 ? 14.836 13.773 18.844 1 93.19 232 VAL B O 1
ATOM 5483 N N . VAL B 1 233 ? 16.438 15.086 17.953 1 95 233 VAL B N 1
ATOM 5484 C CA . VAL B 1 233 ? 15.531 15.641 16.938 1 95 233 VAL B CA 1
ATOM 5485 C C . VAL B 1 233 ? 15.125 14.539 15.961 1 95 233 VAL B C 1
ATOM 5487 O O . VAL B 1 233 ? 13.945 14.422 15.609 1 95 233 VAL B O 1
ATOM 5490 N N . GLU B 1 234 ? 16.062 13.75 15.586 1 96.94 234 GLU B N 1
ATOM 5491 C CA . GLU B 1 234 ? 15.812 12.68 14.625 1 96.94 234 GLU B CA 1
ATOM 5492 C C . GLU B 1 234 ? 14.82 11.664 15.18 1 96.94 234 GLU B C 1
ATOM 5494 O O . GLU B 1 234 ? 13.984 11.141 14.438 1 96.94 234 GLU B O 1
ATOM 5499 N N . SER B 1 235 ? 14.867 11.422 16.438 1 95.31 235 SER B N 1
ATOM 5500 C CA . SER B 1 235 ? 13.969 10.453 17.047 1 95.31 235 SER B CA 1
ATOM 5501 C C . SER B 1 235 ? 12.523 10.914 16.984 1 95.31 235 SER B C 1
ATOM 5503 O O . SER B 1 235 ? 11.602 10.094 17.062 1 95.31 235 SER B O 1
ATOM 5505 N N . LYS B 1 236 ? 12.344 12.188 16.766 1 95.75 236 LYS B N 1
ATOM 5506 C CA . LYS B 1 236 ? 10.992 12.742 16.719 1 95.75 236 LYS B CA 1
ATOM 5507 C C . LYS B 1 236 ? 10.602 13.133 15.289 1 95.75 236 LYS B C 1
ATOM 5509 O O . LYS B 1 236 ? 9.477 13.562 15.039 1 95.75 236 LYS B O 1
ATOM 5514 N N . PHE B 1 237 ? 11.484 12.922 14.367 1 96.5 237 PHE B N 1
ATOM 5515 C CA . PHE B 1 237 ? 11.312 13.414 13.008 1 96.5 237 PHE B CA 1
ATOM 5516 C C . PHE B 1 237 ? 10.109 12.766 12.344 1 96.5 237 PHE B C 1
ATOM 5518 O O . PHE B 1 237 ? 9.414 13.406 11.547 1 96.5 237 PHE B O 1
ATOM 5525 N N . ASN B 1 238 ? 9.867 11.516 12.672 1 95.19 238 ASN B N 1
ATOM 5526 C CA . ASN B 1 238 ? 8.742 10.797 12.078 1 95.19 238 ASN B CA 1
ATOM 5527 C C . ASN B 1 238 ? 7.703 10.422 13.125 1 95.19 238 ASN B C 1
ATOM 5529 O O . ASN B 1 238 ? 6.996 9.422 12.977 1 95.19 238 ASN B O 1
ATOM 5533 N N . SER B 1 239 ? 7.574 11.195 14.164 1 94.69 239 SER B N 1
ATOM 5534 C CA . SER B 1 239 ? 6.672 10.844 15.258 1 94.69 239 SER B CA 1
ATOM 5535 C C . SER B 1 239 ? 5.355 11.602 15.148 1 94.69 239 SER B C 1
ATOM 5537 O O . SER B 1 239 ? 4.387 11.281 15.844 1 94.69 239 SER B O 1
ATOM 5539 N N . GLY B 1 240 ? 5.336 12.625 14.328 1 95.56 240 GLY B N 1
ATOM 5540 C CA . GLY B 1 240 ? 4.172 13.492 14.25 1 95.56 240 GLY B CA 1
ATOM 5541 C C . GLY B 1 240 ? 4.301 14.742 15.102 1 95.56 240 GLY B C 1
ATOM 5542 O O . GLY B 1 240 ? 3.408 15.594 15.109 1 95.56 240 GLY B O 1
ATOM 5543 N N . LEU B 1 241 ? 5.406 14.906 15.727 1 95.94 241 LEU B N 1
ATOM 5544 C CA . LEU B 1 241 ? 5.57 16.016 16.656 1 95.94 241 LEU B CA 1
ATOM 5545 C C . LEU B 1 241 ? 5.734 17.328 15.906 1 95.94 241 LEU B C 1
ATOM 5547 O O . LEU B 1 241 ? 5.094 18.328 16.25 1 95.94 241 LEU B O 1
ATOM 5551 N N . PHE B 1 242 ? 6.562 17.281 14.93 1 96.69 242 PHE B N 1
ATOM 5552 C CA . PHE B 1 242 ? 6.82 18.531 14.211 1 96.69 242 PHE B CA 1
ATOM 5553 C C . PHE B 1 242 ? 6.988 18.266 12.719 1 96.69 242 PHE B C 1
ATOM 5555 O O . PHE B 1 242 ? 7.078 17.125 12.289 1 96.69 242 PHE B O 1
ATOM 5562 N N . ALA B 1 243 ? 6.988 19.312 11.969 1 96.81 243 ALA B N 1
ATOM 5563 C CA . ALA B 1 243 ? 7.301 19.328 10.547 1 96.81 243 ALA B CA 1
ATOM 5564 C C . ALA B 1 243 ? 8.086 20.578 10.164 1 96.81 243 ALA B C 1
ATOM 5566 O O . ALA B 1 243 ? 8.055 21.578 10.883 1 96.81 243 ALA B O 1
ATOM 5567 N N . ILE B 1 244 ? 8.844 20.453 9.156 1 97.88 244 ILE B N 1
ATOM 5568 C CA . ILE B 1 244 ? 9.555 21.594 8.586 1 97.88 244 ILE B CA 1
ATOM 5569 C C . ILE B 1 244 ? 8.719 22.219 7.469 1 97.88 244 ILE B C 1
ATOM 5571 O O . ILE B 1 244 ? 8.344 21.531 6.508 1 97.88 244 ILE B O 1
ATOM 5575 N N . VAL B 1 245 ? 8.383 23.516 7.586 1 96.62 245 VAL B N 1
ATOM 5576 C CA . VAL B 1 245 ? 7.504 24.188 6.641 1 96.62 245 VAL B CA 1
ATOM 5577 C C . VAL B 1 245 ? 8.164 25.484 6.152 1 96.62 245 VAL B C 1
ATOM 5579 O O . VAL B 1 245 ? 9.172 25.922 6.707 1 96.62 245 VAL B O 1
ATOM 5582 N N . PRO B 1 246 ? 7.629 26.062 5.098 1 95.94 246 PRO B N 1
ATOM 5583 C CA . PRO B 1 246 ? 8.156 27.359 4.645 1 95.94 246 PRO B CA 1
ATOM 5584 C C . PRO B 1 246 ? 8.117 28.422 5.73 1 95.94 246 PRO B C 1
ATOM 5586 O O . PRO B 1 246 ? 7.168 28.469 6.523 1 95.94 246 PRO B O 1
ATOM 5589 N N . ASN B 1 247 ? 9.172 29.188 5.738 1 96.69 247 ASN B N 1
ATOM 5590 C CA . ASN B 1 247 ? 9.172 30.312 6.668 1 96.69 247 ASN B CA 1
ATOM 5591 C C . ASN B 1 247 ? 8.156 31.375 6.266 1 96.69 247 ASN B C 1
ATOM 5593 O O . ASN B 1 247 ? 8.531 32.469 5.867 1 96.69 247 ASN B O 1
ATOM 5597 N N . LEU B 1 248 ? 6.887 31.016 6.371 1 94.06 248 LEU B N 1
ATOM 5598 C CA . LEU B 1 248 ? 5.723 31.828 6.051 1 94.06 248 LEU B CA 1
ATOM 5599 C C . LEU B 1 248 ? 4.707 31.797 7.188 1 94.06 248 LEU B C 1
ATOM 5601 O O . LEU B 1 248 ? 4.82 30.969 8.102 1 94.06 248 LEU B O 1
ATOM 5605 N N . PRO B 1 249 ? 3.799 32.688 7.184 1 89.25 249 PRO B N 1
ATOM 5606 C CA . PRO B 1 249 ? 2.725 32.594 8.172 1 89.25 249 PRO B CA 1
ATOM 5607 C C . PRO B 1 249 ? 1.889 31.328 8.023 1 89.25 249 PRO B C 1
ATOM 5609 O O . PRO B 1 249 ? 1.992 30.641 7.016 1 89.25 249 PRO B O 1
ATOM 5612 N N . ASP B 1 250 ? 1.107 30.984 8.977 1 80.38 250 ASP B N 1
ATOM 5613 C CA . ASP B 1 250 ? 0.345 29.734 9.016 1 80.38 250 ASP B CA 1
ATOM 5614 C C . ASP B 1 250 ? -0.628 29.656 7.84 1 80.38 250 ASP B C 1
ATOM 5616 O O . ASP B 1 250 ? -0.878 28.562 7.312 1 80.38 250 ASP B O 1
ATOM 5620 N N . ILE B 1 251 ? -1.175 30.703 7.512 1 80.69 251 ILE B N 1
ATOM 5621 C CA . ILE B 1 251 ? -2.055 30.766 6.352 1 80.69 251 ILE B CA 1
ATOM 5622 C C . ILE B 1 251 ? -1.507 31.781 5.348 1 80.69 251 ILE B C 1
ATOM 5624 O O . ILE B 1 251 ? -1.952 32.938 5.309 1 80.69 251 ILE B O 1
ATOM 5628 N N . PRO B 1 252 ? -0.597 31.281 4.641 1 85.06 252 PRO B N 1
ATOM 5629 C CA . PRO B 1 252 ? 0.02 32.219 3.682 1 85.06 252 PRO B CA 1
ATOM 5630 C C . PRO B 1 252 ? -0.883 32.5 2.488 1 85.06 252 PRO B C 1
ATOM 5632 O O . PRO B 1 252 ? -1.68 31.656 2.082 1 85.06 252 PRO B O 1
ATOM 5635 N N . SER B 1 253 ? -0.74 33.719 2.016 1 81.44 253 SER B N 1
ATOM 5636 C CA . SER B 1 253 ? -1.413 34.062 0.767 1 81.44 253 SER B CA 1
ATOM 5637 C C . SER B 1 253 ? -0.74 33.406 -0.426 1 81.44 253 SER B C 1
ATOM 5639 O O . SER B 1 253 ? 0.418 32.969 -0.341 1 81.44 253 SER B O 1
ATOM 5641 N N . PRO B 1 254 ? -1.448 33.25 -1.476 1 78.06 254 PRO B N 1
ATOM 5642 C CA . PRO B 1 254 ? -0.836 32.688 -2.68 1 78.06 254 PRO B CA 1
ATOM 5643 C C . PRO B 1 254 ? 0.388 33.469 -3.145 1 78.06 254 PRO B C 1
ATOM 5645 O O . PRO B 1 254 ? 1.346 32.875 -3.654 1 78.06 254 PRO B O 1
ATOM 5648 N N . GLU B 1 255 ? 0.299 34.75 -2.941 1 83.12 255 GLU B N 1
ATOM 5649 C CA . GLU B 1 255 ? 1.417 35.625 -3.336 1 83.12 255 GLU B CA 1
ATOM 5650 C C . GLU B 1 255 ? 2.648 35.344 -2.479 1 83.12 255 GLU B C 1
ATOM 5652 O O . GLU B 1 255 ? 3.773 35.312 -2.984 1 83.12 255 GLU B O 1
ATOM 5657 N N . GLU B 1 256 ? 2.389 35.156 -1.238 1 88.56 256 GLU B N 1
ATOM 5658 C CA . GLU B 1 256 ? 3.488 34.844 -0.326 1 88.56 256 GLU B CA 1
ATOM 5659 C C . GLU B 1 256 ? 4.141 33.531 -0.672 1 88.56 256 GLU B C 1
ATOM 5661 O O . GLU B 1 256 ? 5.363 33.375 -0.622 1 88.56 256 GLU B O 1
ATOM 5666 N N . ILE B 1 257 ? 3.367 32.594 -1.003 1 86.19 257 ILE B N 1
ATOM 5667 C CA . ILE B 1 257 ? 3.869 31.281 -1.382 1 86.19 257 ILE B CA 1
ATOM 5668 C C . ILE B 1 257 ? 4.695 31.406 -2.662 1 86.19 257 ILE B C 1
ATOM 5670 O O . ILE B 1 257 ? 5.781 30.828 -2.76 1 86.19 257 ILE B O 1
ATOM 5674 N N . ALA B 1 258 ? 4.168 32.094 -3.6 1 83.19 258 ALA B N 1
ATOM 5675 C CA . ALA B 1 258 ? 4.863 32.281 -4.871 1 83.19 258 ALA B CA 1
ATOM 5676 C C . ALA B 1 258 ? 6.211 32.938 -4.672 1 83.19 258 ALA B C 1
ATOM 5678 O O . ALA B 1 258 ? 7.215 32.531 -5.262 1 83.19 258 ALA B O 1
ATOM 5679 N N . GLN B 1 259 ? 6.188 34 -3.873 1 89.19 259 GLN 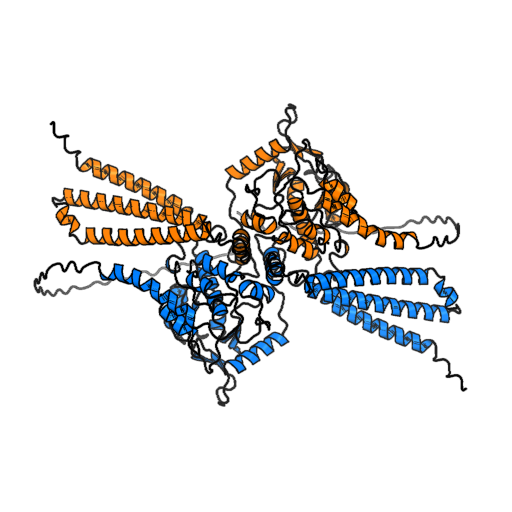B N 1
ATOM 5680 C CA . GLN B 1 259 ? 7.422 34.719 -3.576 1 89.19 259 GLN B CA 1
ATOM 5681 C C . GLN B 1 259 ? 8.438 33.812 -2.904 1 89.19 259 GLN B C 1
ATOM 5683 O O . GLN B 1 259 ? 9.625 33.844 -3.242 1 89.19 259 GLN B O 1
ATOM 5688 N N . TRP B 1 260 ? 7.945 33.031 -2.027 1 91.81 260 TRP B N 1
ATOM 5689 C CA . TRP B 1 260 ? 8.82 32.094 -1.344 1 91.81 260 TRP B CA 1
ATOM 5690 C C . TRP B 1 260 ? 9.367 31.047 -2.318 1 91.81 260 TRP B C 1
ATOM 5692 O O . TRP B 1 260 ? 10.555 30.703 -2.271 1 91.81 260 TRP B O 1
ATOM 5702 N N . GLN B 1 261 ? 8.602 30.562 -3.146 1 86.25 261 GLN B N 1
ATOM 5703 C CA . GLN B 1 261 ? 9.008 29.562 -4.121 1 86.25 261 GLN B CA 1
ATOM 5704 C C . GLN B 1 261 ? 10.102 30.094 -5.039 1 86.25 261 GLN B C 1
ATOM 5706 O O . GLN B 1 261 ? 10.969 29.328 -5.48 1 86.25 261 GLN B O 1
ATOM 5711 N N . GLU B 1 262 ? 10.07 31.344 -5.266 1 86.88 262 GLU B N 1
ATOM 5712 C CA . GLU B 1 262 ? 11.031 31.969 -6.176 1 86.88 262 GLU B CA 1
ATOM 5713 C C . GLU B 1 262 ? 12.289 32.406 -5.434 1 86.88 262 GLU B C 1
ATOM 5715 O O . GLU B 1 262 ? 13.312 32.688 -6.051 1 86.88 262 GLU B O 1
ATOM 5720 N N . SER B 1 263 ? 12.164 32.375 -4.223 1 90.31 263 SER B N 1
ATOM 5721 C CA . SER B 1 263 ? 13.297 32.812 -3.43 1 90.31 263 SER B CA 1
ATOM 5722 C C . SER B 1 263 ? 14.398 31.766 -3.393 1 90.31 263 SER B C 1
ATOM 5724 O O . SER B 1 263 ? 14.125 30.562 -3.412 1 90.31 263 SER B O 1
ATOM 5726 N N . GLU B 1 264 ? 15.617 32.281 -3.539 1 90.94 264 GLU B N 1
ATOM 5727 C CA . GLU B 1 264 ? 16.781 31.422 -3.375 1 90.94 264 GLU B CA 1
ATOM 5728 C C . GLU B 1 264 ? 17.828 32.094 -2.475 1 90.94 264 GLU B C 1
ATOM 5730 O O . GLU B 1 264 ? 18.281 33.188 -2.746 1 90.94 264 GLU B O 1
ATOM 5735 N N . PRO B 1 265 ? 18.219 31.422 -1.35 1 94.94 265 PRO B N 1
ATOM 5736 C CA . PRO B 1 265 ? 17.781 30.109 -0.854 1 94.94 265 PRO B CA 1
ATOM 5737 C C . PRO B 1 265 ? 16.422 30.172 -0.136 1 94.94 265 PRO B C 1
ATOM 5739 O O . PRO B 1 265 ? 16.094 31.203 0.461 1 94.94 265 PRO B O 1
ATOM 5742 N N . LYS B 1 266 ? 15.719 29.109 -0.134 1 94.75 266 LYS B N 1
ATOM 5743 C CA . LYS B 1 266 ? 14.422 29.016 0.533 1 94.75 266 LYS B CA 1
ATOM 5744 C C . LYS B 1 266 ? 14.594 28.922 2.047 1 94.75 266 LYS B C 1
ATOM 5746 O O . LYS B 1 266 ? 15.445 28.188 2.539 1 94.75 266 LYS B O 1
ATOM 5751 N N . ASP B 1 267 ? 13.773 29.672 2.699 1 96.44 267 ASP B N 1
ATOM 5752 C CA . ASP B 1 267 ? 13.812 29.656 4.156 1 96.44 267 ASP B CA 1
ATOM 5753 C C . ASP B 1 267 ? 12.695 28.781 4.723 1 96.44 267 ASP B C 1
ATOM 5755 O O . ASP B 1 267 ? 11.57 28.797 4.223 1 96.44 267 ASP B O 1
ATOM 5759 N N . TYR B 1 268 ? 13.078 28.016 5.703 1 97.62 268 TYR B N 1
ATOM 5760 C CA . TYR B 1 268 ? 12.148 27.094 6.348 1 97.62 268 TYR B CA 1
ATOM 5761 C C . TYR B 1 268 ? 12.062 27.375 7.844 1 97.62 268 TYR B C 1
ATOM 5763 O O . TYR B 1 268 ? 12.938 28.031 8.414 1 97.62 268 TYR B O 1
ATOM 5771 N N . LYS B 1 269 ? 11.047 26.906 8.453 1 97.88 269 LYS B N 1
ATOM 5772 C CA . LYS B 1 269 ? 10.898 26.969 9.906 1 97.88 269 LYS B CA 1
ATOM 5773 C C . LYS B 1 269 ? 10.305 25.672 10.453 1 97.88 269 LYS B C 1
ATOM 5775 O O . LYS B 1 269 ? 9.773 24.859 9.703 1 97.88 269 LYS B O 1
ATOM 5780 N N . LEU B 1 270 ? 10.469 25.516 11.727 1 97.25 270 LEU B N 1
ATOM 5781 C CA . LEU B 1 270 ? 9.891 24.359 12.422 1 97.25 270 LEU B CA 1
ATOM 5782 C C . LEU B 1 270 ? 8.469 24.656 12.883 1 97.25 270 LEU B C 1
ATOM 5784 O O . LEU B 1 270 ? 8.203 25.734 13.438 1 97.25 270 LEU B O 1
ATOM 5788 N N . ARG B 1 271 ? 7.562 23.781 12.648 1 96 271 ARG B N 1
ATOM 5789 C CA . ARG B 1 271 ? 6.184 23.891 13.102 1 96 271 ARG B CA 1
ATOM 5790 C C . ARG B 1 271 ? 5.789 22.688 13.953 1 96 271 ARG B C 1
ATOM 5792 O O . ARG B 1 271 ? 5.902 21.547 13.5 1 96 271 ARG B O 1
ATOM 5799 N N . ILE B 1 272 ? 5.336 22.938 15.086 1 95.19 272 ILE B N 1
ATOM 5800 C CA . ILE B 1 272 ? 4.84 21.875 15.938 1 95.19 272 ILE B CA 1
ATOM 5801 C C . ILE B 1 272 ? 3.459 21.422 15.461 1 95.19 272 ILE B C 1
ATOM 5803 O O . ILE B 1 272 ? 2.58 22.266 15.219 1 95.19 272 ILE B O 1
ATOM 5807 N N . VAL B 1 273 ? 3.295 20.156 15.289 1 92.88 273 VAL B N 1
ATOM 5808 C CA . VAL B 1 273 ? 2.049 19.578 14.797 1 92.88 273 VAL B CA 1
ATOM 5809 C C . VAL B 1 273 ? 1.237 19.031 15.969 1 92.88 273 VAL B C 1
ATOM 5811 O O . VAL B 1 273 ? 0.075 19.391 16.156 1 92.88 273 VAL B O 1
ATOM 5814 N N . ASP B 1 274 ? 1.891 18.188 16.734 1 92.44 274 ASP B N 1
ATOM 5815 C CA . ASP B 1 274 ? 1.263 17.609 17.922 1 92.44 274 ASP B CA 1
ATOM 5816 C C . ASP B 1 274 ? 1.446 18.516 19.125 1 92.44 274 ASP B C 1
ATOM 5818 O O . ASP B 1 274 ? 2.541 18.609 19.688 1 92.44 274 ASP B O 1
ATOM 5822 N N . ARG B 1 275 ? 0.447 19.062 19.609 1 88.94 275 ARG B N 1
ATOM 5823 C CA . ARG B 1 275 ? 0.55 20.094 20.656 1 88.94 275 ARG B CA 1
ATOM 5824 C C . ARG B 1 275 ? 0.194 19.516 22.016 1 88.94 275 ARG B C 1
ATOM 5826 O O . ARG B 1 275 ? -0.319 20.234 22.891 1 88.94 275 ARG B O 1
ATOM 5833 N N . ASP B 1 276 ? 0.469 18.266 22.125 1 89.5 276 ASP B N 1
ATOM 5834 C CA . ASP B 1 276 ? 0.357 17.656 23.453 1 89.5 276 ASP B CA 1
ATOM 5835 C C . ASP B 1 276 ? 1.291 18.344 24.453 1 89.5 276 ASP B C 1
ATOM 5837 O O . ASP B 1 276 ? 2.502 18.406 24.219 1 89.5 276 ASP B O 1
ATOM 5841 N N . PRO B 1 277 ? 0.771 18.812 25.5 1 89.88 277 PRO B N 1
ATOM 5842 C CA . PRO B 1 277 ? 1.58 19.594 26.453 1 89.88 277 PRO B CA 1
ATOM 5843 C C . PRO B 1 277 ? 2.762 18.797 27 1 89.88 277 PRO B C 1
ATOM 5845 O O . PRO B 1 277 ? 3.834 19.359 27.234 1 89.88 277 PRO B O 1
ATOM 5848 N N . VAL B 1 278 ? 2.588 17.578 27.219 1 90.56 278 VAL B N 1
ATOM 5849 C CA . VAL B 1 278 ? 3.66 16.75 27.75 1 90.56 278 VAL B CA 1
ATOM 5850 C C . VAL B 1 278 ? 4.824 16.703 26.766 1 90.56 278 VAL B C 1
ATOM 5852 O O . VAL B 1 278 ? 5.98 16.891 27.156 1 90.56 278 VAL B O 1
ATOM 5855 N N . LYS B 1 279 ? 4.535 16.578 25.562 1 90.62 279 LYS B N 1
ATOM 5856 C CA . LYS B 1 279 ? 5.555 16.516 24.516 1 90.62 279 LYS B CA 1
ATOM 5857 C C . LYS B 1 279 ? 6.199 17.875 24.281 1 90.62 279 LYS B C 1
ATOM 5859 O O . LYS B 1 279 ? 7.41 17.969 24.078 1 90.62 279 LYS B O 1
ATOM 5864 N N . LEU B 1 280 ? 5.477 18.875 24.359 1 92.25 280 LEU B N 1
ATOM 5865 C CA . LEU B 1 280 ? 5.953 20.219 24.109 1 92.25 280 LEU B CA 1
ATOM 5866 C C . LEU B 1 280 ? 6.957 20.656 25.156 1 92.25 280 LEU B C 1
ATOM 5868 O O . LEU B 1 280 ? 7.883 21.422 24.859 1 92.25 280 LEU B O 1
ATOM 5872 N N . ASN B 1 281 ? 6.77 20.141 26.312 1 90.56 281 ASN B N 1
ATOM 5873 C CA . ASN B 1 281 ? 7.621 20.594 27.406 1 90.56 281 ASN B CA 1
ATOM 5874 C C . ASN B 1 281 ? 8.844 19.688 27.578 1 90.56 281 ASN B C 1
ATOM 5876 O O . ASN B 1 281 ? 9.703 19.953 28.422 1 90.56 281 ASN B O 1
ATOM 5880 N N . MET B 1 282 ? 8.992 18.781 26.766 1 89.44 282 MET B N 1
ATOM 5881 C CA . MET B 1 282 ? 10.172 17.922 26.797 1 89.44 282 MET B CA 1
ATOM 5882 C C . MET B 1 282 ? 11.391 18.672 26.25 1 89.44 282 MET B C 1
ATOM 5884 O O . MET B 1 282 ? 11.273 19.5 25.344 1 89.44 282 MET B O 1
ATOM 5888 N N . SER B 1 283 ? 12.531 18.297 26.828 1 88.5 283 SER B N 1
ATOM 5889 C CA . SER B 1 283 ? 13.789 18.922 26.422 1 88.5 283 SER B CA 1
ATOM 5890 C C . SER B 1 283 ? 14.281 18.359 25.094 1 88.5 283 SER B C 1
ATOM 5892 O O . SER B 1 283 ? 14.078 17.188 24.797 1 88.5 283 SER B O 1
ATOM 5894 N N . THR B 1 284 ? 14.914 19.25 24.297 1 86.19 284 THR B N 1
ATOM 5895 C CA . THR B 1 284 ? 15.492 18.844 23.016 1 86.19 284 THR B CA 1
ATOM 5896 C C . THR B 1 284 ? 16.938 18.375 23.203 1 86.19 284 THR B C 1
ATOM 5898 O O . THR B 1 284 ? 17.609 18.031 22.234 1 86.19 284 THR B O 1
ATOM 5901 N N . ALA B 1 285 ? 17.5 18.5 24.359 1 75.94 285 ALA B N 1
ATOM 5902 C CA . ALA B 1 285 ? 18.844 18.031 24.703 1 75.94 285 ALA B CA 1
ATOM 5903 C C . ALA B 1 285 ? 18.781 16.656 25.375 1 75.94 285 ALA B C 1
ATOM 5905 O O . ALA B 1 285 ? 17.734 16.25 25.859 1 75.94 285 ALA B O 1
ATOM 5906 N N . PHE B 1 286 ? 19.906 15.992 25.281 1 68.62 286 PHE B N 1
ATOM 5907 C CA . PHE B 1 286 ? 20.016 14.695 25.938 1 68.62 286 PHE B CA 1
ATOM 5908 C C . PHE B 1 286 ? 19.906 14.836 27.453 1 68.62 286 PHE B C 1
ATOM 5910 O O . PHE B 1 286 ? 19.375 13.953 28.125 1 68.62 286 PHE B O 1
ATOM 5917 N N . VAL B 1 287 ? 20.484 15.906 27.812 1 55.41 287 VAL B N 1
ATOM 5918 C CA . VAL B 1 287 ? 20.469 16.141 29.25 1 55.41 287 VAL B CA 1
ATOM 5919 C C . VAL B 1 287 ? 19.203 16.922 29.625 1 55.41 287 VAL B C 1
ATOM 5921 O O . VAL B 1 287 ? 18.984 18.031 29.141 1 55.41 287 VAL B O 1
ATOM 5924 N N . PRO B 1 288 ? 18.422 16.266 30.406 1 56.38 288 PRO B N 1
ATOM 5925 C CA . PRO B 1 288 ? 17.203 16.938 30.844 1 56.38 288 PRO B CA 1
ATOM 5926 C C . PRO B 1 288 ? 17.469 18.297 31.484 1 56.38 288 PRO B C 1
ATOM 5928 O O . PRO B 1 288 ? 18.438 18.453 32.25 1 56.38 288 PRO B O 1
ATOM 5931 N N . GLY B 1 289 ? 16.562 19.234 31.281 1 53.38 289 GLY B N 1
ATOM 5932 C CA . GLY B 1 289 ? 16.688 20.547 31.875 1 53.38 289 GLY B CA 1
ATOM 5933 C C . GLY B 1 289 ? 17.672 21.438 31.141 1 53.38 289 GLY B C 1
ATOM 5934 O O . GLY B 1 289 ? 17.812 22.625 31.453 1 53.38 289 GLY B O 1
ATOM 5935 N N . SER B 1 290 ? 18.344 20.781 30.266 1 60.97 290 SER B N 1
ATOM 5936 C CA . SER B 1 290 ? 19.297 21.547 29.453 1 60.97 290 SER B CA 1
ATOM 5937 C C . SER B 1 290 ? 18.766 21.781 28.047 1 60.97 290 SER B C 1
ATOM 5939 O O . SER B 1 290 ? 18.016 20.953 27.516 1 60.97 290 SER B O 1
ATOM 5941 N N . GLY B 1 291 ? 18.688 22.984 27.688 1 67.25 291 GLY B N 1
ATOM 5942 C CA . GLY B 1 291 ? 18.391 23.297 26.297 1 67.25 291 GLY B CA 1
ATOM 5943 C C . GLY B 1 291 ? 17 23.844 26.078 1 67.25 291 GLY B C 1
ATOM 5944 O O . GLY B 1 291 ? 16.344 24.297 27.031 1 67.25 291 GLY B O 1
ATOM 5945 N N . THR B 1 292 ? 16.547 23.953 25.016 1 86.31 292 THR B N 1
ATOM 5946 C CA . THR B 1 292 ? 15.25 24.5 24.609 1 86.31 292 THR B CA 1
ATOM 5947 C C . THR B 1 292 ? 14.195 23.406 24.531 1 86.31 292 THR B C 1
ATOM 5949 O O . THR B 1 292 ? 14.523 22.219 24.438 1 86.31 292 THR B O 1
ATOM 5952 N N . THR B 1 293 ? 13.016 23.734 24.906 1 92.56 293 THR B N 1
ATOM 5953 C CA . THR B 1 293 ? 11.898 22.812 24.766 1 92.56 293 THR B CA 1
ATOM 5954 C C . THR B 1 293 ? 11.352 22.828 23.344 1 92.56 293 THR B C 1
ATOM 5956 O O . THR B 1 293 ? 11.68 23.719 22.562 1 92.56 293 THR B O 1
ATOM 5959 N N . TRP B 1 294 ? 10.594 21.797 23.078 1 94.44 294 TRP B N 1
ATOM 5960 C CA . TRP B 1 294 ? 9.977 21.75 21.75 1 94.44 294 TRP B CA 1
ATOM 5961 C C . TRP B 1 294 ? 9.047 22.938 21.547 1 94.44 294 TRP B C 1
ATOM 5963 O O . TRP B 1 294 ? 8.914 23.453 20.422 1 94.44 294 TRP B O 1
ATOM 5973 N N . LYS B 1 295 ? 8.477 23.391 22.594 1 93.94 295 LYS B N 1
ATOM 5974 C CA . LYS B 1 295 ? 7.629 24.578 22.516 1 93.94 295 LYS B CA 1
ATOM 5975 C C . LYS B 1 295 ? 8.43 25.781 22.047 1 93.94 295 LYS B C 1
ATOM 5977 O O . LYS B 1 295 ? 7.945 26.578 21.25 1 93.94 295 LYS B O 1
ATOM 5982 N N . ASP B 1 296 ? 9.602 25.828 22.531 1 93.56 296 ASP B N 1
ATOM 5983 C CA . ASP B 1 296 ? 10.469 26.953 22.188 1 93.56 296 ASP B CA 1
ATOM 5984 C C . ASP B 1 296 ? 10.875 26.906 20.719 1 93.56 296 ASP B C 1
ATOM 5986 O O . ASP B 1 296 ? 11.234 27.938 20.141 1 93.56 296 ASP B O 1
ATOM 5990 N N . LEU B 1 297 ? 10.836 25.766 20.125 1 94.38 297 LEU B N 1
ATOM 5991 C CA . LEU B 1 297 ? 11.305 25.594 18.766 1 94.38 297 LEU B CA 1
ATOM 5992 C C . LEU B 1 297 ? 10.188 25.891 17.766 1 94.38 297 LEU B C 1
ATOM 5994 O O . LEU B 1 297 ? 10.438 26.016 16.562 1 94.38 297 LEU B O 1
ATOM 5998 N N . ASP B 1 298 ? 8.984 26.031 18.297 1 95.31 298 ASP B N 1
ATOM 5999 C CA . ASP B 1 298 ? 7.859 26.297 17.391 1 95.31 298 ASP B CA 1
ATOM 6000 C C . ASP B 1 298 ? 8.031 27.625 16.688 1 95.31 298 ASP B C 1
ATOM 6002 O O . ASP B 1 298 ? 8.203 28.672 17.328 1 95.31 298 ASP B O 1
ATOM 6006 N N . GLY B 1 299 ? 8.062 27.578 15.398 1 95.38 299 GLY B N 1
ATOM 6007 C CA . GLY B 1 299 ? 8.18 28.797 14.609 1 95.38 299 GLY B CA 1
ATOM 6008 C C . GLY B 1 299 ? 9.617 29.234 14.406 1 95.38 299 GLY B C 1
ATOM 6009 O O . GLY B 1 299 ? 9.883 30.234 13.742 1 95.38 299 GLY B O 1
ATOM 6010 N N . LYS B 1 300 ? 10.469 28.5 14.906 1 95.38 300 LYS B N 1
ATOM 6011 C CA . LYS B 1 300 ? 11.875 28.859 14.773 1 95.38 300 LYS B CA 1
ATOM 6012 C C . LYS B 1 300 ? 12.367 28.625 13.344 1 95.38 300 LYS B C 1
ATOM 6014 O O . LYS B 1 300 ? 12.133 27.562 12.766 1 95.38 300 LYS B O 1
ATOM 6019 N N . LYS B 1 301 ? 13.023 29.625 12.836 1 97.25 301 LYS B N 1
ATOM 6020 C CA . LYS B 1 301 ? 13.648 29.5 11.523 1 97.25 301 LYS B CA 1
ATOM 6021 C C . LYS B 1 301 ? 14.836 28.547 11.562 1 97.25 301 LYS B C 1
ATOM 6023 O O . LYS B 1 301 ? 15.633 28.562 12.508 1 97.25 301 LYS B O 1
ATOM 6028 N N . LEU B 1 302 ? 14.883 27.656 10.586 1 97.88 302 LEU B N 1
ATOM 6029 C CA . LEU B 1 302 ? 16.031 26.766 10.492 1 97.88 302 LEU B CA 1
ATOM 6030 C C . LEU B 1 302 ? 17.297 27.531 10.125 1 97.88 302 LEU B C 1
ATOM 6032 O O . LEU B 1 302 ? 17.25 28.469 9.328 1 97.88 302 LEU B O 1
ATOM 6036 N N . ASP B 1 303 ? 18.422 27.094 10.703 1 97.38 303 ASP B N 1
ATOM 6037 C CA . ASP B 1 303 ? 19.703 27.766 10.508 1 97.38 303 ASP B CA 1
ATOM 6038 C C . ASP B 1 303 ? 20.656 26.906 9.68 1 97.38 303 ASP B C 1
ATOM 6040 O O . ASP B 1 303 ? 21.312 26 10.211 1 97.38 303 ASP B O 1
ATOM 6044 N N . PHE B 1 304 ? 20.766 27.266 8.414 1 97.69 304 PHE B N 1
ATOM 6045 C CA . PHE B 1 304 ? 21.656 26.531 7.523 1 97.69 304 PHE B CA 1
ATOM 6046 C C . PHE B 1 304 ? 23 27.25 7.395 1 97.69 304 PHE B C 1
ATOM 6048 O O . PHE B 1 304 ? 23.062 28.469 7.414 1 97.69 304 PHE B O 1
ATOM 6055 N N . ARG B 1 305 ? 24.016 26.531 7.125 1 97 305 ARG B N 1
ATOM 6056 C CA . ARG B 1 305 ? 25.344 27.109 7.016 1 97 305 ARG B CA 1
ATOM 6057 C C . ARG B 1 305 ? 25.75 27.297 5.555 1 97 305 ARG B C 1
ATOM 6059 O O . ARG B 1 305 ? 26.828 27.797 5.262 1 97 305 ARG B O 1
ATOM 6066 N N . SER B 1 306 ? 24.984 26.797 4.688 1 97.12 306 SER B N 1
ATOM 6067 C CA . SER B 1 306 ? 25.172 26.969 3.25 1 97.12 306 SER B CA 1
ATOM 6068 C C . SER B 1 306 ? 23.859 27.375 2.566 1 97.12 306 SER B C 1
ATOM 6070 O O . SER B 1 306 ? 22.812 27.469 3.213 1 97.12 306 SER B O 1
ATOM 6072 N N . ASP B 1 307 ? 23.953 27.656 1.263 1 96.75 307 ASP B N 1
ATOM 6073 C CA . ASP B 1 307 ? 22.766 28.016 0.491 1 96.75 307 ASP B CA 1
ATOM 6074 C C . ASP B 1 307 ? 22.031 26.781 -0.001 1 96.75 307 ASP B C 1
ATOM 6076 O O . ASP B 1 307 ? 20.938 26.875 -0.572 1 96.75 307 ASP B O 1
ATOM 6080 N N . PHE B 1 308 ? 22.547 25.656 0.266 1 97.38 308 PHE B N 1
ATOM 6081 C CA . PHE B 1 308 ? 21.891 24.406 -0.122 1 97.38 308 PHE B CA 1
ATOM 6082 C C . PHE B 1 308 ? 20.641 24.172 0.715 1 97.38 308 PHE B C 1
ATOM 6084 O O . PHE B 1 308 ? 20.625 24.453 1.916 1 97.38 308 PHE B O 1
ATOM 6091 N N . ARG B 1 309 ? 19.594 23.75 0.091 1 97.38 309 ARG B N 1
ATOM 6092 C CA . ARG B 1 309 ? 18.328 23.484 0.771 1 97.38 309 ARG B CA 1
ATOM 6093 C C . ARG B 1 309 ? 17.734 22.156 0.323 1 97.38 309 ARG B C 1
ATOM 6095 O O . ARG B 1 309 ? 17.953 21.719 -0.807 1 97.38 309 ARG B O 1
ATOM 6102 N N . PRO B 1 310 ? 17.031 21.469 1.305 1 96.69 310 PRO B N 1
ATOM 6103 C CA . PRO B 1 310 ? 16.266 20.297 0.874 1 96.69 310 PRO B CA 1
ATOM 6104 C C . PRO B 1 310 ? 15.156 20.656 -0.113 1 96.69 310 PRO B C 1
ATOM 6106 O O . PRO B 1 310 ? 14.727 21.812 -0.176 1 96.69 310 PRO B O 1
ATOM 6109 N N . ARG B 1 311 ? 14.75 19.672 -0.857 1 93.94 311 ARG B N 1
ATOM 6110 C CA . ARG B 1 311 ? 13.664 19.891 -1.812 1 93.94 311 ARG B CA 1
ATOM 6111 C C . ARG B 1 311 ? 12.352 20.172 -1.095 1 93.94 311 ARG B C 1
ATOM 6113 O O . ARG B 1 311 ? 11.977 19.438 -0.167 1 93.94 311 ARG B O 1
ATOM 6120 N N . ALA B 1 312 ? 11.602 21.141 -1.586 1 93.81 312 ALA B N 1
ATOM 6121 C CA . ALA B 1 312 ? 10.359 21.562 -0.944 1 93.81 312 ALA B CA 1
ATOM 6122 C C . ALA B 1 312 ? 9.305 20.469 -0.997 1 93.81 312 ALA B C 1
ATOM 6124 O O . ALA B 1 312 ? 8.547 20.281 -0.044 1 93.81 312 ALA B O 1
ATOM 6125 N N . ARG B 1 313 ? 9.234 19.734 -2.041 1 92.12 313 ARG B N 1
ATOM 6126 C CA . ARG B 1 313 ? 8.195 18.719 -2.184 1 92.12 313 ARG B CA 1
ATOM 6127 C C . ARG B 1 313 ? 8.398 17.578 -1.184 1 92.12 313 ARG B C 1
ATOM 6129 O O . ARG B 1 313 ? 7.434 17 -0.698 1 92.12 313 ARG B O 1
ATOM 6136 N N . TYR B 1 314 ? 9.688 17.266 -0.882 1 95.94 314 TYR B N 1
ATOM 6137 C CA . TYR B 1 314 ? 9.945 16.234 0.115 1 95.94 314 TYR B CA 1
ATOM 6138 C C . TYR B 1 314 ? 9.5 16.688 1.5 1 95.94 314 TYR B C 1
ATOM 6140 O O . TYR B 1 314 ? 8.914 15.906 2.256 1 95.94 314 TYR B O 1
ATOM 6148 N N . LEU B 1 315 ? 9.766 17.938 1.797 1 97.12 315 LEU B N 1
ATOM 6149 C CA . LEU B 1 315 ? 9.352 18.5 3.08 1 97.12 315 LEU B CA 1
ATOM 6150 C C . LEU B 1 315 ? 7.832 18.562 3.174 1 97.12 315 LEU B C 1
ATOM 6152 O O . LEU B 1 315 ? 7.258 18.312 4.234 1 97.12 315 LEU B O 1
ATOM 6156 N N . TYR B 1 316 ? 7.219 18.953 2.092 1 94.5 316 TYR B N 1
ATOM 6157 C CA . TYR B 1 316 ? 5.762 19 2.07 1 94.5 316 TYR B CA 1
ATOM 6158 C C . TYR B 1 316 ? 5.172 17.609 2.33 1 94.5 316 TYR B C 1
ATOM 6160 O O . TYR B 1 316 ? 4.223 17.469 3.107 1 94.5 316 TYR B O 1
ATOM 6168 N N . TYR B 1 317 ? 5.715 16.719 1.63 1 95.69 317 TYR B N 1
ATOM 6169 C CA . TYR B 1 317 ? 5.289 15.336 1.831 1 95.69 317 TYR B CA 1
ATOM 6170 C C . TYR B 1 317 ? 5.441 14.922 3.289 1 95.69 317 TYR B C 1
ATOM 6172 O O . TYR B 1 317 ? 4.531 14.328 3.871 1 95.69 317 TYR B O 1
ATOM 6180 N N . HIS B 1 318 ? 6.574 15.195 3.818 1 97.62 318 HIS B N 1
ATOM 6181 C CA . HIS B 1 318 ? 6.812 14.898 5.227 1 97.62 318 HIS B CA 1
ATOM 6182 C C . HIS B 1 318 ? 5.777 15.578 6.117 1 97.62 318 HIS B C 1
ATOM 6184 O O . HIS B 1 318 ? 5.277 14.969 7.066 1 97.62 318 HIS B O 1
ATOM 6190 N N . TYR B 1 319 ? 5.496 16.812 5.832 1 96 319 TYR B N 1
ATOM 6191 C CA . TYR B 1 319 ? 4.465 17.562 6.539 1 96 319 TYR B CA 1
ATOM 6192 C C . TYR B 1 319 ? 3.131 16.828 6.5 1 96 319 TYR B C 1
ATOM 6194 O O . TYR B 1 319 ? 2.48 16.656 7.531 1 96 319 TYR B O 1
ATOM 6202 N N . CYS B 1 320 ? 2.73 16.359 5.332 1 95.31 320 CYS B N 1
ATOM 6203 C CA . CYS B 1 320 ? 1.49 15.602 5.18 1 95.31 320 CYS B CA 1
ATOM 6204 C C . CYS B 1 320 ? 1.481 14.375 6.082 1 95.31 320 CYS B C 1
ATOM 6206 O O . CYS B 1 320 ? 0.485 14.102 6.754 1 95.31 320 CYS B O 1
ATOM 6208 N N . LEU B 1 321 ? 2.568 13.688 6.094 1 96.94 321 LEU B N 1
ATOM 6209 C CA . LEU B 1 321 ? 2.645 12.461 6.867 1 96.94 321 LEU B CA 1
ATOM 6210 C C . LEU B 1 321 ? 2.523 12.742 8.359 1 96.94 321 LEU B C 1
ATOM 6212 O O . LEU B 1 321 ? 1.893 11.977 9.094 1 96.94 321 LEU B O 1
ATOM 6216 N N . GLN B 1 322 ? 3.15 13.812 8.82 1 96.06 322 GLN B N 1
ATOM 6217 C CA . GLN B 1 322 ? 3.068 14.148 10.242 1 96.06 322 GLN B CA 1
ATOM 6218 C C . GLN B 1 322 ? 1.64 14.508 10.641 1 96.06 322 GLN B C 1
ATOM 6220 O O . GLN B 1 322 ? 1.166 14.102 11.703 1 96.06 322 GLN B O 1
ATOM 6225 N N . ILE B 1 323 ? 0.985 15.211 9.766 1 93.69 323 ILE B N 1
ATOM 6226 C CA . ILE B 1 323 ? -0.406 15.57 10.016 1 93.69 323 ILE B CA 1
ATOM 6227 C C . ILE B 1 323 ? -1.255 14.305 10.117 1 93.69 323 ILE B C 1
ATOM 6229 O O . ILE B 1 323 ? -2.084 14.172 11.023 1 93.69 323 ILE B O 1
ATOM 6233 N N . LEU B 1 324 ? -1.022 13.414 9.266 1 93.31 324 LEU B N 1
ATOM 6234 C CA . LEU B 1 324 ? -1.809 12.188 9.227 1 93.31 324 LEU B CA 1
ATOM 6235 C C . LEU B 1 324 ? -1.522 11.32 10.453 1 93.31 324 LEU B C 1
ATOM 6237 O O . LEU B 1 324 ? -2.432 10.688 10.992 1 93.31 324 LEU B O 1
ATOM 6241 N N . ARG B 1 325 ? -0.321 11.273 10.898 1 93.69 325 ARG B N 1
ATOM 6242 C CA . ARG B 1 325 ? 0.03 10.523 12.094 1 93.69 325 ARG B CA 1
ATOM 6243 C C . ARG B 1 325 ? -0.762 11.016 13.305 1 93.69 325 ARG B C 1
ATOM 6245 O O . ARG B 1 325 ? -1.308 10.211 14.062 1 93.69 325 ARG B O 1
ATOM 6252 N N . VAL B 1 326 ? -0.784 12.258 13.43 1 91.56 326 VAL B N 1
ATOM 6253 C CA . VAL B 1 326 ? -1.493 12.844 14.555 1 91.56 326 VAL B CA 1
ATOM 6254 C C . VAL B 1 326 ? -2.996 12.625 14.398 1 91.56 326 VAL B C 1
ATOM 6256 O O . VAL B 1 326 ? -3.686 12.273 15.359 1 91.56 326 VAL B O 1
ATOM 6259 N N . ALA B 1 327 ? -3.477 12.836 13.188 1 89.5 327 ALA B N 1
ATOM 6260 C CA . ALA B 1 327 ? -4.902 12.68 12.914 1 89.5 327 ALA B CA 1
ATOM 6261 C C . ALA B 1 327 ? -5.379 11.273 13.273 1 89.5 327 ALA B C 1
ATOM 6263 O O . ALA B 1 327 ? -6.445 11.109 13.867 1 89.5 327 ALA B O 1
ATOM 6264 N N . PHE B 1 328 ? -4.68 10.289 12.977 1 88.75 328 PHE B N 1
ATOM 6265 C CA . PHE B 1 328 ? -5.109 8.914 13.211 1 88.75 328 PHE B CA 1
ATOM 6266 C C . PHE B 1 328 ? -4.938 8.531 14.672 1 88.75 328 PHE B C 1
ATOM 6268 O O . PHE B 1 328 ? -5.578 7.594 15.156 1 88.75 328 PHE B O 1
ATOM 6275 N N . ARG B 1 329 ? -4.105 9.219 15.375 1 85.25 329 ARG B N 1
ATOM 6276 C CA . ARG B 1 329 ? -4.016 9 16.812 1 85.25 329 ARG B CA 1
ATOM 6277 C C . ARG B 1 329 ? -5.234 9.562 17.531 1 85.25 329 ARG B C 1
ATOM 6279 O O . ARG B 1 329 ? -5.711 8.984 18.516 1 85.25 329 ARG B O 1
ATOM 6286 N N . GLU B 1 330 ? -5.75 10.609 16.953 1 78.62 330 GLU B N 1
ATOM 6287 C CA . GLU B 1 330 ? -6.871 11.305 17.562 1 78.62 330 GLU B CA 1
ATOM 6288 C C . GLU B 1 330 ? -8.203 10.883 16.953 1 78.62 330 GLU B C 1
ATOM 6290 O O . GLU B 1 330 ? -9.234 11.492 17.219 1 78.62 330 GLU B O 1
ATOM 6295 N N . ARG B 1 331 ? -8.266 9.898 16.203 1 67.75 331 ARG B N 1
ATOM 6296 C CA . ARG B 1 331 ? -9.383 9.539 15.336 1 67.75 331 ARG B CA 1
ATOM 6297 C C . ARG B 1 331 ? -10.625 9.188 16.156 1 67.75 331 ARG B C 1
ATOM 6299 O O . ARG B 1 331 ? -11.742 9.25 15.648 1 67.75 331 ARG B O 1
ATOM 6306 N N . PHE B 1 332 ? -10.422 8.922 17.438 1 63.34 332 PHE B N 1
ATOM 6307 C CA . PHE B 1 332 ? -11.578 8.461 18.203 1 63.34 332 PHE B CA 1
ATOM 6308 C C . PHE B 1 332 ? -12.078 9.555 19.141 1 63.34 332 PHE B C 1
ATOM 6310 O O . PHE B 1 332 ? -12.977 9.32 19.953 1 63.34 332 PHE B O 1
ATOM 6317 N N . GLU B 1 333 ? -11.539 10.758 19 1 65.69 333 GLU B N 1
ATOM 6318 C CA . GLU B 1 333 ? -11.891 11.805 19.969 1 65.69 333 GLU B CA 1
ATOM 6319 C C . GLU B 1 333 ? -13.203 12.477 19.594 1 65.69 333 GLU B C 1
ATOM 6321 O O . GLU B 1 333 ? -13.758 13.25 20.375 1 65.69 333 GLU B O 1
ATOM 6326 N N . GLY B 1 334 ? -13.797 12.055 18.484 1 63.09 334 GLY B N 1
ATOM 6327 C CA . GLY B 1 334 ? -15.102 12.57 18.094 1 63.09 334 GLY B CA 1
ATOM 6328 C C . GLY B 1 334 ? -15.039 13.984 17.547 1 63.09 334 GLY B C 1
ATOM 6329 O O . GLY B 1 334 ? -16.078 14.602 17.297 1 63.09 334 GLY B O 1
ATOM 6330 N N . GLU B 1 335 ? -13.828 14.508 17.531 1 68 335 GLU B N 1
ATOM 6331 C CA . GLU B 1 335 ? -13.633 15.828 16.953 1 68 335 GLU B CA 1
ATOM 6332 C C . GLU B 1 335 ? -13.211 15.734 15.484 1 68 335 GLU B C 1
ATOM 6334 O O . GLU B 1 335 ? -12.68 14.711 15.055 1 68 335 GLU B O 1
ATOM 6339 N N . ILE B 1 336 ? -13.766 16.672 14.852 1 70.56 336 ILE B N 1
ATOM 6340 C CA . ILE B 1 336 ? -13.391 16.703 13.438 1 70.56 336 ILE B CA 1
ATOM 6341 C C . ILE B 1 336 ? -11.898 17 13.312 1 70.56 336 ILE B C 1
ATOM 6343 O O . ILE B 1 336 ? -11.43 18.062 13.695 1 70.56 336 ILE B O 1
ATOM 6347 N N . ILE B 1 337 ? -11.266 15.906 12.922 1 66.44 337 ILE B N 1
ATOM 6348 C CA . ILE B 1 337 ? -9.812 15.93 12.82 1 66.44 337 ILE B CA 1
ATOM 6349 C C . ILE B 1 337 ? -9.398 16.641 11.531 1 66.44 337 ILE B C 1
ATOM 6351 O O . ILE B 1 337 ? -10.102 16.562 10.523 1 66.44 337 ILE B O 1
ATOM 6355 N N . ARG B 1 338 ? -8.508 17.625 11.633 1 69.25 338 ARG B N 1
ATOM 6356 C CA . ARG B 1 338 ? -7.867 18.203 10.461 1 69.25 338 ARG B CA 1
ATOM 6357 C C . ARG B 1 338 ? -8.633 19.438 9.977 1 69.25 338 ARG B C 1
ATOM 6359 O O . ARG B 1 338 ? -8.375 19.938 8.875 1 69.25 338 ARG B O 1
ATOM 6366 N N . GLU B 1 339 ? -9.516 19.844 10.789 1 77.25 339 GLU B N 1
ATOM 6367 C CA . GLU B 1 339 ? -10.266 21.031 10.391 1 77.25 339 GLU B CA 1
ATOM 6368 C C . GLU B 1 339 ? -9.328 22.203 10.086 1 77.25 339 GLU B C 1
ATOM 6370 O O . GLU B 1 339 ? -9.547 22.938 9.125 1 77.25 339 GLU B O 1
ATOM 6375 N N . LYS B 1 340 ? -8.305 22.25 10.859 1 75.56 340 LYS B N 1
ATOM 6376 C CA . LYS B 1 340 ? -7.391 23.391 10.75 1 75.56 340 LYS B CA 1
ATOM 6377 C C . LYS B 1 340 ? -6.586 23.328 9.453 1 75.56 340 LYS B C 1
ATOM 6379 O O . LYS B 1 340 ? -6.09 24.344 8.969 1 75.56 340 LYS B O 1
ATOM 6384 N N . GLU B 1 341 ? -6.473 22.125 8.938 1 84.25 341 GLU B N 1
ATOM 6385 C CA . GLU B 1 341 ? -5.656 21.938 7.742 1 84.25 341 GLU B CA 1
ATOM 6386 C C . GLU B 1 341 ? -6.477 22.156 6.473 1 84.25 341 GLU B C 1
ATOM 6388 O O . GLU B 1 341 ? -5.918 22.406 5.402 1 84.25 341 GLU B O 1
ATOM 6393 N N . LEU B 1 342 ? -7.688 22.109 6.586 1 85.62 342 LEU B N 1
ATOM 6394 C CA . LEU B 1 342 ? -8.539 22.141 5.402 1 85.62 342 LEU B CA 1
ATOM 6395 C C . LEU B 1 342 ? -8.344 23.453 4.637 1 85.62 342 LEU B C 1
ATOM 6397 O O . LEU B 1 342 ? -8.258 24.516 5.238 1 85.62 342 LEU B O 1
ATOM 6401 N N . GLN B 1 343 ? -8.133 23.359 3.336 1 82.25 343 GLN B N 1
ATOM 6402 C CA . GLN B 1 343 ? -8.117 24.438 2.354 1 82.25 343 GLN B CA 1
ATOM 6403 C C . GLN B 1 343 ? -6.82 25.25 2.436 1 82.25 343 GLN B C 1
ATOM 6405 O O . GLN B 1 343 ? -6.707 26.312 1.835 1 82.25 343 GLN B O 1
ATOM 6410 N N . LYS B 1 344 ? -5.902 24.891 3.297 1 84.5 344 LYS B N 1
ATOM 6411 C CA . LYS B 1 344 ? -4.578 25.5 3.221 1 84.5 344 LYS B CA 1
ATOM 6412 C C . LYS B 1 344 ? -3.945 25.266 1.852 1 84.5 344 LYS B C 1
ATOM 6414 O O . LYS B 1 344 ? -4.227 24.266 1.194 1 84.5 344 LYS B O 1
ATOM 6419 N N . PRO B 1 345 ? -3.174 26.141 1.483 1 82.88 345 PRO B N 1
ATOM 6420 C CA . PRO B 1 345 ? -2.584 26 0.15 1 82.88 345 PRO B CA 1
ATOM 6421 C C . PRO B 1 345 ? -1.432 25 0.119 1 82.88 345 PRO B C 1
ATOM 6423 O O . PRO B 1 345 ? -0.704 24.859 1.105 1 82.88 345 PRO B O 1
ATOM 6426 N N . PHE B 1 346 ? -1.297 24.422 -1.058 1 86.19 346 PHE B N 1
ATOM 6427 C CA . PHE B 1 346 ? -0.149 23.562 -1.34 1 86.19 346 PHE B CA 1
ATOM 6428 C C . PHE B 1 346 ? 1.11 24.406 -1.54 1 86.19 346 PHE B C 1
ATOM 6430 O O . PHE B 1 346 ? 1.104 25.375 -2.299 1 86.19 346 PHE B O 1
ATOM 6437 N N . TRP B 1 347 ? 2.168 24.078 -0.847 1 85.31 347 TRP B N 1
ATOM 6438 C CA . TRP B 1 347 ? 3.381 24.875 -0.982 1 85.31 347 TRP B CA 1
ATOM 6439 C C . TRP B 1 347 ? 4.535 24.031 -1.507 1 85.31 347 TRP B C 1
ATOM 6441 O O . TRP B 1 347 ? 5.668 24.5 -1.605 1 85.31 347 TRP B O 1
ATOM 6451 N N . GLY B 1 348 ? 4.203 22.797 -1.838 1 80.94 348 GLY B N 1
ATOM 6452 C CA . GLY B 1 348 ? 5.246 21.984 -2.439 1 80.94 348 GLY B CA 1
ATOM 6453 C C . GLY B 1 348 ? 5.543 22.359 -3.877 1 80.94 348 GLY B C 1
ATOM 6454 O O . GLY B 1 348 ? 4.793 23.109 -4.496 1 80.94 348 GLY B O 1
ATOM 6455 N N . SER B 1 349 ? 6.73 22.25 -4.418 1 70.88 349 SER B N 1
ATOM 6456 C CA . SER B 1 349 ? 7.02 22.531 -5.824 1 70.88 349 SER B CA 1
ATOM 6457 C C . SER B 1 349 ? 6.207 21.625 -6.746 1 70.88 349 SER B C 1
ATOM 6459 O O . SER B 1 349 ? 6.254 20.406 -6.625 1 70.88 349 SER B O 1
ATOM 6461 N N . PRO B 1 350 ? 5.121 22.344 -7.363 1 61.84 350 PRO B N 1
ATOM 6462 C CA . PRO B 1 350 ? 4.289 21.484 -8.227 1 61.84 350 PRO B CA 1
ATOM 6463 C C . PRO B 1 350 ? 5.074 20.875 -9.375 1 61.84 350 PRO B C 1
ATOM 6465 O O . PRO B 1 350 ? 5.797 21.578 -10.086 1 61.84 350 PRO B O 1
ATOM 6468 N N . GLY B 1 351 ? 5.969 19.906 -9.109 1 56.38 351 GLY B N 1
ATOM 6469 C CA . GLY B 1 351 ? 6.68 19.281 -10.211 1 56.38 351 GLY B CA 1
ATOM 6470 C C . GLY B 1 351 ? 5.855 19.203 -11.484 1 56.38 351 GLY B C 1
ATOM 6471 O O . GLY B 1 351 ? 4.656 19.5 -11.469 1 56.38 351 GLY B O 1
ATOM 6472 N N . LYS B 1 352 ? 6.426 19.234 -12.781 1 54.03 352 LYS B N 1
ATOM 6473 C CA . LYS B 1 352 ? 5.766 19.062 -14.07 1 54.03 352 LYS B CA 1
ATOM 6474 C C . LYS B 1 352 ? 4.691 17.984 -14 1 54.03 352 LYS B C 1
ATOM 6476 O O . LYS B 1 352 ? 3.732 18 -14.773 1 54.03 352 LYS B O 1
ATOM 6481 N N . TYR B 1 353 ? 4.727 17.281 -12.852 1 58.62 353 TYR B N 1
ATOM 6482 C CA . TYR B 1 353 ? 3.98 16.047 -13.023 1 58.62 353 TYR B CA 1
ATOM 6483 C C . TYR B 1 353 ? 3.113 15.758 -11.805 1 58.62 353 TYR B C 1
ATOM 6485 O O . TYR B 1 353 ? 2.801 14.594 -11.516 1 58.62 353 TYR B O 1
ATOM 6493 N N . ILE B 1 354 ? 2.654 16.969 -11.203 1 60.69 354 ILE B N 1
ATOM 6494 C CA . ILE B 1 354 ? 1.931 16.641 -9.977 1 60.69 354 ILE B CA 1
ATOM 6495 C C . ILE B 1 354 ? 0.662 15.859 -10.32 1 60.69 354 ILE B C 1
ATOM 6497 O O . ILE B 1 354 ? 0.244 14.969 -9.57 1 60.69 354 ILE B O 1
ATOM 6501 N N . ARG B 1 355 ? 0.175 16.094 -11.523 1 63.88 355 ARG B N 1
ATOM 6502 C CA . ARG B 1 355 ? -1.081 15.469 -11.922 1 63.88 355 ARG B CA 1
ATOM 6503 C C . ARG B 1 355 ? -0.881 13.984 -12.219 1 63.88 355 ARG B C 1
ATOM 6505 O O . ARG B 1 355 ? -1.832 13.203 -12.164 1 63.88 355 ARG B O 1
ATOM 6512 N N . LYS B 1 356 ? 0.303 13.758 -12.398 1 70.06 356 LYS B N 1
ATOM 6513 C CA . LYS B 1 356 ? 0.537 12.383 -12.844 1 70.06 356 LYS B CA 1
ATOM 6514 C C . LYS B 1 356 ? 1.062 11.516 -11.711 1 70.06 356 LYS B C 1
ATOM 6516 O O . LYS B 1 356 ? 1.093 10.289 -11.82 1 70.06 356 LYS B O 1
ATOM 6521 N N . ASN B 1 357 ? 1.34 12.328 -10.641 1 80.56 357 ASN B N 1
ATOM 6522 C CA . ASN B 1 357 ? 1.98 11.562 -9.586 1 80.56 357 ASN B CA 1
ATOM 6523 C C . ASN B 1 357 ? 1.061 11.391 -8.375 1 80.56 357 ASN B C 1
ATOM 6525 O O . ASN B 1 357 ? -0.089 11.836 -8.398 1 80.56 357 ASN B O 1
ATOM 6529 N N . MET B 1 358 ? 1.477 10.688 -7.441 1 90.06 358 MET B N 1
ATOM 6530 C CA . MET B 1 358 ? 0.616 10.289 -6.332 1 90.06 358 MET B CA 1
ATOM 6531 C C . MET B 1 358 ? 0.71 11.281 -5.184 1 90.06 358 MET B C 1
ATOM 6533 O O . MET B 1 358 ? 0.057 11.117 -4.152 1 90.06 358 MET B O 1
ATOM 6537 N N . LEU B 1 359 ? 1.504 12.375 -5.387 1 89.62 359 LEU B N 1
ATOM 6538 C CA . LEU B 1 359 ? 1.546 13.398 -4.348 1 89.62 359 LEU B CA 1
ATOM 6539 C C . LEU B 1 359 ? 0.169 14.016 -4.141 1 89.62 359 LEU B C 1
ATOM 6541 O O . LEU B 1 359 ? -0.191 14.383 -3.02 1 89.62 359 LEU B O 1
ATOM 6545 N N . GLN B 1 360 ? -0.563 14.055 -5.18 1 87.12 360 GLN B N 1
ATOM 6546 C CA . GLN B 1 360 ? -1.904 14.625 -5.164 1 87.12 360 GLN B CA 1
ATOM 6547 C C . GLN B 1 360 ? -2.781 13.945 -4.117 1 87.12 360 GLN B C 1
ATOM 6549 O O . GLN B 1 360 ? -3.604 14.594 -3.469 1 87.12 360 GLN B O 1
ATOM 6554 N N . VAL B 1 361 ? -2.619 12.719 -3.955 1 90.62 361 VAL B N 1
ATOM 6555 C CA . VAL B 1 361 ? -3.496 11.961 -3.064 1 90.62 361 VAL B CA 1
ATOM 6556 C C . VAL B 1 361 ? -3.273 12.406 -1.621 1 90.62 361 VAL B C 1
ATOM 6558 O O . VAL B 1 361 ? -4.223 12.492 -0.839 1 90.62 361 VAL B O 1
ATOM 6561 N N . PHE B 1 362 ? -2.115 12.711 -1.325 1 92.12 362 PHE B N 1
ATOM 6562 C CA . PHE B 1 362 ? -1.805 13.156 0.027 1 92.12 362 PHE B CA 1
ATOM 6563 C C . PHE B 1 362 ? -2.346 14.562 0.269 1 92.12 362 PHE B C 1
ATOM 6565 O O . PHE B 1 362 ? -2.836 14.867 1.358 1 92.12 362 PHE B O 1
ATOM 6572 N N . VAL B 1 363 ? -2.248 15.352 -0.75 1 89.44 363 VAL B N 1
ATOM 6573 C CA . VAL B 1 363 ? -2.785 16.703 -0.671 1 89.44 363 VAL B CA 1
ATOM 6574 C C . VAL B 1 363 ? -4.289 16.656 -0.426 1 89.44 363 VAL B C 1
ATOM 6576 O O . VAL B 1 363 ? -4.812 17.359 0.438 1 89.44 363 VAL B O 1
ATOM 6579 N N . GLU B 1 364 ? -4.914 15.789 -1.144 1 87.19 364 GLU B N 1
ATOM 6580 C CA . GLU B 1 364 ? -6.359 15.617 -1.008 1 87.19 364 GLU B CA 1
ATOM 6581 C C . GLU B 1 364 ? -6.723 15.086 0.376 1 87.19 364 GLU B C 1
ATOM 6583 O O . GLU B 1 364 ? -7.723 15.5 0.963 1 87.19 364 GLU B O 1
ATOM 6588 N N . GLU B 1 365 ? -5.93 14.211 0.834 1 90.75 365 GLU B N 1
ATOM 6589 C CA . GLU B 1 365 ? -6.215 13.555 2.107 1 90.75 365 GLU B CA 1
ATOM 6590 C C . GLU B 1 365 ? -6.156 14.547 3.264 1 90.75 365 GLU B C 1
ATOM 6592 O O . GLU B 1 365 ? -6.992 14.5 4.168 1 90.75 365 GLU B O 1
ATOM 6597 N N . ILE B 1 366 ? -5.172 15.453 3.246 1 90.62 366 ILE B N 1
ATOM 6598 C CA . ILE B 1 366 ? -5.051 16.406 4.348 1 90.62 366 ILE B CA 1
ATOM 6599 C C . ILE B 1 366 ? -5.996 17.578 4.129 1 90.62 366 ILE B C 1
ATOM 6601 O O . ILE B 1 366 ? -6.242 18.359 5.047 1 90.62 366 ILE B O 1
ATOM 6605 N N . GLY B 1 367 ? -6.512 17.734 2.871 1 88.38 367 GLY B N 1
ATOM 6606 C CA . GLY B 1 367 ? -7.539 18.719 2.598 1 88.38 367 GLY B CA 1
ATOM 6607 C C . GLY B 1 367 ? -6.977 20.031 2.086 1 88.38 367 GLY B C 1
ATOM 6608 O O . GLY B 1 367 ? -7.641 21.078 2.15 1 88.38 367 GLY B O 1
ATOM 6609 N N . HIS B 1 368 ? -5.762 20.031 1.604 1 87.38 368 HIS B N 1
ATOM 6610 C CA . HIS B 1 368 ? -5.152 21.219 1.051 1 87.38 368 HIS B CA 1
ATOM 6611 C C . HIS B 1 368 ? -5.672 21.516 -0.354 1 87.38 368 HIS B C 1
ATOM 6613 O O . HIS B 1 368 ? -6.184 20.609 -1.026 1 87.38 368 HIS B O 1
ATOM 6619 N N . LYS B 1 369 ? -5.609 22.75 -0.713 1 80.31 369 LYS B N 1
ATOM 6620 C CA . LYS B 1 369 ? -6.008 23.156 -2.055 1 80.31 369 LYS B CA 1
ATOM 6621 C C . LYS B 1 369 ? -4.805 23.188 -2.998 1 80.31 369 LYS B C 1
ATOM 6623 O O . LYS B 1 369 ? -3.715 23.609 -2.605 1 80.31 369 LYS B O 1
ATOM 6628 N N . TYR B 1 370 ? -5.031 22.547 -4.199 1 71.44 370 TYR B N 1
ATOM 6629 C CA . TYR B 1 370 ? -3.928 22.562 -5.152 1 71.44 370 TYR B CA 1
ATOM 6630 C C . TYR B 1 370 ? -4.406 22.969 -6.539 1 71.44 370 TYR B C 1
ATOM 6632 O O . TYR B 1 370 ? -3.648 22.906 -7.508 1 71.44 370 TYR B O 1
ATOM 6640 N N . ASP B 1 371 ? -5.598 23.219 -6.773 1 62.69 371 ASP B N 1
ATOM 6641 C CA . ASP B 1 371 ? -6.18 23.5 -8.078 1 62.69 371 ASP B CA 1
ATOM 6642 C C . ASP B 1 371 ? -5.398 24.609 -8.797 1 62.69 371 ASP B C 1
ATOM 6644 O O . ASP B 1 371 ? -5.164 24.516 -10 1 62.69 371 ASP B O 1
ATOM 6648 N N . GLY B 1 372 ? -5.027 25.594 -8.156 1 55.53 372 GLY B N 1
ATOM 6649 C CA . GLY B 1 372 ? -4.297 26.672 -8.805 1 55.53 372 GLY B CA 1
ATOM 6650 C C . GLY B 1 372 ? -2.922 26.25 -9.289 1 55.53 372 GLY B C 1
ATOM 6651 O O . GLY B 1 372 ? -2.396 26.828 -10.242 1 55.53 372 GLY B O 1
ATOM 6652 N N . LEU B 1 373 ? -2.377 25.188 -8.641 1 54 373 LEU B N 1
ATOM 6653 C CA . LEU B 1 373 ? -1.035 24.719 -8.984 1 54 373 LEU B CA 1
ATOM 6654 C C . LEU B 1 373 ? -1.07 23.797 -10.188 1 54 373 LEU B C 1
ATOM 6656 O O . LEU B 1 373 ? -0.119 23.75 -10.977 1 54 373 LEU B O 1
ATOM 6660 N N . LEU B 1 374 ? -2.188 23.016 -10.398 1 54.38 374 LEU B N 1
ATOM 6661 C CA . LEU B 1 374 ? -2.357 22.062 -11.484 1 54.38 374 LEU B CA 1
ATOM 6662 C C . LEU B 1 374 ? -2.473 22.781 -12.828 1 54.38 374 LEU B C 1
ATOM 6664 O O . LEU B 1 374 ? -2.066 22.25 -13.859 1 54.38 374 LEU B O 1
ATOM 6668 N N . LYS B 1 375 ? -3.088 23.891 -12.922 1 47.94 375 LYS B N 1
ATOM 6669 C CA . LYS B 1 375 ? -3.24 24.625 -14.172 1 47.94 375 LYS B CA 1
ATOM 6670 C C . LYS B 1 375 ? -1.887 25.078 -14.711 1 47.94 375 LYS B C 1
ATOM 6672 O O . LYS B 1 375 ? -1.691 25.156 -15.922 1 47.94 375 LYS B O 1
ATOM 6677 N N . GLY B 1 376 ? -0.913 25.406 -13.961 1 42.97 376 GLY B N 1
ATOM 6678 C CA . GLY B 1 376 ? 0.391 25.859 -14.43 1 42.97 376 GLY B CA 1
ATOM 6679 C C . GLY B 1 376 ? 1.301 24.719 -14.844 1 42.97 376 GLY B C 1
ATOM 6680 O O . GLY B 1 376 ? 2.393 24.938 -15.367 1 42.97 376 GLY B O 1
ATOM 6681 N N . ALA B 1 377 ? 1.015 23.578 -14.344 1 43.75 377 ALA B N 1
ATOM 6682 C CA . ALA B 1 377 ? 1.892 22.453 -14.695 1 43.75 377 ALA B CA 1
ATOM 6683 C C . ALA B 1 377 ? 1.697 22.047 -16.156 1 43.75 377 ALA B C 1
ATOM 6685 O O . ALA B 1 377 ? 0.91 21.141 -16.453 1 43.75 377 ALA B O 1
ATOM 6686 N N . SER B 1 378 ? 1.381 22.938 -17.094 1 37.22 378 SER B N 1
ATOM 6687 C CA . SER B 1 378 ? 1.391 22.656 -18.531 1 37.22 378 SER B CA 1
ATOM 6688 C C . SER B 1 378 ? 2.605 21.828 -18.922 1 37.22 378 SER B C 1
ATOM 6690 O O . SER B 1 378 ? 3.627 21.844 -18.234 1 37.22 378 SER B O 1
ATOM 6692 N N . ASP B 1 379 ? 2.484 20.953 -20 1 36.03 379 ASP B N 1
ATOM 6693 C CA . ASP B 1 379 ? 3.41 20.031 -20.641 1 36.03 379 ASP B CA 1
ATOM 6694 C C . ASP B 1 379 ? 4.777 20.672 -20.844 1 36.03 379 ASP B C 1
ATOM 6696 O O . ASP B 1 379 ? 5.656 20.094 -21.484 1 36.03 379 ASP B O 1
ATOM 6700 N N . GLU B 1 380 ? 4.973 22.062 -21.188 1 31.62 380 GLU B N 1
ATOM 6701 C CA . GLU B 1 380 ? 6.242 22.453 -21.797 1 31.62 380 GLU B CA 1
ATOM 6702 C C . GLU B 1 380 ? 7.41 22.188 -20.859 1 31.62 380 GLU B C 1
ATOM 6704 O O . GLU B 1 380 ? 7.27 22.266 -19.625 1 31.62 380 GLU B O 1
ATOM 6709 N N . SER B 1 381 ? 8.617 21.672 -21.344 1 31.73 381 SER B N 1
ATOM 6710 C CA . SER B 1 381 ? 9.992 21.312 -21 1 31.73 381 SER B CA 1
ATOM 6711 C C . SER B 1 381 ? 10.609 22.359 -20.078 1 31.73 381 SER B C 1
ATOM 6713 O O . SER B 1 381 ? 11.734 22.188 -19.594 1 31.73 381 SER B O 1
ATOM 6715 N N . SER B 1 382 ? 10.5 23.812 -20.281 1 28.95 382 SER B N 1
ATOM 6716 C CA . SER B 1 382 ? 11.609 24.625 -19.781 1 28.95 382 SER B CA 1
ATOM 6717 C C . SER B 1 382 ? 11.641 24.656 -18.266 1 28.95 382 SER B C 1
ATOM 6719 O O . SER B 1 382 ? 10.625 24.922 -17.625 1 28.95 382 SER B O 1
ATOM 6721 N N . GLU B 1 383 ? 12.547 24.188 -17.469 1 32.12 383 GLU B N 1
ATOM 6722 C CA . GLU B 1 383 ? 13.047 24.438 -16.109 1 32.12 383 GLU B CA 1
ATOM 6723 C C . GLU B 1 383 ? 12.758 25.875 -15.672 1 32.12 383 GLU B C 1
ATOM 6725 O O . GLU B 1 383 ? 12.781 26.172 -14.477 1 32.12 383 GLU B O 1
ATOM 6730 N N . ALA B 1 384 ? 12.883 27.031 -16.609 1 27.14 384 ALA B N 1
ATOM 6731 C CA . ALA B 1 384 ? 12.969 28.438 -16.266 1 27.14 384 ALA B CA 1
ATOM 6732 C C . ALA B 1 384 ? 11.617 28.969 -15.805 1 27.14 384 ALA B C 1
ATOM 6734 O O . ALA B 1 384 ? 11.547 29.891 -14.984 1 27.14 384 ALA B O 1
ATOM 6735 N N . GLN B 1 385 ? 10.461 28.906 -16.562 1 27.78 385 GLN B N 1
ATOM 6736 C CA . GLN B 1 385 ? 9.367 29.875 -16.453 1 27.78 385 GLN B CA 1
ATOM 6737 C C . GLN B 1 385 ? 8.422 29.484 -15.305 1 27.78 385 GLN B C 1
ATOM 6739 O O . GLN B 1 385 ? 7.273 29.125 -15.547 1 27.78 385 GLN B O 1
ATOM 6744 N N . GLY B 1 386 ? 8.727 28.828 -14.359 1 29.28 386 GLY B N 1
ATOM 6745 C CA . GLY B 1 386 ? 7.918 28.547 -13.188 1 29.28 386 GLY B CA 1
ATOM 6746 C C . GLY B 1 386 ? 7.355 29.781 -12.523 1 29.28 386 GLY B C 1
ATOM 6747 O O . GLY B 1 386 ? 6.723 29.703 -11.469 1 29.28 386 GLY B O 1
ATOM 6748 N N . GLU B 1 387 ? 7.711 31.078 -12.961 1 28.59 387 GLU B N 1
ATOM 6749 C CA . GLU B 1 387 ? 7.43 32.375 -12.383 1 28.59 387 GLU B CA 1
ATOM 6750 C C . GLU B 1 387 ? 5.98 32.812 -12.617 1 28.59 387 GLU B C 1
ATOM 6752 O O . GLU B 1 387 ? 5.348 33.406 -11.75 1 28.59 387 GLU B O 1
ATOM 6757 N N . ASP B 1 388 ? 5.461 32.688 -13.805 1 28.33 388 ASP B N 1
ATOM 6758 C CA . ASP B 1 388 ? 4.316 33.531 -14.195 1 28.33 388 ASP B CA 1
ATOM 6759 C C . ASP B 1 388 ? 3.027 33 -13.562 1 28.33 388 ASP B C 1
ATOM 6761 O O . ASP B 1 388 ? 2.145 33.781 -13.211 1 28.33 388 ASP B O 1
ATOM 6765 N N . ASP B 1 389 ? 2.84 31.781 -13.445 1 30.92 389 ASP B N 1
ATOM 6766 C CA . ASP B 1 389 ? 1.478 31.344 -13.156 1 30.92 389 ASP B CA 1
ATOM 6767 C C . ASP B 1 389 ? 1.146 31.516 -11.68 1 30.92 389 ASP B C 1
ATOM 6769 O O . ASP B 1 389 ? -0.01 31.359 -11.273 1 30.92 389 ASP B O 1
ATOM 6773 N N . LEU B 1 390 ? 1.987 31.828 -10.828 1 30.36 390 LEU B N 1
ATOM 6774 C CA . LEU B 1 390 ? 1.771 32.312 -9.469 1 30.36 390 LEU B CA 1
ATOM 6775 C C . LEU B 1 390 ? 0.987 33.625 -9.477 1 30.36 390 LEU B C 1
ATOM 6777 O O . LEU B 1 390 ? 0.248 33.906 -8.531 1 30.36 390 LEU B O 1
ATOM 6781 N N . MET B 1 391 ? 0.994 34.375 -10.547 1 28.05 391 MET B N 1
ATOM 6782 C CA . MET B 1 391 ? 0.327 35.656 -10.617 1 28.05 391 MET B CA 1
ATOM 6783 C C . MET B 1 391 ? -1.188 35.5 -10.672 1 28.05 391 MET B C 1
ATOM 6785 O O . MET B 1 391 ? -1.929 36.281 -10.094 1 28.05 391 MET B O 1
ATOM 6789 N N . LEU B 1 392 ? -1.62 34.531 -11.359 1 29.25 392 LEU B N 1
ATOM 6790 C CA . LEU B 1 392 ? -3.066 34.5 -11.539 1 29.25 392 LEU B CA 1
ATOM 6791 C C . LEU B 1 392 ? -3.77 34.125 -10.234 1 29.25 392 LEU B C 1
ATOM 6793 O O . LEU B 1 392 ? -4.824 34.688 -9.922 1 29.25 392 LEU B O 1
ATOM 6797 N N . LEU B 1 393 ? -3.15 33.375 -9.438 1 30.14 393 LEU B N 1
ATOM 6798 C CA . LEU B 1 393 ? -3.828 33.031 -8.195 1 30.14 393 LEU B CA 1
ATOM 6799 C C . LEU B 1 393 ? -3.912 34.219 -7.25 1 30.14 393 LEU B C 1
ATOM 6801 O O . LEU B 1 393 ? -4.82 34.281 -6.422 1 30.14 393 LEU B O 1
ATOM 6805 N N . ALA B 1 394 ? -3.127 35.188 -7.352 1 28.61 394 ALA B N 1
ATOM 6806 C CA . ALA B 1 394 ? -3.236 36.406 -6.59 1 28.61 394 ALA B CA 1
ATOM 6807 C C . ALA B 1 394 ? -4.523 37.156 -6.934 1 28.61 394 ALA B C 1
ATOM 6809 O O . ALA B 1 394 ? -5.145 37.781 -6.062 1 28.61 394 ALA B O 1
ATOM 6810 N N . ALA B 1 395 ? -5.008 37.031 -8.078 1 28.44 395 ALA B N 1
ATOM 6811 C CA . ALA B 1 395 ? -6.156 37.844 -8.461 1 28.44 395 ALA B CA 1
ATOM 6812 C C . ALA B 1 395 ? -7.438 37.312 -7.809 1 28.44 395 ALA B C 1
ATOM 6814 O O . ALA B 1 395 ? -8.328 38.094 -7.477 1 28.44 395 ALA B O 1
ATOM 6815 N N . THR B 1 396 ? -7.566 36.062 -7.539 1 30.27 396 THR B N 1
ATOM 6816 C CA . THR B 1 396 ? -8.891 35.688 -7.062 1 30.27 396 THR B CA 1
ATOM 6817 C C . THR B 1 396 ? -9.016 35.938 -5.562 1 30.27 396 THR B C 1
ATOM 6819 O O . THR B 1 396 ? -10.133 36 -5.035 1 30.27 396 THR B O 1
ATOM 6822 N N . ARG B 1 397 ? -8.039 36.062 -4.789 1 30.11 397 ARG B N 1
ATOM 6823 C CA . ARG B 1 397 ? -8.141 36.375 -3.373 1 30.11 397 ARG B CA 1
ATOM 6824 C C . ARG B 1 397 ? -8.68 37.812 -3.178 1 30.11 397 ARG B C 1
ATOM 6826 O O . ARG B 1 397 ? -9.141 38.156 -2.09 1 30.11 397 ARG B O 1
ATOM 6833 N N . ASP B 1 398 ? -8.562 38.719 -4.039 1 29.47 398 ASP B N 1
ATOM 6834 C CA . ASP B 1 398 ? -9.109 40.031 -3.783 1 29.47 398 ASP B CA 1
ATOM 6835 C C . ASP B 1 398 ? -10.609 39.969 -3.514 1 29.47 398 ASP B C 1
ATOM 6837 O O . ASP B 1 398 ? -11.172 40.875 -2.895 1 29.47 398 ASP B O 1
ATOM 6841 N N . VAL B 1 399 ? -11.234 38.906 -3.787 1 30.36 399 VAL B N 1
ATOM 6842 C CA . VAL B 1 399 ? -12.664 38.969 -3.504 1 30.36 399 VAL B CA 1
ATOM 6843 C C . VAL B 1 399 ? -12.922 38.625 -2.039 1 30.36 399 VAL B C 1
ATOM 6845 O O . VAL B 1 399 ? -13.742 39.25 -1.377 1 30.36 399 VAL B O 1
ATOM 6848 N N . ASP B 1 400 ? -12.117 37.719 -1.396 1 30.09 400 ASP B N 1
ATOM 6849 C CA . ASP B 1 400 ? -12.547 37.281 -0.064 1 30.09 400 ASP B CA 1
ATOM 6850 C C . ASP B 1 400 ? -12.062 38.281 0.999 1 30.09 400 ASP B C 1
ATOM 6852 O O . ASP B 1 400 ? -12.625 38.344 2.094 1 30.09 400 ASP B O 1
ATOM 6856 N N . LEU B 1 401 ? -10.992 39 0.88 1 28.48 401 LEU B N 1
ATOM 6857 C CA . LEU B 1 401 ? -10.594 40.031 1.833 1 28.48 401 LEU B CA 1
ATOM 6858 C C . LEU B 1 401 ? -11.641 41.125 1.905 1 28.48 401 LEU B C 1
ATOM 6860 O O . LEU B 1 401 ? -11.695 41.875 2.883 1 28.48 401 LEU B O 1
ATOM 6864 N N . TYR B 1 402 ? -12.477 41.312 0.917 1 26.2 402 TYR B N 1
ATOM 6865 C CA . TYR B 1 402 ? -13.453 42.375 1.033 1 26.2 402 TYR B CA 1
ATOM 6866 C C . TYR B 1 402 ? -14.492 42.062 2.105 1 26.2 402 TYR B C 1
ATOM 6868 O O . TYR B 1 402 ? -15.062 42.969 2.709 1 26.2 402 TYR B O 1
ATOM 6876 N N . VAL B 1 403 ? -14.812 40.812 2.484 1 27.61 403 VAL B N 1
ATOM 6877 C CA . VAL B 1 403 ? -15.922 40.625 3.41 1 27.61 403 VAL B CA 1
ATOM 6878 C C . VAL B 1 403 ? -15.445 40.844 4.844 1 27.61 403 VAL B C 1
ATOM 6880 O O . VAL B 1 403 ? -16.234 41.188 5.723 1 27.61 403 VAL B O 1
ATOM 6883 N N . ARG B 1 404 ? -14.219 40.5 5.117 1 29.94 404 ARG B N 1
ATOM 6884 C CA . ARG B 1 404 ? -13.844 40.688 6.516 1 29.94 404 ARG B CA 1
ATOM 6885 C C . ARG B 1 404 ? -13.781 42.156 6.887 1 29.94 404 ARG B C 1
ATOM 6887 O O . ARG B 1 404 ? -13.906 42.531 8.055 1 29.94 404 ARG B O 1
ATOM 6894 N N . GLU B 1 405 ? -13.117 42.875 6.047 1 26.5 405 GLU B N 1
ATOM 6895 C CA . GLU B 1 405 ? -12.883 44.25 6.52 1 26.5 405 GLU B CA 1
ATOM 6896 C C . GLU B 1 405 ? -14.195 44.938 6.824 1 26.5 405 GLU B C 1
ATOM 6898 O O . GLU B 1 405 ? -14.227 45.906 7.586 1 26.5 405 GLU B O 1
ATOM 6903 N N . HIS B 1 406 ? -15.25 44.75 6.023 1 26.67 406 HIS B N 1
ATOM 6904 C CA . HIS B 1 406 ? -16.344 45.688 6.238 1 26.67 406 HIS B CA 1
ATOM 6905 C C . HIS B 1 406 ? -17.219 45.281 7.41 1 26.67 406 HIS B C 1
ATOM 6907 O O . HIS B 1 406 ? -18.328 45.781 7.566 1 26.67 406 HIS B O 1
ATOM 6913 N N . GLY B 1 407 ? -16.953 44.125 8.141 1 24.83 407 GLY B N 1
ATOM 6914 C CA . GLY B 1 407 ? -17.844 44.188 9.289 1 24.83 407 GLY B CA 1
ATOM 6915 C C . GLY B 1 407 ? -17.562 45.375 10.195 1 24.83 407 GLY B C 1
ATOM 6916 O O . GLY B 1 407 ? -16.406 45.688 10.5 1 24.83 407 GLY B O 1
ATOM 6917 N N . ASP B 1 408 ? -18.359 46.344 10.297 1 22.98 408 ASP B N 1
ATOM 6918 C CA . ASP B 1 408 ? -18.469 47.562 11.07 1 22.98 408 ASP B CA 1
ATOM 6919 C C . ASP B 1 408 ? -18.062 47.344 12.523 1 22.98 408 ASP B C 1
ATOM 6921 O O . ASP B 1 408 ? -18.266 46.281 13.07 1 22.98 408 ASP B O 1
ATOM 6925 N N . THR B 1 409 ? -17.141 48.125 13.086 1 23.62 409 THR B N 1
ATOM 6926 C CA . THR B 1 409 ? -16.719 48.625 14.391 1 23.62 409 THR B CA 1
ATOM 6927 C C . THR B 1 409 ? -17.906 48.844 15.312 1 23.62 409 THR B C 1
ATOM 6929 O O . THR B 1 409 ? -18.656 49.812 15.172 1 23.62 409 THR B O 1
ATOM 6932 N N . ILE B 1 410 ? -18.859 47.906 15.602 1 19.34 410 ILE B N 1
ATOM 6933 C CA . ILE B 1 410 ? -19.672 48.375 16.719 1 19.34 410 ILE B CA 1
ATOM 6934 C C . ILE B 1 410 ? -18.797 48.625 17.938 1 19.34 410 ILE B C 1
ATOM 6936 O O . ILE B 1 410 ? -18.141 47.688 18.438 1 19.34 410 ILE B O 1
ATOM 6940 N N . VAL B 1 411 ? -18.266 49.75 18.141 1 19.8 411 VAL B N 1
ATOM 6941 C CA . VAL B 1 411 ? -17.578 50.469 19.219 1 19.8 411 VAL B CA 1
ATOM 6942 C C . VAL B 1 411 ? -18.375 50.312 20.516 1 19.8 411 VAL B C 1
ATOM 6944 O O . VAL B 1 411 ? -19.422 50.938 20.688 1 19.8 411 VAL B O 1
ATOM 6947 N N . GLU B 1 412 ? -18.781 49.094 20.922 1 18.39 412 GLU B N 1
ATOM 6948 C CA . GLU B 1 412 ? -19.391 49.281 22.234 1 18.39 412 GLU B CA 1
ATOM 6949 C C . GLU B 1 412 ? -18.406 49.938 23.203 1 18.39 412 GLU B C 1
ATOM 6951 O O . GLU B 1 412 ? -17.188 49.844 23.016 1 18.39 412 GLU B O 1
ATOM 6956 N N . GLY B 1 413 ? -18.953 50.625 24.297 1 16.8 413 GLY B N 1
ATOM 6957 C CA . GLY B 1 413 ? -18.734 51.531 25.391 1 16.8 413 GLY B CA 1
ATOM 6958 C C . GLY B 1 413 ? -17.812 50.969 26.469 1 16.8 413 GLY B C 1
ATOM 6959 O O . GLY B 1 413 ? -17.625 49.781 26.562 1 16.8 413 GLY B O 1
ATOM 6960 N N . GLU B 1 414 ? -17.109 51.781 27.266 1 17.61 414 GLU B N 1
ATOM 6961 C CA . GLU B 1 414 ? -16.016 52 28.203 1 17.61 414 GLU B CA 1
ATOM 6962 C C . GLU B 1 414 ? -16.312 51.344 29.547 1 17.61 414 GLU B C 1
ATOM 6964 O O . GLU B 1 414 ? -15.477 51.344 30.453 1 17.61 414 GLU B O 1
ATOM 6969 N N . THR B 1 415 ? -17.266 50.5 29.875 1 16.88 415 THR B N 1
ATOM 6970 C CA . THR B 1 415 ? -17.438 50.688 31.312 1 16.88 415 THR B CA 1
ATOM 6971 C C . THR B 1 415 ? -16.25 50.156 32.094 1 16.88 415 THR B C 1
ATOM 6973 O O . THR B 1 415 ? -15.664 49.125 31.703 1 16.88 415 THR B O 1
ATOM 6976 N N . CYS B 1 416 ? -15.664 50.812 33.125 1 16.83 416 CYS B N 1
ATOM 6977 C CA . CYS B 1 416 ? -14.555 51 34.062 1 16.83 416 CYS B CA 1
ATOM 6978 C C . CYS B 1 416 ? -14.609 49.969 35.188 1 16.83 416 CYS B C 1
ATOM 6980 O O . CYS B 1 416 ? -13.68 49.875 36 1 16.83 416 CYS B O 1
ATOM 6982 N N . GLU B 1 417 ? -15.539 49.125 35.469 1 16.23 417 GLU B N 1
ATOM 6983 C CA . GLU B 1 417 ? -15.562 49.094 36.938 1 16.23 417 GLU B CA 1
ATOM 6984 C C . GLU B 1 417 ? -14.328 48.406 37.5 1 16.23 417 GLU B C 1
ATOM 6986 O O . GLU B 1 417 ? -13.664 47.656 36.781 1 16.23 417 GLU B O 1
ATOM 6991 N N . GLU B 1 418 ? -14.344 48.125 38.906 1 16.38 418 GLU B N 1
ATOM 6992 C CA . GLU B 1 418 ? -13.68 48.219 40.188 1 16.38 418 GLU B CA 1
ATOM 6993 C C . GLU B 1 418 ? -12.922 46.906 40.5 1 16.38 418 GLU B C 1
ATOM 6995 O O . GLU B 1 418 ? -13.25 45.844 39.938 1 16.38 418 GLU B O 1
ATOM 7000 N N . ASP B 1 419 ? -11.953 46.875 41.5 1 16.05 419 ASP B N 1
ATOM 7001 C CA . ASP B 1 419 ? -10.648 46.5 42.031 1 16.05 419 ASP B CA 1
ATOM 7002 C C . ASP B 1 419 ? -10.727 45.156 42.781 1 16.05 419 ASP B C 1
ATOM 7004 O O . ASP B 1 419 ? -9.703 44.562 43.156 1 16.05 419 ASP B O 1
ATOM 7008 N N . ASP B 1 420 ? -11.812 44.562 43.219 1 16.17 420 ASP B N 1
ATOM 7009 C CA . ASP B 1 420 ? -11.57 44.156 44.594 1 16.17 420 ASP B CA 1
ATOM 7010 C C . ASP B 1 420 ? -10.602 42.969 44.625 1 16.17 420 ASP B C 1
ATOM 7012 O O . ASP B 1 420 ? -10.594 42.125 43.75 1 16.17 420 ASP B O 1
ATOM 7016 N N . GLU B 1 421 ? -9.758 42.781 45.812 1 16.33 421 GLU B N 1
ATOM 7017 C CA . GLU B 1 421 ? -8.547 42.375 46.531 1 16.33 421 GLU B CA 1
ATOM 7018 C C . GLU B 1 421 ? -8.578 40.906 46.906 1 16.33 421 GLU B C 1
ATOM 7020 O O . GLU B 1 421 ? -7.527 40.312 47.125 1 16.33 421 GLU B O 1
ATOM 7025 N N . ASP B 1 422 ? -9.648 40.219 47.156 1 16.11 422 ASP B N 1
ATOM 7026 C CA . ASP B 1 422 ? -9.422 39.5 48.406 1 16.11 422 ASP B CA 1
ATOM 7027 C C . ASP B 1 422 ? -8.438 38.344 48.219 1 16.11 422 ASP B C 1
ATOM 7029 O O . ASP B 1 422 ? -8.391 37.75 47.125 1 16.11 422 ASP B O 1
ATOM 7033 N N . GLU B 1 423 ? -7.648 37.906 49.344 1 15.74 423 GLU B N 1
ATOM 7034 C CA . GLU B 1 423 ? -6.477 37.375 50.031 1 15.74 423 GLU B CA 1
ATOM 7035 C C . GLU B 1 423 ? -6.492 35.844 50.062 1 15.74 423 GLU B C 1
ATOM 7037 O O . GLU B 1 423 ? -5.438 35.219 50.031 1 15.74 423 GLU B O 1
ATOM 7042 N N . ASP B 1 424 ? -7.57 35.125 50.438 1 15.42 424 ASP B N 1
ATOM 7043 C CA . ASP B 1 424 ? -7.293 34.25 51.562 1 15.42 424 ASP B CA 1
ATOM 7044 C C . ASP B 1 424 ? -6.438 33.062 51.125 1 15.42 424 ASP B C 1
ATOM 7046 O O . ASP B 1 424 ? -6.398 32.719 49.938 1 15.42 424 ASP B O 1
ATOM 7050 N N . GLU B 1 425 ? -6.156 32.062 52.094 1 15.6 425 GLU B N 1
ATOM 7051 C CA . GLU B 1 425 ? -5.234 31.328 52.969 1 15.6 425 GLU B CA 1
ATOM 7052 C C . GLU B 1 425 ? -5.023 29.906 52.469 1 15.6 425 GLU B C 1
ATOM 7054 O O . GLU B 1 425 ? -3.887 29.438 52.375 1 15.6 425 GLU B O 1
ATOM 7059 N N . GLU B 1 426 ? -6.012 28.969 52.656 1 15.29 426 GLU B N 1
ATOM 7060 C CA . GLU B 1 426 ? -5.723 27.891 53.594 1 15.29 426 GLU B CA 1
ATOM 7061 C C . GLU B 1 426 ? -4.891 26.797 52.938 1 15.29 426 GLU B C 1
ATOM 7063 O O . GLU B 1 426 ? -4.82 26.703 51.719 1 15.29 426 GLU B O 1
ATOM 7068 N N . GLU B 1 427 ? -5.223 25.484 53.344 1 15.4 427 GLU B N 1
ATOM 7069 C CA . GLU B 1 427 ? -4.621 24.5 54.25 1 15.4 427 GLU B CA 1
ATOM 7070 C C . GLU B 1 427 ? -3.904 23.406 53.438 1 15.4 427 GLU B C 1
ATOM 7072 O O . GLU B 1 427 ? -4.078 23.312 52.219 1 15.4 427 GLU B O 1
ATOM 7077 N N . GLU B 1 428 ? -4.133 22.047 53.812 1 15.27 428 GLU B N 1
ATOM 7078 C CA . GLU B 1 428 ? -3.377 21.078 54.594 1 15.27 428 GLU B CA 1
ATOM 7079 C C . GLU B 1 428 ? -2.826 19.953 53.719 1 15.27 428 GLU B C 1
ATOM 7081 O O . GLU B 1 428 ? -1.641 19.625 53.781 1 15.27 428 GLU B O 1
ATOM 7086 N N . GLU B 1 429 ? -3.615 18.922 53.25 1 15.45 429 GLU B N 1
ATOM 7087 C CA . GLU B 1 429 ? -3.387 17.594 53.812 1 15.45 429 GLU B CA 1
ATOM 7088 C C . GLU B 1 429 ? -2.279 16.859 53.062 1 15.45 429 GLU B C 1
ATOM 7090 O O . GLU B 1 429 ? -1.967 17.172 51.938 1 15.45 429 GLU B O 1
ATOM 7095 N N . GLU B 1 430 ? -2.148 15.414 53.375 1 15.59 430 GLU B N 1
ATOM 7096 C CA . GLU B 1 430 ? -1.296 14.422 54 1 15.59 430 GLU B CA 1
ATOM 7097 C C . GLU B 1 430 ? -0.57 13.562 52.969 1 15.59 430 GLU B C 1
ATOM 7099 O O . GLU B 1 430 ? 0.657 13.453 53 1 15.59 430 GLU B O 1
ATOM 7104 N N . GLU B 1 431 ? -0.985 12.188 52.719 1 15.96 431 GLU B N 1
ATOM 7105 C CA . GLU B 1 431 ? -0.336 10.992 53.25 1 15.96 431 GLU B CA 1
ATOM 7106 C C . GLU B 1 431 ? 0.601 10.367 52.219 1 15.96 431 GLU B C 1
ATOM 7108 O O . GLU B 1 431 ? 0.509 10.672 51.031 1 15.96 431 GLU B O 1
ATOM 7113 N N . ASP B 1 432 ? 0.877 8.852 52.344 1 16.86 432 ASP B N 1
ATOM 7114 C CA . ASP B 1 432 ? 1.951 7.914 52.656 1 16.86 432 ASP B CA 1
ATOM 7115 C C . ASP B 1 432 ? 2.5 7.266 51.375 1 16.86 432 ASP B C 1
ATOM 7117 O O . ASP B 1 432 ? 1.815 7.219 50.344 1 16.86 432 ASP B O 1
ATOM 7121 N N . LYS B 1 433 ? 3.721 6.562 51.531 1 17.83 433 LYS B N 1
ATOM 7122 C CA . LYS B 1 433 ? 4.988 6.039 51.031 1 17.83 433 LYS B CA 1
ATOM 7123 C C . LYS B 1 433 ? 4.824 4.617 50.5 1 17.83 433 LYS B C 1
ATOM 7125 O O . LYS B 1 433 ? 5.121 3.65 51.219 1 17.83 433 LYS B O 1
ATOM 7130 N N . VAL B 1 434 ? 3.828 4.223 49.812 1 17.7 434 VAL B N 1
ATOM 7131 C CA . VAL B 1 434 ? 3.723 2.77 49.719 1 17.7 434 VAL B CA 1
ATOM 7132 C C . VAL B 1 434 ? 4.98 2.201 49.094 1 17.7 434 VAL B C 1
ATOM 7134 O O . VAL B 1 434 ? 5.523 2.787 48.125 1 17.7 434 VAL B O 1
ATOM 7137 N N . GLU B 1 435 ? 5.531 1.011 49.656 1 16.58 435 GLU B N 1
ATOM 7138 C CA . GLU B 1 435 ? 6.586 0.022 49.844 1 16.58 435 GLU B CA 1
ATOM 7139 C C . GLU B 1 435 ? 6.672 -0.946 48.688 1 16.58 435 GLU B C 1
ATOM 7141 O O . GLU B 1 435 ? 5.852 -1.859 48.562 1 16.58 435 GLU B O 1
ATOM 7146 N N . ASP B 1 436 ? 6.781 -0.668 47.5 1 16.92 436 ASP B N 1
ATOM 7147 C CA . ASP B 1 436 ? 6.797 -1.73 46.5 1 16.92 436 ASP B CA 1
ATOM 7148 C C . ASP B 1 436 ? 8.031 -2.621 46.656 1 16.92 436 ASP B C 1
ATOM 7150 O O . ASP B 1 436 ? 9.164 -2.141 46.594 1 16.92 436 ASP B O 1
ATOM 7154 N N . GLU B 1 437 ? 7.984 -3.814 47.406 1 16.62 437 GLU B N 1
ATOM 7155 C CA . GLU B 1 437 ? 8.859 -4.941 47.688 1 16.62 437 GLU B CA 1
ATOM 7156 C C . GLU B 1 437 ? 9.312 -5.645 46.406 1 16.62 437 GLU B C 1
ATOM 7158 O O . GLU B 1 437 ? 8.508 -5.875 45.5 1 16.62 437 GLU B O 1
ATOM 7163 N N . ASP B 1 438 ? 10.711 -5.855 46.219 1 18.72 438 ASP B N 1
ATOM 7164 C CA . ASP B 1 438 ? 11.766 -6.348 45.344 1 18.72 438 ASP B CA 1
ATOM 7165 C C . ASP B 1 438 ? 11.828 -7.875 45.344 1 18.72 438 ASP B C 1
ATOM 7167 O O . ASP B 1 438 ? 12.789 -8.469 44.844 1 18.72 438 ASP B O 1
ATOM 7171 N N . GLU B 1 439 ? 10.938 -8.766 45.531 1 17.11 439 GLU B N 1
ATOM 7172 C CA . GLU B 1 439 ? 11.25 -10.117 45.969 1 17.11 439 GLU B CA 1
ATOM 7173 C C . GLU B 1 439 ? 12.109 -10.859 44.938 1 17.11 439 GLU B C 1
ATOM 7175 O O . GLU B 1 439 ? 12.906 -11.719 45.312 1 17.11 439 GLU B O 1
ATOM 7180 N N . ASP B 1 440 ? 11.852 -11.289 43.812 1 20.55 440 ASP B N 1
ATOM 7181 C CA . ASP B 1 440 ? 12.273 -12.672 43.594 1 20.55 440 ASP B CA 1
ATOM 7182 C C . ASP B 1 440 ? 13.797 -12.797 43.656 1 20.55 440 ASP B C 1
ATOM 7184 O O . ASP B 1 440 ? 14.523 -11.961 43.125 1 20.55 440 ASP B O 1
ATOM 7188 N N . SER B 1 441 ? 14.375 -13.836 44.688 1 17.81 441 SER B N 1
ATOM 7189 C CA . SER B 1 441 ? 15.461 -14.641 45.25 1 17.81 441 SER B CA 1
ATOM 7190 C C . SER B 1 441 ? 16.109 -15.5 44.156 1 17.81 441 SER B C 1
ATOM 7192 O O . SER B 1 441 ? 15.406 -16.141 43.375 1 17.81 441 SER B O 1
ATOM 7194 N N . ASP B 1 442 ? 17.422 -15.477 43.969 1 18.09 442 ASP B N 1
ATOM 7195 C CA . ASP B 1 442 ? 18.625 -16.109 43.438 1 18.09 442 ASP B CA 1
ATOM 7196 C C . ASP B 1 442 ? 18.922 -17.438 44.125 1 18.09 442 ASP B C 1
ATOM 7198 O O . ASP B 1 442 ? 19.766 -18.203 43.688 1 18.09 442 ASP B O 1
ATOM 7202 N N . GLU B 1 443 ? 18.547 -17.891 45.344 1 16.41 443 GLU B N 1
ATOM 7203 C CA . GLU B 1 443 ? 19.453 -18.75 46.094 1 16.41 443 GLU B CA 1
ATOM 7204 C C . GLU B 1 443 ? 19.75 -20.031 45.344 1 16.41 443 GLU B C 1
ATOM 7206 O O . GLU B 1 443 ? 18.844 -20.781 45 1 16.41 443 GLU B O 1
ATOM 7211 N N . TYR B 1 444 ? 21.094 -19.828 44.875 1 15.65 444 TYR B N 1
ATOM 7212 C CA . TYR B 1 444 ? 22.328 -20.562 45.156 1 15.65 444 TYR B CA 1
ATOM 7213 C C . TYR B 1 444 ? 22.641 -20.5 46.656 1 15.65 444 TYR B C 1
ATOM 7215 O O . TYR B 1 444 ? 22.422 -19.469 47.312 1 15.65 444 TYR B O 1
#

Radius of gyration: 36.53 Å; Cα contacts (8 Å, |Δi|>4): 1182; chains: 2; bounding box: 120×120×90 Å

InterPro domains:
  IPR003615 HNH nuclease [PF13391] (181-245)

Secondary structure (DSSP, 8-state):
--------HHHHHHHHHHHHHHHHHHHHHHHHT-S-SSS--HHHHHHHHHHHHHHHHHHHHHHHHHHHHHHHTT--HHHHHTSHHHHHHHHHHHHHHHHHHHHHHHHHHHHH------TTSPPHHHHHHHHHHHHHBTTTT----S--PPPHHHHHHHHHHHHHHTT-----GGGTTEEEETTTTEEEEGGGEEEEESS-GGG-HHHHHHHH---SS--TTSGGGEEEEEHHHHHHTTTTSEEEEESS-SS--HHHHHHHHH-SSPPEEEEE----HHHHTSBSSSSTTSS-BHHHHTTPBP--SSS----HHHHHHHHHHHHHHHHHHSTTSSS-TTGGGTTPBP-S--TTTGGGSTHHHHHHHHT-B-HHHHTT--S---SS--STHHHHHHHHHHHHHHHHHTS-------------------------------------/--------HHHHHHHHHHHHHHHHHHHHHHHHT-S-SSS--HHHHHHHHHHHHHHHHHHHHHHHHHHHHHHHTT--HHHHHTSHHHHHHHHHHHHHHHHHHHHHHHHHHHHS------TTS--HHHHHHHHHHHHHBTTTT----S--PPPHHHHHHHHHHHHHHTT-----GGGTTEEEETTTTEEEEGGGEEEEESS-GGG-HHHHHHHH---SS--TTSGGGEEEEEHHHHHHHTTTSEEEEESS-SS--HHHHHHHHH-SSPPEEEEE----HHHHTSBSSSSTTSS-BHHHHTTPBP--SSS----HHHHHHHHHHHHHHHHHHSTTSSS-TTGGGTTPBP-S---TTGGGSTHHHHHHHHT-B-HHHHTT--S---SS--STHHHHHHHHHHHHHHHHHTS-------------------------------------

Foldseek 3Di:
DPDPPPPPLVVVLVVLVVVLVVLVVVLVVLVVVQDDQLDCALVNLVSVLVNLVSVLVNLVSVLVNVQSVCVVVPDDSVVVCVDPVVVVSVVVNVVSVVVSVVSVVVSCCRVCVDPPPPVPDADSLQVVL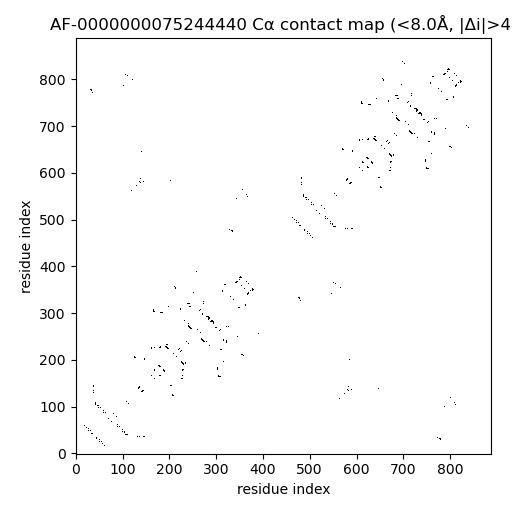VSSCQCCDPVHVNPHHWSPDDDPVLQVVLVVQLCVLQVQADPPVVLRQWGAAQLQRDTHGVVQKHKAFLPDPRSPQSQVCQAQNDDPDGCRSPNLGTGIHGNLCRVCLQQLFKAKAFLADPFDALLVLLVQVPDFLTKIAIATGDPDPVQQQFASDPDGPDGDGNVRRHSGIGHTPDRDHHAQQSRLLSVLSSLVNVQVVCVPVPDDRLPSVAARADNHQCALDNVSHNNVVSCVVSHYDYVLVNVPSPPDDDPPPSNPSSVVSVVVVVVVVVVVVPPDDPVDDDDDDDDDDDDDDDDDDDDDDDDDDDDDDYDD/DPPPPDPPLVVLLVVLVVVLVVLVVVLVVLVVVQDDQLDCALVNLVSVLVNLVSVLVNLVSVLVNVQSVCVVVPDDSVVVCVDPVVVVSVVVNVVSVVVSVVSVVVSCCRVCVDPCPPVPDADSLQVVLVSSCQCCDPVHVNPDHWSPDDDPVLQVVLVVQLCVLQVQADPPVVLRQWGAAQLQRDTHGVVQKHKAFLPDPRSPQSQVCQAQNDDPDGCRSPNLGTGIHGNLCRVCLQQLFKAKAFLADPFDALLVLLVQVPDFLTKIAIATGDPDVVQQQFASDPDGPDGDGNVRRHSPIGHTPDRDHHAQQSRLLSVLSSLVNVQVVCVPVPDDRLPSVAARADNHQCALDNVSHNNVVSCVVSHYDCVLVVVPSPPDDDPPPPNDSSVVSNVVVVVVVVVVVPPDPPVDDDDDDDDDDDDDDDDDDDDDDDDPDPDDDPDD

Organism: NCBI:txid1955775